Protein 7CAX (pdb70)

Structure (mmCIF, N/CA/C/O backbone):
data_7CAX
#
_entry.id   7CAX
#
_cell.length_a   61.929
_cell.length_b   90.018
_cell.length_c   97.776
_cell.angle_alpha   90.000
_cell.angle_beta   92.680
_cell.angle_gamma   90.000
#
_symmetry.space_group_name_H-M   'P 1 21 1'
#
loop_
_entity.id
_entity.type
_entity.pdbx_description
1 polymer '3-oxoacyl-ACP reductase FabG'
2 non-polymer 1,2-ETHANEDIOL
3 non-polymer 'NADPH DIHYDRO-NICOTINAMIDE-ADENINE-DINUCLEOTIDE PHOSPHATE'
4 water water
#
loop_
_atom_site.group_PDB
_atom_site.id
_atom_site.type_symbol
_atom_site.label_atom_id
_atom_site.label_alt_id
_atom_site.label_comp_id
_atom_site.label_asym_id
_atom_site.label_entity_id
_atom_site.label_seq_id
_atom_site.pdbx_PDB_ins_code
_atom_site.Cartn_x
_atom_site.Cartn_y
_atom_site.Cartn_z
_atom_site.occupancy
_atom_site.B_iso_or_equiv
_atom_site.auth_seq_id
_atom_site.auth_comp_id
_atom_site.auth_asym_id
_atom_site.auth_atom_id
_atom_site.pdbx_PDB_model_num
ATOM 1 N N . THR A 1 2 ? 15.144 -27.037 59.333 1.00 37.95 2 THR A N 1
ATOM 2 C CA . THR A 1 2 ? 15.184 -27.473 57.937 1.00 32.60 2 THR A CA 1
ATOM 3 C C . THR A 1 2 ? 14.985 -26.270 57.009 1.00 30.52 2 THR A C 1
ATOM 4 O O . THR A 1 2 ? 14.068 -25.480 57.211 1.00 30.87 2 THR A O 1
ATOM 8 N N . ARG A 1 3 ? 15.859 -26.120 56.010 1.00 27.13 3 ARG A N 1
ATOM 9 C CA . ARG A 1 3 ? 15.754 -24.983 55.100 1.00 26.40 3 ARG A CA 1
ATOM 10 C C . ARG A 1 3 ? 14.441 -25.034 54.329 1.00 27.04 3 ARG A C 1
ATOM 11 O O . ARG A 1 3 ? 14.020 -26.091 53.848 1.00 27.25 3 ARG A O 1
ATOM 19 N N . ARG A 1 4 ? 13.789 -23.883 54.226 1.00 22.78 4 ARG A N 1
ATOM 20 C CA . ARG A 1 4 ? 12.463 -23.769 53.643 1.00 22.90 4 ARG A CA 1
ATOM 21 C C . ARG A 1 4 ? 12.527 -22.907 52.388 1.00 24.21 4 ARG A C 1
ATOM 22 O O . ARG A 1 4 ? 13.224 -21.884 52.362 1.00 22.63 4 ARG A O 1
ATOM 30 N N . ILE A 1 5 ? 11.788 -23.308 51.354 1.00 24.79 5 ILE A N 1
ATOM 31 C CA . ILE A 1 5 ? 11.739 -22.578 50.090 1.00 22.79 5 ILE A CA 1
ATOM 32 C C . ILE A 1 5 ? 10.292 -22.236 49.758 1.00 22.73 5 ILE A C 1
ATOM 33 O O . ILE A 1 5 ? 9.401 -23.094 49.865 1.00 25.31 5 ILE A O 1
ATOM 38 N N . LEU A 1 6 ? 10.065 -20.984 49.356 1.00 22.49 6 LEU A N 1
ATOM 39 C CA . LEU A 1 6 ? 8.784 -20.542 48.822 1.00 24.23 6 LEU A CA 1
ATOM 40 C C . LEU A 1 6 ? 8.783 -20.645 47.297 1.00 25.73 6 LEU A C 1
ATOM 41 O O . LEU A 1 6 ? 9.707 -20.157 46.637 1.00 24.53 6 LEU A O 1
ATOM 46 N N . VAL A 1 7 ? 7.739 -21.257 46.739 1.00 25.48 7 VAL A N 1
ATOM 47 C CA . VAL A 1 7 ? 7.555 -21.354 45.291 1.00 22.76 7 VAL A CA 1
ATOM 48 C C . VAL A 1 7 ? 6.244 -20.663 44.950 1.00 25.44 7 VAL A C 1
ATOM 49 O O . VAL A 1 7 ? 5.168 -21.186 45.266 1.00 28.18 7 VAL A O 1
ATOM 53 N N . THR A 1 8 ? 6.311 -19.508 44.293 1.00 23.62 8 THR A N 1
ATOM 54 C CA . THR A 1 8 ? 5.065 -18.883 43.871 1.00 24.02 8 THR A CA 1
ATOM 55 C C . THR A 1 8 ? 4.459 -19.665 42.706 1.00 31.00 8 THR A C 1
ATOM 56 O O . THR A 1 8 ? 5.165 -20.332 41.942 1.00 26.60 8 THR A O 1
ATOM 60 N N . GLY A 1 9 ? 3.131 -19.602 42.598 1.00 25.13 9 GLY A N 1
ATOM 61 C CA . GLY A 1 9 ? 2.400 -20.299 41.557 1.00 28.65 9 GLY A CA 1
ATOM 62 C C . GLY A 1 9 ? 2.676 -21.788 41.499 1.00 27.86 9 GLY A C 1
ATOM 63 O O . GLY A 1 9 ? 2.906 -22.342 40.418 1.00 29.19 9 GLY A O 1
ATOM 64 N N . SER A 1 10 ? 2.665 -22.450 42.656 1.00 27.22 10 SER A N 1
ATOM 65 C CA . SER A 1 10 ? 3.022 -23.858 42.749 1.00 24.06 10 SER A CA 1
ATOM 66 C C . SER A 1 10 ? 1.810 -24.765 42.926 1.00 24.77 10 SER A C 1
ATOM 67 O O . SER A 1 10 ? 1.964 -25.916 43.358 1.00 27.20 10 SER A O 1
ATOM 70 N N . SER A 1 11 ? 0.610 -24.284 42.592 1.00 26.12 11 SER A N 1
ATOM 71 C CA . SER A 1 11 ? -0.569 -25.137 42.695 1.00 33.85 11 SER A CA 1
ATOM 72 C C . SER A 1 11 ? -0.692 -26.100 41.523 1.00 33.26 11 SER A C 1
ATOM 73 O O . SER A 1 11 ? -1.371 -27.123 41.646 1.00 32.91 11 SER A O 1
ATOM 76 N N . ARG A 1 12 ? -0.045 -25.805 40.402 1.00 31.31 12 ARG A N 1
ATOM 77 C CA . ARG A 1 12 ? -0.110 -26.660 39.226 1.00 31.12 12 ARG A CA 1
ATOM 78 C C . ARG A 1 12 ? 1.033 -26.276 38.298 1.00 33.24 12 ARG A C 1
ATOM 79 O O . ARG A 1 12 ? 1.792 -25.338 38.566 1.00 30.34 12 ARG A O 1
ATOM 87 N N . GLY A 1 13 ? 1.147 -27.018 37.198 1.00 30.46 13 GLY A N 1
ATOM 88 C CA . GLY A 1 13 ? 2.077 -26.676 36.142 1.00 29.55 13 GLY A CA 1
ATOM 89 C C . GLY A 1 13 ? 3.528 -26.798 36.571 1.00 23.18 13 GLY A C 1
ATOM 90 O O . GLY A 1 13 ? 3.904 -27.649 37.382 1.00 25.55 13 GLY A O 1
ATOM 91 N N . ILE A 1 14 ? 4.357 -25.918 36.006 1.00 26.70 14 ILE A N 1
ATOM 92 C CA . ILE A 1 14 ? 5.784 -25.929 36.311 1.00 24.24 14 ILE A CA 1
ATOM 93 C C . ILE A 1 14 ? 6.020 -25.676 37.797 1.00 20.19 14 ILE A C 1
ATOM 94 O O . ILE A 1 14 ? 6.858 -26.334 38.431 1.00 24.67 14 ILE A O 1
ATOM 99 N N . GLY A 1 15 ? 5.280 -24.734 38.381 1.00 26.33 15 GLY A N 1
ATOM 100 C CA . GLY A 1 15 ? 5.486 -24.417 39.787 1.00 23.80 15 GLY A CA 1
ATOM 101 C C . GLY A 1 15 ? 5.277 -25.615 40.694 1.00 25.17 15 GLY A C 1
ATOM 102 O O . GLY A 1 15 ? 6.068 -25.858 41.611 1.00 23.35 15 GLY A O 1
ATOM 103 N N . LYS A 1 16 ? 4.215 -26.386 40.443 1.00 24.40 16 LYS A N 1
ATOM 104 C CA . LYS A 1 16 ? 3.973 -27.603 41.218 1.00 24.12 16 LYS A CA 1
ATOM 105 C C . LYS A 1 16 ? 5.125 -28.591 41.077 1.00 24.02 16 LYS A C 1
ATOM 106 O O . LYS A 1 16 ? 5.586 -29.178 42.066 1.00 22.20 16 LYS A O 1
ATOM 112 N N . ALA A 1 17 ? 5.591 -28.806 39.842 1.00 25.43 17 ALA A N 1
ATOM 113 C CA . ALA A 1 17 ? 6.685 -29.747 39.629 1.00 24.28 17 ALA A CA 1
ATOM 114 C C . ALA A 1 17 ? 7.946 -29.294 40.355 1.00 19.54 17 ALA A C 1
ATOM 115 O O . ALA A 1 17 ? 8.694 -30.121 40.888 1.00 23.63 17 ALA A O 1
ATOM 117 N N . ILE A 1 18 ? 8.202 -27.981 40.375 1.00 23.08 18 ILE A N 1
ATOM 118 C CA . ILE A 1 18 ? 9.327 -27.443 41.138 1.00 19.69 18 ILE A CA 1
ATOM 119 C C . ILE A 1 18 ? 9.162 -27.766 42.619 1.00 22.07 18 ILE A C 1
ATOM 120 O O . ILE A 1 18 ? 10.095 -28.237 43.280 1.00 21.39 18 ILE A O 1
ATOM 125 N N . ALA A 1 19 ? 7.968 -27.506 43.160 1.00 25.01 19 ALA A N 1
ATOM 126 C CA . ALA A 1 19 ? 7.738 -27.687 44.591 1.00 24.34 19 ALA A CA 1
ATOM 127 C C . ALA A 1 19 ? 7.970 -29.134 44.999 1.00 22.02 19 ALA A C 1
AT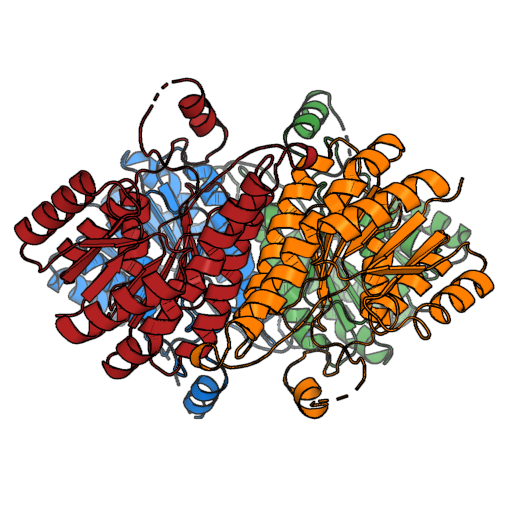OM 128 O O . ALA A 1 19 ? 8.638 -29.407 46.006 1.00 22.64 19 ALA A O 1
ATOM 130 N N . LEU A 1 20 ? 7.481 -30.077 44.185 1.00 23.75 20 LEU A N 1
ATOM 131 C CA . LEU A 1 20 ? 7.642 -31.497 44.484 1.00 19.59 20 LEU A CA 1
ATOM 132 C C . LEU A 1 20 ? 9.094 -31.945 44.371 1.00 21.63 20 LEU A C 1
ATOM 133 O O . LEU A 1 20 ? 9.563 -32.741 45.191 1.00 24.36 20 LEU A O 1
ATOM 138 N N . GLN A 1 21 ? 9.825 -31.465 43.361 1.00 22.11 21 GLN A N 1
ATOM 139 C CA . GLN A 1 21 ? 11.236 -31.842 43.250 1.00 23.78 21 GLN A CA 1
ATOM 140 C C . GLN A 1 21 ? 12.048 -31.293 44.418 1.00 22.08 21 GLN A C 1
ATOM 141 O O . GLN A 1 21 ? 12.968 -31.955 44.917 1.00 22.05 21 GLN A O 1
ATOM 147 N N . LEU A 1 22 ? 11.729 -30.079 44.857 1.00 21.56 22 LEU A N 1
ATOM 148 C CA . LEU A 1 22 ? 12.437 -29.503 45.992 1.00 25.32 22 LEU A CA 1
ATOM 149 C C . LEU A 1 22 ? 12.135 -30.278 47.269 1.00 23.43 22 LEU A C 1
ATOM 150 O O . LEU A 1 22 ? 13.040 -30.554 48.068 1.00 23.41 22 LEU A O 1
ATOM 155 N N . ALA A 1 23 ? 10.873 -30.663 47.460 1.00 24.28 23 ALA A N 1
ATOM 156 C CA . ALA A 1 23 ? 10.524 -31.500 48.607 1.00 26.38 23 ALA A CA 1
ATOM 157 C C . ALA A 1 23 ? 11.274 -32.826 48.570 1.00 26.13 23 ALA A C 1
ATOM 158 O O . ALA A 1 23 ? 11.805 -33.278 49.595 1.00 27.26 23 ALA A O 1
ATOM 160 N N . LYS A 1 24 ? 11.335 -33.469 47.397 1.00 25.39 24 LYS A N 1
ATOM 161 C CA . LYS A 1 24 ? 12.095 -34.713 47.288 1.00 27.50 24 LYS A CA 1
ATOM 162 C C . LYS A 1 24 ? 13.576 -34.492 47.555 1.00 27.04 24 LYS A C 1
ATOM 163 O O . LYS A 1 24 ? 14.276 -35.409 47.996 1.00 25.32 24 LYS A O 1
ATOM 169 N N . ALA A 1 25 ? 14.076 -33.288 47.289 1.00 25.35 25 ALA A N 1
ATOM 170 C CA . ALA A 1 25 ? 15.462 -32.988 47.607 1.00 26.45 25 ALA A CA 1
ATOM 171 C C . ALA A 1 25 ? 15.688 -32.795 49.105 1.00 24.87 25 ALA A C 1
ATOM 172 O O . ALA A 1 25 ? 16.841 -32.787 49.541 1.00 28.90 25 ALA A O 1
ATOM 174 N N . GLY A 1 26 ? 14.628 -32.632 49.898 1.00 24.91 26 GLY A N 1
ATOM 175 C CA . GLY A 1 26 ? 14.754 -32.493 51.338 1.00 26.16 26 GLY A CA 1
ATOM 176 C C . GLY A 1 26 ? 14.430 -31.120 51.892 1.00 26.72 26 GLY A C 1
ATOM 177 O O . GLY A 1 26 ? 14.527 -30.927 53.113 1.00 28.07 26 GLY A O 1
ATOM 178 N N . PHE A 1 27 ? 14.060 -30.157 51.050 1.00 25.74 27 PHE A N 1
ATOM 179 C CA . PHE A 1 27 ? 13.612 -28.859 51.538 1.00 25.10 27 PHE A CA 1
ATOM 180 C C . PHE A 1 27 ? 12.189 -28.940 52.071 1.00 28.14 27 PHE A C 1
ATOM 181 O O . PHE A 1 27 ? 11.348 -29.661 51.523 1.00 25.10 27 PHE A O 1
ATOM 189 N N . ASP A 1 28 ? 11.913 -28.185 53.136 1.00 23.61 28 ASP A N 1
ATOM 190 C CA . ASP A 1 28 ? 10.530 -27.822 53.415 1.00 27.98 28 ASP A CA 1
ATOM 191 C C . ASP A 1 28 ? 10.070 -26.830 52.351 1.00 29.42 28 ASP A C 1
ATOM 192 O O . ASP A 1 28 ? 10.849 -25.987 51.897 1.00 28.74 28 ASP A O 1
ATOM 197 N N . VAL A 1 29 ? 8.815 -26.940 51.923 1.00 24.62 29 VAL A N 1
ATOM 198 C CA . VAL A 1 29 ? 8.341 -26.187 50.764 1.00 25.94 29 VAL A CA 1
ATOM 199 C C . VAL A 1 29 ? 6.993 -25.562 51.085 1.00 26.78 29 VAL A C 1
ATOM 200 O O . VAL A 1 29 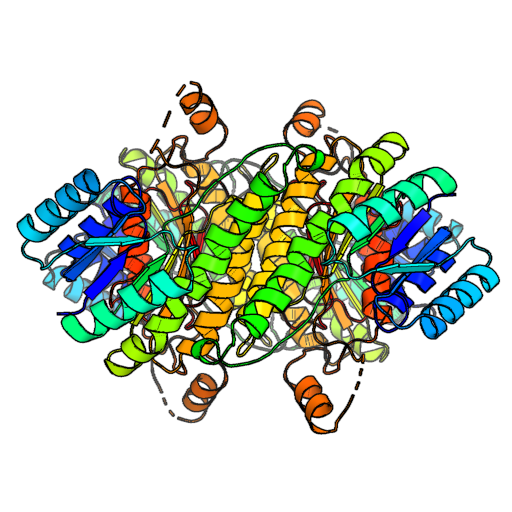? 6.035 -26.271 51.408 1.00 28.25 29 VAL A O 1
ATOM 204 N N . THR A 1 30 ? 6.919 -24.244 50.978 1.00 24.08 30 THR A N 1
ATOM 205 C CA . THR A 1 30 ? 5.673 -23.514 51.126 1.00 26.65 30 THR A CA 1
ATOM 206 C C . THR A 1 30 ? 5.057 -23.311 49.748 1.00 29.16 30 THR A C 1
ATOM 207 O O . THR A 1 30 ? 5.693 -22.745 48.844 1.00 27.97 30 THR A O 1
ATOM 211 N N . VAL A 1 31 ? 3.825 -23.784 49.594 1.00 27.39 31 VAL A N 1
ATOM 212 C CA . VAL A 1 31 ? 3.092 -23.664 48.341 1.00 28.25 31 VAL A CA 1
ATOM 213 C C . VAL A 1 31 ? 2.417 -22.297 48.261 1.00 30.20 31 VAL A C 1
ATOM 214 O O . VAL A 1 31 ? 2.144 -21.644 49.271 1.00 30.14 31 VAL A O 1
ATOM 218 N N . HIS A 1 32 ? 2.159 -21.847 47.038 1.00 26.25 32 HIS A N 1
ATOM 219 C CA . HIS A 1 32 ? 1.464 -20.587 46.856 1.00 30.79 32 HIS A CA 1
ATOM 220 C C . HIS A 1 32 ? 0.580 -20.664 45.621 1.00 30.85 32 HIS A C 1
ATOM 221 O O . HIS A 1 32 ? 0.915 -21.323 44.634 1.00 33.31 32 HIS A O 1
ATOM 228 N N . ALA A 1 33 ? -0.555 -19.976 45.692 1.00 32.03 33 ALA A N 1
ATOM 229 C CA . ALA A 1 33 ? -1.457 -19.837 44.559 1.00 34.83 33 ALA A CA 1
ATOM 230 C C . ALA A 1 33 ? -2.181 -18.509 44.692 1.00 34.94 33 ALA A C 1
ATOM 231 O O . ALA A 1 33 ? -2.202 -17.899 45.763 1.00 38.74 33 ALA A O 1
ATOM 233 N N . ARG A 1 34 ? -2.770 -18.054 43.589 1.00 39.85 34 ARG A N 1
ATOM 234 C CA . ARG A 1 34 ? -3.524 -16.808 43.645 1.00 43.93 34 ARG A CA 1
ATOM 235 C C . ARG A 1 34 ? -4.966 -17.026 44.096 1.00 45.44 34 ARG A C 1
ATOM 236 O O . ARG A 1 34 ? -5.465 -16.299 44.960 1.00 50.95 34 ARG A O 1
ATOM 244 N N . SER A 1 35 ? -5.648 -18.016 43.522 1.00 45.30 35 SER A N 1
ATOM 245 C CA . SER A 1 35 ? -7.047 -18.248 43.862 1.00 50.83 35 SER A CA 1
ATOM 246 C C . SER A 1 35 ? -7.429 -19.715 44.001 1.00 54.73 35 SER A C 1
ATOM 247 O O . SER A 1 35 ? -8.484 -19.996 44.580 1.00 55.93 35 SER A O 1
ATOM 250 N N . ARG A 1 36 ? -6.618 -20.659 43.519 1.00 50.51 36 ARG A N 1
ATOM 251 C CA . ARG A 1 36 ? -6.998 -22.072 43.509 1.00 46.54 36 ARG A CA 1
ATOM 252 C C . ARG A 1 36 ? -6.539 -22.730 44.807 1.00 47.72 36 ARG A C 1
ATOM 253 O O . ARG A 1 36 ? -5.516 -23.413 44.877 1.00 46.03 36 ARG A O 1
ATOM 261 N N . GLN A 1 37 ? -7.347 -22.535 45.852 1.00 48.69 37 GLN A N 1
ATOM 262 C CA . GLN A 1 37 ? -6.984 -23.010 47.184 1.00 45.40 37 GLN A CA 1
ATOM 263 C C . GLN A 1 37 ? -6.986 -24.532 47.267 1.00 46.89 37 GLN A C 1
ATOM 264 O O . GLN A 1 37 ? -6.119 -25.122 47.924 1.00 43.45 37 GLN A O 1
ATOM 270 N N . ALA A 1 38 ? -7.956 -25.188 46.624 1.00 46.66 38 ALA A N 1
ATOM 271 C CA . ALA A 1 38 ? -8.032 -26.643 46.713 1.00 45.74 38 ALA A CA 1
ATOM 272 C C . ALA A 1 38 ? -6.849 -27.305 46.014 1.00 47.28 38 ALA A C 1
ATOM 273 O O . ALA A 1 38 ? -6.320 -28.315 46.497 1.00 43.56 38 ALA A O 1
ATOM 275 N N . GLU A 1 39 ? -6.421 -26.756 44.874 1.00 45.82 39 GLU A N 1
ATOM 276 C CA . GLU A 1 39 ? -5.232 -27.277 44.206 1.00 43.29 39 GLU A CA 1
ATOM 277 C C . GLU A 1 39 ? -3.996 -27.108 45.084 1.00 38.36 39 GLU A C 1
ATOM 278 O O . GLU A 1 39 ? -3.202 -28.044 45.251 1.00 35.55 39 GLU A O 1
ATOM 284 N N . ALA A 1 40 ? -3.832 -25.917 45.671 1.00 38.59 40 ALA A N 1
ATOM 285 C CA . ALA A 1 40 ? -2.708 -25.673 46.569 1.00 35.69 40 ALA A CA 1
ATOM 286 C C . ALA A 1 40 ? -2.713 -26.651 47.738 1.00 36.72 40 ALA A C 1
ATOM 287 O O . ALA A 1 40 ? -1.664 -27.196 48.107 1.00 33.36 40 ALA A O 1
ATOM 289 N N . GLU A 1 41 ? -3.892 -26.903 48.319 1.00 38.55 41 GLU A N 1
ATOM 290 C CA . GLU A 1 41 ? -3.997 -27.868 49.409 1.00 36.83 41 GLU A CA 1
ATOM 291 C C . GLU A 1 41 ? -3.565 -29.258 48.957 1.00 34.24 41 GLU A C 1
ATOM 292 O O . GLU A 1 41 ? -2.908 -29.990 49.708 1.00 34.51 41 GLU A O 1
ATOM 298 N N . GLN A 1 42 ? -3.912 -29.634 47.725 1.00 39.75 42 GLN A N 1
ATOM 299 C CA . GLN A 1 42 ? -3.496 -30.934 47.210 1.00 37.84 42 GLN A CA 1
ATOM 300 C C . GLN A 1 42 ? -1.976 -31.037 47.125 1.00 38.87 42 GLN A C 1
ATOM 301 O O . GLN A 1 42 ? -1.393 -32.057 47.518 1.00 37.26 42 GLN A O 1
ATOM 307 N N . VAL A 1 43 ? -1.311 -29.985 46.631 1.00 36.40 43 VAL A N 1
ATOM 308 C CA . VAL A 1 43 ? 0.149 -30.011 46.558 1.00 33.52 43 VAL A CA 1
ATOM 309 C C . VAL A 1 43 ? 0.751 -30.061 47.957 1.00 31.21 43 VAL A C 1
ATOM 310 O O . VAL A 1 43 ? 1.730 -30.781 48.202 1.00 32.71 43 VAL A O 1
ATOM 314 N N . VAL A 1 44 ? 0.169 -29.312 48.903 1.00 32.79 44 VAL A N 1
ATOM 315 C CA . VAL A 1 44 ? 0.636 -29.366 50.289 1.00 33.18 44 VAL A CA 1
ATOM 316 C C . VAL A 1 44 ? 0.593 -30.798 50.805 1.00 35.13 44 VAL A C 1
ATOM 317 O O . VAL A 1 44 ? 1.551 -31.289 51.417 1.00 29.01 44 VAL A O 1
ATOM 321 N N . GLN A 1 45 ? -0.513 -31.499 50.536 1.00 34.49 45 GLN A N 1
ATOM 322 C CA . GLN A 1 45 ? -0.645 -32.880 50.990 1.00 36.71 45 GLN A CA 1
ATOM 323 C C . GLN A 1 45 ? 0.421 -33.773 50.371 1.00 36.00 45 GLN A C 1
ATOM 324 O O . GLN A 1 45 ? 0.981 -34.647 51.048 1.00 33.12 45 GLN A O 1
ATOM 330 N N . GLU A 1 46 ? 0.712 -33.570 49.082 1.00 35.99 46 GLU A N 1
ATOM 331 C CA . GLU A 1 46 ? 1.718 -34.391 48.417 1.00 36.20 46 GLU A CA 1
ATOM 332 C C . GLU A 1 46 ? 3.105 -34.154 49.007 1.00 35.12 46 GLU A C 1
ATOM 333 O O . GLU A 1 46 ? 3.877 -35.103 49.192 1.00 34.69 46 GLU A O 1
ATOM 339 N N . ILE A 1 47 ? 3.426 -32.902 49.345 1.00 32.34 47 ILE A N 1
ATOM 340 C CA . ILE A 1 47 ? 4.717 -32.622 49.966 1.00 31.46 47 ILE A CA 1
ATOM 341 C C . ILE A 1 47 ? 4.799 -33.258 51.350 1.00 34.66 47 ILE A C 1
ATOM 342 O O . ILE A 1 47 ? 5.831 -33.827 51.728 1.00 32.04 47 ILE A O 1
ATOM 347 N N . GLN A 1 48 ? 3.718 -33.172 52.130 1.00 35.50 48 GLN A N 1
ATOM 348 C CA . GLN A 1 48 ? 3.733 -33.785 53.454 1.00 35.55 48 GLN A CA 1
ATOM 349 C C . GLN A 1 48 ? 3.847 -35.298 53.355 1.00 36.48 48 GLN A C 1
ATOM 350 O O . GLN A 1 48 ? 4.496 -35.927 54.199 1.00 38.77 48 GLN A O 1
ATOM 356 N N . ALA A 1 49 ? 3.257 -35.890 52.312 1.00 39.93 49 ALA A N 1
ATOM 357 C CA . ALA A 1 49 ? 3.436 -37.314 52.053 1.00 38.07 49 ALA A CA 1
ATOM 358 C C . ALA A 1 49 ? 4.888 -37.674 51.759 1.00 41.29 49 ALA A C 1
ATOM 359 O O . ALA A 1 49 ? 5.274 -38.834 51.940 1.00 43.52 49 ALA A O 1
ATOM 361 N N . LEU A 1 50 ? 5.700 -36.716 51.312 1.00 40.49 50 LEU A N 1
ATOM 362 C CA . LEU A 1 50 ? 7.115 -36.959 51.054 1.00 39.96 50 LEU A CA 1
ATOM 363 C C . LEU A 1 50 ? 7.983 -36.769 52.289 1.00 38.04 50 LEU A C 1
ATOM 364 O O . LEU A 1 50 ? 9.207 -36.901 52.192 1.00 42.45 50 LEU A O 1
ATOM 369 N N . GLY A 1 51 ? 7.387 -36.464 53.440 1.00 37.05 51 GLY A N 1
ATOM 370 C CA . GLY A 1 51 ? 8.143 -36.329 54.668 1.00 39.25 51 GLY A CA 1
ATOM 371 C C . GLY A 1 51 ? 8.667 -34.942 54.953 1.00 37.51 51 GLY A C 1
ATOM 372 O O . GLY A 1 51 ? 9.626 -34.807 55.722 1.00 38.98 51 GLY A O 1
ATOM 373 N N . GLN A 1 52 ? 8.083 -33.910 54.353 1.00 33.85 52 GLN A N 1
ATOM 374 C CA . GLN A 1 52 ? 8.518 -32.539 54.564 1.00 35.57 52 GLN A CA 1
ATOM 375 C C . GLN A 1 52 ? 7.337 -31.707 55.038 1.00 35.76 52 GLN A C 1
ATOM 376 O O . GLN A 1 52 ? 6.181 -32.015 54.732 1.00 40.40 52 GLN A O 1
ATOM 382 N N . ASN A 1 53 ? 7.640 -30.638 55.770 1.00 34.40 53 ASN A N 1
ATOM 383 C CA . ASN A 1 53 ? 6.615 -29.707 56.215 1.00 31.94 53 ASN A CA 1
ATOM 384 C C . ASN A 1 53 ? 6.155 -28.832 55.065 1.00 35.60 53 ASN A C 1
ATOM 385 O O . ASN A 1 53 ? 6.959 -28.375 54.246 1.00 33.59 53 ASN A O 1
ATOM 390 N N . SER A 1 54 ? 4.854 -28.580 55.017 1.00 31.71 54 SER A N 1
ATOM 391 C CA . SER A 1 54 ? 4.326 -27.703 53.989 1.00 34.73 54 SER A CA 1
ATOM 392 C C . SER A 1 54 ? 3.040 -27.060 54.482 1.00 33.79 54 SER A C 1
ATOM 393 O O . SER A 1 54 ? 2.322 -27.622 55.314 1.00 35.67 54 SER A O 1
ATOM 396 N N . HIS A 1 55 ? 2.795 -25.859 53.973 1.00 28.83 55 HIS A N 1
ATOM 397 C CA . HIS A 1 55 ? 1.512 -25.180 54.031 1.00 34.62 55 HIS A CA 1
ATOM 398 C C . HIS A 1 55 ? 1.463 -24.260 52.820 1.00 31.90 55 HIS A C 1
ATOM 399 O O . HIS A 1 55 ? 2.448 -24.119 52.092 1.00 30.49 55 HIS A O 1
ATOM 406 N N . TYR A 1 56 ? 0.315 -23.631 52.596 1.00 31.02 56 TYR A N 1
ATOM 407 C CA . TYR A 1 56 ? 0.185 -22.730 51.462 1.00 31.20 56 TYR A CA 1
ATOM 408 C C . TYR A 1 56 ? -0.096 -21.301 51.918 1.00 36.06 56 TYR A C 1
ATOM 409 O O . TYR A 1 56 ? -0.517 -21.052 53.051 1.00 31.73 56 TYR A O 1
ATOM 418 N N . LEU A 1 57 ? 0.179 -20.361 51.012 1.00 32.64 57 LEU A N 1
ATOM 419 C CA . LEU A 1 57 ? -0.180 -18.955 51.149 1.00 35.51 57 LEU A CA 1
ATOM 420 C C . LEU A 1 57 ? -0.917 -18.527 49.890 1.00 33.92 57 LEU A C 1
ATOM 421 O O . LEU A 1 57 ? -0.596 -18.988 48.791 1.00 33.78 57 LEU A O 1
ATOM 426 N N . MET A 1 58 ? -1.911 -17.656 50.048 1.00 31.28 58 MET A N 1
ATOM 427 C CA . MET A 1 58 ? -2.729 -17.183 48.938 1.00 32.62 58 MET A CA 1
ATOM 428 C C . MET A 1 58 ? -2.562 -15.678 48.805 1.00 34.46 58 MET A C 1
ATOM 429 O O . MET A 1 58 ? -2.911 -14.933 49.724 1.00 38.26 58 MET A O 1
ATOM 434 N N . PHE A 1 59 ? -2.028 -15.233 47.671 1.00 32.46 59 PHE A N 1
ATOM 435 C CA . PHE A 1 59 ? -2.026 -13.805 47.393 1.00 34.18 59 PHE A CA 1
ATOM 436 C C . PHE A 1 59 ? -1.801 -13.573 45.910 1.00 31.49 59 PHE A C 1
ATOM 437 O O . PHE A 1 59 ? -1.156 -14.371 45.225 1.00 32.64 59 PHE A O 1
ATOM 445 N N . ASP A 1 60 ? -2.386 -12.482 45.429 1.00 34.15 60 ASP A N 1
ATOM 446 C CA . ASP A 1 60 ? -2.038 -11.889 44.148 1.00 34.59 60 ASP A CA 1
ATOM 447 C C . ASP A 1 60 ? -0.722 -11.141 44.326 1.00 34.16 60 ASP A C 1
ATOM 448 O O . ASP A 1 60 ? -0.630 -10.244 45.174 1.00 33.99 60 ASP A O 1
ATOM 453 N N . VAL A 1 61 ? 0.297 -11.500 43.538 1.00 28.58 61 VAL A N 1
ATOM 454 C CA . VAL A 1 61 ? 1.605 -10.873 43.693 1.00 31.91 61 VAL A CA 1
ATOM 455 C C . VAL A 1 61 ? 1.563 -9.369 43.449 1.00 31.28 61 VAL A C 1
ATOM 456 O O . VAL A 1 61 ? 2.514 -8.666 43.812 1.00 31.75 61 VAL A O 1
ATOM 460 N N . ASN A 1 62 ? 0.472 -8.854 42.869 1.00 27.73 62 ASN A N 1
ATOM 461 C CA . ASN A 1 62 ? 0.340 -7.429 42.585 1.00 31.25 62 ASN A CA 1
ATOM 462 C C . ASN A 1 62 ? -0.178 -6.616 43.766 1.00 31.26 62 ASN A C 1
ATOM 463 O O . ASN A 1 62 ? -0.042 -5.389 43.750 1.00 31.28 62 ASN A O 1
ATOM 468 N N . GLU A 1 63 ? -0.769 -7.261 44.776 1.00 36.24 63 GLU A N 1
ATOM 469 C CA . GLU A 1 63 ? -1.305 -6.581 45.960 1.00 36.73 63 GLU A CA 1
ATOM 470 C C . GLU A 1 63 ? -0.163 -6.336 46.936 1.00 31.62 63 GLU A C 1
ATOM 471 O O . GLU A 1 63 ? 0.069 -7.117 47.861 1.00 33.77 63 GLU A O 1
ATOM 477 N N . ARG A 1 64 ? 0.528 -5.209 46.748 1.00 32.20 64 ARG A N 1
ATOM 478 C CA . ARG A 1 64 ? 1.830 -4.996 47.382 1.00 29.60 64 ARG A CA 1
ATOM 479 C C . ARG A 1 64 ? 1.755 -5.084 48.907 1.00 34.08 64 ARG A C 1
ATOM 480 O O . ARG A 1 64 ? 2.518 -5.830 49.533 1.00 28.87 64 ARG A O 1
ATOM 488 N N . GLN A 1 65 ? 0.846 -4.322 49.525 1.00 34.46 65 GLN A N 1
ATOM 489 C CA . GLN A 1 65 ? 0.792 -4.281 50.987 1.00 36.86 65 GLN A CA 1
ATOM 490 C C . GLN A 1 65 ? 0.273 -5.593 51.560 1.00 32.22 65 GLN A C 1
ATOM 491 O O . GLN A 1 65 ? 0.717 -6.027 52.629 1.00 35.99 65 GLN A O 1
ATOM 497 N N . THR A 1 66 ? -0.650 -6.252 50.856 1.00 32.19 66 THR A N 1
ATOM 498 C CA . THR A 1 66 ? -1.154 -7.540 51.328 1.00 34.85 66 THR A CA 1
ATOM 499 C C . THR A 1 66 ? -0.059 -8.600 51.316 1.00 36.98 66 THR A C 1
ATOM 500 O O . THR A 1 66 ? 0.078 -9.376 52.273 1.00 32.11 66 THR A O 1
ATOM 504 N N . VAL A 1 67 ? 0.733 -8.646 50.240 1.00 35.16 67 VAL A N 1
ATOM 505 C CA . VAL A 1 67 ? 1.821 -9.618 50.153 1.00 32.97 67 VAL A CA 1
ATOM 506 C C . VAL A 1 67 ? 2.814 -9.400 51.285 1.00 28.38 67 VAL A C 1
ATOM 507 O O . VAL A 1 67 ? 3.304 -10.358 51.896 1.00 30.36 67 VAL A O 1
ATOM 511 N N . GLN A 1 68 ? 3.119 -8.136 51.588 1.00 33.18 68 GLN A N 1
ATOM 512 C CA . GLN A 1 68 ? 4.040 -7.824 52.678 1.00 34.29 68 GLN A CA 1
ATOM 513 C C . GLN A 1 68 ? 3.527 -8.347 54.016 1.00 31.64 68 GLN A C 1
ATOM 514 O O . GLN A 1 68 ? 4.281 -8.951 54.787 1.00 30.79 68 GLN A O 1
ATOM 520 N N . GLN A 1 69 ? 2.248 -8.103 54.318 1.00 32.22 69 GLN A N 1
ATOM 521 C CA . GLN A 1 69 ? 1.692 -8.545 55.594 1.00 33.27 69 GLN A CA 1
ATOM 522 C C . GLN A 1 69 ? 1.717 -10.062 55.703 1.00 30.16 69 GLN A C 1
ATOM 523 O O . GLN A 1 69 ? 2.104 -10.617 56.739 1.00 31.10 69 GLN A O 1
ATOM 529 N N . ILE A 1 70 ? 1.308 -10.750 54.632 1.00 30.67 70 ILE A N 1
ATOM 530 C CA . ILE A 1 70 ? 1.292 -12.210 54.634 1.00 29.53 70 ILE A CA 1
ATOM 531 C C . ILE A 1 70 ? 2.702 -12.760 54.810 1.00 30.62 70 ILE A C 1
ATOM 532 O O . ILE A 1 70 ? 2.946 -13.642 55.641 1.00 31.72 70 ILE A O 1
ATOM 537 N N . LEU A 1 71 ? 3.661 -12.226 54.051 1.00 26.78 71 LEU A N 1
ATOM 538 C CA . LEU A 1 71 ? 5.013 -12.769 54.118 1.00 28.25 71 LEU A CA 1
ATOM 539 C C . LEU A 1 71 ? 5.675 -12.457 55.458 1.00 28.11 71 LEU A C 1
ATOM 540 O O . LEU A 1 71 ? 6.341 -13.322 56.041 1.00 28.99 71 LEU A O 1
ATOM 545 N N . GLU A 1 72 ? 5.508 -11.230 55.965 1.00 31.04 72 GLU A N 1
ATOM 546 C CA . GLU A 1 72 ? 6.075 -10.902 57.271 1.00 33.69 72 GLU A CA 1
ATOM 547 C C . GLU A 1 72 ? 5.481 -11.783 58.366 1.00 30.02 72 GLU A C 1
ATOM 548 O O . GLU A 1 72 ? 6.209 -12.283 59.231 1.00 35.22 72 GLU A O 1
ATOM 554 N N . GLN A 1 73 ? 4.165 -12.007 58.330 1.00 30.54 73 GLN A N 1
ATOM 555 C CA . GLN A 1 73 ? 3.553 -12.906 59.303 1.00 30.15 73 GLN A CA 1
ATOM 556 C C . GLN A 1 73 ? 4.055 -14.337 59.127 1.00 37.33 73 GLN A C 1
ATOM 557 O O . GLN A 1 73 ? 4.306 -15.046 60.112 1.00 32.76 73 GLN A O 1
ATOM 563 N N . ASP A 1 74 ? 4.225 -14.778 57.877 1.00 32.97 74 ASP A N 1
ATOM 564 C CA . ASP A 1 74 ? 4.694 -16.138 57.642 1.00 27.56 74 ASP A CA 1
ATOM 565 C C . ASP A 1 74 ? 6.124 -16.322 58.133 1.00 29.66 74 ASP A C 1
ATOM 566 O O . ASP A 1 74 ? 6.459 -17.363 58.713 1.00 31.52 74 ASP A O 1
ATOM 571 N N . VAL A 1 75 ? 6.980 -15.319 57.919 1.00 27.01 75 VAL A N 1
ATOM 572 C CA . VAL A 1 75 ? 8.366 -15.419 58.364 1.00 27.31 75 VAL A CA 1
ATOM 573 C C . VAL A 1 75 ? 8.444 -15.374 59.885 1.00 32.67 75 VAL A C 1
ATOM 574 O O . VAL A 1 75 ? 9.287 -16.048 60.490 1.00 28.33 75 VAL A O 1
ATOM 578 N N . GLU A 1 76 ? 7.567 -14.598 60.526 1.00 35.54 76 GLU A N 1
ATOM 579 C CA . GLU A 1 76 ? 7.549 -14.556 61.985 1.00 36.48 76 GLU A CA 1
ATOM 580 C C . GLU A 1 76 ? 7.096 -15.892 62.566 1.00 37.70 76 GLU A C 1
ATOM 581 O O . GLU A 1 76 ? 7.672 -16.377 63.545 1.00 36.77 76 GLU A O 1
ATOM 587 N N . GLN A 1 77 ? 6.092 -16.521 61.949 1.00 34.57 77 GLN A N 1
ATOM 588 C CA . GLN A 1 77 ? 5.597 -17.796 62.455 1.00 31.05 77 GLN A CA 1
ATOM 589 C C . GLN A 1 77 ? 6.554 -18.947 62.142 1.00 36.11 77 GLN A C 1
ATOM 590 O O . GLN A 1 77 ? 6.701 -19.871 62.951 1.00 35.83 77 GLN A O 1
ATOM 596 N N . HIS A 1 78 ? 7.221 -18.921 60.983 1.00 32.86 78 HIS A N 1
ATOM 597 C CA . HIS A 1 78 ? 7.934 -20.104 60.510 1.00 30.43 78 HIS A CA 1
ATOM 598 C C . HIS A 1 78 ? 9.420 -19.899 60.238 1.00 32.03 78 HIS A C 1
ATOM 599 O O . HIS A 1 78 ? 10.099 -20.868 59.870 1.00 30.87 78 HIS A O 1
ATOM 606 N N . GLY A 1 79 ? 9.956 -18.694 60.427 1.00 31.17 79 GLY A N 1
ATOM 607 C CA . GLY A 1 79 ? 11.352 -18.433 60.139 1.00 28.36 79 GLY A CA 1
ATOM 608 C C . GLY A 1 79 ? 11.550 -17.942 58.711 1.00 27.40 79 GLY A C 1
ATOM 609 O O . GLY A 1 79 ? 10.661 -18.011 57.860 1.00 26.94 79 GLY A O 1
ATOM 610 N N . GLY A 1 80 ? 12.750 -17.430 58.450 1.00 26.27 80 GLY A N 1
ATOM 611 C CA . GLY A 1 80 ? 13.057 -16.922 57.127 1.00 26.03 80 GLY A CA 1
ATOM 612 C C . GLY A 1 80 ? 13.133 -18.023 56.083 1.00 26.65 80 GLY A C 1
ATOM 613 O O . GLY A 1 80 ? 13.463 -19.178 56.373 1.00 23.57 80 GLY A O 1
ATOM 614 N N . PHE A 1 81 ? 12.810 -17.652 54.843 1.00 26.02 81 PHE A N 1
ATOM 615 C CA . PHE A 1 81 ? 12.959 -18.561 53.708 1.00 26.39 81 PHE A CA 1
ATOM 616 C C . PHE A 1 81 ? 14.424 -18.663 53.301 1.00 23.27 81 PHE A C 1
ATOM 617 O O . PHE A 1 81 ? 15.094 -17.646 53.111 1.00 25.75 81 PHE A O 1
ATOM 625 N N . TYR A 1 82 ? 14.918 -19.894 53.171 1.00 20.79 82 TYR A N 1
ATOM 626 C CA . TYR A 1 82 ? 16.245 -20.097 52.604 1.00 21.98 82 TYR A CA 1
ATOM 627 C C . TYR A 1 82 ? 16.250 -19.839 51.104 1.00 23.06 82 TYR A C 1
ATOM 628 O O . TYR A 1 82 ? 17.265 -19.392 50.551 1.00 21.49 82 TYR A O 1
ATOM 637 N N . GLY A 1 83 ? 15.140 -20.121 50.441 1.00 22.58 83 GLY A N 1
ATOM 638 C CA . GLY A 1 83 ? 15.059 -19.985 49.001 1.00 21.72 83 GLY A CA 1
ATOM 639 C C . GLY A 1 83 ? 13.718 -19.424 48.588 1.00 19.91 83 GLY A C 1
ATOM 640 O O . GLY A 1 83 ? 12.713 -19.579 49.280 1.00 22.56 83 GLY A O 1
ATOM 641 N N . VAL A 1 84 ? 13.717 -18.742 47.449 1.00 19.87 84 VAL A N 1
ATOM 642 C CA . VAL A 1 84 ? 12.487 -18.275 46.829 1.00 19.17 84 VAL A CA 1
ATOM 643 C C . VAL A 1 84 ? 12.563 -18.565 45.337 1.00 22.59 84 VAL A C 1
ATOM 644 O O . VAL A 1 84 ? 13.557 -18.228 44.683 1.00 20.50 84 VAL A O 1
ATOM 648 N N . VAL A 1 85 ? 11.517 -19.183 44.799 1.00 20.86 85 VAL A N 1
ATOM 649 C CA . VAL A 1 85 ? 11.382 -19.418 43.366 1.00 18.74 85 VAL A CA 1
ATOM 650 C C . VAL A 1 85 ? 10.215 -18.565 42.885 1.00 21.02 85 VAL A C 1
ATOM 651 O O . VAL A 1 85 ? 9.066 -18.797 43.278 1.00 22.39 85 VAL A O 1
ATOM 655 N N . LEU A 1 86 ? 10.501 -17.566 42.047 1.00 19.03 86 LEU A N 1
ATOM 656 C CA . LEU A 1 86 ? 9.465 -16.698 41.475 1.00 20.94 86 LEU A CA 1
ATOM 657 C C . LEU A 1 86 ? 8.973 -17.307 40.171 1.00 26.01 86 LEU A C 1
ATOM 658 O O . LEU A 1 86 ? 9.564 -17.081 39.107 1.00 27.04 86 LEU A O 1
ATOM 663 N N . ASN A 1 87 ? 7.870 -18.053 40.241 1.00 23.55 87 ASN A N 1
ATOM 664 C CA . ASN A 1 87 ? 7.370 -18.785 39.087 1.00 29.09 87 ASN A CA 1
ATOM 665 C C . ASN A 1 87 ? 6.110 -18.199 38.475 1.00 32.64 87 ASN A C 1
ATOM 666 O O . ASN A 1 87 ? 5.937 -18.288 37.256 1.00 40.28 87 ASN A O 1
ATOM 671 N N . ALA A 1 88 ? 5.230 -17.602 39.274 1.00 29.81 88 ALA A N 1
ATOM 672 C CA . ALA A 1 88 ? 3.973 -17.094 38.743 1.00 36.07 88 ALA A CA 1
ATOM 673 C C . ALA A 1 88 ? 4.218 -15.976 37.732 1.00 41.11 88 ALA A C 1
ATOM 674 O O . ALA A 1 88 ? 4.962 -15.028 38.006 1.00 36.37 88 ALA A O 1
ATOM 676 N N . GLY A 1 89 ? 3.596 -16.104 36.553 1.00 37.07 89 GLY A N 1
ATOM 677 C CA . GLY A 1 89 ? 3.619 -15.082 35.516 1.00 35.75 89 GLY A CA 1
ATOM 678 C C . GLY A 1 89 ? 2.249 -14.902 34.883 1.00 33.95 89 GLY A C 1
ATOM 679 O O . GLY A 1 89 ? 1.270 -15.438 35.410 1.00 38.27 89 GLY A O 1
ATOM 680 N N . LEU A 1 90 ? 2.148 -14.176 33.767 1.00 32.49 90 LEU A N 1
ATOM 681 C CA . LEU A 1 90 ? 0.856 -13.959 33.119 1.00 33.46 90 LEU A CA 1
ATOM 682 C C . LEU A 1 90 ? 1.061 -13.453 31.691 1.00 31.24 90 LEU A C 1
ATOM 683 O O . LEU A 1 90 ? 1.957 -12.642 31.445 1.00 32.40 90 LEU A O 1
ATOM 688 N N . THR A 1 91 ? 0.219 -13.917 30.757 1.00 29.31 91 THR A N 1
ATOM 689 C CA . THR A 1 91 ? 0.225 -13.428 29.379 1.00 27.45 91 THR A CA 1
ATOM 690 C C . THR A 1 91 ? -1.099 -12.757 29.029 1.00 31.10 91 THR A C 1
ATOM 691 O O . THR A 1 91 ? -2.154 -13.123 29.552 1.00 30.06 91 THR A O 1
ATOM 695 N N . HIS A 1 92 ? -1.024 -11.754 28.111 1.00 23.48 92 HIS A N 1
ATOM 696 C CA . HIS A 1 92 ? -2.182 -11.120 27.449 1.00 26.86 92 HIS A CA 1
ATOM 697 C C . HIS A 1 92 ? -1.735 -10.819 26.012 1.00 28.05 92 HIS A C 1
ATOM 698 O O . HIS A 1 92 ? -1.328 -9.697 25.693 1.00 23.00 92 HIS A O 1
ATOM 705 N N . ASP A 1 93 ? -1.817 -11.826 25.143 1.00 25.76 93 ASP A N 1
ATOM 706 C CA . ASP A 1 93 ? -1.222 -11.739 23.811 1.00 23.89 93 ASP A CA 1
ATOM 707 C C . ASP A 1 93 ? -2.024 -10.837 22.876 1.00 28.31 93 ASP A C 1
ATOM 708 O O . ASP A 1 93 ? -3.238 -10.664 23.021 1.00 28.53 93 ASP A O 1
ATOM 713 N N . GLY A 1 94 ? -1.329 -10.281 21.895 1.00 21.88 94 GLY A N 1
ATOM 714 C CA . GLY A 1 94 ? -1.933 -9.467 20.859 1.00 20.81 94 GLY A CA 1
ATOM 715 C C . GLY A 1 94 ? -0.898 -8.593 20.191 1.00 25.30 94 GLY A C 1
ATOM 716 O O . GLY A 1 94 ? 0.158 -8.290 20.752 1.00 22.04 94 GLY A O 1
ATOM 717 N N . ALA A 1 95 ? -1.204 -8.189 18.954 1.00 20.95 95 ALA A N 1
ATOM 718 C CA . ALA A 1 95 ? -0.356 -7.219 18.267 1.00 23.74 95 ALA A CA 1
ATOM 719 C C . ALA A 1 95 ? -0.222 -5.952 19.108 1.00 23.21 95 ALA A C 1
ATOM 720 O O . ALA A 1 95 ? -1.176 -5.511 19.754 1.00 22.25 95 ALA A O 1
ATOM 722 N N . PHE A 1 96 ? 0.976 -5.368 19.102 1.00 21.92 96 PHE A N 1
ATOM 723 C CA . PHE A 1 96 ? 1.263 -4.246 19.997 1.00 23.66 96 PHE A CA 1
ATOM 724 C C . PHE A 1 96 ? 0.252 -3.104 19.899 1.00 22.21 96 PHE A C 1
ATOM 725 O O . PHE A 1 96 ? -0.209 -2.636 20.952 1.00 24.27 96 PHE A O 1
ATOM 733 N N . PRO A 1 97 ? -0.153 -2.626 18.717 1.00 22.94 97 PRO A N 1
ATOM 734 C CA . PRO A 1 97 ? -1.161 -1.550 18.687 1.00 28.39 97 PRO A CA 1
ATOM 735 C C . PRO A 1 97 ? -2.564 -2.018 19.051 1.00 28.95 97 PRO A C 1
ATOM 736 O O . PRO A 1 97 ? -3.449 -1.172 19.231 1.00 28.86 97 PRO A O 1
ATOM 740 N N . ALA A 1 98 ? -2.786 -3.325 19.189 1.00 27.71 98 ALA A N 1
ATOM 741 C CA . ALA A 1 98 ? -4.070 -3.868 19.611 1.00 26.95 98 ALA A CA 1
ATOM 742 C C . ALA A 1 98 ? -4.143 -4.148 21.108 1.00 31.30 98 ALA A C 1
ATOM 743 O O . ALA A 1 98 ? -5.234 -4.451 21.617 1.00 25.60 98 ALA A O 1
ATOM 745 N N . LEU A 1 99 ? -3.022 -4.073 21.821 1.00 23.05 99 LEU A N 1
ATOM 746 C CA . LEU A 1 99 ? -3.045 -4.323 23.255 1.00 24.36 99 LEU A CA 1
ATOM 747 C C . LEU A 1 99 ? -3.839 -3.236 23.962 1.00 26.57 99 LEU A C 1
ATOM 748 O O . LEU A 1 99 ? -3.713 -2.056 23.644 1.00 25.17 99 LEU A O 1
ATOM 753 N N . THR A 1 100 ? -4.657 -3.638 24.930 1.00 25.63 100 THR A N 1
ATOM 754 C CA . THR A 1 100 ? -5.295 -2.673 25.810 1.00 25.86 100 THR A CA 1
ATOM 755 C C . THR A 1 100 ? -4.353 -2.290 26.954 1.00 29.62 100 THR A C 1
ATOM 756 O O . THR A 1 100 ? -3.348 -2.960 27.220 1.00 22.29 100 THR A O 1
ATOM 760 N N . ASP A 1 101 ? -4.704 -1.204 27.656 1.00 26.86 101 ASP A N 1
ATOM 761 C CA . ASP A 1 101 ? -3.924 -0.789 28.822 1.00 25.22 101 ASP A CA 1
ATOM 762 C C . ASP A 1 101 ? -3.794 -1.918 29.835 1.00 28.16 101 ASP A C 1
ATOM 763 O O . ASP A 1 101 ? -2.726 -2.111 30.430 1.00 22.91 101 ASP A O 1
ATOM 768 N N . GLN A 1 102 ? -4.877 -2.677 30.044 1.00 27.28 102 GLN A N 1
ATOM 769 C CA . GLN A 1 102 ? -4.843 -3.775 31.003 1.00 28.52 102 GLN A CA 1
ATOM 770 C C . GLN A 1 102 ? -3.979 -4.923 30.495 1.00 26.43 102 GLN A C 1
ATOM 771 O O . GLN A 1 102 ? -3.280 -5.574 31.282 1.00 25.56 102 GLN A O 1
ATOM 777 N N . ASP A 1 103 ? -4.049 -5.211 29.192 1.00 23.30 103 ASP A N 1
ATOM 778 C CA . ASP A 1 103 ? -3.154 -6.191 28.583 1.00 26.09 103 ASP A CA 1
ATOM 779 C C . ASP A 1 103 ? -1.701 -5.862 28.908 1.00 24.69 103 ASP A C 1
ATOM 780 O O . ASP A 1 103 ? -0.916 -6.733 29.297 1.00 23.21 103 ASP A O 1
ATOM 785 N N . TRP A 1 104 ? -1.333 -4.592 28.748 1.00 23.59 104 TRP A N 1
ATOM 786 C CA . TRP A 1 104 ? 0.049 -4.185 28.970 1.00 20.66 104 TRP A CA 1
ATOM 787 C C . TRP A 1 104 ? 0.383 -4.171 30.457 1.00 22.48 104 TRP A C 1
ATOM 788 O O . TRP A 1 104 ? 1.343 -4.820 30.890 1.00 22.11 104 TRP A O 1
ATOM 799 N N . ASP A 1 105 ? -0.420 -3.457 31.259 1.00 22.67 105 ASP A N 1
ATOM 800 C CA . ASP A 1 105 ? -0.078 -3.207 32.660 1.00 23.61 105 ASP A CA 1
ATOM 801 C C . ASP A 1 105 ? -0.075 -4.485 33.496 1.00 23.73 105 ASP A C 1
ATOM 802 O O . ASP A 1 105 ? 0.812 -4.674 34.334 1.00 22.57 105 ASP A O 1
ATOM 807 N N . GLU A 1 106 ? -1.071 -5.357 33.318 1.00 25.78 106 GLU A N 1
ATOM 808 C CA . GLU A 1 106 ? -1.121 -6.562 34.144 1.00 24.03 106 GLU A CA 1
ATOM 809 C C . GLU A 1 106 ? 0.051 -7.491 33.852 1.00 23.05 106 GLU A C 1
ATOM 810 O O . GLU A 1 106 ? 0.559 -8.157 34.765 1.00 25.14 106 GLU A O 1
ATOM 816 N N . VAL A 1 107 ? 0.489 -7.545 32.595 1.00 20.36 107 VAL A N 1
ATOM 817 C CA . VAL A 1 107 ? 1.602 -8.414 32.224 1.00 22.42 107 VAL A CA 1
ATOM 818 C C . VAL A 1 107 ? 2.918 -7.869 32.780 1.00 20.85 107 VAL A C 1
ATOM 819 O O . VAL A 1 107 ? 3.702 -8.609 33.389 1.00 20.78 107 VAL A O 1
ATOM 823 N N . ILE A 1 108 ? 3.172 -6.566 32.604 1.00 22.01 108 ILE A N 1
ATOM 824 C CA . ILE A 1 108 ? 4.396 -5.968 33.151 1.00 21.68 108 ILE A CA 1
ATOM 825 C C . ILE A 1 108 ? 4.431 -6.102 34.672 1.00 22.12 108 ILE A C 1
ATOM 826 O O . ILE A 1 108 ? 5.437 -6.526 35.254 1.00 20.58 108 ILE A O 1
ATOM 831 N N . SER A 1 109 ? 3.340 -5.727 35.343 1.00 22.62 109 SER A N 1
ATOM 832 C CA . SER A 1 109 ? 3.392 -5.636 36.801 1.00 25.19 109 SER A CA 1
ATOM 833 C C . SER A 1 109 ? 3.468 -7.013 37.448 1.00 24.35 109 SER A C 1
ATOM 834 O O . SER A 1 109 ? 4.162 -7.187 38.457 1.00 22.27 109 SER A O 1
ATOM 837 N N . THR A 1 110 ? 2.777 -8.011 36.880 1.00 22.63 110 THR A N 1
ATOM 838 C CA . THR A 1 110 ? 2.787 -9.337 37.491 1.00 22.67 110 THR A CA 1
ATOM 839 C C . THR A 1 110 ? 4.207 -9.871 37.602 1.00 26.75 110 THR A C 1
ATOM 840 O O . THR A 1 110 ? 4.571 -10.483 38.615 1.00 27.65 110 THR A O 1
ATOM 844 N N . SER A 1 111 ? 5.038 -9.612 36.589 1.00 23.11 111 SER A N 1
ATOM 845 C CA . SER A 1 111 ? 6.435 -10.019 36.668 1.00 25.87 111 SER A CA 1
ATOM 846 C C . SER A 1 111 ? 7.264 -9.039 37.491 1.00 19.87 111 SER A C 1
ATOM 847 O O . SER A 1 111 ? 7.960 -9.445 38.425 1.00 22.97 111 SER A O 1
ATOM 850 N N . LEU A 1 112 ? 7.216 -7.748 37.143 1.00 20.10 112 LEU A N 1
ATOM 851 C CA . LEU A 1 112 ? 8.170 -6.801 37.711 1.00 23.49 112 LEU A CA 1
ATOM 852 C C . LEU A 1 112 ? 7.741 -6.317 39.088 1.00 26.29 112 LEU A C 1
ATOM 853 O O . LEU A 1 112 ? 8.575 -6.228 39.996 1.00 25.71 112 LEU A O 1
ATOM 858 N N . ASP A 1 113 ? 6.462 -5.981 39.267 1.00 24.14 113 ASP A N 1
ATOM 859 C CA . ASP A 1 113 ? 6.001 -5.691 40.622 1.00 25.14 113 ASP A CA 1
ATOM 860 C C . ASP A 1 113 ? 5.999 -6.946 41.484 1.00 27.19 113 ASP A C 1
ATOM 861 O O . ASP A 1 113 ? 6.306 -6.874 42.681 1.00 30.31 113 ASP A O 1
ATOM 866 N N . GLY A 1 114 ? 5.697 -8.103 40.895 1.00 23.53 114 GLY A N 1
ATOM 867 C CA . GLY A 1 114 ? 5.742 -9.335 41.657 1.00 20.38 114 GLY A CA 1
ATOM 868 C C . GLY A 1 114 ? 7.129 -9.633 42.185 1.00 23.29 114 GLY A C 1
ATOM 869 O O . GLY A 1 114 ? 7.282 -10.148 43.297 1.00 25.99 114 GLY A O 1
ATOM 870 N N . PHE A 1 115 ? 8.160 -9.305 41.397 1.00 21.01 115 PHE A N 1
ATOM 871 C CA . PHE A 1 115 ? 9.538 -9.446 41.863 1.00 21.10 115 PHE A CA 1
ATOM 872 C C . PHE A 1 115 ? 9.773 -8.583 43.096 1.00 23.47 115 PHE A C 1
ATOM 873 O O . PHE A 1 115 ? 10.265 -9.059 44.127 1.00 19.80 115 PHE A O 1
ATOM 881 N N . TYR A 1 116 ? 9.397 -7.309 43.007 1.00 21.44 116 TYR A N 1
ATOM 882 C CA . TYR A 1 116 ? 9.602 -6.373 44.111 1.00 25.48 116 TYR A CA 1
ATOM 883 C C . TYR A 1 116 ? 8.766 -6.754 45.328 1.00 25.76 116 TYR A C 1
ATOM 884 O O . TYR A 1 116 ? 9.283 -6.830 46.449 1.00 25.44 116 TYR A O 1
ATOM 893 N N . ASN A 1 117 ? 7.477 -7.033 45.116 1.00 24.28 117 ASN A N 1
ATOM 894 C CA . ASN A 1 117 ? 6.553 -7.261 46.224 1.00 25.21 117 ASN A CA 1
ATOM 895 C C . ASN A 1 117 ? 6.864 -8.545 46.987 1.00 26.71 117 ASN A C 1
ATOM 896 O O . ASN A 1 117 ? 6.641 -8.618 48.202 1.00 25.68 117 ASN A O 1
ATOM 901 N N . VAL A 1 118 ? 7.340 -9.583 46.296 1.00 21.59 118 VAL A N 1
ATOM 902 C CA . VAL A 1 118 ? 7.621 -10.840 46.982 1.00 23.08 118 VAL A CA 1
ATOM 903 C C . VAL A 1 118 ? 9.013 -10.826 47.604 1.00 26.88 118 VAL A C 1
ATOM 904 O O . VAL A 1 118 ? 9.199 -11.283 48.737 1.00 23.47 118 VAL A O 1
ATOM 908 N N . LEU A 1 119 ? 10.015 -10.300 46.897 1.00 22.52 119 LEU A N 1
ATOM 909 C CA . LEU A 1 119 ? 11.376 -10.473 47.388 1.00 25.59 119 LEU A CA 1
ATOM 910 C C . LEU A 1 119 ? 11.794 -9.409 48.395 1.00 25.71 119 LEU A C 1
ATOM 911 O O . LEU A 1 119 ? 12.609 -9.703 49.276 1.00 25.81 119 LEU A O 1
ATOM 916 N N . LYS A 1 120 ? 11.277 -8.189 48.293 1.00 25.42 120 LYS A N 1
ATOM 917 C CA . LYS A 1 120 ? 11.709 -7.150 49.229 1.00 28.14 120 LYS A CA 1
ATOM 918 C C . LYS A 1 120 ? 11.467 -7.547 50.680 1.00 27.23 120 LYS A C 1
ATOM 919 O O . LYS A 1 120 ? 12.404 -7.426 51.488 1.00 29.47 120 LYS A O 1
ATOM 925 N N . PRO A 1 121 ? 10.289 -8.052 51.073 1.00 25.38 121 PRO A N 1
ATOM 926 C CA . PRO A 1 121 ? 10.115 -8.514 52.464 1.00 29.95 121 PRO A CA 1
ATOM 927 C C . PRO A 1 121 ? 10.986 -9.694 52.854 1.00 32.06 121 PRO A C 1
ATOM 928 O O . PRO A 1 121 ? 11.170 -9.929 54.057 1.00 26.23 121 PRO A O 1
ATOM 932 N N . LEU A 1 122 ? 11.529 -10.446 51.896 1.00 27.93 122 LEU A N 1
ATOM 933 C CA . LEU A 1 122 ? 12.170 -11.714 52.211 1.00 23.85 122 LEU A CA 1
ATOM 934 C C . LEU A 1 122 ? 13.693 -11.675 52.164 1.00 21.79 122 LEU A C 1
ATOM 935 O O . LEU A 1 122 ? 14.324 -12.626 52.633 1.00 24.08 122 LEU A O 1
ATOM 940 N N . ILE A 1 123 ? 14.308 -10.614 51.629 1.00 22.64 123 ILE A N 1
ATOM 941 C CA . ILE A 1 123 ? 15.763 -10.629 51.479 1.00 22.43 123 ILE A CA 1
ATOM 942 C C . ILE A 1 123 ? 16.453 -10.625 52.843 1.00 24.09 123 ILE A C 1
ATOM 943 O O . ILE A 1 123 ? 17.370 -11.416 53.092 1.00 22.53 123 ILE A O 1
ATOM 948 N N . MET A 1 124 ? 16.052 -9.715 53.739 1.00 24.67 124 MET A N 1
ATOM 949 C CA . MET A 1 124 ? 16.762 -9.664 55.017 1.00 25.88 124 MET A CA 1
ATOM 950 C C . MET A 1 124 ? 16.474 -10.888 55.893 1.00 21.69 124 MET A C 1
ATOM 951 O O . MET A 1 124 ? 17.401 -11.400 56.534 1.00 26.45 124 MET A O 1
ATOM 956 N N . PRO A 1 125 ? 15.236 -11.398 55.958 1.00 21.93 125 PRO A N 1
ATOM 957 C CA . PRO A 1 125 ? 15.044 -12.684 56.646 1.00 23.34 125 PRO A CA 1
ATOM 958 C C . PRO A 1 125 ? 15.888 -13.804 56.068 1.00 26.37 125 PRO A C 1
ATOM 959 O O . PRO A 1 125 ? 16.336 -14.680 56.821 1.00 25.27 125 PRO A O 1
ATOM 963 N N . MET A 1 126 ? 16.111 -13.815 54.749 1.00 23.24 126 MET A N 1
ATOM 964 C CA . MET A 1 126 ? 16.992 -14.822 54.168 1.00 21.73 126 MET A CA 1
ATOM 965 C C . MET A 1 126 ? 18.427 -14.601 54.624 1.00 20.25 126 MET A C 1
ATOM 966 O O . MET A 1 126 ? 19.115 -15.543 55.041 1.00 19.72 126 MET A O 1
ATOM 971 N N . ILE A 1 127 ? 18.895 -13.353 54.555 1.00 19.39 127 ILE A N 1
ATOM 972 C CA . ILE A 1 127 ? 20.262 -13.055 54.965 1.00 21.24 127 ILE A CA 1
ATOM 973 C C . ILE A 1 127 ? 20.466 -13.416 56.429 1.00 20.01 127 ILE A C 1
ATOM 974 O O . ILE A 1 127 ? 21.539 -13.890 56.816 1.00 23.79 127 ILE A O 1
ATOM 979 N N . HIS A 1 128 ? 19.435 -13.245 57.252 1.00 21.42 128 HIS A N 1
ATOM 980 C CA . HIS A 1 128 ? 19.585 -13.454 58.689 1.00 28.43 128 HIS A CA 1
ATOM 981 C C . HIS A 1 128 ? 19.663 -14.923 59.079 1.00 27.54 128 HIS A C 1
ATOM 982 O O . HIS A 1 128 ? 20.006 -15.220 60.227 1.00 26.82 128 HIS A O 1
ATOM 989 N N . LEU A 1 129 ? 19.369 -15.849 58.164 1.00 25.34 129 LEU A N 1
ATOM 990 C CA . LEU A 1 129 ? 19.614 -17.256 58.456 1.00 22.73 129 LEU A CA 1
ATOM 991 C C . LEU A 1 129 ? 21.103 -17.560 58.573 1.00 24.59 129 LEU A C 1
ATOM 992 O O . LEU A 1 129 ? 21.467 -18.565 59.191 1.00 25.93 129 LEU A O 1
ATOM 997 N N . ARG A 1 130 ? 21.958 -16.724 57.979 1.00 23.08 130 ARG A N 1
ATOM 998 C CA . ARG A 1 130 ? 23.412 -16.877 58.042 1.00 26.23 130 ARG A CA 1
ATOM 999 C C . ARG A 1 130 ? 23.861 -18.212 57.458 1.00 28.05 130 ARG A C 1
ATOM 1000 O O . ARG A 1 130 ? 24.778 -18.855 57.970 1.00 27.00 1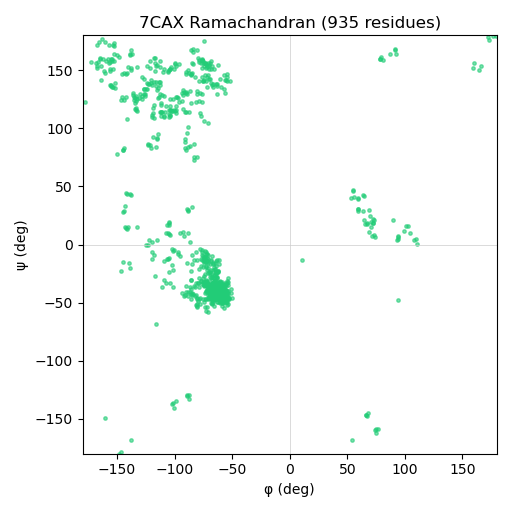30 ARG A O 1
ATOM 1008 N N . LYS A 1 131 ? 23.221 -18.636 56.366 1.00 25.91 131 LYS A N 1
ATOM 1009 C CA . LYS A 1 131 ? 23.603 -19.897 55.737 1.00 23.04 131 LYS A CA 1
ATOM 1010 C C . LYS A 1 131 ? 23.497 -19.821 54.215 1.00 24.87 131 LYS A C 1
ATOM 1011 O O . LYS A 1 131 ? 23.268 -20.839 53.550 1.00 25.11 131 LYS A O 1
ATOM 1017 N N . GLY A 1 132 ? 23.666 -18.634 53.647 1.00 23.86 132 GLY A N 1
ATOM 1018 C CA . GLY A 1 132 ? 23.503 -18.481 52.212 1.00 22.34 132 GLY A CA 1
ATOM 1019 C C . GLY A 1 132 ? 22.035 -18.500 51.824 1.00 23.18 132 GLY A C 1
ATOM 1020 O O . GLY A 1 132 ? 21.141 -18.316 52.655 1.00 22.81 132 GLY A O 1
ATOM 1021 N N . GLY A 1 133 ? 21.784 -18.741 50.540 1.00 20.66 133 GLY A N 1
ATOM 1022 C CA . GLY A 1 133 ? 20.410 -18.767 50.067 1.00 18.53 133 GLY A CA 1
ATOM 1023 C C . GLY A 1 133 ? 20.350 -19.027 48.574 1.00 19.66 133 GLY A C 1
ATOM 1024 O O . GLY A 1 133 ? 21.375 -19.186 47.898 1.00 18.96 133 GLY A O 1
ATOM 1025 N N . ARG A 1 134 ? 19.121 -19.069 48.070 1.00 19.82 134 ARG A N 1
ATOM 1026 C CA . ARG A 1 134 ? 18.852 -19.427 46.678 1.00 17.63 134 ARG A CA 1
ATOM 1027 C C . ARG A 1 134 ? 17.650 -18.634 46.201 1.00 19.32 134 ARG A C 1
ATOM 1028 O O . ARG A 1 134 ? 16.584 -18.706 46.816 1.00 18.73 134 ARG A O 1
ATOM 1036 N N . ILE A 1 135 ? 17.805 -17.885 45.111 1.00 17.79 135 ILE A N 1
ATOM 1037 C CA . ILE A 1 135 ? 16.678 -17.231 44.457 1.00 16.33 135 ILE A CA 1
ATOM 1038 C C . ILE A 1 135 ? 16.701 -17.640 42.990 1.00 15.70 135 ILE A C 1
ATOM 1039 O O . ILE A 1 135 ? 17.748 -17.561 42.337 1.00 15.95 135 ILE A O 1
ATOM 1044 N N . VAL A 1 136 ? 15.563 -18.095 42.480 1.00 16.30 136 VAL A N 1
ATOM 1045 C CA . VAL A 1 136 ? 15.442 -18.506 41.081 1.00 15.90 136 VAL A CA 1
ATOM 1046 C C . VAL A 1 136 ? 14.185 -17.868 40.512 1.00 17.51 136 VAL A C 1
ATOM 1047 O O . VAL A 1 136 ? 13.098 -18.014 41.080 1.00 19.87 136 VAL A O 1
ATOM 1051 N N . THR A 1 137 ? 14.335 -17.143 39.408 1.00 18.52 137 THR A N 1
ATOM 1052 C CA . THR A 1 137 ? 13.213 -16.545 38.703 1.00 17.90 137 THR A CA 1
ATOM 1053 C C . THR A 1 137 ? 12.946 -17.336 37.429 1.00 19.51 137 THR A C 1
ATOM 1054 O O . THR A 1 137 ? 13.862 -17.912 36.838 1.00 18.59 137 THR A O 1
ATOM 1058 N N . LEU A 1 138 ? 11.681 -17.384 37.020 1.00 19.02 138 LEU A N 1
ATOM 1059 C CA . LEU A 1 138 ? 11.287 -18.071 35.791 1.00 24.04 138 LEU A CA 1
ATOM 1060 C C . LEU A 1 138 ? 11.018 -17.020 34.725 1.00 21.59 138 LEU A C 1
ATOM 1061 O O . LEU A 1 138 ? 10.041 -16.274 34.818 1.00 24.92 138 LEU A O 1
ATOM 1066 N N . SER A 1 139 ? 11.888 -16.953 33.720 1.00 18.44 139 SER A N 1
ATOM 1067 C CA . SER A 1 139 ? 11.653 -16.080 32.577 1.00 18.16 139 SER A CA 1
ATOM 1068 C C . SER A 1 139 ? 11.109 -16.912 31.427 1.00 22.64 139 SER A C 1
ATOM 1069 O O . SER A 1 139 ? 10.307 -17.825 31.641 1.00 21.64 139 SER A O 1
ATOM 1072 N N . SER A 1 140 ? 11.551 -16.625 30.210 1.00 18.53 140 SER A N 1
ATOM 1073 C CA . SER A 1 140 ? 11.032 -17.316 29.041 1.00 21.15 140 SER A CA 1
ATOM 1074 C C . SER A 1 140 ? 11.976 -17.055 27.885 1.00 20.73 140 SER A C 1
ATOM 1075 O O . SER A 1 140 ? 12.721 -16.075 27.891 1.00 19.84 140 SER A O 1
ATOM 1078 N N . VAL A 1 141 ? 11.910 -17.923 26.872 1.00 20.70 141 VAL A N 1
ATOM 1079 C CA . VAL A 1 141 ? 12.636 -17.656 25.635 1.00 20.22 141 VAL A CA 1
ATOM 1080 C C . VAL A 1 141 ? 12.253 -16.288 25.076 1.00 21.26 141 VAL A C 1
ATOM 1081 O O . VAL A 1 141 ? 13.090 -15.592 24.486 1.00 18.53 141 VAL A O 1
ATOM 1085 N N . SER A 1 142 ? 11.003 -15.855 25.299 1.00 18.21 142 SER A N 1
ATOM 1086 C CA . SER A 1 142 ? 10.547 -14.565 24.790 1.00 20.77 142 SER A CA 1
ATOM 1087 C C . SER A 1 142 ? 11.232 -13.389 25.482 1.00 15.94 142 SER A C 1
ATOM 1088 O O . SER A 1 142 ? 11.360 -12.317 24.880 1.00 16.33 142 SER A O 1
ATOM 1091 N N . GLY A 1 143 ? 11.639 -13.550 26.745 1.00 19.01 143 GLY A N 1
ATOM 1092 C CA . GLY A 1 143 ? 12.380 -12.495 27.425 1.00 18.53 143 GLY A CA 1
ATOM 1093 C C . GLY A 1 143 ? 13.806 -12.345 26.931 1.00 21.71 143 GLY A C 1
ATOM 1094 O O . GLY A 1 143 ? 14.431 -11.301 27.153 1.00 20.66 143 GLY A O 1
ATOM 1095 N N . ILE A 1 144 ? 14.328 -13.362 26.255 1.00 17.45 144 ILE A N 1
ATOM 1096 C CA . ILE A 1 144 ? 15.654 -13.292 25.648 1.00 20.42 144 ILE A CA 1
ATOM 1097 C C . ILE A 1 144 ? 15.593 -12.758 24.219 1.00 21.63 144 ILE A C 1
ATOM 1098 O O . ILE A 1 144 ? 16.439 -11.954 23.815 1.00 20.69 144 ILE A O 1
ATOM 1103 N N . MET A 1 145 ? 14.599 -13.187 23.431 1.00 15.59 145 MET A N 1
ATOM 1104 C CA . MET A 1 145 ? 14.609 -12.972 21.995 1.00 16.93 145 MET A CA 1
ATOM 1105 C C . MET A 1 145 ? 13.442 -12.147 21.479 1.00 18.44 145 MET A C 1
ATOM 1106 O O . MET A 1 145 ? 13.488 -11.709 20.324 1.00 17.87 145 MET A O 1
ATOM 1111 N N . GLY A 1 146 ? 12.417 -11.915 22.289 1.00 17.79 146 GLY A N 1
ATOM 1112 C CA . GLY A 1 146 ? 11.194 -11.311 21.816 1.00 15.95 146 GLY A CA 1
ATOM 1113 C C . GLY A 1 146 ? 10.327 -12.322 21.085 1.00 18.75 146 GLY A C 1
ATOM 1114 O O . GLY A 1 146 ? 10.791 -13.354 20.603 1.00 18.00 146 GLY A O 1
ATOM 1115 N N . ASN A 1 147 ? 9.036 -12.004 20.987 1.00 17.22 147 ASN A N 1
ATOM 1116 C CA . ASN A 1 147 ? 8.106 -12.868 20.269 1.00 20.58 147 ASN A CA 1
ATOM 1117 C C . ASN A 1 147 ? 6.959 -12.019 19.750 1.00 21.75 147 ASN A C 1
ATOM 1118 O O . ASN A 1 147 ? 6.449 -11.164 20.481 1.00 20.00 147 ASN A O 1
ATOM 1123 N N . ARG A 1 148 ? 6.572 -12.251 18.485 1.00 18.84 148 ARG A N 1
ATOM 1124 C CA . ARG A 1 148 ? 5.400 -11.596 17.897 1.00 21.98 148 ARG A CA 1
ATOM 1125 C C . ARG A 1 148 ? 4.166 -11.771 18.776 1.00 22.24 148 ARG A C 1
ATOM 1126 O O . ARG A 1 148 ? 3.921 -12.850 19.320 1.00 20.82 148 ARG A O 1
ATOM 1134 N N . GLY A 1 149 ? 3.365 -10.710 18.879 1.00 22.01 149 GLY A N 1
ATOM 1135 C CA . GLY A 1 149 ? 2.178 -10.763 19.708 1.00 20.08 149 GLY A CA 1
ATOM 1136 C C . GLY A 1 149 ? 2.441 -10.768 21.195 1.00 24.22 149 GLY A C 1
ATOM 1137 O O . GLY A 1 149 ? 1.498 -10.924 21.983 1.00 18.97 149 GLY A O 1
ATOM 1138 N N . GLN A 1 150 ? 3.691 -10.579 21.612 1.00 17.40 150 GLN A N 1
ATOM 1139 C CA . GLN A 1 150 ? 4.041 -10.637 23.025 1.00 20.29 150 GLN A CA 1
ATOM 1140 C C . GLN A 1 150 ? 5.023 -9.534 23.380 1.00 18.72 150 GLN A C 1
ATOM 1141 O O . GLN A 1 150 ? 5.997 -9.765 24.102 1.00 18.85 150 GLN A O 1
ATOM 1147 N N . VAL A 1 151 ? 4.790 -8.318 22.874 1.00 16.93 151 VAL A N 1
ATOM 1148 C CA . VAL A 1 151 ? 5.692 -7.220 23.222 1.00 17.84 151 VAL A CA 1
ATOM 1149 C C . VAL A 1 151 ? 5.656 -6.988 24.722 1.00 18.76 151 VAL A C 1
ATOM 1150 O O . VAL A 1 151 ? 6.686 -6.704 25.346 1.00 17.47 151 VAL A O 1
ATOM 1154 N N . ASN A 1 152 ? 4.473 -7.167 25.331 1.00 16.63 152 ASN A N 1
ATOM 1155 C CA . ASN A 1 152 ? 4.323 -6.990 26.774 1.00 18.15 152 ASN A CA 1
ATOM 1156 C C . ASN A 1 152 ? 4.968 -8.132 27.546 1.00 16.48 152 ASN A C 1
ATOM 1157 O O . ASN A 1 152 ? 5.696 -7.904 28.517 1.00 17.51 152 ASN A O 1
ATOM 1162 N N . TYR A 1 153 ? 4.701 -9.372 27.138 1.00 17.18 153 TYR A N 1
ATOM 1163 C CA . TYR A 1 153 ? 5.291 -10.517 27.825 1.00 19.06 153 TYR A CA 1
ATOM 1164 C C . TYR A 1 153 ? 6.807 -10.545 27.656 1.00 14.60 153 TYR A C 1
ATOM 1165 O O . TYR A 1 153 ? 7.535 -10.873 28.599 1.00 17.20 153 TYR A O 1
ATOM 1174 N N . SER A 1 154 ? 7.294 -10.200 26.464 1.00 17.71 154 SER A N 1
ATOM 1175 C CA . SER A 1 154 ? 8.735 -10.128 26.231 1.00 14.54 154 SER A CA 1
ATOM 1176 C C . SER A 1 154 ? 9.384 -9.089 27.131 1.00 14.95 154 SER A C 1
ATOM 1177 O O . SER A 1 154 ? 10.443 -9.332 27.714 1.00 17.67 154 SER A O 1
ATOM 1180 N N . ALA A 1 155 ? 8.771 -7.910 27.232 1.00 15.67 155 ALA A N 1
ATOM 1181 C CA . ALA A 1 155 ? 9.286 -6.878 28.125 1.00 17.61 155 ALA A CA 1
ATOM 1182 C C . ALA A 1 155 ? 9.298 -7.362 29.567 1.00 18.96 155 ALA A C 1
ATOM 1183 O O . ALA A 1 155 ? 10.286 -7.167 30.286 1.00 17.11 155 ALA A O 1
ATOM 1185 N N . ALA A 1 156 ? 8.214 -8.013 30.006 1.00 16.26 156 ALA A N 1
ATOM 1186 C CA . ALA A 1 156 ? 8.132 -8.451 31.398 1.00 17.28 156 ALA A CA 1
ATOM 1187 C C . ALA A 1 156 ? 9.205 -9.481 31.716 1.00 18.81 156 ALA A C 1
ATOM 1188 O O . ALA A 1 156 ? 9.853 -9.421 32.771 1.00 18.05 156 ALA A O 1
ATOM 1190 N N . LYS A 1 157 ? 9.399 -10.441 30.817 1.00 16.93 157 LYS A N 1
ATOM 1191 C CA . LYS A 1 157 ? 10.322 -11.521 31.096 1.00 16.67 157 LYS A CA 1
ATOM 1192 C C . LYS A 1 157 ? 11.770 -11.096 30.881 1.00 16.05 157 LYS A C 1
ATOM 1193 O O . LYS A 1 157 ? 12.668 -11.624 31.548 1.00 17.72 157 LYS A O 1
ATOM 1199 N N . ALA A 1 158 ? 12.014 -10.149 29.975 1.00 14.54 158 ALA A N 1
ATOM 1200 C CA . ALA A 1 158 ? 13.349 -9.558 29.877 1.00 16.13 158 ALA A CA 1
ATOM 1201 C C . ALA A 1 158 ? 13.669 -8.716 31.110 1.00 16.62 158 ALA A C 1
ATOM 1202 O O . ALA A 1 158 ? 14.792 -8.761 31.629 1.00 16.16 158 ALA A O 1
ATOM 1204 N N . GLY A 1 159 ? 12.695 -7.938 31.588 1.00 17.71 159 GLY A N 1
ATOM 1205 C CA . GLY A 1 159 ? 12.908 -7.161 32.796 1.00 18.52 159 GLY A CA 1
ATOM 1206 C C . GLY A 1 159 ? 13.199 -8.033 33.998 1.00 19.13 159 GLY A C 1
ATOM 1207 O O . GLY A 1 159 ? 13.988 -7.659 34.864 1.00 19.43 159 GLY A O 1
ATOM 1208 N N . LEU A 1 160 ? 12.590 -9.222 34.050 1.00 18.43 160 LEU A N 1
ATOM 1209 C CA . LEU A 1 160 ? 12.896 -10.168 35.110 1.00 18.92 160 LEU A CA 1
ATOM 1210 C C . LEU A 1 160 ? 14.359 -10.577 35.063 1.00 20.38 160 LEU A C 1
ATOM 1211 O O . LEU A 1 160 ? 15.002 -10.764 36.104 1.00 22.08 160 LEU A O 1
ATOM 1216 N N . ILE A 1 161 ? 14.895 -10.738 33.856 1.00 17.21 161 ILE A N 1
ATOM 1217 C CA . ILE A 1 161 ? 16.298 -11.097 33.703 1.00 17.06 161 ILE A CA 1
ATOM 1218 C C . ILE A 1 161 ? 17.198 -9.979 34.228 1.00 16.67 161 ILE A C 1
ATOM 1219 O O . ILE A 1 161 ? 18.167 -10.233 34.951 1.00 15.86 161 ILE A O 1
ATOM 1224 N N . GLY A 1 162 ? 16.910 -8.730 33.849 1.00 16.59 162 GLY A N 1
ATOM 1225 C CA . GLY A 1 162 ? 17.721 -7.620 34.338 1.00 18.10 162 GLY A CA 1
ATOM 1226 C C . GLY A 1 162 ? 17.714 -7.528 35.854 1.00 21.10 162 GLY A C 1
ATOM 1227 O O . GLY A 1 162 ? 18.755 -7.312 36.482 1.00 18.10 162 GLY A O 1
ATOM 1228 N N . ALA A 1 163 ? 16.542 -7.707 36.459 1.00 18.49 163 ALA A N 1
ATOM 1229 C CA . ALA A 1 163 ? 16.418 -7.640 37.908 1.00 18.80 163 ALA A CA 1
ATOM 1230 C C . ALA A 1 163 ? 17.174 -8.778 38.573 1.00 20.34 163 ALA A C 1
ATOM 1231 O O . ALA A 1 163 ? 17.848 -8.570 39.587 1.00 20.19 163 ALA A O 1
ATOM 1233 N N . THR A 1 164 ? 17.083 -9.983 38.002 1.00 16.51 164 THR A N 1
ATOM 1234 C CA . THR A 1 164 ? 17.770 -11.137 38.567 1.00 17.57 164 THR A CA 1
ATOM 1235 C C . THR A 1 164 ? 19.282 -10.942 38.549 1.00 18.43 164 THR A C 1
ATOM 1236 O O . THR A 1 164 ? 19.962 -11.217 39.545 1.00 17.74 164 THR A O 1
ATOM 1240 N N . LYS A 1 165 ? 19.834 -10.472 37.418 1.00 15.36 165 LYS A N 1
ATOM 1241 C CA . LYS A 1 165 ? 21.281 -10.296 37.345 1.00 13.86 165 LYS A CA 1
ATOM 1242 C C . LYS A 1 165 ? 21.750 -9.208 38.307 1.00 19.17 165 LYS A C 1
ATOM 1243 O O . LYS A 1 165 ? 22.800 -9.344 38.948 1.00 16.20 165 LYS A O 1
ATOM 1249 N N . ALA A 1 166 ? 20.987 -8.119 38.423 1.00 15.82 166 ALA A N 1
ATOM 1250 C CA . ALA A 1 166 ? 21.389 -7.064 39.350 1.00 18.48 166 ALA A CA 1
ATOM 1251 C C . ALA A 1 166 ? 21.353 -7.566 40.790 1.00 19.31 166 ALA A C 1
ATOM 1252 O O . ALA A 1 166 ? 22.268 -7.293 41.576 1.00 19.18 166 ALA A O 1
ATOM 1254 N N . LEU A 1 167 ? 20.320 -8.337 41.144 1.00 20.67 167 LEU A N 1
ATOM 1255 C CA . LEU A 1 167 ? 20.200 -8.813 42.520 1.00 19.61 167 LEU A CA 1
ATOM 1256 C C . LEU A 1 167 ? 21.294 -9.823 42.851 1.00 19.10 167 LEU A C 1
ATOM 1257 O O . LEU A 1 167 ? 21.801 -9.845 43.978 1.00 21.16 167 LEU A O 1
ATOM 1262 N N . ALA A 1 168 ? 21.686 -10.651 41.874 1.00 19.04 168 ALA A N 1
ATOM 1263 C CA . ALA A 1 168 ? 22.812 -11.558 42.067 1.00 16.42 168 ALA A CA 1
ATOM 1264 C C . ALA A 1 168 ? 24.054 -10.808 42.524 1.00 20.79 168 ALA A C 1
ATOM 1265 O O . ALA A 1 168 ? 24.791 -11.277 43.407 1.00 17.96 168 ALA A O 1
ATOM 1267 N N . LEU A 1 169 ? 24.310 -9.646 41.921 1.00 17.30 169 LEU A N 1
ATOM 1268 C CA . LEU A 1 169 ? 25.490 -8.875 42.296 1.00 20.43 169 LEU A CA 1
ATOM 1269 C C . LEU A 1 169 ? 25.381 -8.360 43.728 1.00 19.19 169 LEU A C 1
ATOM 1270 O O . LEU A 1 169 ? 26.378 -8.322 44.453 1.00 24.95 169 LEU A O 1
ATOM 1275 N N . GLU A 1 170 ? 24.181 -7.965 44.150 1.00 20.32 170 GLU A N 1
ATOM 1276 C CA . GLU A 1 170 ? 24.006 -7.417 45.493 1.00 22.52 170 GLU A CA 1
ATOM 1277 C C . GLU A 1 170 ? 24.094 -8.491 46.565 1.00 26.31 170 GLU A C 1
ATOM 1278 O O . GLU A 1 170 ? 24.534 -8.206 47.685 1.00 23.45 170 GLU A O 1
ATOM 1284 N N . LEU A 1 171 ? 23.656 -9.717 46.263 1.00 18.95 171 LEU A N 1
ATOM 1285 C CA . LEU A 1 171 ? 23.555 -10.751 47.282 1.00 20.57 171 LEU A CA 1
ATOM 1286 C C . LEU A 1 171 ? 24.714 -11.729 47.258 1.00 21.37 171 LEU A C 1
ATOM 1287 O O . LEU A 1 171 ? 24.801 -12.580 48.151 1.00 21.77 171 LEU A O 1
ATOM 1292 N N . ALA A 1 172 ? 25.620 -11.605 46.285 1.00 21.57 172 ALA A N 1
ATOM 1293 C CA . ALA A 1 172 ? 26.717 -12.561 46.155 1.00 23.94 172 ALA A CA 1
ATOM 1294 C C . ALA A 1 172 ? 27.564 -12.640 47.428 1.00 23.42 172 ALA A C 1
ATOM 1295 O O . ALA A 1 172 ? 27.944 -13.734 47.860 1.00 23.09 172 ALA A O 1
ATOM 1297 N N . LYS A 1 173 ? 27.875 -11.498 48.044 1.00 26.42 173 LYS A N 1
ATOM 1298 C CA . LYS A 1 173 ? 28.737 -11.550 49.223 1.00 28.35 173 LYS A CA 1
ATOM 1299 C C . LYS A 1 173 ? 28.075 -12.279 50.390 1.00 28.82 173 LYS A C 1
ATOM 1300 O O . LYS A 1 173 ? 28.782 -12.747 51.287 1.00 31.43 173 LYS A O 1
ATOM 1306 N N . ARG A 1 174 ? 26.747 -12.422 50.377 1.00 25.02 174 ARG A N 1
ATOM 1307 C CA . ARG A 1 174 ? 26.020 -13.185 51.383 1.00 25.87 174 ARG A CA 1
ATOM 1308 C C . ARG A 1 174 ? 25.893 -14.668 51.038 1.00 29.20 174 ARG A C 1
ATOM 1309 O O . ARG A 1 174 ? 25.142 -15.378 51.714 1.00 26.12 174 ARG A O 1
ATOM 1317 N N . LYS A 1 175 ? 26.598 -15.147 50.007 1.00 22.61 175 LYS A N 1
ATOM 1318 C CA . LYS A 1 175 ? 26.518 -16.545 49.557 1.00 24.14 175 LYS A CA 1
ATOM 1319 C C . LYS A 1 175 ? 25.091 -16.932 49.154 1.00 21.52 175 LYS A C 1
ATOM 1320 O O . LYS A 1 175 ? 24.675 -18.085 49.288 1.00 24.05 175 LYS A O 1
ATOM 1326 N N . ILE A 1 176 ? 24.334 -15.969 48.656 1.00 20.11 176 ILE A N 1
ATOM 1327 C CA . ILE A 1 176 ? 23.021 -16.209 48.079 1.00 16.84 176 ILE A CA 1
ATOM 1328 C C . ILE A 1 176 ? 23.182 -16.140 46.565 1.00 20.13 176 ILE A C 1
ATOM 1329 O O . ILE A 1 176 ? 23.559 -15.094 46.031 1.00 21.29 176 ILE A O 1
ATOM 1334 N N . THR A 1 177 ? 22.942 -17.248 45.870 1.00 19.75 177 THR A N 1
ATOM 1335 C CA . THR A 1 177 ? 22.951 -17.216 44.409 1.00 17.24 177 THR A CA 1
ATOM 1336 C C . THR A 1 177 ? 21.583 -16.788 43.883 1.00 17.95 177 THR A C 1
ATOM 1337 O O . THR A 1 177 ? 20.543 -17.093 44.480 1.00 16.43 177 THR A O 1
ATOM 1341 N N . VAL A 1 178 ? 21.593 -16.055 42.764 1.00 15.04 178 VAL A N 1
ATOM 1342 C CA . VAL A 1 178 ? 20.381 -15.535 42.137 1.00 16.83 178 VAL A CA 1
ATOM 1343 C C . VAL A 1 178 ? 20.461 -15.836 40.641 1.00 18.17 178 VAL A C 1
ATOM 1344 O O . VAL A 1 178 ? 21.320 -15.289 39.938 1.00 15.45 178 VAL A O 1
ATOM 1348 N N . ASN A 1 179 ? 19.554 -16.677 40.149 1.00 15.51 179 ASN A N 1
ATOM 1349 C CA . ASN A 1 179 ? 19.604 -17.124 38.763 1.00 16.08 179 ASN A CA 1
ATOM 1350 C C . ASN A 1 179 ? 18.211 -17.110 38.164 1.00 15.85 179 ASN A C 1
ATOM 1351 O O . ASN A 1 179 ? 17.200 -17.085 38.868 1.00 15.98 179 ASN A O 1
ATOM 1356 N N . CYS A 1 180 ? 18.182 -17.176 36.841 1.00 16.90 180 CYS A N 1
ATOM 1357 C CA . CYS A 1 180 ? 16.959 -17.197 36.065 1.00 15.49 180 CYS A CA 1
ATOM 1358 C C . CYS A 1 180 ? 16.910 -18.482 35.247 1.00 16.33 180 CYS A C 1
ATOM 1359 O O . CYS A 1 180 ? 17.931 -18.919 34.716 1.00 19.31 180 CYS A O 1
ATOM 1362 N N . VAL A 1 181 ? 15.739 -19.105 35.162 1.00 16.17 181 VAL A N 1
ATOM 1363 C CA . VAL A 1 181 ? 15.518 -20.235 34.261 1.00 15.72 181 VAL A CA 1
ATOM 1364 C C . VAL A 1 181 ? 14.527 -19.783 33.199 1.00 17.08 181 VAL A C 1
ATOM 1365 O O . VAL A 1 181 ? 13.461 -19.250 33.528 1.00 17.21 181 VAL A O 1
ATOM 1369 N N . ALA A 1 182 ? 14.893 -19.955 31.926 1.00 16.00 182 ALA A N 1
ATOM 1370 C CA . ALA A 1 182 ? 14.080 -19.481 30.810 1.00 17.57 182 ALA A CA 1
ATOM 1371 C C . ALA A 1 182 ? 13.569 -20.679 30.023 1.00 19.11 182 ALA A C 1
ATOM 1372 O O . ALA A 1 182 ? 14.277 -21.199 29.149 1.00 17.66 182 ALA A O 1
ATOM 1374 N N . PRO A 1 183 ? 12.361 -21.163 30.294 1.00 18.61 183 PRO A N 1
ATOM 1375 C CA . PRO A 1 183 ? 11.868 -22.333 29.560 1.00 17.93 183 PRO A CA 1
ATOM 1376 C C . PRO A 1 183 ? 11.500 -21.967 28.131 1.00 16.55 183 PRO A C 1
ATOM 1377 O O . PRO A 1 183 ? 11.214 -20.809 27.807 1.00 18.85 183 PRO A O 1
ATOM 1381 N N . GLY A 1 184 ? 11.538 -22.974 27.270 1.00 16.63 184 GLY A N 1
ATOM 1382 C CA . GLY A 1 184 ? 11.033 -22.839 25.921 1.00 16.97 184 GLY A CA 1
ATOM 1383 C C . GLY A 1 184 ? 9.559 -23.187 25.878 1.00 23.48 184 GLY A C 1
ATOM 1384 O O . GLY A 1 184 ? 8.781 -22.687 26.693 1.00 23.00 184 GLY A O 1
ATOM 1385 N N . LEU A 1 185 ? 9.165 -24.050 24.948 1.00 20.93 185 LEU A N 1
ATOM 1386 C CA . LEU A 1 185 ? 7.778 -24.476 24.824 1.00 21.86 185 LEU A CA 1
ATOM 1387 C C . LEU A 1 185 ? 7.568 -25.724 25.673 1.00 21.27 185 LEU A C 1
ATOM 1388 O O . LEU A 1 185 ? 8.138 -26.782 25.382 1.00 22.39 185 LEU A O 1
ATOM 1393 N N . ILE A 1 186 ? 6.751 -25.604 26.716 1.00 19.68 186 ILE A N 1
ATOM 1394 C CA . ILE A 1 186 ? 6.571 -26.656 27.707 1.00 23.05 186 ILE A CA 1
ATOM 1395 C C . ILE A 1 186 ? 5.131 -27.150 27.655 1.00 27.40 186 ILE A C 1
ATOM 1396 O O . ILE A 1 186 ? 4.197 -26.344 27.601 1.00 23.59 186 ILE A O 1
ATOM 1401 N N . GLU A 1 187 ? 4.949 -28.471 27.713 1.00 26.57 187 GLU A N 1
ATOM 1402 C CA . GLU A 1 187 ? 3.602 -29.042 27.689 1.00 31.56 187 GLU A CA 1
ATOM 1403 C C . GLU A 1 187 ? 2.923 -28.814 29.037 1.00 32.61 187 GLU A C 1
ATOM 1404 O O . GLU A 1 187 ? 3.255 -29.473 30.027 1.00 33.57 187 GLU A O 1
ATOM 1410 N N . THR A 1 188 ? 1.965 -27.894 29.075 1.00 37.70 188 THR A N 1
ATOM 1411 C CA . THR A 1 188 ? 1.167 -27.650 30.273 1.00 42.23 188 THR A CA 1
ATOM 1412 C C . THR A 1 188 ? -0.307 -27.910 29.963 1.00 51.12 188 THR A C 1
ATOM 1413 O O . THR A 1 188 ? -0.974 -28.676 30.661 1.00 55.37 188 THR A O 1
ATOM 1417 N N . GLU A 1 194 ? -1.777 -30.317 16.516 1.00 60.63 194 GLU A N 1
ATOM 1418 C CA . GLU A 1 194 ? -1.124 -29.437 15.549 1.00 62.20 194 GLU A CA 1
ATOM 1419 C C . GLU A 1 194 ? -0.139 -28.490 16.223 1.00 62.91 194 GLU A C 1
ATOM 1420 O O . GLU A 1 194 ? 0.671 -27.832 15.558 1.00 60.15 194 GLU A O 1
ATOM 1426 N N . VAL A 1 195 ? -0.218 -28.400 17.550 1.00 54.70 195 VAL A N 1
ATOM 1427 C CA . VAL A 1 195 ? 0.899 -27.830 18.293 1.00 56.10 195 VAL A CA 1
ATOM 1428 C C . VAL A 1 195 ? 2.077 -28.797 18.262 1.00 49.78 195 VAL A C 1
ATOM 1429 O O . VAL A 1 195 ? 3.235 -28.383 18.131 1.00 48.18 195 VAL A O 1
ATOM 1433 N N . LYS A 1 196 ? 1.797 -30.105 18.327 1.00 49.26 196 LYS A N 1
ATOM 1434 C CA . LYS A 1 196 ? 2.863 -31.100 18.233 1.00 51.11 196 LYS A CA 1
ATOM 1435 C C . LYS A 1 196 ? 3.569 -31.043 16.882 1.00 47.69 196 LYS A C 1
ATOM 1436 O O . LYS A 1 196 ? 4.761 -31.361 16.795 1.00 48.46 196 LYS A O 1
ATOM 1442 N N . GLU A 1 197 ? 2.859 -30.630 15.826 1.00 47.13 197 GLU A N 1
ATOM 1443 C CA . GLU A 1 197 ? 3.491 -30.468 14.518 1.00 50.94 197 GLU A CA 1
ATOM 1444 C C . GLU A 1 197 ? 4.401 -29.243 14.488 1.00 48.52 197 GLU A C 1
ATOM 1445 O O . GLU A 1 197 ? 5.485 -29.280 13.890 1.00 41.58 197 GLU A O 1
ATOM 1451 N N . HIS A 1 198 ? 3.972 -28.144 15.116 1.00 46.23 198 HIS A N 1
ATOM 1452 C CA . HIS A 1 198 ? 4.851 -26.986 15.258 1.00 47.11 198 HIS A CA 1
ATOM 1453 C C . HIS A 1 198 ? 6.100 -27.336 16.065 1.00 45.87 198 HIS A C 1
ATOM 1454 O O . HIS A 1 198 ? 7.213 -26.929 15.709 1.00 45.07 198 HIS A O 1
ATOM 1461 N N . ALA A 1 199 ? 5.934 -28.093 17.154 1.00 41.14 199 ALA A N 1
ATOM 1462 C CA . ALA A 1 199 ? 7.083 -28.513 17.951 1.00 37.74 199 ALA A CA 1
ATOM 1463 C C . ALA A 1 199 ? 8.006 -29.410 17.139 1.00 39.26 199 ALA A C 1
ATOM 1464 O O . ALA A 1 199 ? 9.233 -29.243 17.160 1.00 34.94 199 ALA A O 1
ATOM 1466 N N . LEU A 1 200 ? 7.426 -30.370 16.410 1.00 38.70 200 LEU A N 1
ATOM 1467 C CA . LEU A 1 200 ? 8.221 -31.241 15.552 1.00 38.10 200 LEU A CA 1
ATOM 1468 C C . LEU A 1 200 ? 9.064 -30.443 14.570 1.00 38.31 200 LEU A C 1
ATOM 1469 O O . LEU A 1 200 ? 10.206 -30.823 14.277 1.00 36.96 200 LEU A O 1
ATOM 1474 N N . LYS A 1 201 ? 8.533 -29.324 14.081 1.00 38.74 201 LYS A N 1
ATOM 1475 C CA . LYS A 1 201 ? 9.161 -28.563 13.012 1.00 40.77 201 LYS A CA 1
ATOM 1476 C C . LYS A 1 201 ? 10.128 -27.498 13.517 1.00 38.59 201 LYS A C 1
ATOM 1477 O O . LYS A 1 201 ? 11.162 -27.262 12.881 1.00 42.90 201 LYS A O 1
ATOM 1483 N N . MET A 1 202 ? 9.831 -26.856 14.649 1.00 32.56 202 MET A N 1
ATOM 1484 C CA . MET A 1 202 ? 10.575 -25.674 15.073 1.00 32.80 202 MET A CA 1
ATOM 1485 C C . MET A 1 202 ? 11.601 -25.927 16.176 1.00 33.70 202 MET A C 1
ATOM 1486 O O . MET A 1 202 ? 12.483 -25.086 16.379 1.00 28.34 202 MET A O 1
ATOM 1491 N N . ILE A 1 203 ? 11.517 -27.035 16.896 1.00 23.39 203 ILE A N 1
ATOM 1492 C CA . ILE A 1 203 ? 12.360 -27.293 18.062 1.00 24.32 203 ILE A CA 1
ATOM 1493 C C . ILE A 1 203 ? 13.351 -28.390 17.697 1.00 21.10 203 ILE A C 1
ATOM 1494 O O . ILE A 1 203 ? 12.928 -29.441 17.205 1.00 22.27 203 ILE A O 1
ATOM 1499 N N . PRO A 1 204 ? 14.656 -28.195 17.908 1.00 19.25 204 PRO A N 1
ATOM 1500 C CA . PRO A 1 204 ? 15.604 -29.234 17.482 1.00 17.36 204 PRO A CA 1
ATOM 1501 C C . PRO A 1 204 ? 15.319 -30.597 18.103 1.00 18.72 204 PRO A C 1
ATOM 1502 O O . PRO A 1 204 ? 15.415 -31.609 17.406 1.00 20.18 204 PRO A O 1
ATOM 1506 N N . LEU A 1 205 ? 14.950 -30.659 19.386 1.00 15.60 205 LEU A N 1
ATOM 1507 C CA . LEU A 1 205 ? 14.598 -31.948 19.984 1.00 19.12 205 LEU A CA 1
ATOM 1508 C C . LEU A 1 205 ? 13.259 -32.487 19.485 1.00 22.48 205 LEU A C 1
ATOM 1509 O O . LEU A 1 205 ? 12.922 -33.634 19.812 1.00 23.04 205 LEU A O 1
ATOM 1514 N N . GLN A 1 206 ? 12.499 -31.693 18.718 1.00 18.07 206 GLN A N 1
ATOM 1515 C CA . GLN A 1 206 ? 11.302 -32.122 17.991 1.00 23.50 206 GLN A CA 1
ATOM 1516 C C . GLN A 1 206 ? 10.101 -32.362 18.897 1.00 27.04 206 GLN A C 1
ATOM 1517 O O . GLN A 1 206 ? 9.167 -33.080 18.509 1.00 23.30 206 GLN A O 1
ATOM 1523 N N . ARG A 1 207 ? 10.092 -31.775 20.093 1.00 20.84 207 ARG A N 1
ATOM 1524 C CA . ARG A 1 207 ? 9.003 -31.993 21.036 1.00 23.64 207 ARG A CA 1
ATOM 1525 C C . ARG A 1 207 ? 8.965 -30.841 22.026 1.00 25.52 207 ARG A C 1
ATOM 1526 O O . ARG A 1 207 ? 9.950 -30.117 22.213 1.00 19.15 207 ARG A O 1
ATOM 1534 N N . MET A 1 208 ? 7.805 -30.679 22.655 1.00 21.92 208 MET A N 1
ATOM 1535 C CA . MET A 1 208 ? 7.703 -29.754 23.765 1.00 26.18 208 MET A CA 1
ATOM 1536 C C . MET A 1 208 ? 8.387 -30.334 24.997 1.00 22.35 208 MET A C 1
ATOM 1537 O O . MET A 1 208 ? 8.531 -31.551 25.151 1.00 19.84 208 MET A O 1
ATOM 1542 N N . GLY A 1 209 ? 8.801 -29.451 25.892 1.00 20.13 209 GLY A N 1
ATOM 1543 C CA . GLY A 1 209 ? 9.356 -29.915 27.141 1.00 18.38 209 GLY A CA 1
ATOM 1544 C C . GLY A 1 209 ? 8.273 -30.397 28.093 1.00 20.42 209 GLY A C 1
ATOM 1545 O O . GLY A 1 209 ? 7.105 -30.040 27.967 1.00 23.19 209 GLY A O 1
ATOM 1546 N N . GLN A 1 210 ? 8.675 -31.229 29.051 1.00 23.20 210 GLN A N 1
ATOM 1547 C CA . GLN A 1 210 ? 7.800 -31.631 30.145 1.00 21.38 210 GLN A CA 1
ATOM 1548 C C . GLN A 1 210 ? 8.124 -30.794 31.377 1.00 20.46 210 GLN A C 1
ATOM 1549 O O . GLN A 1 210 ? 9.245 -30.297 31.532 1.00 20.33 210 GLN A O 1
ATOM 1555 N N . VAL A 1 211 ? 7.132 -30.632 32.256 1.00 22.05 211 VAL A N 1
ATOM 1556 C CA . VAL A 1 211 ? 7.328 -29.743 33.405 1.00 24.39 211 VAL A CA 1
ATOM 1557 C C . VAL A 1 211 ? 8.489 -30.202 34.280 1.00 23.28 211 VAL A C 1
ATOM 1558 O O . VAL A 1 211 ? 9.211 -29.366 34.838 1.00 23.49 211 VAL A O 1
ATOM 1562 N N . ASP A 1 212 ? 8.704 -31.521 34.417 1.00 18.39 212 ASP A N 1
ATOM 1563 C CA . ASP A 1 212 ? 9.824 -31.977 35.229 1.00 23.45 212 ASP A CA 1
ATOM 1564 C C . ASP A 1 212 ? 11.168 -31.638 34.602 1.00 25.93 212 ASP A C 1
ATOM 1565 O O . ASP A 1 212 ? 12.168 -31.522 35.324 1.00 22.61 212 ASP A O 1
ATOM 1570 N N . GLU A 1 213 ? 11.215 -31.480 33.279 1.00 20.47 213 GLU A N 1
ATOM 1571 C CA . GLU A 1 213 ? 12.463 -31.090 32.635 1.00 21.56 213 GLU A CA 1
ATOM 1572 C C . GLU A 1 213 ? 12.836 -29.658 32.988 1.00 19.18 213 GLU A C 1
ATOM 1573 O O . GLU A 1 213 ? 14.022 -29.314 33.008 1.00 21.41 213 GLU A O 1
ATOM 1579 N N . VAL A 1 214 ? 11.846 -28.822 33.284 1.00 18.36 214 VAL A N 1
ATOM 1580 C CA . VAL A 1 214 ? 12.128 -27.480 33.787 1.00 17.91 214 VAL A CA 1
ATOM 1581 C C . VAL A 1 214 ? 12.447 -27.530 35.274 1.00 21.04 214 VAL A C 1
ATOM 1582 O O . VAL A 1 214 ? 13.416 -26.921 35.738 1.00 19.75 214 VAL A O 1
ATOM 1586 N N . ALA A 1 215 ? 11.627 -28.260 36.038 1.00 20.15 215 ALA A N 1
ATOM 1587 C CA . ALA A 1 215 ? 11.794 -28.332 37.487 1.00 20.04 215 ALA A CA 1
ATOM 1588 C C . ALA A 1 215 ? 13.162 -28.884 37.877 1.00 20.85 215 ALA A C 1
ATOM 1589 O O . ALA A 1 215 ? 13.751 -28.459 38.878 1.00 19.57 215 ALA A O 1
ATOM 1591 N N . SER A 1 216 ? 13.686 -29.832 37.101 1.00 19.30 216 SER A N 1
ATOM 1592 C CA . SER A 1 216 ? 15.001 -30.396 37.397 1.00 21.28 216 SER A CA 1
ATOM 1593 C C . SER A 1 216 ? 16.089 -29.325 37.389 1.00 19.59 216 SER A C 1
ATOM 1594 O O . SER A 1 216 ? 17.028 -29.375 38.195 1.00 20.35 216 SER A O 1
ATOM 1597 N N . VAL A 1 217 ? 15.997 -28.370 36.466 1.00 17.60 217 VAL A N 1
ATOM 1598 C CA . VAL A 1 217 ? 16.998 -27.309 36.394 1.00 16.86 217 VAL A CA 1
ATOM 1599 C C . VAL A 1 217 ? 16.875 -26.382 37.599 1.00 19.68 217 VAL A C 1
ATOM 1600 O O . VAL A 1 217 ? 17.884 -25.985 38.200 1.00 18.80 217 VAL A O 1
ATOM 1604 N N . VAL A 1 218 ? 15.643 -26.027 37.978 1.00 18.25 218 VAL A N 1
ATOM 1605 C CA . VAL A 1 218 ? 15.448 -25.208 39.174 1.00 19.55 218 VAL A CA 1
ATOM 1606 C C . VAL A 1 218 ? 15.956 -25.941 40.405 1.00 21.22 218 VAL A C 1
ATOM 1607 O O . VAL A 1 218 ? 16.609 -25.350 41.277 1.00 21.26 218 VAL A O 1
ATOM 1611 N N . LYS A 1 219 ? 15.646 -27.239 40.504 1.00 19.62 219 LYS A N 1
ATOM 1612 C CA . LYS A 1 219 ? 16.075 -28.030 41.647 1.00 19.98 219 LYS A CA 1
ATOM 1613 C C . LYS A 1 219 ? 17.592 -28.093 41.719 1.00 22.75 219 LYS A C 1
ATOM 1614 O O . LYS A 1 219 ? 18.181 -27.984 42.803 1.00 20.05 219 LYS A O 1
ATOM 1620 N N . PHE A 1 220 ? 18.249 -28.244 40.570 1.00 21.95 220 PHE A N 1
ATOM 1621 C CA . PHE A 1 220 ? 19.706 -28.228 40.579 1.00 19.98 220 PHE A CA 1
ATOM 1622 C C . PHE A 1 220 ? 20.242 -26.888 41.075 1.00 17.45 220 PHE A C 1
ATOM 1623 O O . PHE A 1 220 ? 21.210 -26.847 41.840 1.00 20.70 220 PHE A O 1
ATOM 1631 N N . LEU A 1 221 ? 19.651 -25.785 40.617 1.00 17.61 221 LEU A N 1
ATOM 1632 C CA . LEU A 1 221 ? 20.165 -24.477 41.009 1.00 17.40 221 LEU A CA 1
ATOM 1633 C C . LEU A 1 221 ? 19.965 -24.235 42.495 1.00 22.84 221 LEU A C 1
ATOM 1634 O O . LEU A 1 221 ? 20.781 -23.547 43.134 1.00 18.55 221 LEU A O 1
ATOM 1639 N N . CYS A 1 222 ? 18.876 -24.768 43.051 1.00 20.15 222 CYS A N 1
ATOM 1640 C CA . CYS A 1 222 ? 18.631 -24.641 44.481 1.00 22.65 222 CYS A CA 1
ATOM 1641 C C . CYS A 1 222 ? 19.525 -25.552 45.309 1.00 22.73 222 CYS A C 1
ATOM 1642 O O . CYS A 1 222 ? 19.593 -25.379 46.529 1.00 21.65 222 CYS A O 1
ATOM 1645 N N . SER A 1 223 ? 20.214 -26.504 44.684 1.00 20.53 223 SER A N 1
ATOM 1646 C CA . SER A 1 223 ? 21.033 -27.443 45.429 1.00 23.81 223 SER A CA 1
ATOM 1647 C C . SER A 1 223 ? 22.340 -26.794 45.886 1.00 21.63 223 SER A C 1
ATOM 1648 O O . SER A 1 223 ? 22.797 -25.785 45.338 1.00 21.66 223 SER A O 1
ATOM 1651 N N . ASP A 1 224 ? 22.942 -27.396 46.914 1.00 17.87 224 ASP A N 1
ATOM 1652 C CA . ASP A 1 224 ? 24.241 -26.941 47.393 1.00 21.45 224 ASP A CA 1
ATOM 1653 C C . ASP A 1 224 ? 25.328 -27.098 46.343 1.00 21.53 224 ASP A C 1
ATOM 1654 O O . ASP A 1 224 ? 26.338 -26.391 46.405 1.00 22.41 224 ASP A O 1
ATOM 1659 N N . GLU A 1 225 ? 25.149 -28.009 45.384 1.00 19.81 225 GLU A N 1
ATOM 1660 C CA . GLU A 1 225 ? 26.186 -28.244 44.385 1.00 22.35 225 GLU A CA 1
ATOM 1661 C C . GLU A 1 225 ? 26.344 -27.061 43.439 1.00 21.66 225 GLU A C 1
ATOM 1662 O O . GLU A 1 225 ? 27.415 -26.881 42.843 1.00 21.31 225 GLU A O 1
ATOM 1668 N N . ALA A 1 226 ? 25.288 -26.268 43.275 1.00 17.88 226 ALA A N 1
ATOM 1669 C CA . ALA A 1 226 ? 25.260 -25.138 42.351 1.00 18.50 226 ALA A CA 1
ATOM 1670 C C . ALA A 1 226 ? 25.768 -23.855 42.993 1.00 19.45 226 ALA A C 1
ATOM 1671 O O . ALA A 1 226 ? 25.345 -22.761 42.602 1.00 15.83 226 ALA A O 1
ATOM 1673 N N . SER A 1 227 ? 26.663 -23.963 43.976 1.00 19.39 227 SER A N 1
ATOM 1674 C CA . SER A 1 227 ? 27.031 -22.794 44.770 1.00 19.89 227 SER A CA 1
ATOM 1675 C C . SER A 1 227 ? 27.920 -21.806 44.028 1.00 21.56 227 SER A C 1
ATOM 1676 O O . SER A 1 227 ? 28.122 -20.696 44.538 1.00 17.92 227 SER A O 1
ATOM 1679 N N . TYR A 1 228 ? 28.463 -22.154 42.856 1.00 17.13 228 TYR A N 1
ATOM 1680 C CA . TYR A 1 228 ? 29.269 -21.193 42.107 1.00 17.43 228 TYR A CA 1
ATOM 1681 C C . TYR A 1 228 ? 28.550 -20.665 40.868 1.00 18.55 228 TYR A C 1
ATOM 1682 O O . TYR A 1 228 ? 29.170 -19.978 40.047 1.00 17.43 228 TYR A O 1
ATOM 1691 N N . VAL A 1 229 ? 27.258 -20.955 40.728 1.00 15.77 229 VAL A N 1
ATOM 1692 C CA . VAL A 1 229 ? 26.434 -20.477 39.624 1.00 16.80 229 VAL A CA 1
ATOM 1693 C C . VAL A 1 229 ? 25.590 -19.321 40.137 1.00 16.14 229 VAL A C 1
ATOM 1694 O O . VAL A 1 229 ? 24.711 -19.513 40.983 1.00 17.02 229 VAL A O 1
ATOM 1698 N N . THR A 1 230 ? 25.828 -18.120 39.617 1.00 12.51 230 THR A N 1
ATOM 1699 C CA . THR A 1 230 ? 24.969 -17.000 39.948 1.00 13.47 230 THR A CA 1
ATOM 1700 C C . THR A 1 230 ? 25.050 -15.984 38.819 1.00 15.97 230 THR A C 1
ATOM 1701 O O . THR A 1 230 ? 26.001 -15.987 38.024 1.00 16.09 230 THR A O 1
ATOM 1705 N N . ARG A 1 231 ? 24.029 -15.125 38.755 1.00 12.57 231 ARG A N 1
ATOM 1706 C CA . ARG A 1 231 ? 23.861 -14.119 37.709 1.00 17.03 231 ARG A CA 1
ATOM 1707 C C . ARG A 1 231 ? 23.505 -14.727 36.350 1.00 17.28 231 ARG A C 1
ATOM 1708 O O . ARG A 1 231 ? 23.602 -14.043 35.330 1.00 16.40 231 ARG A O 1
ATOM 1716 N N . GLN A 1 232 ? 23.096 -15.998 36.300 1.00 14.22 232 GLN A N 1
ATOM 1717 C CA . GLN A 1 232 ? 22.918 -16.703 35.035 1.00 15.54 232 GLN A CA 1
ATOM 1718 C C . GLN A 1 232 ? 21.454 -16.773 34.611 1.00 17.93 232 GLN A C 1
ATOM 1719 O O . GLN A 1 232 ? 20.543 -16.803 35.444 1.00 16.41 232 GLN A O 1
ATOM 1725 N N . VAL A 1 233 ? 21.247 -16.820 33.293 1.00 16.82 233 VAL A N 1
ATOM 1726 C CA . VAL A 1 233 ? 19.978 -17.195 32.677 1.00 16.49 233 VAL A CA 1
ATOM 1727 C C . VAL A 1 233 ? 20.202 -18.546 32.011 1.00 19.42 233 VAL A C 1
ATOM 1728 O O . VAL A 1 233 ? 20.971 -18.644 31.050 1.00 18.22 233 VAL A O 1
ATOM 1732 N N . ILE A 1 234 ? 19.546 -19.588 32.510 1.00 16.95 234 ILE A N 1
ATOM 1733 C CA . ILE A 1 234 ? 19.721 -20.942 31.995 1.00 20.00 234 ILE A CA 1
ATOM 1734 C C . ILE A 1 234 ? 18.486 -21.291 31.162 1.00 20.07 234 ILE A C 1
ATOM 1735 O O . ILE A 1 234 ? 17.367 -21.372 31.689 1.00 17.71 234 ILE A O 1
ATOM 1740 N N . SER A 1 235 ? 18.675 -21.492 29.856 1.00 16.70 235 SER A N 1
ATOM 1741 C CA . SER A 1 235 ? 17.561 -21.806 28.959 1.00 15.95 235 SER A CA 1
ATOM 1742 C C . SER A 1 235 ? 17.315 -23.309 28.947 1.00 19.17 235 SER A C 1
ATOM 1743 O O . SER A 1 235 ? 18.257 -24.091 28.783 1.00 17.17 235 SER A O 1
ATOM 1746 N N . VAL A 1 236 ? 16.046 -23.697 29.098 1.00 16.14 236 VAL A N 1
ATOM 1747 C CA . VAL A 1 236 ? 15.607 -25.096 29.050 1.00 18.35 236 VAL A CA 1
ATOM 1748 C C . VAL A 1 236 ? 14.578 -25.159 27.926 1.00 16.88 236 VAL A C 1
ATOM 1749 O O . VAL A 1 236 ? 13.374 -25.011 28.149 1.00 18.32 236 VAL A O 1
ATOM 1753 N N . ASN A 1 237 ? 15.051 -25.333 26.689 1.00 15.85 237 ASN A N 1
ATOM 1754 C CA . ASN A 1 237 ? 14.200 -25.030 25.549 1.00 14.42 237 ASN A CA 1
ATOM 1755 C C . ASN A 1 237 ? 14.364 -26.005 24.392 1.00 14.05 237 ASN A C 1
ATOM 1756 O O . ASN A 1 237 ? 13.900 -25.698 23.287 1.00 14.28 237 ASN A O 1
ATOM 1761 N N . GLY A 1 238 ? 15.003 -27.151 24.607 1.00 16.89 238 GLY A N 1
ATOM 1762 C CA . GLY A 1 238 ? 15.150 -28.143 23.554 1.00 19.12 238 GLY A CA 1
ATOM 1763 C C . GLY A 1 238 ? 15.987 -27.693 22.382 1.00 17.81 238 GLY A C 1
ATOM 1764 O O . GLY A 1 238 ? 15.875 -28.269 21.294 1.00 15.60 238 GLY A O 1
ATOM 1765 N N . GLY A 1 239 ? 16.836 -26.682 22.573 1.00 14.68 239 GLY A N 1
ATOM 1766 C CA . GLY A 1 239 ? 17.685 -26.203 21.513 1.00 15.44 239 GLY A CA 1
ATOM 1767 C C . GLY A 1 239 ? 17.114 -25.059 20.712 1.00 17.08 239 GLY A C 1
ATOM 1768 O O . GLY A 1 239 ? 17.749 -24.635 19.743 1.00 15.48 239 GLY A O 1
ATOM 1769 N N . LEU A 1 240 ? 15.943 -24.540 21.095 1.00 17.03 240 LEU A N 1
ATOM 1770 C CA . LEU A 1 240 ? 15.285 -23.488 20.326 1.00 19.44 240 LEU A CA 1
ATOM 1771 C C . LEU A 1 240 ? 16.211 -22.301 20.077 1.00 23.67 240 LEU A C 1
ATOM 1772 O O . LEU A 1 240 ? 16.276 -21.771 18.961 1.00 22.46 240 LEU A O 1
ATOM 1777 N N . ILE A 1 241 ? 16.902 -21.847 21.121 1.00 20.54 241 ILE A N 1
ATOM 1778 C CA . ILE A 1 241 ? 17.941 -20.818 21.023 1.00 22.90 241 ILE A CA 1
ATOM 1779 C C . ILE A 1 241 ? 19.021 -21.146 22.044 1.00 26.69 241 ILE A C 1
ATOM 1780 O O . ILE A 1 241 ? 20.112 -20.575 22.042 1.00 28.76 241 ILE A O 1
ATOM 1786 N N . MET B 1 1 ? 49.440 11.911 5.552 1.00 45.35 1 MET B N 1
ATOM 1787 C CA . MET B 1 1 ? 49.055 11.040 4.451 1.00 45.43 1 MET B CA 1
ATOM 1788 C C . MET B 1 1 ? 47.772 10.265 4.772 1.00 43.10 1 MET B C 1
ATOM 1789 O O . MET B 1 1 ? 47.446 10.003 5.935 1.00 43.20 1 MET B O 1
ATOM 1794 N N . THR B 1 2 ? 47.054 9.911 3.711 1.00 33.48 2 THR B N 1
ATOM 1795 C CA . THR B 1 2 ? 45.726 9.326 3.837 1.00 27.74 2 THR B CA 1
ATOM 1796 C C . THR B 1 2 ? 45.784 7.979 4.548 1.00 21.01 2 THR B C 1
ATOM 1797 O O . THR B 1 2 ? 46.675 7.165 4.301 1.00 21.47 2 THR B O 1
ATOM 1801 N N . ARG B 1 3 ? 44.827 7.752 5.444 1.00 16.62 3 ARG B N 1
ATOM 1802 C CA . ARG B 1 3 ? 44.749 6.470 6.137 1.00 16.69 3 ARG B CA 1
ATOM 1803 C C . ARG B 1 3 ? 44.358 5.367 5.158 1.00 18.41 3 ARG B C 1
ATOM 1804 O O . ARG B 1 3 ? 43.496 5.555 4.294 1.00 14.83 3 ARG B O 1
ATOM 1812 N N . ARG B 1 4 ? 45.004 4.210 5.304 1.00 16.35 4 ARG B N 1
ATOM 1813 C CA . ARG B 1 4 ? 44.895 3.097 4.375 1.00 13.85 4 ARG B CA 1
ATOM 1814 C C . ARG B 1 4 ? 44.313 1.890 5.097 1.00 13.91 4 ARG B C 1
ATOM 1815 O O . ARG B 1 4 ? 44.669 1.615 6.251 1.00 13.01 4 ARG B O 1
ATOM 1823 N N . ILE B 1 5 ? 43.425 1.164 4.415 1.00 15.04 5 ILE B N 1
ATOM 1824 C CA . ILE B 1 5 ? 42.783 -0.013 4.995 1.00 12.10 5 ILE B CA 1
ATOM 1825 C C . ILE B 1 5 ? 42.970 -1.201 4.064 1.00 12.98 5 ILE B C 1
ATOM 1826 O O . ILE B 1 5 ? 42.752 -1.093 2.849 1.00 13.23 5 ILE B O 1
ATOM 1831 N N . LEU B 1 6 ? 43.354 -2.338 4.639 1.00 13.57 6 LEU B N 1
ATOM 1832 C CA . LEU B 1 6 ? 43.406 -3.603 3.918 1.00 12.11 6 LEU B CA 1
ATOM 1833 C C . LEU B 1 6 ? 42.076 -4.326 4.081 1.00 12.13 6 LEU B C 1
ATOM 1834 O O . LEU B 1 6 ? 41.587 -4.467 5.200 1.00 15.18 6 LEU B O 1
ATOM 1839 N N . VAL B 1 7 ? 41.497 -4.793 2.973 1.00 12.89 7 VAL B N 1
ATOM 1840 C CA . VAL B 1 7 ? 40.294 -5.631 3.015 1.00 12.35 7 VAL B CA 1
ATOM 1841 C C . VAL B 1 7 ? 40.645 -6.982 2.406 1.00 11.47 7 VAL B C 1
ATOM 1842 O O . VAL B 1 7 ? 40.820 -7.082 1.185 1.00 14.01 7 VAL B O 1
ATOM 1846 N N . THR B 1 8 ? 40.730 -8.031 3.234 1.00 12.86 8 THR B N 1
ATOM 1847 C CA . THR B 1 8 ? 40.956 -9.355 2.656 1.00 13.05 8 THR B CA 1
ATOM 1848 C C . THR B 1 8 ? 39.706 -9.843 1.922 1.00 13.36 8 THR B C 1
ATOM 1849 O O . THR B 1 8 ? 38.571 -9.568 2.327 1.00 14.19 8 THR B O 1
ATOM 1853 N N . GLY B 1 9 ? 39.925 -10.583 0.837 1.00 14.54 9 GLY B N 1
ATOM 1854 C CA . GLY B 1 9 ? 38.818 -11.124 0.063 1.00 15.54 9 GLY B CA 1
ATOM 1855 C C . GLY B 1 9 ? 37.943 -10.060 -0.564 1.00 16.13 9 GLY B C 1
ATOM 1856 O O . GLY B 1 9 ? 36.707 -10.162 -0.520 1.00 12.96 9 GLY B O 1
ATOM 1857 N N . SER B 1 10 ? 38.556 -9.019 -1.128 1.00 12.65 10 SER B N 1
ATOM 1858 C CA . SER B 1 10 ? 37.810 -7.897 -1.667 1.00 13.24 10 SER B CA 1
ATOM 1859 C C . SER B 1 10 ? 37.763 -7.915 -3.191 1.00 14.81 10 SER B C 1
ATOM 1860 O O . SER B 1 10 ? 37.437 -6.898 -3.803 1.00 13.53 10 SER B O 1
ATOM 1863 N N . SER B 1 11 ? 38.076 -9.058 -3.817 1.00 13.23 11 SER B N 1
ATOM 1864 C CA . SER B 1 11 ? 37.913 -9.155 -5.266 1.00 16.74 11 SER B CA 1
ATOM 1865 C C . SER B 1 11 ? 36.446 -9.240 -5.682 1.00 17.99 11 SER B C 1
ATOM 1866 O O . SER B 1 11 ? 36.120 -8.950 -6.838 1.00 16.92 11 SER B O 1
ATOM 1869 N N . ARG B 1 12 ? 35.552 -9.612 -4.770 1.00 14.49 12 ARG B N 1
ATOM 1870 C CA . ARG B 1 12 ? 34.171 -9.872 -5.153 1.00 17.46 12 ARG B CA 1
ATOM 1871 C C . ARG B 1 12 ? 33.344 -9.969 -3.887 1.00 13.63 12 ARG B C 1
ATOM 1872 O O . ARG B 1 12 ? 33.883 -10.000 -2.778 1.00 17.68 12 ARG B O 1
ATOM 1880 N N . GLY B 1 13 ? 32.023 -10.031 -4.065 1.00 15.27 13 GLY B N 1
ATOM 1881 C CA . GLY B 1 13 ? 31.157 -10.323 -2.929 1.00 16.98 13 GLY B CA 1
ATOM 1882 C C . GLY B 1 13 ? 31.135 -9.221 -1.875 1.00 15.40 13 GLY B C 1
ATOM 1883 O O . GLY B 1 13 ? 31.228 -8.021 -2.173 1.00 13.54 13 GLY B O 1
ATOM 1884 N N . ILE B 1 14 ? 30.976 -9.636 -0.614 1.00 13.94 14 ILE B N 1
ATOM 1885 C CA . ILE B 1 14 ? 30.892 -8.659 0.475 1.00 14.31 14 ILE B CA 1
ATOM 1886 C C . ILE B 1 14 ? 32.184 -7.848 0.572 1.00 15.33 14 ILE B C 1
ATOM 1887 O O . ILE B 1 14 ? 32.153 -6.624 0.782 1.00 13.06 14 ILE B O 1
ATOM 1892 N N . GLY B 1 15 ? 33.340 -8.504 0.400 1.00 13.32 15 GLY B N 1
ATOM 1893 C CA . GLY B 1 15 ? 34.603 -7.791 0.570 1.00 14.06 15 GLY B CA 1
ATOM 1894 C C . GLY B 1 15 ? 34.775 -6.674 -0.444 1.00 14.59 15 GLY B C 1
ATOM 1895 O O . GLY B 1 15 ? 35.281 -5.596 -0.123 1.00 13.44 15 GLY B O 1
ATOM 1896 N N . LYS B 1 16 ? 34.338 -6.911 -1.682 1.00 13.90 16 LYS B N 1
ATOM 1897 C CA . LYS B 1 16 ? 34.374 -5.861 -2.691 1.00 13.01 16 LYS B CA 1
ATOM 1898 C C . LYS B 1 16 ? 33.491 -4.685 -2.290 1.00 14.46 16 LYS B C 1
ATOM 1899 O O . LYS B 1 16 ? 33.893 -3.522 -2.413 1.00 13.45 16 LYS B O 1
ATOM 1905 N N . ALA B 1 17 ? 32.268 -4.969 -1.830 1.00 13.08 17 ALA B N 1
ATOM 1906 C CA . ALA B 1 17 ? 31.372 -3.890 -1.429 1.00 13.64 17 ALA B CA 1
ATOM 1907 C C . ALA B 1 17 ? 31.968 -3.081 -0.285 1.00 14.81 17 ALA B C 1
ATOM 1908 O O . ALA B 1 17 ? 31.848 -1.845 -0.253 1.00 13.33 17 ALA B O 1
ATOM 1910 N N . ILE B 1 18 ? 32.600 -3.769 0.668 1.00 10.89 18 ILE B N 1
ATOM 1911 C CA . ILE B 1 18 ? 33.300 -3.102 1.768 1.00 13.50 18 ILE B CA 1
ATOM 1912 C C . ILE B 1 18 ? 34.392 -2.186 1.232 1.00 13.87 18 ILE B C 1
ATOM 1913 O O . ILE B 1 18 ? 34.509 -1.024 1.641 1.00 12.82 18 ILE B O 1
ATOM 1918 N N . ALA B 1 19 ? 35.245 -2.710 0.348 1.00 13.01 19 ALA B N 1
ATOM 1919 C CA . ALA B 1 19 ? 36.340 -1.895 -0.173 1.00 14.78 19 ALA B CA 1
ATOM 1920 C C . ALA B 1 19 ? 35.810 -0.640 -0.859 1.00 15.12 19 ALA B C 1
ATOM 1921 O O . ALA B 1 19 ? 36.340 0.460 -0.659 1.00 13.21 19 ALA B O 1
ATOM 1923 N N . LEU B 1 20 ? 34.748 -0.780 -1.656 1.00 13.31 20 LEU B N 1
ATOM 1924 C CA . LEU B 1 20 ? 34.229 0.379 -2.385 1.00 16.54 20 LEU B CA 1
ATOM 1925 C C . LEU B 1 20 ? 33.637 1.417 -1.436 1.00 15.84 20 LEU B C 1
ATOM 1926 O O . LEU B 1 20 ? 33.782 2.628 -1.662 1.00 16.15 20 LEU B O 1
ATOM 1931 N N . GLN B 1 21 ? 32.952 0.972 -0.380 1.00 15.22 21 GLN B N 1
ATOM 1932 C CA . GLN B 1 21 ? 32.377 1.932 0.563 1.00 15.07 21 GLN B CA 1
ATOM 1933 C C . GLN B 1 21 ? 33.463 2.641 1.356 1.00 15.98 21 GLN B C 1
ATOM 1934 O O . GLN B 1 21 ? 33.357 3.847 1.632 1.00 15.25 21 GLN B O 1
ATOM 1940 N N . LEU B 1 22 ? 34.513 1.911 1.741 1.00 14.12 22 LEU B N 1
ATOM 1941 C CA . LEU B 1 22 ? 35.611 2.552 2.456 1.00 13.22 22 LEU B CA 1
ATOM 1942 C C . LEU B 1 22 ? 36.303 3.576 1.566 1.00 14.74 22 LEU B C 1
ATOM 1943 O O . LEU B 1 22 ? 36.697 4.647 2.038 1.00 16.08 22 LEU B O 1
ATOM 1948 N N . ALA B 1 23 ? 36.447 3.272 0.271 1.00 14.36 23 ALA B N 1
ATOM 1949 C CA . ALA B 1 23 ? 37.004 4.259 -0.653 1.00 14.41 23 ALA B CA 1
ATOM 1950 C C . ALA B 1 23 ? 36.115 5.494 -0.734 1.00 17.47 23 ALA B C 1
ATOM 1951 O O . ALA B 1 23 ? 36.608 6.627 -0.697 1.00 16.69 23 ALA B O 1
ATOM 1953 N N . LYS B 1 24 ? 34.798 5.296 -0.832 1.00 14.22 24 LYS B N 1
ATOM 1954 C CA . LYS B 1 24 ? 33.887 6.439 -0.884 1.00 19.13 24 LYS B CA 1
ATOM 1955 C C . LYS B 1 24 ? 33.907 7.246 0.406 1.00 19.82 24 LYS B C 1
ATOM 1956 O O . LYS B 1 24 ? 33.606 8.448 0.393 1.00 17.43 24 LYS B O 1
ATOM 1962 N N . ALA B 1 25 ? 34.244 6.614 1.527 1.00 15.45 25 ALA B N 1
ATOM 1963 C CA . ALA B 1 25 ? 34.401 7.343 2.780 1.00 16.49 25 ALA B CA 1
ATOM 1964 C C . ALA B 1 25 ? 35.730 8.077 2.857 1.00 17.99 25 ALA B C 1
ATOM 1965 O O . ALA B 1 25 ? 35.967 8.792 3.842 1.00 19.29 25 ALA B O 1
ATOM 1967 N N . GLY B 1 26 ? 36.599 7.910 1.860 1.00 15.80 26 GLY B N 1
ATOM 1968 C CA . GLY B 1 26 ? 37.847 8.644 1.796 1.00 15.54 26 GLY B CA 1
ATOM 1969 C C . GLY B 1 26 ? 39.089 7.925 2.272 1.00 16.96 26 GLY B C 1
ATOM 1970 O O . GLY B 1 26 ? 40.130 8.578 2.449 1.00 15.39 26 GLY B O 1
ATOM 1971 N N . PHE B 1 27 ? 39.024 6.612 2.489 1.00 13.63 27 PHE B N 1
ATOM 1972 C CA . PHE B 1 27 ? 40.212 5.830 2.790 1.00 13.48 27 PHE B CA 1
ATOM 1973 C C . PHE B 1 27 ? 40.891 5.387 1.500 1.00 15.55 27 PHE B C 1
ATOM 1974 O O . PHE B 1 27 ? 40.238 5.146 0.480 1.00 16.26 27 PHE B O 1
ATOM 1982 N N . ASP B 1 28 ? 42.214 5.292 1.545 1.00 12.73 28 ASP B N 1
ATOM 1983 C CA . ASP B 1 28 ? 42.911 4.481 0.566 1.00 15.37 28 ASP B CA 1
ATOM 1984 C C . ASP B 1 28 ? 42.676 3.028 0.942 1.00 12.82 28 ASP B C 1
ATOM 1985 O O . ASP B 1 28 ? 42.625 2.691 2.126 1.00 13.78 28 ASP B O 1
ATOM 1990 N N . VAL B 1 29 ? 42.488 2.176 -0.060 1.00 13.07 29 VAL B N 1
ATOM 1991 C CA . VAL B 1 29 ? 42.049 0.807 0.194 1.00 13.32 29 VAL B CA 1
ATOM 1992 C C . VAL B 1 29 ? 42.915 -0.142 -0.614 1.00 14.65 29 VAL B C 1
ATOM 1993 O O . VAL B 1 29 ? 43.021 0.000 -1.836 1.00 14.79 29 VAL B O 1
ATOM 1997 N N . THR B 1 30 ? 43.486 -1.139 0.062 1.00 14.03 30 THR B N 1
ATOM 1998 C CA . THR B 1 30 ? 44.278 -2.165 -0.597 1.00 14.59 30 THR B CA 1
ATOM 1999 C C . THR B 1 30 ? 43.423 -3.418 -0.747 1.00 14.44 30 THR B C 1
ATOM 2000 O O . THR B 1 30 ? 42.839 -3.894 0.230 1.00 13.83 30 THR B O 1
ATOM 2004 N N . VAL B 1 31 ? 43.317 -3.904 -1.968 1.00 13.96 31 VAL B N 1
ATOM 2005 C CA . VAL B 1 31 ? 42.451 -5.017 -2.347 1.00 14.26 31 VAL B CA 1
ATOM 2006 C C . VAL B 1 31 ? 43.241 -6.293 -2.150 1.00 13.38 31 VAL B C 1
ATOM 2007 O O . VAL B 1 31 ? 44.468 -6.305 -2.272 1.00 14.28 31 VAL B O 1
ATOM 2011 N N . HIS B 1 32 ? 42.558 -7.384 -1.839 1.00 13.62 32 HIS B N 1
ATOM 2012 C CA . HIS B 1 32 ? 43.271 -8.642 -1.683 1.00 14.84 32 HIS B CA 1
ATOM 2013 C C . HIS B 1 32 ? 42.422 -9.777 -2.237 1.00 12.98 32 HIS B C 1
ATOM 2014 O O . HIS B 1 32 ? 41.189 -9.749 -2.151 1.00 13.85 32 HIS B O 1
ATOM 2021 N N . ALA B 1 33 ? 43.094 -10.783 -2.797 1.00 14.71 33 ALA B N 1
ATOM 2022 C CA . ALA B 1 33 ? 42.405 -11.985 -3.256 1.00 16.10 33 ALA B CA 1
ATOM 2023 C C . ALA B 1 33 ? 43.333 -13.178 -3.101 1.00 16.58 33 ALA B C 1
ATOM 2024 O O . ALA B 1 33 ? 44.548 -13.027 -2.979 1.00 16.64 33 ALA B O 1
ATOM 2026 N N . ARG B 1 34 ? 42.751 -14.379 -3.111 1.00 16.97 34 ARG B N 1
ATOM 2027 C CA . ARG B 1 34 ? 43.603 -15.567 -3.094 1.00 19.84 34 ARG B CA 1
ATOM 2028 C C . ARG B 1 34 ? 44.152 -15.874 -4.486 1.00 19.30 34 ARG B C 1
ATOM 2029 O O . ARG B 1 34 ? 45.354 -16.106 -4.647 1.00 19.98 34 ARG B O 1
ATOM 2037 N N . SER B 1 35 ? 43.292 -15.879 -5.503 1.00 16.21 35 SER B N 1
ATOM 2038 C CA . SER B 1 35 ? 43.747 -16.209 -6.856 1.00 23.70 35 SER B CA 1
ATOM 2039 C C . SER B 1 35 ? 43.058 -15.454 -7.987 1.00 22.28 35 SER B C 1
ATOM 2040 O O . SER B 1 35 ? 43.569 -15.492 -9.109 1.00 23.76 35 SER B O 1
ATOM 2043 N N . ARG B 1 36 ? 41.924 -14.795 -7.762 1.00 19.86 36 ARG B N 1
ATOM 2044 C CA . ARG B 1 36 ? 41.206 -14.130 -8.850 1.00 21.69 36 ARG B CA 1
ATOM 2045 C C . ARG B 1 36 ? 41.823 -12.752 -9.091 1.00 22.17 36 ARG B C 1
ATOM 2046 O O . ARG B 1 36 ? 41.260 -11.703 -8.767 1.00 19.16 36 ARG B O 1
ATOM 2054 N N . GLN B 1 37 ? 43.022 -12.782 -9.677 1.00 21.46 37 GLN B N 1
ATOM 2055 C CA . GLN B 1 37 ? 43.780 -11.553 -9.903 1.00 22.59 37 GLN B CA 1
ATOM 2056 C C . GLN B 1 37 ? 43.046 -10.591 -10.835 1.00 21.48 37 GLN B C 1
ATOM 2057 O O . GLN B 1 37 ? 43.022 -9.382 -10.588 1.00 19.90 37 GLN B O 1
ATOM 2063 N N . ALA B 1 38 ? 42.459 -11.097 -11.924 1.00 24.85 38 ALA B N 1
ATOM 2064 C CA . ALA B 1 38 ? 41.750 -10.202 -12.841 1.00 22.46 38 ALA B CA 1
ATOM 2065 C C . ALA B 1 38 ? 40.639 -9.440 -12.125 1.00 25.75 38 ALA B C 1
ATOM 2066 O O . ALA B 1 38 ? 40.460 -8.230 -12.343 1.00 20.35 38 ALA B O 1
ATOM 2068 N N . GLU B 1 39 ? 39.876 -10.129 -11.270 1.00 19.25 39 GLU B N 1
ATOM 2069 C CA . GLU B 1 39 ? 38.812 -9.449 -10.536 1.00 23.32 39 GLU B CA 1
ATOM 2070 C C . GLU B 1 39 ? 39.383 -8.472 -9.513 1.00 19.28 39 GLU B C 1
ATOM 2071 O O . GLU B 1 39 ? 38.869 -7.354 -9.367 1.00 19.05 39 GLU B O 1
ATOM 2077 N N . ALA B 1 40 ? 40.466 -8.852 -8.823 1.00 19.11 40 ALA B N 1
ATOM 2078 C CA . ALA B 1 40 ? 41.133 -7.916 -7.916 1.00 18.65 40 ALA B CA 1
ATOM 2079 C C . ALA B 1 40 ? 41.548 -6.634 -8.639 1.00 19.82 40 ALA B C 1
ATOM 2080 O O . ALA B 1 40 ? 41.337 -5.528 -8.128 1.00 16.10 40 ALA B O 1
ATOM 2082 N N . GLU B 1 41 ? 42.145 -6.768 -9.834 1.00 19.77 41 GLU B N 1
ATOM 2083 C CA A GLU B 1 41 ? 42.590 -5.572 -10.539 0.52 21.12 41 GLU B CA 1
ATOM 2084 C CA B GLU B 1 41 ? 42.585 -5.609 -10.612 0.48 20.98 41 GLU B CA 1
ATOM 2085 C C . GLU B 1 41 ? 41.418 -4.692 -10.956 1.00 20.87 41 GLU B C 1
ATOM 2086 O O . GLU B 1 41 ? 41.565 -3.463 -11.000 1.00 19.73 41 GLU B O 1
ATOM 2097 N N . GLN B 1 42 ? 40.246 -5.276 -11.223 1.00 17.93 42 GLN B N 1
ATOM 2098 C CA . GLN B 1 42 ? 39.085 -4.457 -11.573 1.00 18.94 42 GLN B CA 1
ATOM 2099 C C . GLN B 1 42 ? 38.558 -3.682 -10.371 1.00 19.80 42 GLN B C 1
ATOM 2100 O O . GLN B 1 42 ? 38.078 -2.546 -10.516 1.00 14.90 42 GLN B O 1
ATOM 2106 N N . VAL B 1 43 ? 38.611 -4.284 -9.183 1.00 15.05 43 VAL B N 1
ATOM 2107 C CA . VAL B 1 43 ? 38.231 -3.553 -7.978 1.00 14.44 43 VAL B CA 1
ATOM 2108 C C . VAL B 1 43 ? 39.219 -2.418 -7.714 1.00 15.79 43 VAL B C 1
ATOM 2109 O O . VAL B 1 43 ? 38.818 -1.306 -7.339 1.00 14.53 43 VAL B O 1
ATOM 2113 N N . VAL B 1 44 ? 40.519 -2.675 -7.917 1.00 13.85 44 VAL B N 1
ATOM 2114 C CA . VAL B 1 44 ? 41.531 -1.623 -7.799 1.00 12.60 44 VAL B CA 1
ATOM 2115 C C . VAL B 1 44 ? 41.209 -0.457 -8.740 1.00 15.57 44 VAL B C 1
ATOM 2116 O O . VAL B 1 44 ? 41.286 0.714 -8.347 1.00 14.35 44 VAL B O 1
ATOM 2120 N N . GLN B 1 45 ? 40.831 -0.759 -9.988 1.00 15.18 45 GLN B N 1
ATOM 2121 C CA . GLN B 1 45 ? 40.522 0.303 -10.948 1.00 17.00 45 GLN B CA 1
ATOM 2122 C C . GLN B 1 45 ? 39.340 1.134 -10.476 1.00 15.77 45 GLN B C 1
ATOM 2123 O O . GLN B 1 45 ? 39.329 2.362 -10.632 1.00 16.01 45 GLN B O 1
ATOM 2129 N N . GLU B 1 46 ? 38.323 0.475 -9.912 1.00 14.96 46 GLU B N 1
ATOM 2130 C CA . GLU B 1 46 ? 37.143 1.193 -9.434 1.00 16.89 46 GLU B CA 1
ATOM 2131 C C . GLU B 1 46 ? 37.481 2.098 -8.255 1.00 19.52 46 GLU B C 1
ATOM 2132 O O . GLU B 1 46 ? 37.016 3.247 -8.193 1.00 17.47 46 GLU B O 1
ATOM 2138 N N . ILE B 1 47 ? 38.300 1.607 -7.316 1.00 17.03 47 ILE B N 1
ATOM 2139 C CA . ILE B 1 47 ? 38.710 2.448 -6.193 1.00 13.03 47 ILE B CA 1
ATOM 2140 C C . ILE B 1 47 ? 39.489 3.660 -6.697 1.00 14.17 47 ILE B C 1
ATOM 2141 O O . ILE B 1 47 ? 39.310 4.780 -6.211 1.00 16.56 47 ILE B O 1
ATOM 2146 N N . GLN B 1 48 ? 40.355 3.460 -7.686 1.00 15.04 48 GLN B N 1
ATOM 2147 C CA . GLN B 1 48 ? 41.085 4.589 -8.255 1.00 17.42 48 GLN B CA 1
ATOM 2148 C C . GLN B 1 48 ? 40.140 5.576 -8.943 1.00 17.10 48 GLN B C 1
ATOM 2149 O O . GLN B 1 48 ? 40.265 6.791 -8.756 1.00 19.51 48 GLN B O 1
ATOM 2155 N N . ALA B 1 49 ? 39.193 5.078 -9.739 1.00 15.41 49 ALA B N 1
ATOM 2156 C CA . ALA B 1 49 ? 38.219 5.962 -10.379 1.00 18.47 49 ALA B CA 1
ATOM 2157 C C . ALA B 1 49 ? 37.345 6.665 -9.355 1.00 21.21 49 ALA B C 1
ATOM 2158 O O . ALA B 1 49 ? 36.808 7.752 -9.631 1.00 17.46 49 ALA B O 1
ATOM 2160 N N . LEU B 1 50 ? 37.205 6.071 -8.171 1.00 17.59 50 LEU B N 1
ATOM 2161 C CA . LEU B 1 50 ? 36.509 6.710 -7.065 1.00 19.68 50 LEU B CA 1
ATOM 2162 C C . LEU B 1 50 ? 37.320 7.825 -6.431 1.00 18.01 50 LEU B C 1
ATOM 2163 O O . LEU B 1 50 ? 36.780 8.550 -5.596 1.00 18.42 50 LEU B O 1
ATOM 2168 N N . GLY B 1 51 ? 38.604 7.949 -6.765 1.00 16.97 51 GLY B N 1
ATOM 2169 C CA . GLY B 1 51 ? 39.437 9.017 -6.245 1.00 18.47 51 GLY B CA 1
ATOM 2170 C C . GLY B 1 51 ? 40.422 8.635 -5.158 1.00 19.29 51 GLY B C 1
ATOM 2171 O O . GLY B 1 51 ? 41.015 9.527 -4.550 1.00 18.27 51 GLY B O 1
ATOM 2172 N N . GLN B 1 52 ? 40.624 7.349 -4.888 1.00 16.62 52 GLN B N 1
ATOM 2173 C CA . GLN B 1 52 ? 41.549 6.952 -3.836 1.00 18.72 52 GLN B CA 1
ATOM 2174 C C . GLN B 1 52 ? 42.649 6.071 -4.407 1.00 17.38 52 GLN B C 1
ATOM 2175 O O . GLN B 1 52 ? 42.492 5.461 -5.467 1.00 19.85 52 GLN B O 1
ATOM 2181 N N . ASN B 1 53 ? 43.770 6.017 -3.689 1.00 17.73 53 ASN B N 1
ATOM 2182 C CA . ASN B 1 53 ? 44.862 5.127 -4.065 1.00 17.86 53 ASN B CA 1
ATOM 2183 C C . ASN B 1 53 ? 44.500 3.684 -3.777 1.00 20.21 53 ASN B C 1
ATOM 2184 O O . ASN B 1 53 ? 43.918 3.372 -2.734 1.00 16.05 53 ASN B O 1
ATOM 2189 N N . SER B 1 54 ? 44.896 2.793 -4.681 1.00 17.23 54 SER B N 1
ATOM 2190 C CA . SER B 1 54 ? 44.620 1.381 -4.471 1.00 18.14 54 SER B CA 1
ATOM 2191 C C . SER B 1 54 ? 45.619 0.528 -5.239 1.00 19.23 54 SER B C 1
ATOM 2192 O O . SER B 1 54 ? 46.109 0.916 -6.306 1.00 19.28 54 SER B O 1
ATOM 2195 N N . HIS B 1 55 ? 45.905 -0.646 -4.683 1.00 16.28 55 HIS B N 1
ATOM 2196 C CA . HIS B 1 55 ? 46.601 -1.710 -5.389 1.00 15.67 55 HIS B CA 1
ATOM 2197 C C . HIS B 1 55 ? 46.140 -3.013 -4.749 1.00 17.00 55 HIS B C 1
ATOM 2198 O O . HIS B 1 55 ? 45.453 -2.996 -3.727 1.00 15.17 55 HIS B O 1
ATOM 2205 N N . TYR B 1 56 ? 46.495 -4.147 -5.352 1.00 16.28 56 TYR B N 1
ATOM 2206 C CA . TYR B 1 56 ? 46.056 -5.428 -4.810 1.00 17.33 56 TYR B CA 1
ATOM 2207 C C . TYR B 1 56 ? 47.238 -6.258 -4.332 1.00 19.34 56 TYR B C 1
ATOM 2208 O O . TYR B 1 56 ? 48.368 -6.114 -4.812 1.00 17.75 56 TYR B O 1
ATOM 2217 N N . LEU B 1 57 ? 46.950 -7.147 -3.385 1.00 15.04 57 LEU B N 1
ATOM 2218 C CA . LEU B 1 57 ? 47.888 -8.149 -2.905 1.00 17.35 57 LEU B CA 1
ATOM 2219 C C . LEU B 1 57 ? 47.246 -9.515 -3.102 1.00 17.45 57 LEU B C 1
ATOM 2220 O O . LEU B 1 57 ? 46.050 -9.683 -2.843 1.00 16.08 57 LEU B O 1
ATOM 2225 N N . MET B 1 58 ? 48.029 -10.488 -3.559 1.00 16.19 58 MET B N 1
ATOM 2226 C CA . MET B 1 58 ? 47.531 -11.850 -3.761 1.00 15.59 58 MET B CA 1
ATOM 2227 C C . MET B 1 58 ? 48.194 -12.781 -2.752 1.00 18.49 58 MET B C 1
ATOM 2228 O O . MET B 1 58 ? 49.424 -12.867 -2.705 1.00 17.57 58 MET B O 1
ATOM 2233 N N . PHE B 1 59 ? 47.389 -13.460 -1.941 1.00 17.18 59 PHE B N 1
ATOM 2234 C CA . PHE B 1 59 ? 47.946 -14.517 -1.099 1.00 16.74 59 PHE B CA 1
ATOM 2235 C C . PHE B 1 59 ? 46.825 -15.348 -0.501 1.00 18.87 59 PHE B C 1
ATOM 2236 O O . PHE B 1 59 ? 45.698 -14.880 -0.331 1.00 17.71 59 PHE B O 1
ATOM 2244 N N . ASP B 1 60 ? 47.148 -16.607 -0.238 1.00 20.53 60 ASP B N 1
ATOM 2245 C CA . ASP B 1 60 ? 46.329 -17.465 0.606 1.00 19.30 60 ASP B CA 1
ATOM 2246 C C . ASP B 1 60 ? 46.615 -17.111 2.061 1.00 17.06 60 ASP B C 1
ATOM 2247 O O . ASP B 1 60 ? 47.773 -17.161 2.495 1.00 19.97 60 ASP B O 1
ATOM 2252 N N . VAL B 1 61 ? 45.577 -16.759 2.826 1.00 14.47 61 VAL B N 1
ATOM 2253 C CA . VAL B 1 61 ? 45.793 -16.338 4.209 1.00 15.07 61 VAL B CA 1
ATOM 2254 C C . VAL B 1 61 ? 46.355 -17.456 5.082 1.00 16.99 61 VAL B C 1
ATOM 2255 O O . VAL B 1 61 ? 46.828 -17.186 6.197 1.00 17.64 61 VAL B O 1
ATOM 2259 N N . ASN B 1 62 ? 46.319 -18.701 4.613 1.00 16.45 62 ASN B N 1
ATOM 2260 C CA . ASN B 1 62 ? 46.871 -19.820 5.372 1.00 17.10 62 ASN B CA 1
ATOM 2261 C C . ASN B 1 62 ? 48.367 -20.013 5.159 1.00 22.76 62 ASN B C 1
ATOM 2262 O O . ASN B 1 62 ? 48.971 -20.832 5.858 1.00 22.65 62 ASN B O 1
ATOM 2267 N N . GLU B 1 63 ? 48.978 -19.302 4.205 1.00 19.38 63 GLU B N 1
ATOM 2268 C CA . GLU B 1 63 ? 50.404 -19.474 3.902 1.00 21.80 63 GLU B CA 1
ATOM 2269 C C . GLU B 1 63 ? 51.194 -18.485 4.751 1.00 23.35 63 GLU B C 1
ATOM 2270 O O . GLU B 1 63 ? 51.584 -17.401 4.308 1.00 19.80 63 GLU B O 1
ATOM 2276 N N . ARG B 1 64 ? 51.445 -18.899 6.003 1.00 19.37 64 ARG B N 1
ATOM 2277 C CA . ARG B 1 64 ? 51.840 -17.971 7.058 1.00 19.15 64 ARG B CA 1
ATOM 2278 C C . ARG B 1 64 ? 53.078 -17.160 6.680 1.00 23.42 64 ARG B C 1
ATOM 2279 O O . ARG B 1 64 ? 53.095 -15.930 6.818 1.00 19.55 64 ARG B O 1
ATOM 2287 N N . GLN B 1 65 ? 54.126 -17.831 6.198 1.00 20.23 65 GLN B N 1
ATOM 2288 C CA . GLN B 1 65 ? 55.379 -17.132 5.920 1.00 23.74 65 GLN B CA 1
ATOM 2289 C C . GLN B 1 65 ? 55.264 -16.247 4.686 1.00 24.21 65 GLN B C 1
ATOM 2290 O O . GLN B 1 65 ? 55.789 -15.123 4.674 1.00 24.44 65 GLN B O 1
ATOM 2296 N N . THR B 1 66 ? 54.590 -16.740 3.642 1.00 22.42 66 THR B N 1
ATOM 2297 C CA . THR B 1 66 ? 54.349 -15.938 2.444 1.00 27.25 66 THR B CA 1
ATOM 2298 C C . THR B 1 66 ? 53.552 -14.684 2.779 1.00 24.13 66 THR B C 1
ATOM 2299 O O . THR B 1 66 ? 53.876 -13.583 2.316 1.00 22.97 66 THR B O 1
ATOM 2303 N N . VAL B 1 67 ? 52.490 -14.835 3.580 1.00 20.67 67 VAL B N 1
ATOM 2304 C CA . VAL B 1 67 ? 51.706 -13.676 4.007 1.00 19.80 67 VAL B CA 1
ATOM 2305 C C . VAL B 1 67 ? 52.590 -12.673 4.743 1.00 23.53 67 VAL B C 1
ATOM 2306 O O . VAL B 1 67 ? 52.544 -11.463 4.477 1.00 19.84 67 VAL B O 1
ATOM 2310 N N . GLN B 1 68 ? 53.418 -13.162 5.673 1.00 21.91 68 GLN B N 1
ATOM 2311 C CA . GLN B 1 68 ? 54.299 -12.272 6.432 1.00 23.74 68 GLN B CA 1
ATOM 2312 C C . GLN B 1 68 ? 55.224 -11.482 5.507 1.00 25.44 68 GLN B C 1
ATOM 2313 O O . GLN B 1 68 ? 55.393 -10.267 5.669 1.00 25.33 68 GLN B O 1
ATOM 2319 N N . GLN B 1 69 ? 55.814 -12.158 4.515 1.00 24.24 69 GLN B N 1
ATOM 2320 C CA . GLN B 1 69 ? 56.745 -11.491 3.607 1.00 26.77 69 GLN B CA 1
ATOM 2321 C C . GLN B 1 69 ? 56.032 -10.456 2.744 1.00 24.20 69 GLN B C 1
ATOM 2322 O O . GLN B 1 69 ? 56.561 -9.367 2.507 1.00 20.50 69 GLN B O 1
ATOM 2328 N N . ILE B 1 70 ? 54.830 -10.782 2.269 1.00 22.51 70 ILE B N 1
ATOM 2329 C CA . ILE B 1 70 ? 54.092 -9.863 1.412 1.00 23.86 70 ILE B CA 1
ATOM 2330 C C . ILE B 1 70 ? 53.628 -8.648 2.199 1.00 22.77 70 ILE B C 1
ATOM 2331 O O . ILE B 1 70 ? 53.740 -7.507 1.728 1.00 22.30 70 ILE B O 1
ATOM 2336 N N . LEU B 1 71 ? 53.103 -8.860 3.408 1.00 19.23 71 LEU B N 1
ATOM 2337 C CA . LEU B 1 71 ? 52.609 -7.720 4.176 1.00 21.46 71 LEU B CA 1
ATOM 2338 C C . LEU B 1 71 ? 53.755 -6.840 4.656 1.00 22.87 71 LEU B C 1
ATOM 2339 O O . LEU B 1 71 ? 53.639 -5.608 4.655 1.00 20.72 71 LEU B O 1
ATOM 2344 N N . GLU B 1 72 ? 54.873 -7.446 5.069 1.00 22.71 72 GLU B N 1
ATOM 2345 C CA . GLU B 1 72 ? 56.021 -6.647 5.497 1.00 25.86 72 GLU B CA 1
ATOM 2346 C C . GLU B 1 72 ? 56.517 -5.752 4.368 1.00 20.65 72 GLU B C 1
ATOM 2347 O O . GLU B 1 72 ? 56.762 -4.558 4.566 1.00 24.10 72 GLU B O 1
ATOM 2353 N N . GLN B 1 73 ? 56.671 -6.317 3.174 1.00 21.48 73 GLN B N 1
ATOM 2354 C CA . GLN B 1 73 ? 57.118 -5.520 2.036 1.00 25.55 73 GLN B CA 1
ATOM 2355 C C . GLN B 1 73 ? 56.104 -4.439 1.685 1.00 26.65 73 GLN B C 1
ATOM 2356 O O . GLN B 1 73 ? 56.481 -3.309 1.349 1.00 24.93 73 GLN B O 1
ATOM 2362 N N . ASP B 1 74 ? 54.809 -4.759 1.772 1.00 21.11 74 ASP B N 1
ATOM 2363 C CA . ASP B 1 74 ? 53.795 -3.771 1.417 1.00 22.05 74 ASP B CA 1
ATOM 2364 C C . ASP B 1 74 ? 53.802 -2.598 2.387 1.00 19.65 74 ASP B C 1
ATOM 2365 O O . ASP B 1 74 ? 53.695 -1.437 1.972 1.00 22.72 74 ASP B O 1
ATOM 2370 N N . VAL B 1 75 ? 53.933 -2.877 3.683 1.00 18.74 75 VAL B N 1
ATOM 2371 C CA . VAL B 1 75 ? 53.985 -1.812 4.671 1.00 19.34 75 VAL B CA 1
ATOM 2372 C C . VAL B 1 75 ? 55.273 -1.007 4.521 1.00 23.39 75 VAL B C 1
ATOM 2373 O O . VAL B 1 75 ? 55.283 0.213 4.730 1.00 23.28 75 VAL B O 1
ATOM 2377 N N . GLU B 1 76 ? 56.369 -1.659 4.130 1.00 25.72 76 GLU B N 1
ATOM 2378 C CA . GLU B 1 76 ? 57.606 -0.920 3.910 1.00 29.86 76 GLU B CA 1
ATOM 2379 C C . GLU B 1 76 ? 57.447 0.075 2.770 1.00 26.70 76 GLU B C 1
ATOM 2380 O O . GLU B 1 76 ? 57.909 1.218 2.861 1.00 28.13 76 GLU B O 1
ATOM 2386 N N . GLN B 1 77 ? 56.772 -0.335 1.695 1.00 25.14 77 GLN B N 1
ATOM 2387 C CA . GLN B 1 77 ? 56.624 0.533 0.537 1.00 28.58 77 GLN B CA 1
ATOM 2388 C C . GLN B 1 77 ? 55.534 1.581 0.739 1.00 29.38 77 GLN B C 1
ATOM 2389 O O . GLN B 1 77 ? 55.682 2.722 0.288 1.00 33.09 77 GLN B O 1
ATOM 2395 N N . HIS B 1 78 ? 54.436 1.234 1.407 1.00 24.57 78 HIS B N 1
ATOM 2396 C CA . HIS B 1 78 ? 53.265 2.102 1.405 1.00 22.39 78 HIS B CA 1
ATOM 2397 C C . HIS B 1 78 ? 52.835 2.594 2.777 1.00 24.86 78 HIS B C 1
ATOM 2398 O O . HIS B 1 78 ? 51.828 3.305 2.866 1.00 25.46 78 HIS B O 1
ATOM 2405 N N . GLY B 1 79 ? 53.548 2.246 3.839 1.00 20.04 79 GLY B N 1
ATOM 2406 C CA . GLY B 1 79 ? 53.169 2.658 5.174 1.00 22.81 79 GLY B CA 1
ATOM 2407 C C . GLY B 1 79 ? 52.282 1.637 5.872 1.00 22.42 79 GLY B C 1
ATOM 2408 O O . GLY B 1 79 ? 51.722 0.728 5.261 1.00 20.77 79 GLY B O 1
ATOM 2409 N N . GLY B 1 80 ? 52.177 1.792 7.191 1.00 20.62 80 GLY B N 1
ATOM 2410 C CA . GLY B 1 80 ? 51.316 0.913 7.959 1.00 22.30 80 GLY B CA 1
ATOM 2411 C C . GLY B 1 80 ? 49.854 1.101 7.593 1.00 21.12 80 GLY B C 1
ATOM 2412 O O . GLY B 1 80 ? 49.430 2.170 7.151 1.00 18.77 80 GLY B O 1
ATOM 2413 N N . PHE B 1 81 ? 49.082 0.024 7.749 1.00 16.30 81 PHE B N 1
ATOM 2414 C CA . PHE B 1 81 ? 47.633 0.095 7.614 1.00 15.27 81 PHE B CA 1
ATOM 2415 C C . PHE B 1 81 ? 47.014 0.686 8.874 1.00 14.42 81 PHE B C 1
ATOM 2416 O O . PHE B 1 81 ? 47.317 0.251 9.992 1.00 15.56 81 PHE B O 1
ATOM 2424 N N . TYR B 1 82 ? 46.150 1.679 8.681 1.00 13.61 82 TYR B N 1
ATOM 2425 C CA . TYR B 1 82 ? 45.315 2.194 9.762 1.00 14.52 82 TYR B CA 1
ATOM 2426 C C . TYR B 1 82 ? 44.182 1.226 10.095 1.00 14.77 82 TYR B C 1
ATOM 2427 O O . TYR B 1 82 ? 43.764 1.127 11.253 1.00 15.14 82 TYR B O 1
ATOM 2436 N N . GLY B 1 83 ? 43.649 0.538 9.095 1.00 14.96 83 GLY B N 1
ATOM 2437 C CA . GLY B 1 83 ? 42.576 -0.416 9.319 1.00 14.36 83 GLY B CA 1
ATOM 2438 C C . GLY B 1 83 ? 42.830 -1.733 8.621 1.00 10.66 83 GLY B C 1
ATOM 2439 O O . GLY B 1 83 ? 43.494 -1.794 7.586 1.00 13.88 83 GLY B O 1
ATOM 2440 N N . VAL B 1 84 ? 42.264 -2.803 9.193 1.00 11.59 84 VAL B N 1
ATOM 2441 C CA . VAL B 1 84 ? 42.264 -4.122 8.560 1.00 14.03 84 VAL B CA 1
ATOM 2442 C C . VAL B 1 84 ? 40.870 -4.725 8.688 1.00 13.72 84 VAL B C 1
ATOM 2443 O O . VAL B 1 84 ? 40.343 -4.818 9.797 1.00 13.35 84 VAL B O 1
ATOM 2447 N N . VAL B 1 85 ? 40.283 -5.152 7.568 1.00 11.72 85 VAL B N 1
ATOM 2448 C CA . VAL B 1 85 ? 38.997 -5.855 7.568 1.00 11.59 85 VAL B CA 1
ATOM 2449 C C . VAL B 1 85 ? 39.270 -7.291 7.147 1.00 11.90 85 VAL B C 1
ATOM 2450 O O . VAL B 1 85 ? 39.678 -7.544 6.009 1.00 12.91 85 VAL B O 1
ATOM 2454 N N . LEU B 1 86 ? 39.050 -8.236 8.062 1.00 12.07 86 LEU B N 1
ATOM 2455 C CA . LEU B 1 86 ? 39.283 -9.655 7.793 1.00 13.64 86 LEU B CA 1
ATOM 2456 C C . LEU B 1 86 ? 37.969 -10.209 7.271 1.00 16.58 86 LEU B C 1
ATOM 2457 O O . LEU B 1 86 ? 37.113 -10.673 8.031 1.00 16.01 86 LEU B O 1
ATOM 2462 N N . ASN B 1 87 ? 37.795 -10.123 5.954 1.00 15.71 87 ASN B N 1
ATOM 2463 C CA . ASN B 1 87 ? 36.556 -10.523 5.307 1.00 14.85 87 ASN B CA 1
ATOM 2464 C C . ASN B 1 87 ? 36.646 -11.889 4.648 1.00 16.99 87 ASN B C 1
ATOM 2465 O O . ASN B 1 87 ? 35.666 -12.630 4.676 1.00 18.66 87 ASN B O 1
ATOM 2470 N N . ALA B 1 88 ? 37.790 -12.246 4.058 1.00 13.55 88 ALA B N 1
ATOM 2471 C CA . ALA B 1 88 ? 37.908 -13.514 3.335 1.00 18.04 88 ALA B CA 1
ATOM 2472 C C . ALA B 1 88 ? 37.558 -14.681 4.246 1.00 20.93 88 ALA B C 1
ATOM 2473 O O . ALA B 1 88 ? 38.015 -14.741 5.392 1.00 18.37 88 ALA B O 1
ATOM 2475 N N . GLY B 1 89 ? 36.732 -15.599 3.740 1.00 20.28 89 GLY B N 1
ATOM 2476 C CA . GLY B 1 89 ? 36.340 -16.760 4.517 1.00 19.13 89 GLY B CA 1
ATOM 2477 C C . GLY B 1 89 ? 36.149 -17.956 3.610 1.00 19.65 89 GLY B C 1
ATOM 2478 O O . GLY B 1 89 ? 36.336 -17.875 2.393 1.00 21.37 89 GLY B O 1
ATOM 2479 N N . LEU B 1 90 ? 35.753 -19.075 4.209 1.00 17.74 90 LEU B N 1
ATOM 2480 C CA . LEU B 1 90 ? 35.590 -20.295 3.426 1.00 21.93 90 LEU B CA 1
ATOM 2481 C C . LEU B 1 90 ? 34.589 -21.215 4.116 1.00 18.39 90 LEU B C 1
ATOM 2482 O O . LEU B 1 90 ? 34.662 -21.395 5.333 1.00 18.51 90 LEU B O 1
ATOM 2487 N N . THR B 1 91 ? 33.674 -21.805 3.343 1.00 16.83 91 THR B N 1
ATOM 2488 C CA . THR B 1 91 ? 32.803 -22.871 3.841 1.00 18.59 91 THR B CA 1
ATOM 2489 C C . THR B 1 91 ? 33.143 -24.191 3.156 1.00 18.71 91 THR B C 1
ATOM 2490 O O . THR B 1 91 ? 33.623 -24.218 2.020 1.00 18.20 91 THR B O 1
ATOM 2494 N N . HIS B 1 92 ? 32.870 -25.298 3.858 1.00 15.46 92 HIS B N 1
ATOM 2495 C CA . HIS B 1 92 ? 32.887 -26.648 3.277 1.00 15.69 92 HIS B CA 1
ATOM 2496 C C . HIS B 1 92 ? 31.754 -27.384 3.997 1.00 15.27 92 HIS B C 1
ATOM 2497 O O . HIS B 1 92 ? 31.977 -28.099 4.977 1.00 17.40 92 HIS B O 1
ATOM 2504 N N . ASP B 1 93 ? 30.528 -27.163 3.536 1.00 15.04 93 ASP B N 1
ATOM 2505 C CA . ASP B 1 93 ? 29.374 -27.589 4.315 1.00 16.04 93 ASP B CA 1
ATOM 2506 C C . ASP B 1 93 ? 29.205 -29.104 4.271 1.00 20.42 93 ASP B C 1
ATOM 2507 O O . ASP B 1 93 ? 29.653 -29.786 3.344 1.00 18.11 93 ASP B O 1
ATOM 2512 N N . GLY B 1 94 ? 28.528 -29.623 5.289 1.00 17.41 94 GLY B N 1
ATOM 2513 C CA . GLY B 1 94 ? 28.238 -31.045 5.361 1.00 16.48 94 GLY B CA 1
ATOM 2514 C C . GLY B 1 94 ? 27.941 -31.475 6.782 1.00 19.11 94 GLY B C 1
ATOM 2515 O O . GLY B 1 94 ? 28.413 -30.848 7.742 1.00 16.38 94 GLY B O 1
ATOM 2516 N N . ALA B 1 95 ? 27.139 -32.526 6.944 1.00 16.01 95 ALA B N 1
ATOM 2517 C CA . ALA B 1 95 ? 26.935 -33.075 8.282 1.00 15.55 95 ALA B CA 1
ATOM 2518 C C . ALA B 1 95 ? 28.278 -33.463 8.894 1.00 13.29 95 ALA B C 1
ATOM 2519 O O . ALA B 1 95 ? 29.189 -33.914 8.198 1.00 14.54 95 ALA B O 1
ATOM 2521 N N . PHE B 1 96 ? 28.394 -33.295 10.216 1.00 15.04 96 PHE B N 1
ATOM 2522 C CA . PHE B 1 96 ? 29.654 -33.572 10.911 1.00 14.73 96 PHE B CA 1
ATOM 2523 C C . PHE B 1 96 ? 30.240 -34.942 10.575 1.00 14.63 96 PHE B C 1
ATOM 2524 O O . PHE B 1 96 ? 31.445 -35.013 10.275 1.00 14.88 96 PHE B O 1
ATOM 2532 N N . PRO B 1 97 ? 29.474 -36.042 10.568 1.00 15.63 97 PRO B N 1
ATOM 2533 C CA . PRO B 1 97 ? 30.072 -37.333 10.177 1.00 17.29 97 PRO B CA 1
ATOM 2534 C C . PRO B 1 97 ? 30.530 -37.372 8.730 1.00 18.82 97 PRO B C 1
ATOM 2535 O O . PRO B 1 97 ? 31.381 -38.212 8.399 1.00 18.83 97 PRO B O 1
ATOM 2539 N N . ALA B 1 98 ? 29.999 -36.491 7.866 1.00 15.84 98 ALA B N 1
ATOM 2540 C CA . ALA B 1 98 ? 30.363 -36.467 6.452 1.00 14.91 98 ALA B CA 1
ATOM 2541 C C . ALA B 1 98 ? 31.609 -35.641 6.174 1.00 18.32 98 ALA B C 1
ATOM 2542 O O . ALA B 1 98 ? 32.239 -35.838 5.133 1.00 17.17 98 ALA B O 1
ATOM 2544 N N . LEU B 1 99 ? 31.950 -34.698 7.053 1.00 16.67 99 LEU B N 1
ATOM 2545 C CA . LEU B 1 99 ? 33.095 -33.826 6.811 1.00 18.62 99 LEU B CA 1
ATOM 2546 C C . LEU B 1 99 ? 34.376 -34.632 6.672 1.00 20.94 99 LEU B C 1
ATOM 2547 O O . LEU B 1 99 ? 34.641 -35.546 7.460 1.00 18.73 99 LEU B O 1
ATOM 2552 N N . THR B 1 100 ? 35.175 -34.278 5.668 1.00 18.68 100 THR B N 1
ATOM 2553 C CA . THR B 1 100 ? 36.531 -34.785 5.544 1.00 17.57 100 THR B CA 1
ATOM 2554 C C . THR B 1 100 ? 37.496 -33.950 6.384 1.00 17.31 100 THR B C 1
ATOM 2555 O O . THR B 1 100 ? 37.166 -32.861 6.872 1.00 16.63 100 THR B O 1
ATOM 2559 N N . ASP B 1 101 ? 38.721 -3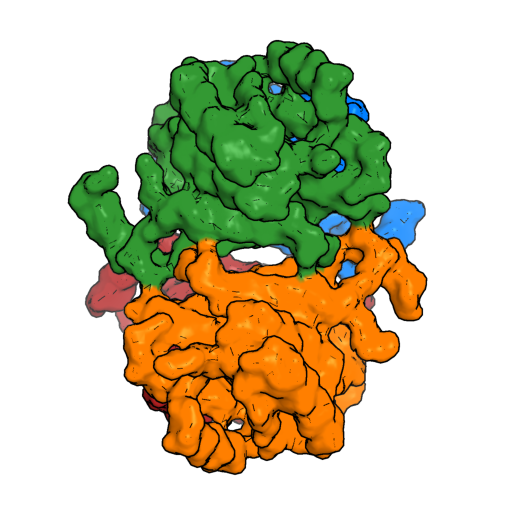4.466 6.538 1.00 15.26 101 ASP B N 1
ATOM 2560 C CA . ASP B 1 101 ? 39.760 -33.684 7.208 1.00 17.00 101 ASP B CA 1
ATOM 2561 C C . ASP B 1 101 ? 39.962 -32.343 6.520 1.00 16.49 101 ASP B C 1
ATOM 2562 O O . ASP B 1 101 ? 40.099 -31.304 7.182 1.00 16.86 101 ASP B O 1
ATOM 2567 N N . GLN B 1 102 ? 39.983 -32.343 5.190 1.00 17.61 102 GLN B N 1
ATOM 2568 C CA . GLN B 1 102 ? 40.151 -31.092 4.461 1.00 18.85 102 GLN B CA 1
ATOM 2569 C C . GLN B 1 102 ? 38.968 -30.154 4.688 1.00 16.33 102 GLN B C 1
ATOM 2570 O O . GLN B 1 102 ? 39.157 -28.945 4.870 1.00 16.09 102 GLN B O 1
ATOM 2576 N N . ASP B 1 103 ? 37.741 -30.688 4.677 1.00 14.52 103 ASP B N 1
ATOM 2577 C CA . ASP B 1 103 ? 36.569 -29.862 4.975 1.00 15.86 103 ASP B CA 1
ATOM 2578 C C . ASP B 1 103 ? 36.724 -29.145 6.308 1.00 16.55 103 ASP B C 1
ATOM 2579 O O . ASP B 1 103 ? 36.383 -27.963 6.438 1.00 15.58 103 ASP B O 1
ATOM 2584 N N . TRP B 1 104 ? 37.194 -29.869 7.324 1.00 15.45 104 TRP B N 1
ATOM 2585 C CA . TRP B 1 104 ? 37.358 -29.287 8.650 1.00 14.34 104 TRP B CA 1
ATOM 2586 C C . TRP B 1 104 ? 38.531 -28.320 8.677 1.00 17.32 104 TRP B C 1
ATOM 2587 O O . TRP B 1 104 ? 38.375 -27.148 9.051 1.00 16.33 104 TRP B O 1
ATOM 2598 N N . ASP B 1 105 ? 39.709 -28.792 8.254 1.00 13.16 105 ASP B N 1
ATOM 2599 C CA . ASP B 1 105 ? 40.934 -28.031 8.463 1.00 16.92 105 ASP B CA 1
ATOM 2600 C C . ASP B 1 105 ? 40.935 -26.722 7.682 1.00 17.39 105 ASP B C 1
ATOM 2601 O O . ASP B 1 105 ? 41.346 -25.688 8.215 1.00 16.94 105 ASP B O 1
ATOM 2606 N N . GLU B 1 106 ? 40.518 -26.750 6.412 1.00 16.17 106 GLU B N 1
ATOM 2607 C CA . GLU B 1 106 ? 40.568 -25.536 5.602 1.00 17.61 106 GLU B CA 1
ATOM 2608 C C . GLU B 1 106 ? 39.616 -24.466 6.126 1.00 16.69 106 GLU B C 1
ATOM 2609 O O . GLU B 1 106 ? 39.912 -23.265 6.045 1.00 15.70 106 GLU B O 1
ATOM 2615 N N . VAL B 1 107 ? 38.486 -24.878 6.688 1.00 15.47 107 VAL B N 1
ATOM 2616 C CA . VAL B 1 107 ? 37.520 -23.907 7.177 1.00 16.03 107 VAL B CA 1
ATOM 2617 C C . VAL B 1 107 ? 38.010 -23.287 8.481 1.00 17.03 107 VAL B C 1
ATOM 2618 O O . VAL B 1 107 ? 37.992 -22.059 8.644 1.00 14.74 107 VAL B O 1
ATOM 2622 N N . ILE B 1 108 ? 38.479 -24.120 9.417 1.00 15.18 108 ILE B N 1
ATOM 2623 C CA . ILE B 1 108 ? 39.010 -23.600 10.676 1.00 13.22 108 ILE B CA 1
ATOM 2624 C C . ILE B 1 108 ? 40.198 -22.684 10.414 1.00 16.55 108 ILE B C 1
ATOM 2625 O O . ILE B 1 108 ? 40.297 -21.590 10.981 1.00 17.56 108 ILE B O 1
ATOM 2630 N N . SER B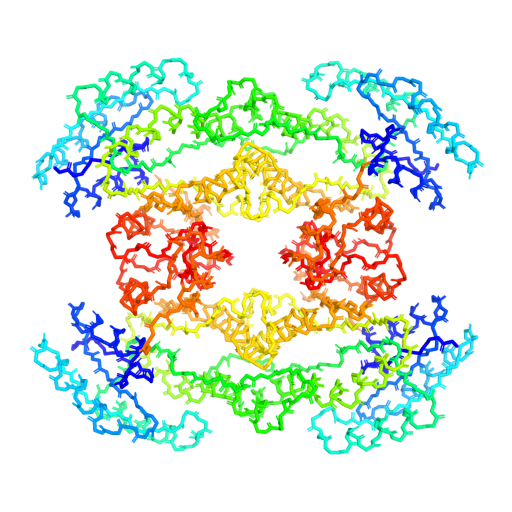 1 109 ? 41.136 -23.129 9.571 1.00 16.17 109 SER B N 1
ATOM 2631 C CA . SER B 1 109 ? 42.381 -22.377 9.428 1.00 17.73 109 SER B CA 1
ATOM 2632 C C . SER B 1 109 ? 42.164 -21.069 8.674 1.00 18.51 109 SER B C 1
ATOM 2633 O O . SER B 1 109 ? 42.763 -20.047 9.025 1.00 16.19 109 SER B O 1
ATOM 2636 N N . THR B 1 110 ? 41.316 -21.071 7.638 1.00 16.48 110 THR B N 1
ATOM 2637 C CA . THR B 1 110 ? 41.116 -19.838 6.873 1.00 18.62 110 THR B CA 1
ATOM 2638 C C . THR B 1 110 ? 40.648 -18.694 7.780 1.00 20.15 110 THR B C 1
ATOM 2639 O O . THR B 1 110 ? 41.087 -17.547 7.623 1.00 20.39 110 THR B O 1
ATOM 2643 N N . SER B 1 111 ? 39.805 -18.992 8.774 1.00 17.13 111 SER B N 1
ATOM 2644 C CA . SER B 1 111 ? 39.404 -17.951 9.720 1.00 17.13 111 SER B CA 1
ATOM 2645 C C . SER B 1 111 ? 40.455 -17.701 10.800 1.00 17.95 111 SER B C 1
ATOM 2646 O O . SER B 1 111 ? 40.839 -16.546 11.041 1.00 17.41 111 SER B O 1
ATOM 2649 N N . LEU B 1 112 ? 40.902 -18.751 11.494 1.00 16.67 112 LEU B N 1
ATOM 2650 C CA . LEU B 1 112 ? 41.702 -18.538 12.700 1.00 16.94 112 LEU B CA 1
ATOM 2651 C C . LEU B 1 112 ? 43.194 -18.418 12.412 1.00 17.49 112 LEU B C 1
ATOM 2652 O O . LEU B 1 112 ? 43.860 -17.566 13.013 1.00 18.45 112 LEU B O 1
ATOM 2657 N N . ASP B 1 113 ? 43.743 -19.242 11.514 1.00 17.48 113 ASP B N 1
ATOM 2658 C CA . ASP B 1 113 ? 45.100 -18.980 11.032 1.00 20.19 113 ASP B CA 1
ATOM 2659 C C . ASP B 1 113 ? 45.144 -17.663 10.270 1.00 19.15 113 ASP B C 1
ATOM 2660 O O . ASP B 1 113 ? 46.135 -16.928 10.341 1.00 19.07 113 ASP B O 1
ATOM 2665 N N . GLY B 1 114 ? 44.081 -17.357 9.513 1.00 17.06 114 GLY B N 1
ATOM 2666 C CA . GLY B 1 114 ? 44.061 -16.111 8.758 1.00 16.20 114 GLY B CA 1
ATOM 2667 C C . GLY B 1 114 ? 44.100 -14.889 9.655 1.00 17.78 114 GLY B C 1
ATOM 2668 O O . GLY B 1 114 ? 44.785 -13.905 9.352 1.00 17.19 114 GLY B O 1
ATOM 2669 N N . PHE B 1 115 ? 43.353 -14.934 10.766 1.00 16.86 115 PHE B N 1
ATOM 2670 C CA . PHE B 1 115 ? 43.393 -13.873 11.770 1.00 15.23 115 PHE B CA 1
ATOM 2671 C C . PHE B 1 115 ? 44.825 -13.634 12.242 1.00 18.51 115 PHE B C 1
ATOM 2672 O O . PHE B 1 115 ? 45.323 -12.498 12.244 1.00 18.61 115 PHE B O 1
ATOM 2680 N N . TYR B 1 116 ? 45.500 -14.706 12.646 1.00 16.53 116 TYR B N 1
ATOM 2681 C CA . TYR B 1 116 ? 46.859 -14.600 13.163 1.00 16.80 116 TYR B CA 1
ATOM 2682 C C . TYR B 1 116 ? 47.841 -14.196 12.064 1.00 14.35 116 TYR B C 1
ATOM 2683 O O . TYR B 1 116 ? 48.653 -13.286 12.250 1.00 17.26 116 TYR B O 1
ATOM 2692 N N . ASN B 1 117 ? 47.758 -14.840 10.900 1.00 14.00 117 ASN B N 1
ATOM 2693 C CA . ASN B 1 117 ? 48.753 -14.634 9.847 1.00 18.00 117 ASN B CA 1
ATOM 2694 C C . ASN B 1 117 ? 48.688 -13.238 9.238 1.00 17.56 117 ASN B C 1
ATOM 2695 O O . ASN B 1 117 ? 49.722 -12.705 8.810 1.00 15.18 117 ASN B O 1
ATOM 2700 N N . VAL B 1 118 ? 47.498 -12.653 9.146 1.00 15.21 118 VAL B N 1
ATOM 2701 C CA . VAL B 1 118 ? 47.376 -11.304 8.593 1.00 14.85 118 VAL B CA 1
ATOM 2702 C C . VAL B 1 118 ? 47.599 -10.241 9.664 1.00 16.00 118 VAL B C 1
ATOM 2703 O O . VAL B 1 118 ? 48.223 -9.214 9.395 1.00 16.36 118 VAL B O 1
ATOM 2707 N N . LEU B 1 119 ? 47.115 -10.444 10.897 1.00 13.80 119 LEU B N 1
ATOM 2708 C CA . LEU B 1 119 ? 47.222 -9.361 11.873 1.00 17.98 119 LEU B CA 1
ATOM 2709 C C . LEU B 1 119 ? 48.598 -9.295 12.532 1.00 18.85 119 LEU B C 1
ATOM 2710 O O . LEU B 1 119 ? 49.046 -8.198 12.881 1.00 19.94 119 LEU B O 1
ATOM 2715 N N . LYS B 1 120 ? 49.276 -10.429 12.732 1.00 17.71 120 LYS B N 1
ATOM 2716 C CA . LYS B 1 120 ? 50.572 -10.372 13.412 1.00 22.33 120 LYS B CA 1
ATOM 2717 C C . LYS B 1 120 ? 51.564 -9.446 12.716 1.00 20.15 120 LYS B C 1
ATOM 2718 O O . LYS B 1 120 ? 52.206 -8.640 13.410 1.00 21.11 120 LYS B O 1
ATOM 2724 N N . PRO B 1 121 ? 51.745 -9.488 11.390 1.00 19.48 121 PRO B N 1
ATOM 2725 C CA . PRO B 1 121 ? 52.664 -8.531 10.753 1.00 18.79 121 PRO B CA 1
ATOM 2726 C C . PRO B 1 121 ? 52.157 -7.097 10.731 1.00 21.20 121 PRO B C 1
ATOM 2727 O O . PRO B 1 121 ? 52.950 -6.195 10.442 1.00 19.67 121 PRO B O 1
ATOM 2731 N N . LEU B 1 122 ? 50.878 -6.845 11.030 1.00 20.10 122 LEU B N 1
ATOM 2732 C CA . LEU B 1 122 ? 50.308 -5.520 10.827 1.00 19.47 122 LEU B CA 1
ATOM 2733 C C . LEU B 1 122 ? 50.012 -4.751 12.105 1.00 17.84 122 LEU B C 1
ATOM 2734 O O . LEU B 1 122 ? 49.799 -3.543 12.025 1.00 16.39 122 LEU B O 1
ATOM 2739 N N . ILE B 1 123 ? 50.005 -5.404 13.274 1.00 16.75 123 ILE B N 1
ATOM 2740 C CA . ILE B 1 123 ? 49.617 -4.717 14.506 1.00 16.45 123 ILE B CA 1
ATOM 2741 C C . ILE B 1 123 ? 50.635 -3.640 14.876 1.00 19.05 123 ILE B C 1
ATOM 2742 O O . ILE B 1 123 ? 50.266 -2.523 15.252 1.00 17.61 123 ILE B O 1
ATOM 2747 N N . MET B 1 124 ? 51.936 -3.961 14.814 1.00 17.78 124 MET B N 1
ATOM 2748 C CA . MET B 1 124 ? 52.919 -2.942 15.186 1.00 22.48 124 MET B CA 1
ATOM 2749 C C . MET B 1 124 ? 52.937 -1.791 14.189 1.00 20.84 124 MET B C 1
ATOM 2750 O O . MET B 1 124 ? 52.925 -0.625 14.627 1.00 20.69 124 MET B O 1
ATOM 2755 N N . PRO B 1 125 ? 52.974 -2.017 12.868 1.00 19.14 125 PRO B N 1
ATOM 2756 C CA . PRO B 1 125 ? 52.836 -0.873 11.952 1.00 20.57 125 PRO B CA 1
ATOM 2757 C C . PRO B 1 125 ? 51.597 -0.044 12.217 1.00 21.97 125 PRO B C 1
ATOM 2758 O O . PRO B 1 125 ? 51.657 1.187 12.076 1.00 17.75 125 PRO B O 1
ATOM 2762 N N . MET B 1 126 ? 50.484 -0.668 12.632 1.00 17.15 126 MET B N 1
ATOM 2763 C CA . MET B 1 126 ? 49.284 0.105 12.951 1.00 18.95 126 MET B CA 1
ATOM 2764 C C . MET B 1 126 ? 49.503 0.965 14.193 1.00 18.66 126 MET B C 1
ATOM 2765 O O . MET B 1 126 ? 49.258 2.177 14.174 1.00 19.10 126 MET B O 1
ATOM 2770 N N . ILE B 1 127 ? 49.977 0.347 15.282 1.00 19.14 127 ILE B N 1
ATOM 2771 C CA . ILE B 1 127 ? 50.271 1.080 16.517 1.00 18.03 127 ILE B CA 1
ATOM 2772 C C . ILE B 1 127 ? 51.230 2.235 16.250 1.00 17.57 127 ILE B C 1
ATOM 2773 O O . ILE B 1 127 ? 51.052 3.343 16.766 1.00 20.28 127 ILE B O 1
ATOM 2778 N N . HIS B 1 128 ? 52.251 2.002 15.430 1.00 19.80 128 HIS B N 1
ATOM 2779 C CA . HIS B 1 128 ? 53.259 3.039 15.207 1.00 25.23 128 HIS B CA 1
ATOM 2780 C C . HIS B 1 128 ? 52.754 4.229 14.389 1.00 26.19 128 HIS B C 1
ATOM 2781 O O . HIS B 1 128 ? 53.448 5.249 14.325 1.00 19.92 128 HIS B O 1
ATOM 2788 N N . LEU B 1 129 ? 51.558 4.156 13.798 1.00 19.81 129 LEU B N 1
ATOM 2789 C CA . LEU B 1 129 ? 50.963 5.356 13.210 1.00 22.03 129 LEU B CA 1
ATOM 2790 C C . LEU B 1 129 ? 50.626 6.393 14.272 1.00 21.57 129 LEU B C 1
ATOM 2791 O O . LEU B 1 129 ? 50.552 7.594 13.970 1.00 20.10 129 LEU B O 1
ATOM 2796 N N . ARG B 1 130 ? 50.379 5.945 15.504 1.00 21.51 130 ARG B N 1
ATOM 2797 C CA . ARG B 1 130 ? 50.040 6.822 16.627 1.00 21.59 130 ARG B CA 1
ATOM 2798 C C . ARG B 1 130 ? 48.781 7.638 16.344 1.00 25.02 130 ARG B C 1
ATOM 2799 O O . ARG B 1 130 ? 48.682 8.816 16.701 1.00 22.51 130 ARG B O 1
ATOM 2807 N N . LYS B 1 131 ? 47.787 7.007 15.714 1.00 22.20 131 LYS B N 1
ATOM 2808 C CA . LYS B 1 131 ? 46.537 7.715 15.474 1.00 23.37 131 LYS B CA 1
ATOM 2809 C C . LYS B 1 131 ? 45.337 6.787 15.620 1.00 19.04 131 LYS B C 1
ATOM 2810 O O . LYS B 1 131 ? 44.314 6.988 14.957 1.00 20.60 131 LYS B O 1
ATOM 2816 N N . GLY B 1 132 ? 45.424 5.803 16.512 1.00 19.52 132 GLY B N 1
ATOM 2817 C CA . GLY B 1 132 ? 44.339 4.853 16.661 1.00 15.59 132 GLY B CA 1
ATOM 2818 C C . GLY B 1 132 ? 44.313 3.889 15.488 1.00 19.32 132 GLY B C 1
ATOM 2819 O O . GLY B 1 132 ? 45.307 3.693 14.777 1.00 18.10 132 GLY B O 1
ATOM 2820 N N . GLY B 1 133 ? 43.160 3.268 15.286 1.00 13.42 133 GLY B N 1
ATOM 2821 C CA . GLY B 1 133 ? 43.073 2.284 14.227 1.00 12.88 133 GLY B CA 1
ATOM 2822 C C . GLY B 1 133 ? 41.739 1.576 14.289 1.00 11.42 133 GLY B C 1
ATOM 2823 O O . GLY B 1 133 ? 40.927 1.819 15.181 1.00 12.09 133 GLY B O 1
ATOM 2824 N N . ARG B 1 134 ? 41.528 0.704 13.302 1.00 14.19 134 ARG B N 1
ATOM 2825 C CA . ARG B 1 134 ? 40.270 -0.020 13.150 1.00 14.24 134 ARG B CA 1
ATOM 2826 C C . ARG B 1 134 ? 40.568 -1.436 12.686 1.00 13.26 134 ARG B C 1
ATOM 2827 O O . ARG B 1 134 ? 41.272 -1.633 11.692 1.00 12.93 134 ARG B O 1
ATOM 2835 N N . ILE B 1 135 ? 40.044 -2.422 13.404 1.00 13.37 135 ILE B N 1
ATOM 2836 C CA . ILE B 1 135 ? 40.063 -3.805 12.943 1.00 10.59 135 ILE B CA 1
ATOM 2837 C C . ILE B 1 135 ? 38.629 -4.315 12.971 1.00 12.08 135 ILE B C 1
ATOM 2838 O O . ILE B 1 135 ? 37.932 -4.146 13.975 1.00 13.85 135 ILE B O 1
ATOM 2843 N N . VAL B 1 136 ? 38.181 -4.911 11.864 1.00 12.43 136 VAL B N 1
ATOM 2844 C CA . VAL B 1 136 ? 36.835 -5.470 11.783 1.00 13.89 136 VAL B CA 1
ATOM 2845 C C . VAL B 1 136 ? 36.951 -6.883 11.236 1.00 13.64 136 VAL B C 1
ATOM 2846 O O . VAL B 1 136 ? 37.541 -7.090 10.169 1.00 13.64 136 VAL B O 1
ATOM 2850 N N . THR B 1 137 ? 36.388 -7.853 11.950 1.00 11.83 137 THR B N 1
ATOM 2851 C CA . THR B 1 137 ? 36.317 -9.212 11.432 1.00 11.70 137 THR B CA 1
ATOM 2852 C C . THR B 1 137 ? 34.902 -9.509 10.942 1.00 15.11 137 THR B C 1
ATOM 2853 O O . THR B 1 137 ? 33.926 -8.942 11.440 1.00 13.95 137 THR B O 1
ATOM 2857 N N . LEU B 1 138 ? 34.792 -10.419 9.967 1.00 13.31 138 LEU B N 1
ATOM 2858 C CA . LEU B 1 138 ? 33.491 -10.853 9.454 1.00 12.16 138 LEU B CA 1
ATOM 2859 C C . LEU B 1 138 ? 33.200 -12.229 10.032 1.00 15.07 138 LEU B C 1
ATOM 2860 O O . LEU B 1 138 ? 33.873 -13.199 9.684 1.00 16.45 138 LEU B O 1
ATOM 2865 N N . SER B 1 139 ? 32.205 -12.318 10.908 1.00 15.06 139 SER B N 1
ATOM 2866 C CA . SER B 1 139 ? 31.795 -13.622 11.415 1.00 16.78 139 SER B CA 1
ATOM 2867 C C . SER B 1 139 ? 30.531 -14.057 10.686 1.00 16.07 139 SER B C 1
ATOM 2868 O O . SER B 1 139 ? 30.427 -13.891 9.468 1.00 15.80 139 SER B O 1
ATOM 2871 N N . SER B 1 140 ? 29.562 -14.588 11.419 1.00 15.27 140 SER B N 1
ATOM 2872 C CA . SER B 1 140 ? 28.338 -15.084 10.801 1.00 16.10 140 SER B CA 1
ATOM 2873 C C . SER B 1 140 ? 27.330 -15.351 11.900 1.00 14.65 140 SER B C 1
ATOM 2874 O O . SER B 1 140 ? 27.699 -15.613 13.051 1.00 14.17 140 SER B O 1
ATOM 2877 N N . VAL B 1 141 ? 26.048 -15.333 11.526 1.00 14.47 141 VAL B N 1
ATOM 2878 C CA . VAL B 1 141 ? 25.034 -15.792 12.473 1.00 15.56 141 VAL B CA 1
ATOM 2879 C C . VAL B 1 141 ? 25.376 -17.199 12.971 1.00 15.82 141 VAL B C 1
ATOM 2880 O O . VAL B 1 141 ? 25.113 -17.541 14.131 1.00 16.38 141 VAL B O 1
ATOM 2884 N N . SER B 1 142 ? 26.004 -18.018 12.120 1.00 14.86 142 SER B N 1
ATOM 2885 C CA . SER B 1 142 ? 26.392 -19.375 12.517 1.00 16.69 142 SER B CA 1
ATOM 2886 C C . SER B 1 142 ? 27.430 -19.374 13.624 1.00 14.58 142 SER B C 1
ATOM 2887 O O . SER B 1 142 ? 27.490 -20.321 14.418 1.00 15.15 142 SER B O 1
ATOM 2890 N N . GLY B 1 143 ? 28.283 -18.349 13.673 1.00 16.80 143 GLY B N 1
ATOM 2891 C CA . GLY B 1 143 ? 29.263 -18.278 14.740 1.00 16.01 143 GLY B CA 1
ATOM 2892 C C . GLY B 1 143 ? 28.658 -17.875 16.060 1.00 17.18 143 GLY B C 1
ATOM 2893 O O . GLY B 1 143 ? 29.286 -18.062 17.106 1.00 21.05 143 GLY B O 1
ATOM 2894 N N . ILE B 1 144 ? 27.446 -17.338 16.035 1.00 13.31 144 ILE B N 1
ATOM 2895 C CA . ILE B 1 144 ? 26.756 -16.987 17.267 1.00 16.42 144 ILE B CA 1
ATOM 2896 C C . ILE B 1 144 ? 25.902 -18.140 17.773 1.00 18.70 144 ILE B C 1
ATOM 2897 O O . ILE B 1 144 ? 25.899 -18.437 18.971 1.00 17.25 144 ILE B O 1
ATOM 2902 N N . MET B 1 145 ? 25.171 -18.802 16.876 1.00 14.79 145 MET B N 1
ATOM 2903 C CA A MET B 1 145 ? 24.145 -19.753 17.272 0.50 15.83 145 MET B CA 1
ATOM 2904 C CA B MET B 1 145 ? 24.155 -19.758 17.289 0.50 15.61 145 MET B CA 1
ATOM 2905 C C . MET B 1 145 ? 24.376 -21.172 16.785 1.00 16.17 145 MET B C 1
ATOM 2906 O O . MET B 1 145 ? 23.658 -22.075 17.230 1.00 15.19 145 MET B O 1
ATOM 2915 N N . GLY B 1 146 ? 25.329 -21.392 15.885 1.00 14.55 146 GLY B N 1
ATOM 2916 C CA . GLY B 1 146 ? 25.496 -22.687 15.262 1.00 15.55 146 GLY B CA 1
ATOM 2917 C C . GLY B 1 146 ? 24.512 -22.898 14.119 1.00 15.88 146 GLY B C 1
ATOM 2918 O O . GLY B 1 146 ? 23.458 -22.273 14.039 1.00 14.21 146 GLY B O 1
ATOM 2919 N N . ASN B 1 147 ? 24.863 -23.824 13.225 1.00 15.84 147 ASN B N 1
ATOM 2920 C CA . ASN B 1 147 ? 24.005 -24.146 12.091 1.00 14.46 147 ASN B CA 1
ATOM 2921 C C . ASN B 1 147 ? 24.250 -25.593 11.678 1.00 14.95 147 ASN B C 1
ATOM 2922 O O . ASN B 1 147 ? 25.398 -26.046 11.642 1.00 13.45 147 ASN B O 1
ATOM 2927 N N . ARG B 1 148 ? 23.168 -26.304 11.354 1.00 16.67 148 ARG B N 1
ATOM 2928 C CA . ARG B 1 148 ? 23.297 -27.674 10.858 1.00 19.62 148 ARG B CA 1
ATOM 2929 C C . ARG B 1 148 ? 24.106 -27.700 9.573 1.00 18.58 148 ARG B C 1
ATOM 2930 O O . ARG B 1 148 ? 23.959 -26.826 8.713 1.00 15.47 148 ARG B O 1
ATOM 2938 N N . GLY B 1 149 ? 24.927 -28.738 9.423 1.00 16.29 149 GLY B N 1
ATOM 2939 C CA . GLY B 1 149 ? 25.796 -28.835 8.269 1.00 15.59 149 GLY B CA 1
ATOM 2940 C C . GLY B 1 149 ? 26.975 -27.888 8.283 1.00 17.68 149 GLY B C 1
ATOM 2941 O O . GLY B 1 149 ? 27.688 -27.795 7.278 1.00 17.96 149 GLY B O 1
ATOM 2942 N N . GLN B 1 150 ? 27.216 -27.187 9.393 1.00 15.22 150 GLN B N 1
ATOM 2943 C CA . GLN B 1 150 ? 28.296 -26.210 9.471 1.00 14.96 150 GLN B CA 1
ATOM 2944 C C . GLN B 1 150 ? 28.977 -26.257 10.830 1.00 15.42 150 GLN B C 1
ATOM 2945 O O . GLN B 1 150 ? 29.266 -25.220 11.436 1.00 12.64 150 GLN B O 1
ATOM 2951 N N . VAL B 1 151 ? 29.247 -27.456 11.345 1.00 10.73 151 VAL B N 1
ATOM 2952 C CA . VAL B 1 151 ? 29.965 -27.511 12.613 1.00 12.94 151 VAL B CA 1
ATOM 2953 C C . VAL B 1 151 ? 31.343 -26.876 12.457 1.00 14.13 151 VAL B C 1
ATOM 2954 O O . VAL B 1 151 ? 31.820 -26.168 13.355 1.00 13.68 151 VAL B O 1
ATOM 2958 N N . ASN B 1 152 ? 31.978 -27.079 11.295 1.00 14.19 152 ASN B N 1
ATOM 2959 C CA . ASN B 1 152 ? 33.291 -26.485 11.048 1.00 12.52 152 ASN B CA 1
ATOM 2960 C C . ASN B 1 152 ? 33.184 -24.974 10.898 1.00 14.40 152 ASN B C 1
ATOM 2961 O O . ASN B 1 152 ? 33.945 -24.215 11.518 1.00 14.15 152 ASN B O 1
ATOM 2966 N N . TYR B 1 153 ? 32.219 -24.512 10.101 1.00 11.51 153 TYR B N 1
ATOM 2967 C CA . TYR B 1 153 ? 32.088 -23.070 9.881 1.00 14.02 153 TYR B CA 1
ATOM 2968 C C . TYR B 1 153 ? 31.626 -22.333 11.139 1.00 13.08 153 TYR B C 1
ATOM 2969 O O . TYR B 1 153 ? 32.083 -21.212 11.407 1.00 12.57 153 TYR B O 1
ATOM 2978 N N . SER B 1 154 ? 30.708 -22.931 11.913 1.00 11.67 154 SER B N 1
ATOM 2979 C CA . SER B 1 154 ? 30.282 -22.310 13.168 1.00 14.07 154 SER B CA 1
ATOM 2980 C C . SER B 1 154 ? 31.442 -22.175 14.146 1.00 13.84 154 SER B C 1
ATOM 2981 O O . SER B 1 154 ? 31.593 -21.138 14.801 1.00 14.26 154 SER B O 1
ATOM 2984 N N . ALA B 1 155 ? 32.256 -23.228 14.274 1.00 13.84 155 ALA B N 1
ATOM 2985 C CA . ALA B 1 155 ? 33.467 -23.159 15.086 1.00 12.48 155 ALA B CA 1
ATOM 2986 C C . ALA B 1 155 ? 34.401 -22.068 14.592 1.00 14.71 155 ALA B C 1
ATOM 2987 O O . ALA B 1 155 ? 34.948 -21.294 15.391 1.00 13.38 155 ALA B O 1
ATOM 2989 N N . ALA B 1 156 ? 34.623 -22.010 13.274 1.00 12.00 156 ALA B N 1
ATOM 2990 C CA . ALA B 1 156 ? 35.559 -21.028 12.735 1.00 13.31 156 ALA B CA 1
ATOM 2991 C C . ALA B 1 156 ? 35.065 -19.615 12.992 1.00 14.56 156 ALA B C 1
ATOM 2992 O O . ALA B 1 156 ? 35.824 -18.758 13.457 1.00 15.54 156 ALA B O 1
ATOM 2994 N N . LYS B 1 157 ? 33.780 -19.370 12.754 1.00 14.05 157 LYS B N 1
ATOM 2995 C CA . LYS B 1 157 ? 33.241 -18.022 12.932 1.00 13.80 157 LYS B CA 1
ATOM 2996 C C . LYS B 1 157 ? 33.048 -17.652 14.406 1.00 14.33 157 LYS B C 1
ATOM 2997 O O . LYS B 1 157 ? 33.175 -16.480 14.763 1.00 15.62 157 LYS B O 1
ATOM 3003 N N . ALA B 1 158 ? 32.733 -18.621 15.272 1.00 12.65 158 ALA B N 1
ATOM 3004 C CA . ALA B 1 158 ? 32.684 -18.340 16.704 1.00 13.19 158 ALA B CA 1
ATOM 3005 C C . ALA B 1 158 ? 34.080 -18.059 17.247 1.00 14.09 158 ALA B C 1
ATOM 3006 O O . ALA B 1 158 ? 34.264 -17.148 18.066 1.00 13.99 158 ALA B O 1
ATOM 3008 N N . GLY B 1 159 ? 35.077 -18.826 16.795 1.00 12.65 159 GLY B N 1
ATOM 3009 C CA . GLY B 1 159 ? 36.448 -18.554 17.211 1.00 14.36 159 GLY B CA 1
ATOM 3010 C C . GLY B 1 159 ? 36.887 -17.145 16.849 1.00 15.83 159 GLY B C 1
ATOM 3011 O O . GLY B 1 159 ? 37.613 -16.487 17.606 1.00 16.46 159 GLY B O 1
ATOM 3012 N N . LEU B 1 160 ? 36.460 -16.669 15.679 1.00 15.30 160 LEU B N 1
ATOM 3013 C CA . LEU B 1 160 ? 36.778 -15.306 15.272 1.00 15.90 160 LEU B CA 1
ATOM 3014 C C . LEU B 1 160 ? 36.215 -14.287 16.255 1.00 16.57 160 LEU B C 1
ATOM 3015 O O . LEU B 1 160 ? 36.834 -13.247 16.506 1.00 17.54 160 LEU B O 1
ATOM 3020 N N . ILE B 1 161 ? 35.019 -14.547 16.792 1.00 14.38 161 ILE B N 1
ATOM 3021 C CA . ILE B 1 161 ? 34.417 -13.620 17.747 1.00 15.39 161 ILE B CA 1
ATOM 3022 C C . ILE B 1 161 ? 35.261 -13.549 19.016 1.00 14.96 161 ILE B C 1
ATOM 3023 O O . ILE B 1 161 ? 35.509 -12.465 19.56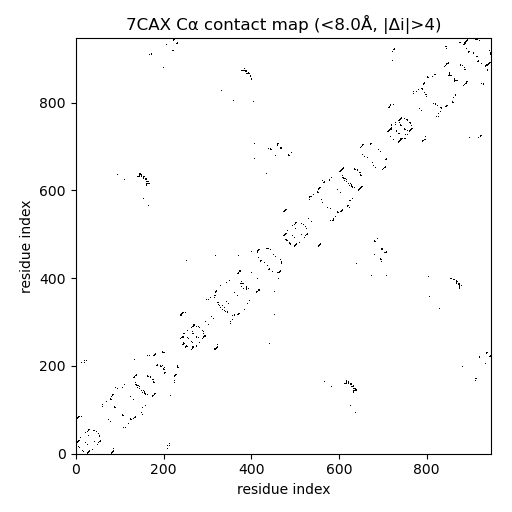3 1.00 14.71 161 ILE B O 1
ATOM 3028 N N . GLY B 1 162 ? 35.686 -14.713 19.522 1.00 14.54 162 GLY B N 1
ATOM 3029 C CA . GLY B 1 162 ? 36.514 -14.726 20.721 1.00 14.83 162 GLY B CA 1
ATOM 3030 C C . GLY B 1 162 ? 37.835 -14.012 20.517 1.00 15.66 162 GLY B C 1
ATOM 3031 O O . GLY B 1 162 ? 38.276 -13.247 21.379 1.00 13.32 162 GLY B O 1
ATOM 3032 N N . ALA B 1 163 ? 38.477 -14.243 19.364 1.00 15.34 163 ALA B N 1
ATOM 3033 C CA . ALA B 1 163 ? 39.714 -13.538 19.041 1.00 14.99 163 ALA B CA 1
ATOM 3034 C C . ALA B 1 163 ? 39.488 -12.038 18.975 1.00 16.20 163 ALA B C 1
ATOM 3035 O O . ALA B 1 163 ? 40.283 -11.256 19.515 1.00 15.72 163 ALA B O 1
ATOM 3037 N N . THR B 1 164 ? 38.396 -11.622 18.322 1.00 12.60 164 THR B N 1
ATOM 3038 C CA . THR B 1 164 ? 38.096 -10.200 18.172 1.00 13.94 164 THR B CA 1
ATOM 3039 C C . THR B 1 164 ? 37.916 -9.527 19.528 1.00 16.01 164 THR B C 1
ATOM 3040 O O . THR B 1 164 ? 38.465 -8.446 19.779 1.00 16.86 164 THR B O 1
ATOM 3044 N N . LYS B 1 165 ? 37.127 -10.142 20.415 1.00 14.64 165 LYS B N 1
ATOM 3045 C CA . LYS B 1 165 ? 36.866 -9.531 21.717 1.00 13.46 165 LYS B CA 1
ATOM 3046 C C . LYS B 1 165 ? 38.141 -9.427 22.543 1.00 15.87 165 LYS B C 1
ATOM 3047 O O . LYS B 1 165 ? 38.376 -8.417 23.217 1.00 15.21 165 LYS B O 1
ATOM 3053 N N . ALA B 1 166 ? 38.957 -10.477 22.535 1.00 12.87 166 ALA B N 1
ATOM 3054 C CA . ALA B 1 166 ? 40.180 -10.423 23.328 1.00 17.50 166 ALA B CA 1
ATOM 3055 C C . ALA B 1 166 ? 41.141 -9.380 22.765 1.00 16.79 166 ALA B C 1
ATOM 3056 O O . ALA B 1 166 ? 41.764 -8.624 23.521 1.00 17.37 166 ALA B O 1
ATOM 3058 N N . LEU B 1 167 ? 41.252 -9.294 21.443 1.00 13.41 167 LEU B N 1
ATOM 3059 C CA . LEU B 1 167 ? 42.148 -8.284 20.878 1.00 16.39 167 LEU B CA 1
ATOM 3060 C C . LEU B 1 167 ? 41.637 -6.865 21.122 1.00 16.53 167 LEU B C 1
ATOM 3061 O O . LEU B 1 167 ? 42.441 -5.941 21.295 1.00 16.10 167 LEU B O 1
ATOM 3066 N N . ALA B 1 168 ? 40.318 -6.665 21.139 1.00 12.46 168 ALA B N 1
ATOM 3067 C CA . ALA B 1 168 ? 39.781 -5.355 21.502 1.00 16.10 168 ALA B CA 1
ATOM 3068 C C . ALA B 1 168 ? 40.275 -4.922 22.882 1.00 18.92 168 ALA B C 1
ATOM 3069 O O . ALA B 1 168 ? 40.608 -3.745 23.102 1.00 15.78 168 ALA B O 1
ATOM 3071 N N . LEU B 1 169 ? 40.318 -5.860 23.827 1.00 15.05 169 LEU B N 1
ATOM 3072 C CA . LEU B 1 169 ? 40.779 -5.529 25.170 1.00 17.48 169 LEU B CA 1
ATOM 3073 C C . LEU B 1 169 ? 42.242 -5.113 25.160 1.00 17.44 169 LEU B C 1
ATOM 3074 O O . LEU B 1 169 ? 42.628 -4.158 25.849 1.00 18.04 169 LEU B O 1
ATOM 3079 N N . GLU B 1 170 ? 43.068 -5.815 24.375 1.00 14.78 170 GLU B N 1
ATOM 3080 C CA . GLU B 1 170 ? 44.498 -5.508 24.327 1.00 17.31 170 GLU B CA 1
ATOM 3081 C C . GLU B 1 170 ? 44.786 -4.178 23.643 1.00 19.04 170 GLU B C 1
ATOM 3082 O O . GLU B 1 170 ? 45.721 -3.474 24.037 1.00 16.70 170 GLU B O 1
ATOM 3088 N N . LEU B 1 171 ? 44.017 -3.818 22.621 1.00 15.40 171 LEU B N 1
ATOM 3089 C CA . LEU B 1 171 ? 44.345 -2.654 21.803 1.00 16.32 171 LEU B CA 1
ATOM 3090 C C . LEU B 1 171 ? 43.600 -1.392 22.217 1.00 16.91 171 LEU B C 1
ATOM 3091 O O . LEU B 1 171 ? 43.891 -0.320 21.676 1.00 16.31 171 LEU B O 1
ATOM 3096 N N . ALA B 1 172 ? 42.656 -1.489 23.157 1.00 14.91 172 ALA B N 1
ATOM 3097 C CA . ALA B 1 172 ? 41.844 -0.334 23.523 1.00 18.54 172 ALA B CA 1
ATOM 3098 C C . ALA B 1 172 ? 42.708 0.839 23.982 1.00 20.05 172 ALA B C 1
ATOM 3099 O O . ALA B 1 172 ? 42.404 1.999 23.679 1.00 20.81 172 ALA B O 1
ATOM 3101 N N . LYS B 1 173 ? 43.791 0.556 24.708 1.00 19.69 173 LYS B N 1
ATOM 3102 C CA . LYS B 1 173 ? 44.650 1.636 25.199 1.00 23.06 173 LYS B CA 1
ATOM 3103 C C . LYS B 1 173 ? 45.328 2.391 24.062 1.00 25.62 173 LYS B C 1
ATOM 3104 O O . LYS B 1 173 ? 45.729 3.547 24.253 1.00 24.18 173 LYS B O 1
ATOM 3110 N N . ARG B 1 174 ? 45.463 1.778 22.885 1.00 18.86 174 ARG B N 1
ATOM 3111 C CA . ARG B 1 174 ? 46.026 2.463 21.726 1.00 19.52 174 ARG B CA 1
ATOM 3112 C C . ARG B 1 174 ? 44.968 3.119 20.846 1.00 17.85 174 ARG B C 1
ATOM 3113 O O . ARG B 1 174 ? 45.295 3.568 19.742 1.00 19.29 174 ARG B O 1
ATOM 3121 N N . LYS B 1 175 ? 43.718 3.189 21.313 1.00 16.68 175 LYS B N 1
ATOM 3122 C CA . LYS B 1 175 ? 42.601 3.768 20.561 1.00 16.00 175 LYS B CA 1
ATOM 3123 C C . LYS B 1 175 ? 42.373 3.052 19.231 1.00 15.87 175 LYS B C 1
ATOM 3124 O O . LYS B 1 175 ? 41.909 3.652 18.258 1.00 17.37 175 LYS B O 1
ATOM 3130 N N . ILE B 1 176 ? 42.687 1.764 19.187 1.00 17.34 176 ILE B N 1
ATOM 3131 C CA . ILE B 1 176 ? 42.336 0.895 18.072 1.00 14.99 176 ILE B CA 1
ATOM 3132 C C . ILE B 1 176 ? 41.090 0.124 18.496 1.00 15.10 176 ILE B C 1
ATOM 3133 O O . ILE B 1 176 ? 41.138 -0.638 19.464 1.00 13.82 176 ILE B O 1
ATOM 3138 N N . THR B 1 177 ? 39.968 0.345 17.817 1.00 15.49 177 THR B N 1
ATOM 3139 C CA . THR B 1 177 ? 38.766 -0.423 18.118 1.00 13.84 177 THR B CA 1
ATOM 3140 C C . THR B 1 177 ? 38.804 -1.721 17.328 1.00 12.64 177 THR B C 1
ATOM 3141 O O . THR B 1 177 ? 39.356 -1.787 16.230 1.00 13.10 177 THR B O 1
ATOM 3145 N N . VAL B 1 178 ? 38.246 -2.771 17.914 1.00 13.45 178 VAL B N 1
ATOM 3146 C CA . VAL B 1 178 ? 38.239 -4.086 17.292 1.00 12.25 178 VAL B CA 1
ATOM 3147 C C . VAL B 1 178 ? 36.826 -4.629 17.434 1.00 11.52 178 VAL B C 1
ATOM 3148 O O . VAL B 1 178 ? 36.345 -4.827 18.554 1.00 13.25 178 VAL B O 1
ATOM 3152 N N . ASN B 1 179 ? 36.163 -4.856 16.310 1.00 12.08 179 ASN B N 1
ATOM 3153 C CA . ASN B 1 179 ? 34.777 -5.294 16.322 1.00 10.74 179 ASN B CA 1
ATOM 3154 C C . ASN B 1 179 ? 34.583 -6.376 15.277 1.00 15.02 179 ASN B C 1
ATOM 3155 O O . ASN B 1 179 ? 35.417 -6.595 14.393 1.00 13.82 179 ASN B O 1
ATOM 3160 N N . CYS B 1 180 ? 33.435 -7.031 15.388 1.00 13.79 180 CYS B N 1
ATOM 3161 C CA . CYS B 1 180 ? 33.025 -8.110 14.516 1.00 14.28 180 CYS B CA 1
ATOM 3162 C C . CYS B 1 180 ? 31.669 -7.744 13.919 1.00 14.87 180 CYS B C 1
ATOM 3163 O O . CYS B 1 180 ? 30.815 -7.170 14.606 1.00 13.43 180 CYS B O 1
ATOM 3166 N N . VAL B 1 181 ? 31.494 -8.030 12.633 1.00 11.75 181 VAL B N 1
ATOM 3167 C CA . VAL B 1 181 ? 30.199 -7.936 11.965 1.00 12.63 181 VAL B CA 1
ATOM 3168 C C . VAL B 1 181 ? 29.770 -9.344 11.600 1.00 14.11 181 VAL B C 1
ATOM 3169 O O . VAL B 1 181 ? 30.547 -10.078 10.989 1.00 14.10 181 VAL B O 1
ATOM 3173 N N . ALA B 1 182 ? 28.538 -9.717 11.956 1.00 11.28 182 ALA B N 1
ATOM 3174 C CA . ALA B 1 182 ? 28.045 -11.084 11.774 1.00 12.94 182 ALA B CA 1
ATOM 3175 C C . ALA B 1 182 ? 26.840 -11.055 10.842 1.00 14.18 182 ALA B C 1
ATOM 3176 O O . ALA B 1 182 ? 25.697 -10.866 11.283 1.00 14.87 182 ALA B O 1
ATOM 3178 N N . PRO B 1 183 ? 27.044 -11.228 9.543 1.00 15.11 183 PRO B N 1
ATOM 3179 C CA . PRO B 1 183 ? 25.908 -11.203 8.615 1.00 15.82 183 PRO B CA 1
ATOM 3180 C C . PRO B 1 183 ? 25.040 -12.440 8.766 1.00 15.21 183 PRO B C 1
ATOM 3181 O O . PRO B 1 183 ? 25.496 -13.505 9.198 1.00 14.93 183 PRO B O 1
ATOM 3185 N N . GLY B 1 184 ? 23.768 -12.278 8.411 1.00 15.56 184 GLY B N 1
ATOM 3186 C CA . GLY B 1 184 ? 22.897 -13.421 8.216 1.00 16.60 184 GLY B CA 1
ATOM 3187 C C . GLY B 1 184 ? 23.021 -13.910 6.788 1.00 19.61 184 GLY B C 1
ATOM 3188 O O . GLY B 1 184 ? 24.131 -14.020 6.259 1.00 21.16 184 GLY B O 1
ATOM 3189 N N . LEU B 1 185 ? 21.901 -14.166 6.130 1.00 17.38 185 LEU B N 1
ATOM 3190 C CA . LEU B 1 185 ? 21.917 -14.706 4.772 1.00 18.11 185 LEU B CA 1
ATOM 3191 C C . LEU B 1 185 ? 21.982 -13.553 3.771 1.00 16.90 185 LEU B C 1
ATOM 3192 O O . LEU B 1 185 ? 21.048 -12.752 3.665 1.00 15.54 185 LEU B O 1
ATOM 3197 N N . ILE B 1 186 ? 23.086 -13.469 3.042 1.00 15.58 186 ILE B N 1
ATOM 3198 C CA . ILE B 1 186 ? 23.370 -12.366 2.137 1.00 16.14 186 ILE B CA 1
ATOM 3199 C C . ILE B 1 186 ? 23.345 -12.892 0.708 1.00 22.25 186 ILE B C 1
ATOM 3200 O O . ILE B 1 186 ? 23.884 -13.969 0.425 1.00 21.92 186 ILE B O 1
ATOM 3205 N N . GLU B 1 187 ? 22.728 -12.128 -0.190 1.00 17.55 187 GLU B N 1
ATOM 3206 C CA . GLU B 1 187 ? 22.720 -12.459 -1.615 1.00 24.29 187 GLU B CA 1
ATOM 3207 C C . GLU B 1 187 ? 24.061 -12.064 -2.228 1.00 27.84 187 GLU B C 1
ATOM 3208 O O . GLU B 1 187 ? 24.378 -10.872 -2.320 1.00 31.46 187 GLU B O 1
ATOM 3214 N N . THR B 1 188 ? 24.848 -13.045 -2.656 1.00 28.77 188 THR B N 1
ATOM 3215 C CA . THR B 1 188 ? 26.100 -12.771 -3.358 1.00 37.36 188 THR B CA 1
ATOM 3216 C C . THR B 1 188 ? 26.144 -13.297 -4.794 1.00 46.45 188 THR B C 1
ATOM 3217 O O . THR B 1 188 ? 26.871 -12.735 -5.617 1.00 48.06 188 THR B O 1
ATOM 3221 N N . GLU B 1 189 ? 25.398 -14.348 -5.121 1.00 48.26 189 GLU B N 1
ATOM 3222 C CA . GLU B 1 189 ? 25.371 -14.883 -6.483 1.00 55.59 189 GLU B CA 1
ATOM 3223 C C . GLU B 1 189 ? 23.969 -14.737 -7.075 1.00 57.79 189 GLU B C 1
ATOM 3224 O O . GLU B 1 189 ? 22.985 -14.697 -6.345 1.00 56.94 189 GLU B O 1
ATOM 3230 N N . VAL B 1 195 ? 15.743 -21.227 -2.460 1.00 65.54 195 VAL B N 1
ATOM 3231 C CA . VAL B 1 195 ? 16.491 -20.453 -1.475 1.00 65.68 195 VAL B CA 1
ATOM 3232 C C . VAL B 1 195 ? 15.772 -19.139 -1.195 1.00 60.19 195 VAL B C 1
ATOM 3233 O O . VAL B 1 195 ? 15.569 -18.766 -0.040 1.00 59.87 195 VAL B O 1
ATOM 3237 N N . LYS B 1 196 ? 15.381 -18.444 -2.265 1.00 59.30 196 LYS B N 1
ATOM 3238 C CA . LYS B 1 196 ? 14.664 -17.183 -2.109 1.00 59.17 196 LYS B CA 1
ATOM 3239 C C . LYS B 1 196 ? 13.369 -17.362 -1.322 1.00 60.36 196 LYS B C 1
ATOM 3240 O O . LYS B 1 196 ? 12.959 -16.456 -0.585 1.00 53.86 196 LYS B O 1
ATOM 3246 N N . GLU B 1 197 ? 12.722 -18.525 -1.446 1.00 60.70 197 GLU B N 1
ATOM 3247 C CA . GLU B 1 197 ? 11.503 -18.782 -0.684 1.00 58.55 197 GLU B CA 1
ATOM 3248 C C . GLU B 1 197 ? 11.796 -19.126 0.772 1.00 51.78 197 GLU B C 1
ATOM 3249 O O . GLU B 1 197 ? 10.986 -18.814 1.654 1.00 48.47 197 GLU B O 1
ATOM 3255 N N . HIS B 1 198 ? 12.935 -19.769 1.043 1.00 49.25 198 HIS B N 1
ATOM 3256 C CA . HIS B 1 198 ? 13.348 -19.981 2.427 1.00 52.62 198 HIS B CA 1
ATOM 3257 C C . HIS B 1 198 ? 13.638 -18.658 3.131 1.00 52.28 198 HIS B C 1
ATOM 3258 O O . HIS B 1 198 ? 13.420 -18.537 4.343 1.00 48.56 198 HIS B O 1
ATOM 3265 N N . ALA B 1 199 ? 14.120 -17.656 2.394 1.00 47.23 199 ALA B N 1
ATOM 3266 C CA . ALA B 1 199 ? 14.351 -16.352 3.000 1.00 42.09 199 ALA B CA 1
ATOM 3267 C C . ALA B 1 199 ? 13.043 -15.716 3.448 1.00 41.63 199 ALA B C 1
ATOM 3268 O O . ALA B 1 199 ? 12.978 -15.107 4.524 1.00 37.51 199 ALA B O 1
ATOM 3270 N N . LEU B 1 200 ? 11.991 -15.843 2.634 1.00 43.82 200 LEU B N 1
ATOM 3271 C CA . LEU B 1 200 ? 10.712 -15.216 2.961 1.00 40.13 200 LEU B CA 1
ATOM 3272 C C . LEU B 1 200 ? 10.089 -15.832 4.207 1.00 41.95 200 LEU B C 1
ATOM 3273 O O . LEU B 1 200 ? 9.372 -15.145 4.946 1.00 41.31 200 LEU B O 1
ATOM 3278 N N . LYS B 1 201 ? 10.374 -17.111 4.474 1.00 42.87 201 LYS B N 1
ATOM 3279 C CA . LYS B 1 201 ? 9.784 -17.811 5.607 1.00 46.19 201 LYS B CA 1
ATOM 3280 C C . LYS B 1 201 ? 10.571 -17.626 6.903 1.00 38.37 201 LYS B C 1
ATOM 3281 O O . LYS B 1 201 ? 9.970 -17.515 7.975 1.00 39.42 201 LYS B O 1
ATOM 3287 N N . MET B 1 202 ? 11.899 -17.578 6.842 1.00 34.00 202 MET B N 1
ATOM 3288 C CA . MET B 1 202 ? 12.704 -17.666 8.058 1.00 31.84 202 MET B CA 1
ATOM 3289 C C . MET B 1 202 ? 13.237 -16.330 8.576 1.00 29.27 202 MET B C 1
ATOM 3290 O O . MET B 1 202 ? 13.571 -16.233 9.760 1.00 25.61 202 MET B O 1
ATOM 3295 N N . ILE B 1 203 ? 13.331 -15.308 7.736 1.00 26.70 203 ILE B N 1
ATOM 3296 C CA . ILE B 1 203 ? 13.958 -14.042 8.100 1.00 21.50 203 ILE B CA 1
ATOM 3297 C C . ILE B 1 203 ? 12.853 -13.021 8.340 1.00 20.26 203 ILE B C 1
ATOM 3298 O O . ILE B 1 203 ? 12.017 -12.820 7.446 1.00 21.66 203 ILE B O 1
ATOM 3303 N N . PRO B 1 204 ? 12.804 -12.366 9.507 1.00 18.64 204 PRO B N 1
ATOM 3304 C CA . PRO B 1 204 ? 11.735 -11.381 9.744 1.00 17.84 204 PRO B CA 1
ATOM 3305 C C . PRO B 1 204 ? 11.595 -10.358 8.633 1.00 19.91 204 PRO B C 1
ATOM 3306 O O . PRO B 1 204 ? 10.465 -10.007 8.268 1.00 18.45 204 PRO B O 1
ATOM 3310 N N . LEU B 1 205 ? 12.699 -9.889 8.054 1.00 17.21 205 LEU B N 1
ATOM 3311 C CA . LEU B 1 205 ? 12.565 -8.945 6.947 1.00 19.05 205 LEU B CA 1
ATOM 3312 C C . LEU B 1 205 ? 12.150 -9.615 5.639 1.00 18.31 205 LEU B C 1
ATOM 3313 O O . LEU B 1 205 ? 11.951 -8.906 4.649 1.00 20.72 205 LEU B O 1
ATOM 3318 N N . GLN B 1 206 ? 12.057 -10.946 5.608 1.00 20.93 206 GLN B N 1
ATOM 3319 C CA . GLN B 1 206 ? 11.455 -11.702 4.500 1.00 23.59 206 GLN B CA 1
ATOM 3320 C C . GLN B 1 206 ? 12.295 -11.653 3.228 1.00 26.83 206 GLN B C 1
ATOM 3321 O O . GLN B 1 206 ? 11.775 -11.841 2.125 1.00 25.78 206 GLN B O 1
ATOM 3327 N N . ARG B 1 207 ? 13.599 -11.427 3.359 1.00 22.01 207 ARG B N 1
ATOM 3328 C CA . ARG B 1 207 ? 14.464 -11.359 2.191 1.00 19.00 207 ARG B CA 1
ATOM 3329 C C . ARG B 1 207 ? 15.899 -11.542 2.651 1.00 19.80 207 ARG B C 1
ATOM 3330 O O . ARG B 1 207 ? 16.224 -11.328 3.820 1.00 17.33 207 ARG B O 1
ATOM 3338 N N . MET B 1 208 ? 16.751 -11.931 1.709 1.00 17.38 208 MET B N 1
ATOM 3339 C CA . MET B 1 208 ? 18.184 -11.940 1.939 1.00 19.41 208 MET B CA 1
ATOM 3340 C C . MET B 1 208 ? 18.720 -10.511 2.001 1.00 15.33 208 MET B C 1
ATOM 3341 O O . MET B 1 208 ? 18.136 -9.577 1.448 1.00 15.52 208 MET B O 1
ATOM 3346 N N . GLY B 1 209 ? 19.854 -10.351 2.671 1.00 15.38 209 GLY B N 1
ATOM 3347 C CA . GLY B 1 209 ? 20.527 -9.067 2.665 1.00 15.39 209 GLY B CA 1
ATOM 3348 C C . GLY B 1 209 ? 21.311 -8.842 1.384 1.00 16.96 209 GLY B C 1
ATOM 3349 O O . GLY B 1 209 ? 21.684 -9.777 0.678 1.00 18.13 209 GLY B O 1
ATOM 3350 N N . GLN B 1 210 ? 21.550 -7.573 1.065 1.00 16.44 210 GLN B N 1
ATOM 3351 C CA . GLN B 1 210 ? 22.409 -7.217 -0.053 1.00 18.50 210 GLN B CA 1
ATOM 3352 C C . GLN B 1 210 ? 23.797 -6.854 0.468 1.00 16.21 210 GLN B C 1
ATOM 3353 O O . GLN B 1 210 ? 23.958 -6.464 1.629 1.00 16.45 210 GLN B O 1
ATOM 3359 N N . VAL B 1 211 ? 24.807 -6.985 -0.405 1.00 14.89 211 VAL B N 1
ATOM 3360 C CA . VAL B 1 211 ? 26.192 -6.839 0.055 1.00 15.25 211 VAL B CA 1
ATOM 3361 C C . VAL B 1 211 ? 26.417 -5.458 0.652 1.00 15.39 211 VAL B C 1
ATOM 3362 O O . VAL B 1 211 ? 27.173 -5.307 1.614 1.00 15.79 211 VAL B O 1
ATOM 3366 N N . ASP B 1 212 ? 25.771 -4.428 0.096 1.00 15.14 212 ASP B N 1
ATOM 3367 C CA . ASP B 1 212 ? 25.994 -3.099 0.649 1.00 15.90 212 ASP B CA 1
ATOM 3368 C C . ASP B 1 212 ? 25.376 -2.936 2.027 1.00 18.03 212 ASP B C 1
ATOM 3369 O O . ASP B 1 212 ? 25.822 -2.069 2.793 1.00 16.16 212 ASP B O 1
ATOM 3374 N N . GLU B 1 213 ? 24.357 -3.737 2.358 1.00 14.75 213 GLU B N 1
ATOM 3375 C CA . GLU B 1 213 ? 23.793 -3.669 3.699 1.00 16.66 213 GLU B CA 1
ATOM 3376 C C . GLU B 1 213 ? 24.783 -4.174 4.741 1.00 14.59 213 GLU B C 1
ATOM 3377 O O . GLU B 1 213 ? 24.750 -3.729 5.893 1.00 14.95 213 GLU B O 1
ATOM 3383 N N . VAL B 1 214 ? 25.651 -5.113 4.363 1.00 14.03 214 VAL B N 1
ATOM 3384 C CA . VAL B 1 214 ? 26.727 -5.534 5.256 1.00 16.13 214 VAL B CA 1
ATOM 3385 C C . VAL B 1 214 ? 27.847 -4.512 5.241 1.00 14.73 214 VAL B C 1
ATOM 3386 O O . VAL B 1 214 ? 28.377 -4.131 6.294 1.00 13.00 214 VAL B O 1
ATOM 3390 N N . ALA B 1 215 ? 28.229 -4.066 4.042 1.00 13.68 215 ALA B N 1
ATOM 3391 C CA . ALA B 1 215 ? 29.362 -3.145 3.925 1.00 15.40 215 ALA B CA 1
ATOM 3392 C C . ALA B 1 215 ? 29.114 -1.845 4.679 1.00 14.42 215 ALA B C 1
ATOM 3393 O O . ALA B 1 215 ? 30.054 -1.244 5.208 1.00 13.20 215 ALA B O 1
ATOM 3395 N N . SER B 1 216 ? 27.859 -1.402 4.742 1.00 14.74 216 SER B N 1
ATOM 3396 C CA . SER B 1 216 ? 27.546 -0.146 5.423 1.00 15.83 216 SER B CA 1
ATOM 3397 C C . SER B 1 216 ? 27.869 -0.220 6.916 1.00 14.71 216 SER B C 1
ATOM 3398 O O . SER B 1 216 ? 28.298 0.767 7.520 1.00 13.54 216 SER B O 1
ATOM 3401 N N . VAL B 1 217 ? 27.651 -1.378 7.527 1.00 12.23 217 VAL B N 1
ATOM 3402 C CA . VAL B 1 217 ? 27.987 -1.550 8.933 1.00 10.91 217 VAL B CA 1
ATOM 3403 C C . VAL B 1 217 ? 29.499 -1.541 9.119 1.00 12.86 217 VAL B C 1
ATOM 3404 O O . VAL B 1 217 ? 30.020 -0.925 10.059 1.00 14.18 217 VAL B O 1
ATOM 3408 N N . VAL B 1 218 ? 30.226 -2.238 8.247 1.00 11.30 218 VAL B N 1
ATOM 3409 C CA . VAL B 1 218 ? 31.686 -2.229 8.343 1.00 12.64 218 VAL B CA 1
ATOM 3410 C C . VAL B 1 218 ? 32.211 -0.809 8.174 1.00 13.72 218 VAL B C 1
ATOM 3411 O O . VAL B 1 218 ? 33.054 -0.338 8.950 1.00 13.62 218 VAL B O 1
ATOM 3415 N N . LYS B 1 219 ? 31.705 -0.106 7.156 1.00 12.60 219 LYS B N 1
ATOM 3416 C CA . LYS B 1 219 ? 32.104 1.283 6.930 1.00 13.52 219 LYS B CA 1
ATOM 3417 C C . LYS B 1 219 ? 31.839 2.144 8.161 1.00 15.71 219 LYS B C 1
ATOM 3418 O O . LYS B 1 219 ? 32.690 2.945 8.568 1.00 13.94 219 LYS B O 1
ATOM 3424 N N . PHE B 1 220 ? 30.652 2.009 8.760 1.00 14.30 220 PHE B N 1
ATOM 3425 C CA . PHE B 1 220 ? 30.362 2.773 9.968 1.00 15.96 220 PHE B CA 1
ATOM 3426 C C . PHE B 1 220 ? 31.380 2.484 11.074 1.00 14.99 220 PHE B C 1
ATOM 3427 O O . PHE B 1 220 ? 31.872 3.406 11.729 1.00 14.18 220 PHE B O 1
ATOM 3435 N N . LEU B 1 221 ? 31.692 1.205 11.311 1.00 11.95 221 LEU B N 1
ATOM 3436 C CA . LEU B 1 221 ? 32.636 0.869 12.375 1.00 14.73 221 LEU B CA 1
ATOM 3437 C C . LEU B 1 221 ? 34.024 1.434 12.097 1.00 13.97 221 LEU B C 1
ATOM 3438 O O . LEU B 1 221 ? 34.746 1.788 13.037 1.00 15.07 221 LEU B O 1
ATOM 3443 N N . CYS B 1 222 ? 34.411 1.523 10.821 1.00 14.16 222 CYS B N 1
ATOM 3444 C CA . CYS B 1 222 ? 35.709 2.083 10.461 1.00 13.20 222 CYS B CA 1
ATOM 3445 C C . CYS B 1 222 ? 35.745 3.601 10.561 1.00 14.96 222 CYS B C 1
ATOM 3446 O O . CYS B 1 222 ? 36.841 4.175 10.529 1.00 16.54 222 CYS B O 1
ATOM 3449 N N . SER B 1 223 ? 34.592 4.255 10.681 1.00 14.94 223 SER B N 1
ATOM 3450 C CA . SER B 1 223 ? 34.539 5.716 10.695 1.00 14.01 223 SER B CA 1
ATOM 3451 C C . SER B 1 223 ? 35.011 6.267 12.042 1.00 16.59 223 SER B C 1
ATOM 3452 O O . SER B 1 223 ? 34.972 5.590 13.074 1.00 15.02 223 SER B O 1
ATOM 3455 N N . ASP B 1 224 ? 35.443 7.531 12.025 1.00 16.64 224 ASP B N 1
ATOM 3456 C CA . ASP B 1 224 ? 35.846 8.179 13.266 1.00 18.19 224 ASP B CA 1
ATOM 3457 C C . ASP B 1 224 ? 34.685 8.314 14.236 1.00 17.89 224 ASP B C 1
ATOM 3458 O O . ASP B 1 224 ? 34.904 8.389 15.447 1.00 19.58 224 ASP B O 1
ATOM 3463 N N . GLU B 1 225 ? 33.453 8.311 13.734 1.00 15.43 225 GLU B N 1
ATOM 3464 C CA . GLU B 1 225 ? 32.285 8.472 14.590 1.00 18.43 225 GLU B CA 1
ATOM 3465 C C . GLU B 1 225 ? 32.050 7.265 15.494 1.00 18.26 225 GLU B C 1
ATOM 3466 O O . GLU B 1 225 ? 31.430 7.415 16.554 1.00 16.83 225 GLU B O 1
ATOM 3472 N N . ALA B 1 226 ? 32.545 6.084 15.112 1.00 15.31 226 ALA B N 1
ATOM 3473 C CA . ALA B 1 226 ? 32.380 4.858 15.894 1.00 14.64 226 ALA B CA 1
ATOM 3474 C C . ALA B 1 226 ? 33.492 4.648 16.929 1.00 14.68 226 ALA B C 1
ATOM 3475 O O . ALA B 1 226 ? 33.800 3.499 17.282 1.00 14.49 226 ALA B O 1
ATOM 3477 N N . SER B 1 227 ? 34.079 5.733 17.453 1.00 13.23 227 SER B N 1
ATOM 3478 C CA . SER B 1 227 ? 35.251 5.652 18.325 1.00 15.02 227 SER B CA 1
ATOM 3479 C C . SER B 1 227 ? 34.962 5.035 19.694 1.00 17.67 227 SER B C 1
ATOM 3480 O O . SER B 1 227 ? 35.902 4.642 20.386 1.00 14.95 227 SER B O 1
ATOM 3483 N N . TYR B 1 228 ? 33.703 4.950 20.122 1.00 13.16 228 TYR B N 1
ATOM 3484 C CA . TYR B 1 228 ? 33.413 4.379 21.425 1.00 15.92 228 TYR B CA 1
ATOM 3485 C C . TYR B 1 228 ? 32.822 2.984 21.328 1.00 14.26 228 TYR B C 1
ATOM 3486 O O . TYR B 1 228 ? 32.348 2.450 22.336 1.00 14.95 228 TYR B O 1
ATOM 3495 N N . VAL B 1 229 ? 32.831 2.396 20.138 1.00 14.24 229 VAL B N 1
ATOM 3496 C CA . VAL B 1 229 ? 32.324 1.052 19.906 1.00 14.13 229 VAL B CA 1
ATOM 3497 C C . VAL B 1 229 ? 33.522 0.130 19.769 1.00 11.90 229 VAL B C 1
ATOM 3498 O O . VAL B 1 229 ? 34.309 0.273 18.826 1.00 14.25 229 VAL B O 1
ATOM 3502 N N . THR B 1 230 ? 33.677 -0.814 20.702 1.00 11.83 230 THR B N 1
ATOM 3503 C CA . THR B 1 230 ? 34.737 -1.802 20.567 1.00 11.88 230 THR B CA 1
ATOM 3504 C C . THR B 1 230 ? 34.347 -3.026 21.376 1.00 12.23 230 THR B C 1
ATOM 3505 O O . THR B 1 230 ? 33.544 -2.936 22.311 1.00 12.48 230 THR B O 1
ATOM 3509 N N . ARG B 1 231 ? 34.914 -4.173 20.984 1.00 10.19 231 ARG B N 1
ATOM 3510 C CA . ARG B 1 231 ? 34.640 -5.476 21.593 1.00 11.51 231 ARG B CA 1
ATOM 3511 C C . ARG B 1 231 ? 33.249 -5.995 21.218 1.00 16.29 231 ARG B C 1
ATOM 3512 O O . ARG B 1 231 ? 32.718 -6.893 21.872 1.00 15.13 231 ARG B O 1
ATOM 3520 N N . GLN B 1 232 ? 32.642 -5.463 20.165 1.00 12.64 232 GLN B N 1
ATOM 3521 C CA . GLN B 1 232 ? 31.250 -5.773 19.854 1.00 12.78 232 GLN B CA 1
ATOM 3522 C C . GLN B 1 232 ? 31.134 -6.747 18.690 1.00 14.07 232 GLN B C 1
ATOM 3523 O O . GLN B 1 232 ? 31.983 -6.778 17.797 1.00 13.15 232 GLN B O 1
ATOM 3529 N N . VAL B 1 233 ? 30.057 -7.536 18.707 1.00 12.86 233 VAL B N 1
ATOM 3530 C CA . VAL B 1 233 ? 29.622 -8.334 17.563 1.00 12.96 233 VAL B CA 1
ATOM 3531 C C . VAL B 1 233 ? 28.312 -7.728 17.092 1.00 14.23 233 VAL B C 1
ATOM 3532 O O . VAL B 1 233 ? 27.303 -7.790 17.802 1.00 16.35 233 VAL B O 1
ATOM 3536 N N . ILE B 1 234 ? 28.317 -7.104 15.926 1.00 14.16 234 ILE B N 1
ATOM 3537 C CA . ILE B 1 234 ? 27.118 -6.450 15.425 1.00 14.06 234 ILE B CA 1
ATOM 3538 C C . ILE B 1 234 ? 26.524 -7.324 14.329 1.00 14.00 234 ILE B C 1
ATOM 3539 O O . ILE B 1 234 ? 27.168 -7.564 13.303 1.00 13.05 234 ILE B O 1
ATOM 3544 N N . SER B 1 235 ? 25.290 -7.780 14.545 1.00 14.18 235 SER B N 1
ATOM 3545 C CA . SER B 1 235 ? 24.612 -8.695 13.626 1.00 17.19 235 SER B CA 1
ATOM 3546 C C . SER B 1 235 ? 23.831 -7.912 12.575 1.00 15.10 235 SER B C 1
ATOM 3547 O O . SER B 1 235 ? 23.084 -6.985 12.910 1.00 16.17 235 SER B O 1
ATOM 3550 N N . VAL B 1 236 ? 24.028 -8.284 11.307 1.00 12.40 236 VAL B N 1
ATOM 3551 C CA . VAL B 1 236 ? 23.349 -7.700 10.159 1.00 15.20 236 VAL B CA 1
ATOM 3552 C C . VAL B 1 236 ? 22.595 -8.834 9.482 1.00 14.65 236 VAL B C 1
ATOM 3553 O O . VAL B 1 236 ? 23.094 -9.441 8.529 1.00 15.71 236 VAL B O 1
ATOM 3557 N N . ASN B 1 237 ? 21.401 -9.143 9.980 1.00 13.76 237 ASN B N 1
ATOM 3558 C CA . ASN B 1 237 ? 20.797 -10.426 9.654 1.00 13.23 237 ASN B CA 1
ATOM 3559 C C . ASN B 1 237 ? 19.296 -10.338 9.432 1.00 12.05 237 ASN B C 1
ATOM 3560 O O . ASN B 1 237 ? 18.643 -11.374 9.386 1.00 14.08 237 ASN B O 1
ATOM 3565 N N . GLY B 1 238 ? 18.733 -9.143 9.280 1.00 12.82 238 GLY B N 1
ATOM 3566 C CA . GLY B 1 238 ? 17.316 -9.041 8.996 1.00 14.72 238 GLY B CA 1
ATOM 3567 C C . GLY B 1 238 ? 16.402 -9.489 10.111 1.00 16.53 238 GLY B C 1
ATOM 3568 O O . GLY B 1 238 ? 15.219 -9.747 9.861 1.00 15.27 238 GLY B O 1
ATOM 3569 N N . GLY B 1 239 ? 16.908 -9.572 11.343 1.00 13.52 239 GLY B N 1
ATOM 3570 C CA . GLY B 1 239 ? 16.124 -10.018 12.474 1.00 13.43 239 GLY B CA 1
ATOM 3571 C C . GLY B 1 239 ? 16.233 -11.494 12.804 1.00 16.64 239 GLY B C 1
ATOM 3572 O O . GLY B 1 239 ? 15.544 -11.955 13.721 1.00 15.85 239 GLY B O 1
ATOM 3573 N N . LEU B 1 240 ? 17.097 -12.241 12.113 1.00 14.65 240 LEU B N 1
ATOM 3574 C CA . LEU B 1 240 ? 17.140 -13.695 12.294 1.00 15.51 240 LEU B CA 1
ATOM 3575 C C . LEU B 1 240 ? 17.414 -14.065 13.751 1.00 21.31 240 LEU B C 1
ATOM 3576 O O . LEU B 1 240 ? 16.757 -14.948 14.312 1.00 19.45 240 LEU B O 1
ATOM 3581 N N . ILE B 1 241 ? 18.374 -13.389 14.384 1.00 19.91 241 ILE B N 1
ATOM 3582 C CA . ILE B 1 241 ? 18.575 -13.454 15.840 1.00 19.56 241 ILE B CA 1
ATOM 3583 C C . ILE B 1 241 ? 18.975 -12.078 16.373 1.00 25.76 241 ILE B C 1
ATOM 3584 O O . ILE B 1 241 ? 19.422 -11.231 15.589 1.00 22.41 241 ILE B O 1
ATOM 3590 N N . THR C 1 2 ? 9.364 15.209 3.483 1.00 30.03 2 THR C N 1
ATOM 3591 C CA . THR C 1 2 ? 10.545 14.956 4.305 1.00 25.55 2 THR C CA 1
ATOM 3592 C C . THR C 1 2 ? 10.184 14.085 5.499 1.00 24.86 2 THR C C 1
ATOM 3593 O O . THR C 1 2 ? 9.209 14.349 6.214 1.00 24.32 2 THR C O 1
ATOM 3597 N N . ARG C 1 3 ? 10.984 13.051 5.731 1.00 21.11 3 ARG C N 1
ATOM 3598 C CA . ARG C 1 3 ? 10.721 12.165 6.853 1.00 17.74 3 ARG C CA 1
ATOM 3599 C C . ARG C 1 3 ? 11.037 12.854 8.178 1.00 18.27 3 ARG C C 1
ATOM 3600 O O . ARG C 1 3 ? 12.060 13.531 8.330 1.00 19.48 3 ARG C O 1
ATOM 3608 N N . ARG C 1 4 ? 10.131 12.693 9.135 1.00 17.72 4 ARG C N 1
ATOM 3609 C CA . ARG C 1 4 ? 10.203 13.353 10.431 1.00 20.71 4 ARG C CA 1
ATOM 3610 C C . ARG C 1 4 ? 10.441 12.330 11.538 1.00 18.43 4 ARG C C 1
ATOM 3611 O O . ARG C 1 4 ? 9.854 11.245 11.526 1.00 18.76 4 ARG C O 1
ATOM 3619 N N . ILE C 1 5 ? 11.293 12.678 12.501 1.00 19.55 5 ILE C N 1
ATOM 3620 C CA . ILE C 1 5 ? 11.632 11.786 13.607 1.00 16.56 5 ILE C CA 1
ATOM 3621 C C . ILE C 1 5 ? 11.359 12.502 14.920 1.00 19.98 5 ILE C C 1
ATOM 3622 O O . ILE C 1 5 ? 11.721 13.677 15.082 1.00 19.09 5 ILE C O 1
ATOM 3627 N N . LEU C 1 6 ? 10.707 11.799 15.848 1.00 18.54 6 LEU C N 1
ATOM 3628 C CA . LEU C 1 6 ? 10.548 12.261 17.218 1.00 19.35 6 LEU C CA 1
ATOM 3629 C C . LEU C 1 6 ? 11.686 11.717 18.073 1.00 20.13 6 LEU C C 1
ATOM 3630 O O . LEU C 1 6 ? 11.957 10.509 18.062 1.00 18.45 6 LEU C O 1
ATOM 3635 N N . VAL C 1 7 ? 12.351 12.601 18.812 1.00 20.78 7 VAL C N 1
ATOM 3636 C CA . VAL C 1 7 ? 13.382 12.200 19.767 1.00 18.72 7 VAL C CA 1
ATOM 3637 C C . VAL C 1 7 ? 12.925 12.653 21.141 1.00 22.07 7 VAL C C 1
ATOM 3638 O O . VAL C 1 7 ? 12.875 13.859 21.407 1.00 19.65 7 VAL C O 1
ATOM 3642 N N . THR C 1 8 ? 12.615 11.709 22.027 1.00 20.80 8 THR C N 1
ATOM 3643 C CA . THR C 1 8 ? 12.189 12.120 23.358 1.00 22.17 8 THR C CA 1
ATOM 3644 C C . THR C 1 8 ? 13.393 12.568 24.186 1.00 23.68 8 THR C C 1
ATOM 3645 O O . THR C 1 8 ? 14.522 12.117 23.975 1.00 24.66 8 THR C O 1
ATOM 3649 N N . GLY C 1 9 ? 13.143 13.475 25.133 1.00 22.18 9 GLY C N 1
ATOM 3650 C CA . GLY C 1 9 ? 14.199 13.992 25.987 1.00 22.70 9 GLY C CA 1
ATOM 3651 C C . GLY C 1 9 ? 15.361 14.582 25.214 1.00 20.42 9 GLY C C 1
ATOM 3652 O O . GLY C 1 9 ? 16.522 14.268 25.486 1.00 21.53 9 GLY C O 1
ATOM 3653 N N . SER C 1 10 ? 15.064 15.420 24.222 1.00 23.31 10 SER C N 1
ATOM 3654 C CA . SER C 1 10 ? 16.089 15.933 23.324 1.00 20.21 10 SER C CA 1
ATOM 3655 C C . SER C 1 10 ? 16.418 17.398 23.578 1.00 22.66 10 SER C C 1
ATOM 3656 O O . SER C 1 10 ? 17.034 18.040 22.726 1.00 21.26 10 SER C O 1
ATOM 3659 N N . SER C 1 11 ? 16.031 17.936 24.732 1.00 23.83 11 SER C N 1
ATOM 3660 C CA . SER C 1 11 ? 16.413 19.305 25.057 1.00 28.37 11 SER C CA 1
ATOM 3661 C C . SER C 1 11 ? 17.862 19.420 25.517 1.00 24.98 11 SER C C 1
ATOM 3662 O O . SER C 1 11 ? 18.422 20.520 25.474 1.00 24.21 11 SER C O 1
ATOM 3665 N N . ARG C 1 12 ? 18.488 18.321 25.932 1.00 23.13 12 ARG C N 1
ATOM 3666 C CA . ARG C 1 12 ? 19.876 18.350 26.377 1.00 25.06 12 ARG C CA 1
ATOM 3667 C C . ARG C 1 12 ? 20.431 16.933 26.324 1.00 24.26 12 ARG C C 1
ATOM 3668 O O . ARG C 1 12 ? 19.709 15.977 26.031 1.00 24.15 12 ARG C O 1
ATOM 3676 N N . GLY C 1 13 ? 21.731 16.813 26.589 1.00 23.30 13 GLY C N 1
ATOM 3677 C CA . GLY C 1 13 ? 22.357 15.508 26.774 1.00 24.15 13 GLY C CA 1
ATOM 3678 C C . GLY C 1 13 ? 22.369 14.661 25.513 1.00 20.34 13 GLY C C 1
ATOM 3679 O O . GLY C 1 13 ? 22.495 15.161 24.388 1.00 18.10 13 GLY C O 1
ATOM 3680 N N . ILE C 1 14 ? 22.247 13.344 25.706 1.00 18.84 14 ILE C N 1
ATOM 3681 C CA . ILE C 1 14 ? 22.309 12.421 24.575 1.00 17.31 14 ILE C CA 1
ATOM 3682 C C . ILE C 1 14 ? 21.201 12.719 23.579 1.00 16.86 14 ILE C C 1
ATOM 3683 O O . ILE C 1 14 ? 21.421 12.709 22.363 1.00 19.74 14 ILE C O 1
ATOM 3688 N N . GLY C 1 15 ? 19.994 12.980 24.080 1.00 17.52 15 GLY C N 1
ATOM 3689 C CA . GLY C 1 15 ? 18.870 13.204 23.198 1.00 17.46 15 GLY C CA 1
ATOM 3690 C C . GLY C 1 15 ? 19.068 14.410 22.303 1.00 17.68 15 GLY C C 1
ATOM 3691 O O . GLY C 1 15 ? 18.707 14.386 21.126 1.00 16.04 15 GLY C O 1
ATOM 3692 N N . LYS C 1 16 ? 19.633 15.489 22.854 1.00 18.62 16 LYS C N 1
ATOM 3693 C CA . LYS C 1 16 ? 19.933 16.651 22.031 1.00 19.08 16 LYS C CA 1
ATOM 3694 C C . LYS C 1 16 ? 20.934 16.301 20.940 1.00 15.12 16 LYS C C 1
ATOM 3695 O O . LYS C 1 16 ? 20.779 16.713 19.785 1.00 17.70 16 LYS C O 1
ATOM 3701 N N . ALA C 1 17 ? 21.973 15.542 21.291 1.00 17.59 17 ALA C N 1
ATOM 3702 C CA . ALA C 1 17 ? 22.981 15.184 20.302 1.00 18.05 17 ALA C CA 1
ATOM 3703 C C . ALA C 1 17 ? 22.370 14.335 19.193 1.00 17.63 17 ALA C C 1
ATOM 3704 O O . ALA C 1 17 ? 22.681 14.527 18.011 1.00 16.94 17 ALA C O 1
ATOM 3706 N N . ILE C 1 18 ? 21.482 13.405 19.562 1.00 17.21 18 ILE C N 1
ATOM 3707 C CA . ILE C 1 18 ? 20.749 12.616 18.572 1.00 17.03 18 ILE C CA 1
ATOM 3708 C C . ILE C 1 18 ? 19.937 13.524 17.652 1.00 17.95 18 ILE C C 1
ATOM 3709 O O . ILE C 1 18 ? 19.980 13.399 16.422 1.00 15.99 18 ILE C O 1
ATOM 3714 N N . ALA C 1 19 ? 19.165 14.441 18.236 1.00 17.08 19 ALA C N 1
ATOM 3715 C CA . ALA C 1 19 ? 18.313 15.305 17.421 1.00 17.74 19 ALA C CA 1
ATOM 3716 C C . ALA C 1 19 ? 19.139 16.113 16.427 1.00 18.50 19 ALA C C 1
ATOM 3717 O O . ALA C 1 19 ? 18.777 16.226 15.249 1.00 18.26 19 ALA C O 1
ATOM 3719 N N . LEU C 1 20 ? 20.272 16.658 16.877 1.00 20.23 20 LEU C N 1
ATOM 3720 C CA . LEU C 1 20 ? 21.109 17.451 15.981 1.00 20.75 20 LEU C CA 1
ATOM 3721 C C . LEU C 1 20 ? 21.709 16.593 14.872 1.00 17.77 20 LEU C C 1
ATOM 3722 O O . LEU C 1 20 ? 21.748 17.013 13.710 1.00 18.29 20 LEU C O 1
ATOM 3727 N N . GLN C 1 21 ? 22.185 15.388 15.205 1.00 17.20 21 GLN C N 1
ATOM 3728 C CA . GLN C 1 21 ? 22.775 14.532 14.179 1.00 17.74 21 GLN C CA 1
ATOM 3729 C C . GLN C 1 21 ? 21.744 14.104 13.152 1.00 17.20 21 GLN C C 1
ATOM 3730 O O . GLN C 1 21 ? 22.049 14.006 11.957 1.00 17.17 21 GLN C O 1
ATOM 3736 N N . LEU C 1 22 ? 20.518 13.831 13.599 1.00 19.24 22 LEU C N 1
ATOM 3737 C CA . LEU C 1 22 ? 19.473 13.438 12.664 1.00 16.01 22 LEU C CA 1
ATOM 3738 C C . LEU C 1 22 ? 19.103 14.592 11.744 1.00 16.43 22 LEU C C 1
ATOM 3739 O O . LEU C 1 22 ? 18.846 14.385 10.553 1.00 14.85 22 LEU C O 1
ATOM 3744 N N . ALA C 1 23 ? 19.079 15.816 12.270 1.00 19.58 23 ALA C N 1
ATOM 3745 C CA . ALA C 1 23 ? 18.788 16.962 11.410 1.00 16.39 23 ALA C CA 1
ATOM 3746 C C . ALA C 1 23 ? 19.878 17.154 10.363 1.00 15.86 23 ALA C C 1
ATOM 3747 O O . ALA C 1 23 ? 19.590 17.432 9.190 1.00 19.34 23 ALA C O 1
ATOM 3749 N N . LYS C 1 24 ? 21.138 16.998 10.764 1.00 17.33 24 LYS C N 1
ATOM 3750 C CA . LYS C 1 24 ? 22.234 17.127 9.813 1.00 20.01 24 LYS C CA 1
ATOM 3751 C C . LYS C 1 24 ? 22.170 16.055 8.743 1.00 22.45 24 LYS C C 1
ATOM 3752 O O . LYS C 1 24 ? 22.622 16.275 7.613 1.00 19.20 24 LYS C O 1
ATOM 3758 N N . ALA C 1 25 ? 21.610 14.893 9.075 1.00 20.35 25 ALA C N 1
ATOM 3759 C CA . ALA C 1 25 ? 21.424 13.830 8.098 1.00 21.91 25 ALA C CA 1
ATOM 3760 C C . ALA C 1 25 ? 20.263 14.087 7.154 1.00 18.92 25 ALA C C 1
ATOM 3761 O O . ALA C 1 25 ? 20.076 13.315 6.211 1.00 21.06 25 ALA C O 1
ATOM 3763 N N . GLY C 1 26 ? 19.473 15.136 7.377 1.00 20.16 26 GLY C N 1
ATOM 3764 C CA . GLY C 1 26 ? 18.415 15.495 6.447 1.00 19.21 26 GLY C CA 1
ATOM 3765 C C . GLY C 1 26 ? 17.007 15.206 6.926 1.00 18.99 26 GLY C C 1
ATOM 3766 O O . GLY C 1 26 ? 16.058 15.413 6.157 1.00 19.69 26 GLY C O 1
ATOM 3767 N N . PHE C 1 27 ? 16.835 14.741 8.161 1.00 18.90 27 PHE C N 1
ATOM 3768 C CA . PHE C 1 27 ? 15.501 14.528 8.712 1.00 17.90 27 PHE C CA 1
ATOM 3769 C C . PHE C 1 27 ? 14.940 15.810 9.312 1.00 18.92 27 PHE C C 1
ATOM 3770 O O . PHE C 1 27 ? 15.675 16.626 9.869 1.00 18.29 27 PHE C O 1
ATOM 3778 N N . ASP C 1 28 ? 13.616 15.956 9.234 1.00 18.14 28 ASP C N 1
ATOM 3779 C CA . ASP C 1 28 ? 12.911 16.877 10.117 1.00 20.66 28 ASP C CA 1
ATOM 3780 C C . ASP C 1 28 ? 12.824 16.238 11.493 1.00 21.22 28 ASP C C 1
ATOM 3781 O O . ASP C 1 28 ? 12.644 15.023 11.611 1.00 21.00 28 ASP C O 1
ATOM 3786 N N . VAL C 1 29 ? 12.989 17.042 12.538 1.00 17.73 29 VAL C N 1
ATOM 3787 C CA . VAL C 1 29 ? 13.155 16.504 13.887 1.00 19.50 29 VAL C CA 1
ATOM 3788 C C . VAL C 1 29 ? 12.256 17.272 14.841 1.00 23.33 29 VAL C C 1
ATOM 3789 O O . VAL C 1 29 ? 12.373 18.498 14.958 1.00 19.27 29 VAL C O 1
ATOM 3793 N N . THR C 1 30 ? 11.394 16.549 15.547 1.00 21.27 30 THR C N 1
ATOM 3794 C CA . THR C 1 30 ? 10.559 17.113 16.603 1.00 20.16 30 THR C CA 1
ATOM 3795 C C . THR C 1 30 ? 11.238 16.886 17.950 1.00 25.12 30 THR C C 1
ATOM 3796 O O . THR C 1 30 ? 11.548 15.743 18.317 1.00 22.29 30 THR C O 1
ATOM 3800 N N . VAL C 1 31 ? 11.479 17.980 18.673 1.00 22.36 31 VAL C N 1
ATOM 3801 C CA . VAL C 1 31 ? 12.136 17.927 19.969 1.00 22.43 31 VAL C CA 1
ATOM 3802 C C . VAL C 1 31 ? 11.104 17.640 21.056 1.00 22.49 31 VAL C C 1
ATOM 3803 O O . VAL C 1 31 ? 9.916 17.911 20.906 1.00 24.05 31 VAL C O 1
ATOM 3807 N N . HIS C 1 32 ? 11.568 17.082 22.172 1.00 21.65 32 HIS C N 1
ATOM 3808 C CA . HIS C 1 32 ? 10.683 16.797 23.290 1.00 23.61 32 HIS C CA 1
ATOM 3809 C C . HIS C 1 32 ? 11.405 17.035 24.609 1.00 23.66 32 HIS C C 1
ATOM 3810 O O . HIS C 1 32 ? 12.617 16.823 24.721 1.00 24.96 32 HIS C O 1
ATOM 3817 N N . ALA C 1 33 ? 10.642 17.465 25.615 1.00 25.93 33 ALA C N 1
ATOM 3818 C CA . ALA C 1 33 ? 11.156 17.571 26.978 1.00 26.14 33 ALA C CA 1
ATOM 3819 C C . ALA C 1 33 ? 9.994 17.449 27.951 1.00 26.42 33 ALA C C 1
ATOM 3820 O O . ALA C 1 33 ? 8.833 17.655 27.587 1.00 27.78 33 ALA C O 1
ATOM 3822 N N . ARG C 1 34 ? 10.324 17.113 29.201 1.00 31.50 34 ARG C N 1
ATOM 3823 C CA . ARG C 1 34 ? 9.292 17.054 30.230 1.00 34.37 34 ARG C CA 1
ATOM 3824 C C . ARG C 1 34 ? 8.924 18.452 30.715 1.00 35.83 34 ARG C C 1
ATOM 3825 O O . ARG C 1 34 ? 7.744 18.816 30.744 1.00 37.86 34 ARG C O 1
ATOM 3833 N N . SER C 1 35 ? 9.921 19.251 31.085 1.00 33.93 35 SER C N 1
ATOM 3834 C CA . SER C 1 35 ? 9.658 20.562 31.673 1.00 38.26 35 SER C CA 1
ATOM 3835 C C . SER C 1 35 ? 10.569 21.679 31.183 1.00 39.93 35 SER C C 1
ATOM 3836 O O . SER C 1 35 ? 10.187 22.847 31.310 1.00 41.52 35 SER C O 1
ATOM 3839 N N . ARG C 1 36 ? 11.741 21.384 30.618 1.00 37.73 36 ARG C N 1
ATOM 3840 C CA . ARG C 1 36 ? 12.732 22.408 30.285 1.00 36.01 36 ARG C CA 1
ATOM 3841 C C . ARG C 1 36 ? 12.384 23.040 28.939 1.00 40.57 36 ARG C C 1
ATOM 3842 O O . ARG C 1 36 ? 13.028 22.806 27.913 1.00 36.98 36 ARG C O 1
ATOM 3850 N N . GLN C 1 37 ? 11.363 23.899 28.972 1.00 41.64 37 GLN C N 1
ATOM 3851 C CA . GLN C 1 37 ? 10.794 24.458 27.750 1.00 38.74 37 GLN C CA 1
ATOM 3852 C C . GLN C 1 37 ? 11.784 25.364 27.024 1.00 37.54 37 GLN C C 1
ATOM 3853 O O . GLN C 1 37 ? 11.866 25.337 25.788 1.00 35.35 37 GLN C O 1
ATOM 3859 N N . ALA C 1 38 ? 12.535 26.180 27.765 1.00 37.06 38 ALA C N 1
ATOM 3860 C CA . ALA C 1 38 ? 13.472 27.095 27.118 1.00 36.30 38 ALA C CA 1
ATOM 3861 C C . ALA C 1 38 ? 14.613 26.339 26.443 1.00 36.36 38 ALA C C 1
ATOM 3862 O O . ALA C 1 38 ? 15.046 26.710 25.344 1.00 34.32 38 ALA C O 1
ATOM 3864 N N . GLU C 1 39 ? 15.116 25.281 27.087 1.00 32.38 39 GLU C N 1
ATOM 3865 C CA . GLU C 1 39 ? 16.146 24.457 26.460 1.00 33.01 39 GLU C CA 1
ATOM 3866 C C . GLU C 1 39 ? 15.629 23.816 25.177 1.00 30.45 39 GLU C C 1
ATOM 3867 O O . GLU C 1 39 ? 16.337 23.775 24.164 1.00 29.96 39 GLU C O 1
ATOM 3873 N N . ALA C 1 40 ? 14.388 23.320 25.201 1.00 30.39 40 ALA C N 1
ATOM 3874 C CA . ALA C 1 40 ? 13.809 22.702 24.014 1.00 28.04 40 ALA C CA 1
ATOM 3875 C C . ALA C 1 40 ? 13.729 23.692 22.862 1.00 32.79 40 ALA C C 1
ATOM 3876 O O . ALA C 1 40 ? 14.064 23.354 21.722 1.00 26.59 40 ALA C O 1
ATOM 3878 N N . GLU C 1 41 ? 13.304 24.932 23.140 1.00 32.10 41 GLU C N 1
ATOM 3879 C CA . GLU C 1 41 ? 13.194 25.909 22.062 1.00 32.55 41 GLU C CA 1
ATOM 3880 C C . GLU C 1 41 ? 14.556 26.213 21.446 1.00 28.95 41 GLU C C 1
ATOM 3881 O O . GLU C 1 41 ? 14.652 26.433 20.233 1.00 30.93 41 GLU C O 1
ATOM 3887 N N . GLN C 1 42 ? 15.617 26.197 22.252 1.00 29.28 42 GLN C N 1
ATOM 3888 C CA . GLN C 1 42 ? 16.956 26.428 21.718 1.00 32.85 42 GLN C CA 1
ATOM 3889 C C . GLN C 1 42 ? 17.367 25.324 20.749 1.00 30.24 42 GLN C C 1
ATOM 3890 O O . GLN C 1 42 ? 17.953 25.596 19.693 1.00 26.76 42 GLN C O 1
ATOM 3896 N N . VAL C 1 43 ? 17.055 24.071 21.082 1.00 25.70 43 VAL C N 1
ATOM 3897 C CA . VAL C 1 43 ? 17.373 22.974 20.172 1.00 25.18 43 VAL C CA 1
ATOM 3898 C C . VAL C 1 43 ? 16.594 23.119 18.871 1.00 23.91 43 VAL C C 1
ATOM 3899 O O . VAL C 1 43 ? 17.144 22.933 17.778 1.00 22.63 43 VAL C O 1
ATOM 3903 N N . VAL C 1 44 ? 15.308 23.470 18.972 1.00 22.91 44 VAL C N 1
ATOM 3904 C CA . VAL C 1 44 ? 14.474 23.685 17.793 1.00 22.77 44 VAL C CA 1
ATOM 3905 C C . VAL C 1 44 ? 15.104 24.721 16.875 1.00 25.56 44 VAL C C 1
ATOM 3906 O O . VAL C 1 44 ? 15.157 24.541 15.650 1.00 22.71 44 VAL C O 1
ATOM 3910 N N . GLN C 1 45 ? 15.578 25.832 17.454 1.00 26.58 45 GLN C N 1
ATOM 3911 C CA . GLN C 1 45 ? 16.174 26.898 16.649 1.00 24.78 45 GLN C CA 1
ATOM 3912 C C . GLN C 1 45 ? 17.451 26.429 15.966 1.00 22.12 45 GLN C C 1
ATOM 3913 O O . GLN C 1 45 ? 17.717 26.795 14.816 1.00 22.03 45 GLN C O 1
ATOM 3919 N N . GLU C 1 46 ? 18.270 25.641 16.672 1.00 24.56 46 GLU C N 1
ATOM 3920 C CA . GLU C 1 46 ? 19.472 25.072 16.061 1.00 25.53 46 GLU C CA 1
ATOM 3921 C C . GLU C 1 46 ? 19.118 24.185 14.868 1.00 23.85 46 GLU C C 1
ATOM 3922 O O . GLU C 1 46 ? 19.788 24.225 13.828 1.00 22.09 46 GLU C O 1
ATOM 3928 N N . ILE C 1 47 ? 18.072 23.372 15.007 1.00 21.74 47 ILE C N 1
ATOM 3929 C CA . ILE C 1 47 ? 17.670 22.489 13.918 1.00 22.60 47 ILE C CA 1
ATOM 3930 C C . ILE C 1 47 ? 17.144 23.298 12.739 1.00 23.13 47 ILE C C 1
ATOM 3931 O O . ILE C 1 47 ? 17.473 23.021 11.576 1.00 23.63 47 ILE C O 1
ATOM 3936 N N . GLN C 1 48 ? 16.328 24.319 13.015 1.00 20.97 48 GLN C N 1
ATOM 3937 C CA . GLN C 1 48 ? 15.878 25.211 11.948 1.00 26.03 48 GLN C CA 1
ATOM 3938 C C . GLN C 1 48 ? 17.055 25.864 11.235 1.00 22.80 48 GLN C C 1
ATOM 3939 O O . GLN C 1 48 ? 17.078 25.933 10.000 1.00 26.20 48 GLN C O 1
ATOM 3945 N N . ALA C 1 49 ? 18.041 26.351 11.996 1.00 25.41 49 ALA C N 1
ATOM 3946 C CA . ALA C 1 49 ? 19.236 26.934 11.390 1.00 22.31 49 ALA C CA 1
ATOM 3947 C C . ALA C 1 49 ? 19.982 25.928 10.522 1.00 27.02 49 ALA C C 1
ATOM 3948 O O . ALA C 1 49 ? 20.629 26.317 9.540 1.00 24.28 49 ALA C O 1
ATOM 3950 N N . LEU C 1 50 ? 19.930 24.639 10.876 1.00 25.72 50 LEU C N 1
ATOM 3951 C CA . LEU C 1 50 ? 20.536 23.613 10.034 1.00 28.34 50 LEU C CA 1
ATOM 3952 C C . LEU C 1 50 ? 19.758 23.376 8.750 1.00 27.40 50 LEU C C 1
ATOM 3953 O O . LEU C 1 50 ? 20.264 22.695 7.854 1.00 34.53 50 LEU C O 1
ATOM 3958 N N . GLY C 1 51 ? 18.552 23.909 8.638 1.00 26.52 51 GLY C N 1
ATOM 3959 C CA . GLY C 1 51 ? 17.788 23.802 7.422 1.00 26.36 51 GLY C CA 1
ATOM 3960 C C . GLY C 1 51 ? 16.676 22.783 7.437 1.00 28.49 51 GLY C C 1
ATOM 3961 O O . GLY C 1 51 ? 16.185 22.427 6.361 1.00 27.66 51 GLY C O 1
ATOM 3962 N N . GLN C 1 52 ? 16.262 22.303 8.610 1.00 23.91 52 GLN C N 1
ATOM 3963 C CA . GLN C 1 52 ? 15.161 21.359 8.709 1.00 22.88 52 GLN C CA 1
ATOM 3964 C C . GLN C 1 52 ? 14.021 21.970 9.516 1.00 22.69 52 GLN C C 1
ATOM 3965 O O . GLN C 1 52 ? 14.208 22.924 10.275 1.00 24.81 52 GLN C O 1
ATOM 3971 N N . ASN C 1 53 ? 12.832 21.400 9.348 1.00 21.26 53 ASN C N 1
ATOM 3972 C CA . ASN C 1 53 ? 11.676 21.814 10.133 1.00 20.87 53 ASN C CA 1
ATOM 3973 C C . ASN C 1 53 ? 11.731 21.193 11.519 1.00 26.15 53 ASN C C 1
ATOM 3974 O O . ASN C 1 53 ? 12.105 20.023 11.681 1.00 23.43 53 ASN C O 1
ATOM 3979 N N . SER C 1 54 ? 11.342 21.974 12.521 1.00 21.43 54 SER C N 1
ATOM 3980 C CA . SER C 1 54 ? 11.388 21.487 13.889 1.00 27.30 54 SER C CA 1
ATOM 3981 C C . SER C 1 54 ? 10.403 22.266 14.748 1.00 27.55 54 SER C C 1
ATOM 3982 O O . SER C 1 54 ? 10.083 23.423 14.461 1.00 27.20 54 SER C O 1
ATOM 3985 N N . HIS C 1 55 ? 9.910 21.593 15.785 1.00 23.85 55 HIS C N 1
ATOM 3986 C CA . HIS C 1 55 ? 9.148 22.197 16.868 1.00 24.84 55 HIS C CA 1
ATOM 3987 C C . HIS C 1 55 ? 9.281 21.254 18.051 1.00 28.87 55 HIS C C 1
ATOM 3988 O O . HIS C 1 55 ? 9.828 20.157 17.919 1.00 26.13 55 HIS C O 1
ATOM 3995 N N . TYR C 1 56 ? 8.799 21.686 19.215 1.00 24.63 56 TYR C N 1
ATOM 3996 C CA . TYR C 1 56 ? 8.948 20.866 20.409 1.00 26.00 56 TYR C CA 1
ATOM 3997 C C . TYR C 1 56 ? 7.593 20.434 20.965 1.00 31.02 56 TYR C C 1
ATOM 3998 O O . TYR C 1 56 ? 6.557 21.062 20.718 1.00 27.21 56 TYR C O 1
ATOM 4007 N N . LEU C 1 57 ? 7.620 19.326 21.716 1.00 24.37 57 LEU C N 1
ATOM 4008 C CA . LEU C 1 57 ? 6.464 18.827 22.449 1.00 25.39 57 LEU C CA 1
ATOM 4009 C C . LEU C 1 57 ? 6.856 18.631 23.906 1.00 27.24 57 LEU C C 1
ATOM 4010 O O . LEU C 1 57 ? 7.980 18.219 24.203 1.00 31.87 57 LEU C O 1
ATOM 4015 N N . MET C 1 58 ? 5.938 18.940 24.819 1.00 29.67 58 MET C N 1
ATOM 4016 C CA . MET C 1 58 ? 6.201 18.853 26.252 1.00 27.83 58 MET C CA 1
ATOM 4017 C C . MET C 1 58 ? 5.266 17.827 26.870 1.00 32.65 58 MET C C 1
ATOM 4018 O O . MET C 1 58 ? 4.040 17.978 26.792 1.00 31.51 58 MET C O 1
ATOM 4023 N N . PHE C 1 59 ? 5.834 16.787 27.481 1.00 30.15 59 PHE C N 1
ATOM 4024 C CA . PHE C 1 59 ? 5.006 15.874 28.257 1.00 27.84 59 PHE C CA 1
ATOM 4025 C C . PHE C 1 59 ? 5.884 14.982 29.115 1.00 30.85 59 PHE C C 1
ATOM 4026 O O . PHE C 1 59 ? 7.073 14.782 28.839 1.00 28.05 59 PHE C O 1
ATOM 4034 N N . ASP C 1 60 ? 5.273 14.474 30.180 1.00 27.89 60 ASP C N 1
ATOM 4035 C CA . ASP C 1 60 ? 5.829 13.401 30.992 1.00 29.14 60 ASP C CA 1
ATOM 4036 C C . ASP C 1 60 ? 5.427 12.079 30.348 1.00 27.24 60 ASP C C 1
ATOM 4037 O O . ASP C 1 60 ? 4.231 11.808 30.180 1.00 29.00 60 ASP C O 1
ATOM 4042 N N . VAL C 1 61 ? 6.415 11.252 29.991 1.00 24.41 61 VAL C N 1
ATOM 4043 C CA . VAL C 1 61 ? 6.094 10.012 29.284 1.00 25.49 61 VAL C CA 1
ATOM 4044 C C . VAL C 1 61 ? 5.212 9.096 30.122 1.00 24.79 61 VAL C C 1
ATOM 4045 O O . VAL C 1 61 ? 4.601 8.168 29.581 1.00 27.00 61 VAL C O 1
ATOM 4049 N N . ASN C 1 62 ? 5.128 9.333 31.436 1.00 24.06 62 ASN C N 1
ATOM 4050 C CA . ASN C 1 62 ? 4.270 8.532 32.302 1.00 26.05 62 ASN C CA 1
ATOM 4051 C C . ASN C 1 62 ? 2.805 8.955 32.261 1.00 29.15 62 ASN C C 1
ATOM 4052 O O . ASN C 1 62 ? 1.950 8.201 32.739 1.00 29.03 62 ASN C O 1
ATOM 4057 N N . GLU C 1 63 ? 2.494 10.126 31.704 1.00 28.06 63 GLU C N 1
ATOM 4058 C CA . GLU C 1 63 ? 1.122 10.642 31.699 1.00 32.00 63 GLU C CA 1
ATOM 4059 C C . GLU C 1 63 ? 0.408 10.078 30.478 1.00 28.48 63 GLU C C 1
ATOM 4060 O O . GLU C 1 63 ? 0.322 10.722 29.430 1.00 25.95 63 GLU C O 1
ATOM 4066 N N . ARG C 1 64 ? -0.134 8.865 30.634 1.00 27.19 64 ARG C N 1
ATOM 4067 C CA . ARG C 1 64 ? -0.522 8.056 29.481 1.00 22.20 64 ARG C CA 1
ATOM 4068 C C . ARG C 1 64 ? -1.516 8.776 28.568 1.00 27.51 64 ARG C C 1
ATOM 4069 O O . ARG C 1 64 ? -1.276 8.914 27.363 1.00 25.71 64 ARG C O 1
ATOM 4077 N N . GLN C 1 65 ? -2.641 9.249 29.114 1.00 27.28 65 GLN C N 1
ATOM 4078 C CA . GLN C 1 65 ? -3.657 9.843 28.241 1.00 33.00 65 GLN C CA 1
ATOM 4079 C C . GLN C 1 65 ? -3.222 11.207 27.705 1.00 26.95 65 GLN C C 1
ATOM 4080 O O . GLN C 1 65 ? -3.570 11.564 26.572 1.00 29.19 65 GLN C O 1
ATOM 4086 N N . THR C 1 66 ? -2.452 11.967 28.491 1.00 25.79 66 THR C N 1
ATOM 4087 C CA . THR C 1 66 ? -1.920 13.245 28.021 1.00 30.00 66 THR C CA 1
ATOM 4088 C C . THR C 1 66 ? -0.989 13.048 26.830 1.00 30.32 66 THR C C 1
ATOM 4089 O O . THR C 1 66 ? -1.073 13.772 25.831 1.00 31.02 66 THR C O 1
ATOM 4093 N N . VAL C 1 67 ? -0.086 12.070 26.924 1.00 29.45 67 VAL C N 1
ATOM 4094 C CA . VAL C 1 67 ? 0.808 11.759 25.810 1.00 27.11 67 VAL C CA 1
ATOM 4095 C C . VAL C 1 67 ? 0.007 11.375 24.569 1.00 27.29 67 VAL C C 1
ATOM 4096 O O . VAL C 1 67 ? 0.304 11.824 23.454 1.00 26.19 67 VAL C O 1
ATOM 4100 N N . GLN C 1 68 ? -1.020 10.537 24.739 1.00 24.11 68 GLN C N 1
ATOM 4101 C CA . GLN C 1 68 ? -1.814 10.105 23.594 1.00 26.78 68 GLN C CA 1
ATOM 4102 C C . GLN C 1 68 ? -2.462 11.292 22.889 1.00 29.11 68 GLN C C 1
ATOM 4103 O O . GLN C 1 68 ? -2.444 11.380 21.657 1.00 27.51 68 GLN C O 1
ATOM 4109 N N . GLN C 1 69 ? -3.037 12.216 23.663 1.00 32.45 69 GLN C N 1
ATOM 4110 C CA . GLN C 1 69 ? -3.701 13.378 23.077 1.00 32.06 69 GLN C CA 1
ATOM 4111 C C . GLN C 1 69 ? -2.706 14.284 22.358 1.00 30.87 69 GLN C C 1
ATOM 4112 O O . GLN C 1 69 ? -2.979 14.766 21.252 1.00 33.05 69 GLN C O 1
ATOM 4118 N N . ILE C 1 70 ? -1.543 14.520 22.966 1.00 30.20 70 ILE C N 1
ATOM 4119 C CA . ILE C 1 70 ? -0.549 15.394 22.349 1.00 28.84 70 ILE C CA 1
ATOM 4120 C C . ILE C 1 70 ? -0.036 14.783 21.047 1.00 31.18 70 ILE C C 1
ATOM 4121 O O . ILE C 1 70 ? 0.077 15.464 20.020 1.00 30.38 70 ILE C O 1
ATOM 4126 N N . LEU C 1 71 ? 0.270 13.485 21.067 1.00 28.06 71 LEU C N 1
ATOM 4127 C CA . LEU C 1 71 ? 0.832 12.842 19.885 1.00 29.06 71 LEU C CA 1
ATOM 4128 C C . LEU C 1 71 ? -0.202 12.706 18.772 1.00 30.42 71 LEU C C 1
ATOM 4129 O O . LEU C 1 71 ? 0.127 12.877 17.591 1.00 27.51 71 LEU C O 1
ATOM 4134 N N . GLU C 1 72 ? -1.452 12.385 19.120 1.00 29.68 72 GLU C N 1
ATOM 4135 C CA . GLU C 1 72 ? -2.507 12.307 18.111 1.00 30.51 72 GLU C CA 1
ATOM 4136 C C . GLU C 1 72 ? -2.698 13.651 17.418 1.00 28.00 72 GLU C C 1
ATOM 4137 O O . GLU C 1 72 ? -2.794 13.725 16.187 1.00 29.46 72 GLU C O 1
ATOM 4143 N N . GLN C 1 73 ? -2.759 14.728 18.202 1.00 29.41 73 GLN C N 1
ATOM 4144 C CA . GLN C 1 73 ? -2.877 16.062 17.624 1.00 31.87 73 GLN C CA 1
ATOM 4145 C C . GLN C 1 73 ? -1.667 16.390 16.760 1.00 34.33 73 GLN C C 1
ATOM 4146 O O . GLN C 1 73 ? -1.807 16.959 15.670 1.00 31.57 73 GLN C O 1
ATOM 4152 N N . ASP C 1 74 ? -0.467 16.024 17.222 1.00 31.77 74 ASP C N 1
ATOM 4153 C CA . ASP C 1 74 ? 0.737 16.358 16.467 1.00 30.05 74 ASP C CA 1
ATOM 4154 C C . ASP C 1 74 ? 0.780 15.621 15.136 1.00 26.99 74 ASP C C 1
ATOM 4155 O O . ASP C 1 74 ? 1.191 16.191 14.116 1.00 26.76 74 ASP C O 1
ATOM 4160 N N . VAL C 1 75 ? 0.366 14.354 15.121 1.00 26.84 75 VAL C N 1
ATOM 4161 C CA . VAL C 1 75 ? 0.346 13.616 13.865 1.00 26.02 75 VAL C CA 1
ATOM 4162 C C . VAL C 1 75 ? -0.736 14.161 12.946 1.00 30.28 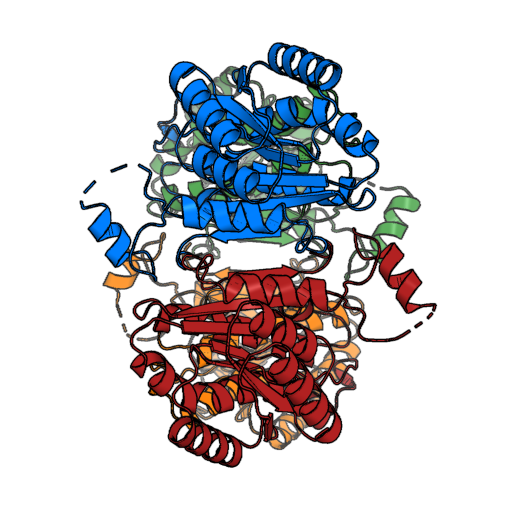75 VAL C C 1
ATOM 4163 O O . VAL C 1 75 ? -0.569 14.189 11.717 1.00 30.17 75 VAL C O 1
ATOM 4167 N N . GLU C 1 76 ? -1.857 14.599 13.521 1.00 32.31 76 GLU C N 1
ATOM 4168 C CA . GLU C 1 76 ? -2.891 15.243 12.722 1.00 33.30 76 GLU C CA 1
ATOM 4169 C C . GLU C 1 76 ? -2.341 16.466 12.000 1.00 32.75 76 GLU C C 1
ATOM 4170 O O . GLU C 1 76 ? -2.619 16.677 10.814 1.00 36.22 76 GLU C O 1
ATOM 4176 N N . GLN C 1 77 ? -1.558 17.283 12.701 1.00 28.07 77 GLN C N 1
ATOM 4177 C CA . GLN C 1 77 ? -1.124 18.561 12.150 1.00 33.65 77 GLN C CA 1
ATOM 4178 C C . GLN C 1 77 ? 0.089 18.413 11.241 1.00 35.95 77 GLN C C 1
ATOM 4179 O O . GLN C 1 77 ? 0.206 19.131 10.242 1.00 33.20 77 GLN C O 1
ATOM 4185 N N . HIS C 1 78 ? 1.003 17.495 11.562 1.00 30.38 78 HIS C N 1
ATOM 4186 C CA . HIS C 1 78 ? 2.278 17.419 10.863 1.00 30.10 78 HIS C CA 1
ATOM 4187 C C . HIS C 1 78 ? 2.553 16.072 10.214 1.00 26.84 78 HIS C C 1
ATOM 4188 O O . HIS C 1 78 ? 3.639 15.891 9.652 1.00 30.49 78 HIS C O 1
ATOM 4195 N N . GLY C 1 79 ? 1.615 15.135 10.259 1.00 26.77 79 GLY C N 1
ATOM 4196 C CA . GLY C 1 79 ? 1.802 13.841 9.634 1.00 27.16 79 GLY C CA 1
ATOM 4197 C C . GLY C 1 79 ? 2.492 12.849 10.555 1.00 25.53 79 GLY C C 1
ATOM 4198 O O . GLY C 1 79 ? 3.088 13.202 11.573 1.00 23.64 79 GLY C O 1
ATOM 4199 N N . GLY C 1 80 ? 2.399 11.578 10.178 1.00 23.84 80 GLY C N 1
ATOM 4200 C CA . GLY C 1 80 ? 3.026 10.536 10.971 1.00 24.22 80 GLY C CA 1
ATOM 4201 C C . GLY C 1 80 ? 4.532 10.707 11.043 1.00 21.81 80 GLY C C 1
ATOM 4202 O O . GLY C 1 80 ? 5.164 11.308 10.165 1.00 21.76 80 GLY C O 1
ATOM 4203 N N . PHE C 1 81 ? 5.114 10.179 12.117 1.00 21.00 81 PHE C N 1
ATOM 4204 C CA . PHE C 1 81 ? 6.565 10.128 12.238 1.00 20.94 81 PHE C CA 1
ATOM 4205 C C . PHE C 1 81 ? 7.109 8.945 11.448 1.00 18.67 81 PHE C C 1
ATOM 4206 O O . PHE C 1 81 ? 6.594 7.826 11.554 1.00 18.72 81 PHE C O 1
ATOM 4214 N N . TYR C 1 82 ? 8.148 9.197 10.652 1.00 17.51 82 TYR C N 1
ATOM 4215 C CA . TYR C 1 82 ? 8.910 8.102 10.069 1.00 20.15 82 TYR C CA 1
ATOM 4216 C C . TYR C 1 82 ? 9.760 7.379 11.122 1.00 18.62 82 TYR C C 1
ATOM 4217 O O . TYR C 1 82 ? 9.969 6.163 11.029 1.00 16.63 82 TYR C O 1
ATOM 4226 N N . GLY C 1 83 ? 10.250 8.095 12.123 1.00 19.31 83 GLY C N 1
ATOM 4227 C CA . GLY C 1 83 ? 11.139 7.506 13.105 1.00 17.27 83 GLY C CA 1
ATOM 4228 C C . GLY C 1 83 ? 10.774 7.973 14.492 1.00 17.49 83 GLY C C 1
ATOM 4229 O O . GLY C 1 83 ? 10.201 9.047 14.672 1.00 19.38 83 GLY C O 1
ATOM 4230 N N . VAL C 1 84 ? 11.079 7.133 15.476 1.00 14.46 84 VAL C N 1
ATOM 4231 C CA . VAL C 1 84 ? 10.969 7.508 16.882 1.00 16.79 84 VAL C CA 1
ATOM 4232 C C . VAL C 1 84 ? 12.207 7.014 17.606 1.00 17.90 84 VAL C C 1
ATOM 4233 O O . VAL C 1 84 ? 12.567 5.837 17.497 1.00 15.86 84 VAL C O 1
ATOM 4237 N N . VAL C 1 85 ? 12.857 7.908 18.345 1.00 16.60 85 VAL C N 1
ATOM 4238 C CA . VAL C 1 85 ? 13.959 7.552 19.223 1.00 13.24 85 VAL C CA 1
ATOM 4239 C C . VAL C 1 85 ? 13.449 7.689 20.646 1.00 22.53 85 VAL C C 1
ATOM 4240 O O . VAL C 1 85 ? 13.185 8.805 21.118 1.00 19.81 85 VAL C O 1
ATOM 4244 N N . LEU C 1 86 ? 13.295 6.558 21.327 1.00 18.86 86 LEU C N 1
ATOM 4245 C CA . LEU C 1 86 ? 12.781 6.533 22.692 1.00 21.22 86 LEU C CA 1
ATOM 4246 C C . LEU C 1 86 ? 13.963 6.689 23.639 1.00 27.23 86 LEU C C 1
ATOM 4247 O O . LEU C 1 86 ? 14.709 5.741 23.900 1.00 23.17 86 LEU C O 1
ATOM 4252 N N . ASN C 1 87 ? 14.142 7.901 24.145 1.00 23.73 87 ASN C N 1
ATOM 4253 C CA . ASN C 1 87 ? 15.185 8.223 25.106 1.00 26.05 87 ASN C CA 1
ATOM 4254 C C . ASN C 1 87 ? 14.462 8.638 26.394 1.00 34.08 87 ASN C C 1
ATOM 4255 O O . ASN C 1 87 ? 14.218 9.821 26.645 1.00 28.05 87 ASN C O 1
ATOM 4260 N N . ALA C 1 88 ? 14.083 7.646 27.198 1.00 34.29 88 ALA C N 1
ATOM 4261 C CA . ALA C 1 88 ? 13.231 7.867 28.363 1.00 33.20 88 ALA C CA 1
ATOM 4262 C C . ALA C 1 88 ? 13.721 6.968 29.484 1.00 39.62 88 ALA C C 1
ATOM 4263 O O . ALA C 1 88 ? 13.526 5.746 29.443 1.00 37.05 88 ALA C O 1
ATOM 4265 N N . GLY C 1 89 ? 14.344 7.573 30.487 1.00 37.17 89 GLY C N 1
ATOM 4266 C CA . GLY C 1 89 ? 14.946 6.797 31.550 1.00 38.69 89 GLY C CA 1
ATOM 4267 C C . GLY C 1 89 ? 15.065 7.622 32.805 1.00 34.53 89 GLY C C 1
ATOM 4268 O O . GLY C 1 89 ? 15.098 8.855 32.767 1.00 34.68 89 GLY C O 1
ATOM 4269 N N . LEU C 1 90 ? 15.139 6.919 33.925 1.00 35.71 90 LEU C N 1
ATOM 4270 C CA . LEU C 1 90 ? 15.226 7.557 35.224 1.00 34.62 90 LEU C CA 1
ATOM 4271 C C . LEU C 1 90 ? 15.867 6.561 36.169 1.00 32.86 90 LEU C C 1
ATOM 4272 O O . LEU C 1 90 ? 15.545 5.372 36.120 1.00 30.74 90 LEU C O 1
ATOM 4277 N N . THR C 1 91 ? 16.782 7.040 37.004 1.00 31.17 91 THR C N 1
ATOM 4278 C CA . THR C 1 91 ? 17.396 6.216 38.033 1.00 30.12 91 THR C CA 1
ATOM 4279 C C . THR C 1 91 ? 16.913 6.650 39.413 1.00 33.28 91 THR C C 1
ATOM 4280 O O . THR C 1 91 ? 16.593 7.820 39.644 1.00 34.06 91 THR C O 1
ATOM 4284 N N . HIS C 1 92 ? 16.842 5.679 40.324 1.00 27.40 92 HIS C N 1
ATOM 4285 C CA . HIS C 1 92 ? 16.623 5.880 41.760 1.00 29.15 92 HIS C CA 1
ATOM 4286 C C . HIS C 1 92 ? 17.453 4.790 42.443 1.00 27.46 92 HIS C C 1
ATOM 4287 O O . HIS C 1 92 ? 16.949 3.730 42.829 1.00 25.73 92 HIS C O 1
ATOM 4294 N N . ASP C 1 93 ? 18.749 5.056 42.575 1.00 27.69 93 ASP C N 1
ATOM 4295 C CA . ASP C 1 93 ? 19.686 4.046 43.040 1.00 27.53 93 ASP C CA 1
ATOM 4296 C C . ASP C 1 93 ? 19.488 3.733 44.518 1.00 29.85 93 ASP C C 1
ATOM 4297 O O . ASP C 1 93 ? 19.051 4.574 45.306 1.00 32.14 93 ASP C O 1
ATOM 4302 N N . GLY C 1 94 ? 19.812 2.496 44.887 1.00 26.53 94 GLY C N 1
ATOM 4303 C CA . GLY C 1 94 ? 19.775 2.077 46.275 1.00 26.84 94 GLY C CA 1
ATOM 4304 C C . GLY C 1 94 ? 19.851 0.571 46.392 1.00 28.79 94 GLY C C 1
ATOM 4305 O O . GLY C 1 94 ? 19.477 -0.134 45.450 1.00 25.00 94 GLY C O 1
ATOM 4306 N N . ALA C 1 95 ? 20.348 0.061 47.519 1.00 24.78 95 ALA C N 1
ATOM 4307 C CA . ALA C 1 95 ? 20.298 -1.375 47.750 1.00 26.66 95 ALA C CA 1
ATOM 4308 C C . ALA C 1 95 ? 18.854 -1.845 47.634 1.00 27.39 95 ALA C C 1
ATOM 4309 O O . ALA C 1 95 ? 17.925 -1.141 48.041 1.00 26.38 95 ALA C O 1
ATOM 4311 N N . PHE C 1 96 ? 18.664 -3.022 47.036 1.00 25.03 96 PHE C N 1
ATOM 4312 C CA . PHE C 1 96 ? 17.310 -3.480 46.718 1.00 25.32 96 PHE C CA 1
ATOM 4313 C C . PHE C 1 96 ? 16.373 -3.498 47.921 1.00 25.45 96 PHE C C 1
ATOM 4314 O O . PHE C 1 96 ? 15.258 -2.955 47.811 1.00 24.93 96 PHE C O 1
ATOM 4322 N N . PRO C 1 97 ? 16.731 -4.070 49.074 1.00 26.11 97 PRO C N 1
ATOM 4323 C CA . PRO C 1 97 ? 15.797 -4.045 50.211 1.00 28.72 97 PRO C CA 1
ATOM 4324 C C . PRO C 1 97 ? 15.571 -2.649 50.778 1.00 27.73 97 PRO C C 1
ATOM 4325 O O . PRO C 1 97 ? 14.659 -2.474 51.590 1.00 32.20 97 PRO C O 1
ATOM 4329 N N . ALA C 1 98 ? 16.349 -1.653 50.355 1.00 29.08 98 ALA C N 1
ATOM 4330 C CA . ALA C 1 98 ? 16.186 -0.279 50.808 1.00 29.62 98 ALA C CA 1
ATOM 4331 C C . ALA C 1 98 ? 15.380 0.586 49.848 1.00 28.95 98 ALA C C 1
ATOM 4332 O O . ALA C 1 98 ? 15.052 1.725 50.196 1.00 30.23 98 ALA C O 1
ATOM 4334 N N . LEU C 1 99 ? 15.051 0.089 48.657 1.00 28.67 99 LEU C N 1
ATOM 4335 C CA . LEU C 1 99 ? 14.295 0.896 47.708 1.00 25.80 99 LEU C CA 1
ATOM 4336 C C . LEU C 1 99 ? 12.880 1.144 48.218 1.00 26.07 99 LEU C C 1
ATOM 4337 O O . LEU C 1 99 ? 12.223 0.240 48.739 1.00 28.57 99 LEU C O 1
ATOM 4342 N N . THR C 1 100 ? 12.413 2.380 48.059 1.00 25.17 100 THR C N 1
ATOM 4343 C CA . THR C 1 100 ? 11.026 2.711 48.345 1.00 27.87 100 THR C CA 1
ATOM 4344 C C . THR C 1 100 ? 10.123 2.317 47.180 1.00 28.49 100 THR C C 1
ATOM 4345 O O . THR C 1 100 ? 10.580 2.023 46.067 1.00 27.45 100 THR C O 1
ATOM 4349 N N . ASP C 1 101 ? 8.813 2.336 47.444 1.00 25.56 101 ASP C N 1
ATOM 4350 C CA . ASP C 1 101 ? 7.840 2.097 46.384 1.00 29.36 101 ASP C CA 1
ATOM 4351 C C . ASP C 1 101 ? 8.053 3.057 45.220 1.00 31.62 101 ASP C C 1
ATOM 4352 O O . ASP C 1 101 ? 8.009 2.652 44.049 1.00 29.88 101 ASP C O 1
ATOM 4357 N N . GLN C 1 102 ? 8.316 4.330 45.528 1.00 27.44 102 GLN C N 1
ATOM 4358 C CA . GLN C 1 102 ? 8.559 5.324 44.489 1.00 30.22 102 GLN C CA 1
ATOM 4359 C C . GLN C 1 102 ? 9.885 5.080 43.769 1.00 28.25 102 GLN C C 1
ATOM 4360 O O . GLN C 1 102 ? 9.977 5.288 42.552 1.00 28.99 102 GLN C O 1
ATOM 4366 N N . ASP C 1 103 ? 10.932 4.676 44.501 1.00 26.04 103 ASP C N 1
ATOM 4367 C CA . ASP C 1 103 ? 12.192 4.307 43.857 1.00 24.27 103 ASP C CA 1
ATOM 4368 C C . ASP C 1 103 ? 11.953 3.248 42.786 1.00 26.06 103 ASP C C 1
ATOM 4369 O O . ASP C 1 103 ? 12.463 3.339 41.660 1.00 26.38 103 ASP C O 1
ATOM 4374 N N . TRP C 1 104 ? 11.163 2.232 43.131 1.00 23.53 104 TRP C N 1
ATOM 4375 C CA . TRP C 1 104 ? 10.913 1.131 42.209 1.00 26.34 104 TRP C CA 1
ATOM 4376 C C . TRP C 1 104 ? 9.992 1.570 41.078 1.00 24.80 104 TRP C C 1
ATOM 4377 O O . TRP C 1 104 ? 10.355 1.487 39.898 1.00 23.87 104 TRP C O 1
ATOM 4388 N N . ASP C 1 105 ? 8.798 2.062 41.427 1.00 26.17 105 ASP C N 1
ATOM 4389 C CA . ASP C 1 105 ? 7.741 2.260 40.437 1.00 27.69 105 ASP C CA 1
ATOM 4390 C C . ASP C 1 105 ? 8.109 3.333 39.419 1.00 30.09 105 ASP C C 1
ATOM 4391 O O . ASP C 1 105 ? 7.850 3.169 38.222 1.00 26.20 105 ASP C O 1
ATOM 4396 N N . GLU C 1 106 ? 8.683 4.451 39.872 1.00 26.03 106 GLU C N 1
ATOM 4397 C CA . GLU C 1 106 ? 9.031 5.513 38.932 1.00 24.11 106 GLU C CA 1
ATOM 4398 C C . GLU C 1 106 ? 10.065 5.051 37.912 1.00 24.85 106 GLU C C 1
ATOM 4399 O O . GLU C 1 106 ? 10.032 5.485 36.755 1.00 22.65 106 GLU C O 1
ATOM 4405 N N . VAL C 1 107 ? 10.987 4.180 38.312 1.00 24.96 107 VAL C N 1
ATOM 4406 C CA . VAL C 1 107 ? 12.021 3.738 37.384 1.00 24.39 107 VAL C CA 1
ATOM 4407 C C . VAL C 1 107 ? 11.446 2.752 36.367 1.00 26.36 107 VAL C C 1
ATOM 4408 O O . VAL C 1 107 ? 11.638 2.908 35.155 1.00 23.55 107 VAL C O 1
ATOM 4412 N N . ILE C 1 108 ? 10.716 1.737 36.841 1.00 19.83 108 ILE C N 1
ATOM 4413 C CA . ILE C 1 108 ? 10.070 0.785 35.932 1.00 23.05 108 ILE C CA 1
ATOM 4414 C C . ILE C 1 108 ? 9.179 1.518 34.934 1.00 24.08 108 ILE C C 1
ATOM 4415 O O . ILE C 1 108 ? 9.258 1.300 33.719 1.00 20.77 108 ILE C O 1
ATOM 4420 N N . SER C 1 109 ? 8.322 2.417 35.434 1.00 24.50 109 SER C N 1
ATOM 4421 C CA . SER C 1 109 ? 7.294 2.986 34.567 1.00 28.85 109 SER C CA 1
ATOM 4422 C C . SER C 1 109 ? 7.887 3.961 33.554 1.00 24.00 109 SER C C 1
ATOM 4423 O O . SER C 1 109 ? 7.464 3.978 32.392 1.00 23.67 109 SER C O 1
ATOM 4426 N N . THR C 1 110 ? 8.873 4.772 33.959 1.00 23.54 110 THR C N 1
ATOM 4427 C CA . THR C 1 110 ? 9.435 5.741 33.017 1.00 25.95 110 THR C CA 1
ATOM 4428 C C . THR C 1 110 ? 9.935 5.049 31.751 1.00 24.92 110 THR C C 1
ATOM 4429 O O . THR C 1 110 ? 9.731 5.553 30.639 1.00 24.02 110 THR C O 1
ATOM 4433 N N . SER C 1 111 ? 10.555 3.871 31.897 1.00 24.48 111 SER C N 1
ATOM 4434 C CA . SER C 1 111 ? 11.051 3.139 30.734 1.00 24.88 111 SER C CA 1
ATOM 4435 C C . SER C 1 111 ? 9.944 2.352 30.040 1.00 22.35 111 SER C C 1
ATOM 4436 O O . SER C 1 111 ? 9.757 2.478 28.825 1.00 21.58 111 SER C O 1
ATOM 4439 N N . LEU C 1 112 ? 9.202 1.535 30.792 1.00 21.01 112 LEU C N 1
ATOM 4440 C CA . LEU C 1 112 ? 8.242 0.609 30.200 1.00 23.40 112 LEU C CA 1
ATOM 4441 C C . LEU C 1 112 ? 6.881 1.239 29.927 1.00 24.39 112 LEU C C 1
ATOM 4442 O O . LEU C 1 112 ? 6.299 0.986 28.868 1.00 23.71 112 LEU C O 1
ATOM 4447 N N . ASP C 1 113 ? 6.331 2.033 30.858 1.00 23.99 113 ASP C N 1
ATOM 4448 C CA . ASP C 1 113 ? 5.151 2.823 30.505 1.00 26.29 113 ASP C CA 1
ATOM 4449 C C . ASP C 1 113 ? 5.491 3.796 29.388 1.00 24.78 113 ASP C C 1
ATOM 4450 O O . ASP C 1 113 ? 4.668 4.051 28.505 1.00 23.59 113 ASP C O 1
ATOM 4455 N N . GLY C 1 114 ? 6.710 4.352 29.414 1.00 23.39 114 GLY C N 1
ATOM 4456 C CA . GLY C 1 114 ? 7.102 5.303 28.386 1.00 23.96 114 GLY C CA 1
ATOM 4457 C C . GLY C 1 114 ? 7.138 4.678 27.005 1.00 21.25 114 GLY C C 1
ATOM 4458 O O . GLY C 1 114 ? 6.725 5.298 26.020 1.00 23.41 114 GLY C O 1
ATOM 4459 N N . PHE C 1 115 ? 7.625 3.435 26.918 1.00 21.38 115 PHE C N 1
ATOM 4460 C CA . PHE C 1 115 ? 7.602 2.695 25.658 1.00 19.69 115 PHE C CA 1
ATOM 4461 C C . PHE C 1 115 ? 6.174 2.560 25.141 1.00 20.19 115 PHE C C 1
ATOM 4462 O O . PHE C 1 115 ? 5.876 2.884 23.984 1.00 19.79 115 PHE C O 1
ATOM 4470 N N . TYR C 1 116 ? 5.270 2.107 26.008 1.00 21.28 116 TYR C N 1
ATOM 4471 C CA . TYR C 1 116 ? 3.876 1.914 25.619 1.00 22.10 116 TYR C CA 1
ATOM 4472 C C . TYR C 1 116 ? 3.207 3.247 25.292 1.00 22.85 116 TYR C C 1
ATOM 4473 O O . TYR C 1 116 ? 2.552 3.383 24.252 1.00 21.01 116 TYR C O 1
ATOM 4482 N N . ASN C 1 117 ? 3.398 4.252 26.155 1.00 22.55 117 ASN C N 1
ATOM 4483 C CA . ASN C 1 117 ? 2.646 5.504 26.048 1.00 22.72 117 ASN C CA 1
ATOM 4484 C C . ASN C 1 117 ? 3.058 6.311 24.829 1.00 24.37 117 ASN C C 1
ATOM 4485 O O . ASN C 1 117 ? 2.232 7.011 24.232 1.00 23.41 117 ASN C O 1
ATOM 4490 N N . VAL C 1 118 ? 4.339 6.272 24.475 1.00 22.46 118 VAL C N 1
ATOM 4491 C CA . VAL C 1 118 ? 4.825 7.034 23.329 1.00 20.64 118 VAL C CA 1
ATOM 4492 C C . VAL C 1 118 ? 4.654 6.263 22.026 1.00 23.81 118 VAL C C 1
ATOM 4493 O O . VAL C 1 118 ? 4.260 6.837 21.009 1.00 20.59 118 VAL C O 1
ATOM 4497 N N . LEU C 1 119 ? 4.954 4.958 22.015 1.00 20.08 119 LEU C N 1
ATOM 4498 C CA . LEU C 1 119 ? 4.988 4.240 20.740 1.00 20.74 119 LEU C CA 1
ATOM 4499 C C . LEU C 1 119 ? 3.604 3.792 20.279 1.00 24.07 119 LEU C C 1
ATOM 4500 O O . LEU C 1 119 ? 3.330 3.783 19.074 1.00 20.66 119 LEU C O 1
ATOM 4505 N N . LYS C 1 120 ? 2.731 3.389 21.202 1.00 24.46 120 LYS C N 1
ATOM 4506 C CA . LYS C 1 120 ? 1.408 2.911 20.799 1.00 26.60 120 LYS C CA 1
ATOM 4507 C C . LYS C 1 120 ? 0.648 3.905 19.928 1.00 27.07 120 LYS C C 1
ATOM 4508 O O . LYS C 1 120 ? 0.108 3.490 18.891 1.00 27.96 120 LYS C O 1
ATOM 4514 N N . PRO C 1 121 ? 0.576 5.200 20.255 1.00 26.89 121 PRO C N 1
ATOM 4515 C CA . PRO C 1 121 ? -0.110 6.139 19.353 1.00 23.70 121 PRO C CA 1
ATOM 4516 C C . PRO C 1 121 ? 0.602 6.363 18.030 1.00 28.95 121 PRO C C 1
ATOM 4517 O O . PRO C 1 121 ? -0.008 6.930 17.119 1.00 24.54 121 PRO C O 1
ATOM 4521 N N . LEU C 1 122 ? 1.861 5.944 17.884 1.00 23.82 122 LEU C N 1
ATOM 4522 C CA . LEU C 1 122 ? 2.641 6.310 16.715 1.00 22.97 122 LEU C CA 1
ATOM 4523 C C . LEU C 1 122 ? 2.842 5.170 15.730 1.00 22.31 122 LEU C C 1
ATOM 4524 O O . LEU C 1 122 ? 3.283 5.426 14.603 1.00 22.84 122 LEU C O 1
ATOM 4529 N N . ILE C 1 123 ? 2.528 3.926 16.107 1.00 22.53 123 ILE C N 1
ATOM 4530 C CA . ILE C 1 123 ? 2.832 2.798 15.230 1.00 19.68 123 ILE C CA 1
ATOM 4531 C C . ILE C 1 123 ? 2.006 2.863 13.948 1.00 20.94 123 ILE C C 1
ATOM 4532 O O . ILE C 1 123 ? 2.545 2.760 12.842 1.00 21.19 123 ILE C O 1
ATOM 4537 N N . MET C 1 124 ? 0.683 2.991 14.070 1.00 23.51 124 MET C N 1
ATOM 4538 C CA . MET C 1 124 ? -0.142 2.997 12.863 1.00 26.84 124 MET C CA 1
ATOM 4539 C C . MET C 1 124 ? 0.157 4.191 11.963 1.00 22.94 124 MET C C 1
ATOM 4540 O O . MET C 1 124 ? 0.283 3.996 10.742 1.00 22.70 124 MET C O 1
ATOM 4545 N N . PRO C 1 125 ? 0.276 5.426 12.470 1.00 23.37 125 PRO C N 1
ATOM 4546 C CA . PRO C 1 125 ? 0.697 6.527 11.589 1.00 25.14 125 PRO C CA 1
ATOM 4547 C C . PRO C 1 125 ? 2.020 6.274 10.892 1.00 26.41 125 PRO C C 1
ATOM 4548 O O . PRO C 1 125 ? 2.193 6.700 9.744 1.00 23.62 125 PRO C O 1
ATOM 4552 N N . MET C 1 126 ? 2.969 5.601 11.547 1.00 22.28 126 MET C N 1
ATOM 4553 C CA . MET C 1 126 ? 4.215 5.270 10.865 1.00 20.34 126 MET C CA 1
ATOM 4554 C C . MET C 1 126 ? 3.950 4.291 9.727 1.00 21.29 126 MET C C 1
ATOM 4555 O O . MET C 1 126 ? 4.419 4.485 8.600 1.00 19.38 126 MET C O 1
ATOM 4560 N N . ILE C 1 127 ? 3.176 3.238 10.008 1.00 20.66 127 ILE C N 1
ATOM 4561 C CA . ILE C 1 127 ? 2.860 2.233 8.995 1.00 19.55 127 ILE C CA 1
ATOM 4562 C C . ILE C 1 127 ? 2.141 2.872 7.812 1.00 22.90 127 ILE C C 1
ATOM 4563 O O . ILE C 1 127 ? 2.415 2.548 6.652 1.00 21.95 127 ILE C O 1
ATOM 4568 N N . HIS C 1 128 ? 1.240 3.817 8.087 1.00 24.10 128 HIS C N 1
ATOM 4569 C CA . HIS C 1 128 ? 0.464 4.451 7.026 1.00 27.24 128 HIS C CA 1
ATOM 4570 C C . HIS C 1 128 ? 1.320 5.307 6.098 1.00 28.06 128 HIS C C 1
ATOM 4571 O O . HIS C 1 128 ? 0.875 5.621 4.991 1.00 24.00 128 HIS C O 1
ATOM 4578 N N . LEU C 1 129 ? 2.541 5.670 6.500 1.00 24.61 129 LEU C N 1
ATOM 4579 C CA . LEU C 1 129 ? 3.428 6.359 5.571 1.00 23.70 129 LEU C CA 1
ATOM 4580 C C . LEU C 1 129 ? 3.796 5.485 4.385 1.00 25.06 129 LEU C C 1
ATOM 4581 O O . LEU C 1 129 ? 4.167 6.020 3.337 1.00 23.25 129 LEU C O 1
ATOM 4586 N N . ARG C 1 130 ? 3.719 4.157 4.539 1.00 24.79 130 ARG C N 1
ATOM 4587 C CA . ARG C 1 130 ? 4.074 3.198 3.486 1.00 29.01 130 ARG C CA 1
ATOM 4588 C C . ARG C 1 130 ? 5.478 3.453 2.945 1.00 29.74 130 ARG C C 1
ATOM 4589 O O . ARG C 1 130 ? 5.741 3.348 1.744 1.00 24.76 130 ARG C O 1
ATOM 4597 N N . LYS C 1 131 ? 6.395 3.781 3.856 1.00 25.49 131 LYS C N 1
ATOM 4598 C CA . LYS C 1 131 ? 7.765 4.139 3.506 1.00 27.34 131 LYS C CA 1
ATOM 4599 C C . LYS C 1 131 ? 8.790 3.415 4.374 1.00 23.36 131 LYS C C 1
ATOM 4600 O O . LYS C 1 131 ? 9.957 3.823 4.399 1.00 21.92 131 LYS C O 1
ATOM 4606 N N . GLY C 1 132 ? 8.393 2.369 5.093 1.00 19.95 132 GLY C N 1
ATOM 4607 C CA . GLY C 1 132 ? 9.257 1.819 6.122 1.00 18.85 132 GLY C CA 1
ATOM 4608 C C . GLY C 1 132 ? 9.272 2.721 7.347 1.00 20.39 132 GLY C C 1
ATOM 4609 O O . GLY C 1 132 ? 8.371 3.532 7.568 1.00 20.64 132 GLY C O 1
ATOM 4610 N N . GLY C 1 133 ? 10.319 2.585 8.149 1.00 15.54 133 GLY C N 1
ATOM 4611 C CA . GLY C 1 133 ? 10.418 3.399 9.342 1.00 14.74 133 GLY C CA 1
ATOM 4612 C C . GLY C 1 133 ? 11.580 2.953 10.197 1.00 16.28 133 GLY C C 1
ATOM 4613 O O . GLY C 1 133 ? 12.280 1.981 9.881 1.00 16.88 133 GLY C O 1
ATOM 4614 N N . ARG C 1 134 ? 11.759 3.679 11.308 1.00 16.71 134 ARG C N 1
ATOM 4615 C CA . ARG C 1 134 ? 12.891 3.480 12.210 1.00 14.65 134 ARG C CA 1
ATOM 4616 C C . ARG C 1 134 ? 12.440 3.708 13.642 1.00 17.34 134 ARG C C 1
ATOM 4617 O O . ARG C 1 134 ? 11.923 4.781 13.964 1.00 17.08 134 ARG C O 1
ATOM 4625 N N . ILE C 1 135 ? 12.652 2.723 14.509 1.00 14.59 135 ILE C N 1
ATOM 4626 C CA . ILE C 1 135 ? 12.458 2.904 15.945 1.00 16.88 135 ILE C CA 1
ATOM 4627 C C . ILE C 1 135 ? 13.747 2.505 16.649 1.00 15.63 135 ILE C C 1
ATOM 4628 O O . ILE C 1 135 ? 14.289 1.427 16.396 1.00 14.72 135 ILE C O 1
ATOM 4633 N N . VAL C 1 136 ? 14.263 3.392 17.493 1.00 14.18 136 VAL C N 1
ATOM 4634 C CA . VAL C 1 136 ? 15.462 3.125 18.274 1.00 14.91 136 VAL C CA 1
ATOM 4635 C C . VAL C 1 136 ? 15.151 3.431 19.730 1.00 15.51 136 VAL C C 1
ATOM 4636 O O . VAL C 1 136 ? 14.716 4.545 20.059 1.00 14.77 136 VAL C O 1
ATOM 4640 N N . THR C 1 137 ? 15.379 2.453 20.600 1.00 12.80 137 THR C N 1
ATOM 4641 C CA . THR C 1 137 ? 15.247 2.676 22.030 1.00 16.44 137 THR C CA 1
ATOM 4642 C C . THR C 1 137 ? 16.630 2.804 22.663 1.00 17.19 137 THR C C 1
ATOM 4643 O O . THR C 1 137 ? 17.614 2.264 22.161 1.00 16.12 137 THR C O 1
ATOM 4647 N N . LEU C 1 138 ? 16.710 3.567 23.747 1.00 17.91 138 LEU C N 1
ATOM 4648 C CA . LEU C 1 138 ? 17.964 3.753 24.472 1.00 17.99 138 LEU C CA 1
ATOM 4649 C C . LEU C 1 138 ? 17.882 2.927 25.752 1.00 17.84 138 LEU C C 1
ATOM 4650 O O . LEU C 1 138 ? 17.067 3.215 26.634 1.00 22.03 138 LEU C O 1
ATOM 4655 N N . SER C 1 139 ? 18.696 1.881 25.836 1.00 15.87 139 SER C N 1
ATOM 4656 C CA . SER C 1 139 ? 18.779 1.088 27.056 1.00 18.63 139 SER C CA 1
ATOM 4657 C C . SER C 1 139 ? 20.046 1.462 27.817 1.00 19.02 139 SER C C 1
ATOM 4658 O O . SER C 1 139 ? 20.383 2.645 27.935 1.00 19.67 139 SER C O 1
ATOM 4661 N N . SER C 1 140 ? 20.754 0.469 28.337 1.00 17.09 140 SER C N 1
ATOM 4662 C CA . SER C 1 140 ? 21.938 0.713 29.144 1.00 19.88 140 SER C CA 1
ATOM 4663 C C . SER C 1 140 ? 22.667 -0.607 29.309 1.00 20.18 140 SER C C 1
ATOM 4664 O O . SER C 1 140 ? 22.047 -1.668 29.249 1.00 18.69 140 SER C O 1
ATOM 4667 N N . VAL C 1 141 ? 23.987 -0.528 29.522 1.00 18.37 141 VAL C N 1
ATOM 4668 C CA . VAL C 1 141 ? 24.748 -1.725 29.863 1.00 20.89 141 VAL C CA 1
ATOM 4669 C C . VAL C 1 141 ? 24.133 -2.427 31.078 1.00 20.08 141 VAL C C 1
ATOM 4670 O O . VAL C 1 141 ? 24.137 -3.664 31.156 1.00 20.66 141 VAL C O 1
ATOM 4674 N N . SER C 1 142 ? 23.555 -1.663 32.015 1.00 19.27 142 SER C N 1
ATOM 4675 C CA . SER C 1 142 ? 22.895 -2.268 33.175 1.00 19.64 142 SER C CA 1
ATOM 4676 C C . SER C 1 142 ? 21.715 -3.149 32.777 1.00 18.50 142 SER C C 1
ATOM 4677 O O . SER C 1 142 ? 21.424 -4.138 33.458 1.00 18.20 142 SER C O 1
ATOM 4680 N N . GLY C 1 143 ? 21.012 -2.806 31.703 1.00 16.57 143 GLY C N 1
ATOM 4681 C CA . GLY C 1 143 ? 19.938 -3.675 31.239 1.00 16.55 143 GLY C CA 1
ATOM 4682 C C . GLY C 1 143 ? 20.417 -4.966 30.606 1.00 18.98 143 GLY C C 1
ATOM 4683 O O . GLY C 1 143 ? 19.609 -5.882 30.417 1.00 18.98 143 GLY C O 1
ATOM 4684 N N . ILE C 1 144 ? 21.704 -5.056 30.277 1.00 16.38 144 ILE C N 1
ATOM 4685 C CA . ILE C 1 144 ? 22.271 -6.277 29.721 1.00 19.70 144 ILE C CA 1
ATOM 4686 C C . ILE C 1 144 ? 22.872 -7.165 30.806 1.00 22.01 144 ILE C C 1
ATOM 4687 O O . ILE C 1 144 ? 22.720 -8.390 30.780 1.00 19.52 144 ILE C O 1
ATOM 4692 N N . MET C 1 145 ? 23.577 -6.595 31.777 1.00 18.50 145 MET C N 1
ATOM 4693 C CA A MET C 1 145 ? 24.294 -7.409 32.746 0.62 20.92 145 MET C CA 1
ATOM 4694 C CA B MET C 1 145 ? 24.304 -7.398 32.746 0.38 21.04 145 MET C CA 1
ATOM 4695 C C . MET C 1 145 ? 23.912 -7.150 34.195 1.00 19.35 145 MET C C 1
ATOM 4696 O O . MET C 1 145 ? 24.402 -7.866 35.070 1.00 21.05 145 MET C O 1
ATOM 4705 N N . GLY C 1 146 ? 23.051 -6.178 34.474 1.00 16.90 146 GLY C N 1
ATOM 4706 C CA . GLY C 1 146 ? 22.719 -5.823 35.839 1.00 18.76 146 GLY C CA 1
ATOM 4707 C C . GLY C 1 146 ? 23.804 -4.970 36.476 1.00 21.91 146 GLY C C 1
ATOM 4708 O O . GLY C 1 146 ? 24.956 -4.943 36.043 1.00 19.52 146 GLY C O 1
ATOM 4709 N N . ASN C 1 147 ? 23.420 -4.259 37.533 1.00 19.62 147 ASN C N 1
ATOM 4710 C CA . ASN C 1 147 ? 24.352 -3.382 38.236 1.00 24.11 147 ASN C CA 1
ATOM 4711 C C . ASN C 1 147 ? 23.926 -3.273 39.691 1.00 20.89 147 ASN C C 1
ATOM 4712 O O . ASN C 1 147 ? 22.737 -3.100 39.969 1.00 21.57 147 ASN C O 1
ATOM 4717 N N . ARG C 1 148 ? 24.897 -3.382 40.601 1.00 23.59 148 ARG C N 1
ATOM 4718 C CA . ARG C 1 148 ? 24.644 -3.183 42.029 1.00 27.12 148 ARG C CA 1
ATOM 4719 C C . ARG C 1 148 ? 23.982 -1.836 42.286 1.00 27.04 148 ARG C C 1
ATOM 4720 O O . ARG C 1 148 ? 24.305 -0.834 41.640 1.00 24.99 148 ARG C O 1
ATOM 4728 N N . GLY C 1 149 ? 23.074 -1.812 43.264 1.00 25.14 149 GLY C N 1
ATOM 4729 C CA . GLY C 1 149 ? 22.325 -0.606 43.569 1.00 24.63 149 GLY C CA 1
ATOM 4730 C C . GLY C 1 149 ? 21.336 -0.178 42.511 1.00 23.44 149 GLY C C 1
ATOM 4731 O O . GLY C 1 149 ? 20.803 0.932 42.588 1.00 26.81 149 GLY C O 1
ATOM 4732 N N . GLN C 1 150 ? 21.074 -1.019 41.515 1.00 24.43 150 GLN C N 1
ATOM 4733 C CA . GLN C 1 150 ? 20.224 -0.644 40.390 1.00 21.25 150 GLN C CA 1
ATOM 4734 C C . GLN C 1 150 ? 19.371 -1.823 39.957 1.00 20.92 150 GLN C C 1
ATOM 4735 O O . GLN C 1 150 ? 19.243 -2.117 38.763 1.00 20.78 150 GLN C O 1
ATOM 4741 N N . VAL C 1 151 ? 18.782 -2.530 40.915 1.00 17.86 151 VAL C N 1
ATOM 4742 C CA . VAL C 1 151 ? 17.894 -3.617 40.523 1.00 19.27 151 VAL C CA 1
ATOM 4743 C C . VAL C 1 151 ? 16.711 -3.056 39.750 1.00 20.11 151 VAL C C 1
ATOM 4744 O O . VAL C 1 151 ? 16.273 -3.638 38.749 1.00 18.19 151 VAL C O 1
ATOM 4748 N N . ASN C 1 152 ? 16.218 -1.882 40.160 1.00 17.15 152 ASN C N 1
ATOM 4749 C CA . ASN C 1 152 ? 15.098 -1.269 39.452 1.00 18.69 152 ASN C CA 1
ATOM 4750 C C . ASN C 1 152 ? 15.502 -0.822 38.049 1.00 20.16 152 ASN C C 1
ATOM 4751 O O . ASN C 1 152 ? 14.800 -1.105 37.070 1.00 18.49 152 ASN C O 1
ATOM 4756 N N . TYR C 1 153 ? 16.632 -0.121 37.931 1.00 19.17 153 TYR C N 1
ATOM 4757 C CA . TYR C 1 153 ? 17.052 0.392 36.625 1.00 17.51 153 TYR C CA 1
ATOM 4758 C C . TYR C 1 153 ? 17.426 -0.745 35.683 1.00 18.21 153 TYR C C 1
ATOM 4759 O O . TYR C 1 153 ? 17.143 -0.678 34.482 1.00 16.67 153 TYR C O 1
ATOM 4768 N N . SER C 1 154 ? 18.072 -1.789 36.213 1.00 18.25 154 SER C N 1
ATOM 4769 C CA . SER C 1 154 ? 18.447 -2.930 35.386 1.00 17.40 154 SER C CA 1
ATOM 4770 C C . SER C 1 154 ? 17.206 -3.616 34.831 1.00 20.78 154 SER C C 1
ATOM 4771 O O . SER C 1 154 ? 17.148 -3.951 33.640 1.00 20.64 154 SER C O 1
ATOM 4774 N N . ALA C 1 155 ? 16.193 -3.815 35.680 1.00 18.83 155 ALA C N 1
ATOM 4775 C CA . ALA C 1 155 ? 14.940 -4.415 35.224 1.00 18.70 155 ALA C CA 1
ATOM 4776 C C . ALA C 1 155 ? 14.244 -3.528 34.197 1.00 18.68 155 ALA C C 1
ATOM 4777 O O . ALA C 1 155 ? 13.709 -4.020 33.196 1.00 18.14 155 ALA C O 1
ATOM 4779 N N . ALA C 1 156 ? 14.259 -2.210 34.413 1.00 15.83 156 ALA C N 1
ATOM 4780 C CA . ALA C 1 156 ? 13.623 -1.294 33.471 1.00 15.22 156 ALA C CA 1
ATOM 4781 C C . ALA C 1 156 ? 14.312 -1.338 32.115 1.00 17.35 156 ALA C C 1
ATOM 4782 O O . ALA C 1 156 ? 13.659 -1.414 31.068 1.00 18.14 156 ALA C O 1
ATOM 4784 N N . LYS C 1 157 ? 15.642 -1.282 32.119 1.00 17.88 157 LYS C N 1
ATOM 4785 C CA . LYS C 1 157 ? 16.381 -1.227 30.871 1.00 16.41 157 LYS C CA 1
ATOM 4786 C C . LYS C 1 157 ? 16.418 -2.588 30.188 1.00 15.80 157 LYS C C 1
ATOM 4787 O O . LYS C 1 157 ? 16.476 -2.660 28.955 1.00 16.26 157 LYS C O 1
ATOM 4793 N N . ALA C 1 158 ? 16.357 -3.666 30.961 1.00 15.73 158 ALA C N 1
ATOM 4794 C CA . ALA C 1 158 ? 16.252 -4.985 30.356 1.00 17.42 158 ALA C CA 1
ATOM 4795 C C . ALA C 1 158 ? 14.875 -5.188 29.727 1.00 17.05 158 ALA C C 1
ATOM 4796 O O . ALA C 1 158 ? 14.760 -5.778 28.646 1.00 15.43 158 ALA C O 1
ATOM 4798 N N . GLY C 1 159 ? 13.817 -4.717 30.400 1.00 16.05 159 GLY C N 1
ATOM 4799 C CA . GLY C 1 159 ? 12.486 -4.801 29.819 1.00 16.80 159 GLY C CA 1
ATOM 4800 C C . GLY C 1 159 ? 12.377 -4.057 28.505 1.00 19.58 159 GLY C C 1
ATOM 4801 O O . GLY C 1 159 ? 11.674 -4.495 27.590 1.00 18.18 159 GLY C O 1
ATOM 4802 N N . LEU C 1 160 ? 13.087 -2.933 28.386 1.00 16.46 160 LEU C N 1
ATOM 4803 C CA . LEU C 1 160 ? 13.111 -2.183 27.141 1.00 16.78 160 LEU C CA 1
ATOM 4804 C C . LEU C 1 160 ? 13.722 -2.997 26.003 1.00 19.43 160 LEU C C 1
ATOM 4805 O O . LEU C 1 160 ? 13.273 -2.907 24.852 1.00 17.28 160 LEU C O 1
ATOM 4810 N N . ILE C 1 161 ? 14.759 -3.779 26.304 1.00 16.95 161 ILE C N 1
ATOM 4811 C CA . ILE C 1 161 ? 15.378 -4.632 25.295 1.00 18.52 161 ILE C CA 1
ATOM 4812 C C . ILE C 1 161 ? 14.374 -5.667 24.788 1.00 17.26 161 ILE C C 1
ATOM 4813 O O . ILE C 1 161 ? 14.202 -5.850 23.577 1.00 15.06 161 ILE C O 1
ATOM 4818 N N . GLY C 1 162 ? 13.695 -6.358 25.709 1.00 18.26 162 GLY C N 1
ATOM 4819 C CA . GLY C 1 162 ? 12.720 -7.359 25.295 1.00 17.42 162 GLY C CA 1
ATOM 4820 C C . GLY C 1 162 ? 11.574 -6.770 24.490 1.00 17.05 162 GLY C C 1
ATOM 4821 O O . GLY C 1 162 ? 11.135 -7.355 23.494 1.00 15.89 162 GLY C O 1
ATOM 4822 N N . ALA C 1 163 ? 11.062 -5.610 24.916 1.00 15.99 163 ALA C N 1
ATOM 4823 C CA . ALA C 1 163 ? 10.011 -4.946 24.146 1.00 15.38 163 ALA C CA 1
ATOM 4824 C C . ALA C 1 163 ? 10.497 -4.594 22.740 1.00 15.52 163 ALA C C 1
ATOM 4825 O O . ALA C 1 163 ? 9.770 -4.767 21.754 1.00 16.90 163 ALA C O 1
ATOM 4827 N N . THR C 1 164 ? 11.739 -4.124 22.635 1.00 15.60 164 THR C N 1
ATOM 4828 C CA . THR C 1 164 ? 12.289 -3.707 21.353 1.00 15.97 164 THR C CA 1
ATOM 4829 C C . THR C 1 164 ? 12.443 -4.891 20.413 1.00 16.23 164 THR C C 1
ATOM 4830 O O . THR C 1 164 ? 12.095 -4.811 19.229 1.00 15.64 164 THR C O 1
ATOM 4834 N N . LYS C 1 165 ? 12.979 -5.996 20.924 1.00 14.92 165 LYS C N 1
ATOM 4835 C CA . LYS C 1 165 ? 13.148 -7.182 20.095 1.00 16.00 165 LYS C CA 1
ATOM 4836 C C . LYS C 1 165 ? 11.806 -7.713 19.611 1.00 18.98 165 LYS C C 1
ATOM 4837 O O . LYS C 1 165 ? 11.667 -8.096 18.445 1.00 15.10 165 LYS C O 1
ATOM 4843 N N . ALA C 1 166 ? 10.814 -7.766 20.504 1.00 14.49 166 ALA C N 1
ATOM 4844 C CA . ALA C 1 166 ? 9.502 -8.265 20.112 1.00 16.81 166 ALA C CA 1
ATOM 4845 C C . ALA C 1 166 ? 8.864 -7.358 19.073 1.00 17.70 166 ALA C C 1
ATOM 4846 O O . ALA C 1 166 ? 8.272 -7.835 18.100 1.00 16.34 166 ALA C O 1
ATOM 4848 N N . LEU C 1 167 ? 8.989 -6.041 19.254 1.00 15.74 167 LEU C N 1
ATOM 4849 C CA . LEU C 1 167 ? 8.389 -5.110 18.309 1.00 15.97 167 LEU C CA 1
ATOM 4850 C C . LEU C 1 167 ? 9.073 -5.182 16.954 1.00 14.50 167 LEU C C 1
ATOM 4851 O O . LEU C 1 167 ? 8.416 -5.005 15.920 1.00 16.26 167 LEU C O 1
ATOM 4856 N N . ALA C 1 168 ? 10.387 -5.430 16.940 1.00 16.07 168 ALA C N 1
ATOM 4857 C CA . ALA C 1 168 ? 11.097 -5.633 15.686 1.00 12.98 168 ALA C CA 1
ATOM 4858 C C . ALA C 1 168 ? 10.471 -6.770 14.891 1.00 14.89 168 ALA C C 1
ATOM 4859 O O . ALA C 1 168 ? 10.340 -6.688 13.663 1.00 14.06 168 ALA C O 1
ATOM 4861 N N . LEU C 1 169 ? 10.065 -7.829 15.584 1.00 14.37 169 LEU C N 1
ATOM 4862 C CA . LEU C 1 169 ? 9.457 -8.969 14.910 1.00 17.78 169 LEU C CA 1
ATOM 4863 C C . LEU C 1 169 ? 8.105 -8.605 14.301 1.00 19.45 169 LEU C C 1
ATOM 4864 O O . LEU C 1 169 ? 7.784 -9.054 13.195 1.00 19.06 169 LEU C O 1
ATOM 4869 N N . GLU C 1 170 ? 7.309 -7.791 15.003 1.00 15.03 170 GLU C N 1
ATOM 4870 C CA . GLU C 1 170 ? 5.979 -7.437 14.508 1.00 18.15 170 GLU C CA 1
ATOM 4871 C C . GLU C 1 170 ? 6.046 -6.467 13.340 1.00 20.82 170 GLU C C 1
ATOM 4872 O O . GLU C 1 170 ? 5.168 -6.482 12.476 1.00 19.98 170 GLU C O 1
ATOM 4878 N N . LEU C 1 171 ? 7.059 -5.610 13.297 1.00 18.44 171 LEU C N 1
ATOM 4879 C CA . LEU C 1 171 ? 7.101 -4.561 12.290 1.00 18.27 171 LEU C CA 1
ATOM 4880 C C . LEU C 1 171 ? 8.027 -4.875 11.124 1.00 17.46 171 LEU C C 1
ATOM 4881 O O . LEU C 1 171 ? 8.039 -4.115 10.150 1.00 17.22 171 LEU C O 1
ATOM 4886 N N . ALA C 1 172 ? 8.776 -5.980 11.176 1.00 16.05 172 ALA C N 1
ATOM 4887 C CA . ALA C 1 172 ? 9.745 -6.249 10.115 1.00 17.91 172 ALA C CA 1
ATOM 4888 C C . ALA C 1 172 ? 9.080 -6.342 8.748 1.00 19.96 172 ALA C C 1
ATOM 4889 O O . ALA C 1 172 ? 9.681 -5.949 7.743 1.00 19.36 172 ALA C O 1
ATOM 4891 N N . LYS C 1 173 ? 7.846 -6.857 8.686 1.00 18.38 173 LYS C N 1
ATOM 4892 C CA . LYS C 1 173 ? 7.198 -7.000 7.392 1.00 25.01 173 LYS C CA 1
ATOM 4893 C C . LYS C 1 173 ? 6.787 -5.651 6.813 1.00 23.98 173 LYS C C 1
ATOM 4894 O O . LYS C 1 173 ? 6.501 -5.581 5.616 1.00 22.23 173 LYS C O 1
ATOM 4900 N N . ARG C 1 174 ? 6.778 -4.587 7.628 1.00 20.86 174 ARG C N 1
ATOM 4901 C CA . ARG C 1 174 ? 6.523 -3.222 7.172 1.00 20.69 174 ARG C CA 1
ATOM 4902 C C . ARG C 1 174 ? 7.792 -2.463 6.802 1.00 21.50 174 ARG C C 1
ATOM 4903 O O . ARG C 1 174 ? 7.710 -1.256 6.527 1.00 19.12 174 ARG C O 1
ATOM 4911 N N . LYS C 1 175 ? 8.950 -3.132 6.782 1.00 16.84 175 LYS C N 1
ATOM 4912 C CA . LYS C 1 175 ? 10.241 -2.483 6.539 1.00 20.68 175 LYS C CA 1
ATOM 4913 C C . LYS C 1 175 ? 10.530 -1.406 7.583 1.00 17.81 175 LYS C C 1
ATOM 4914 O O . LYS C 1 175 ? 11.221 -0.417 7.309 1.00 19.38 175 LYS C O 1
ATOM 4920 N N . ILE C 1 176 ? 9.993 -1.575 8.786 1.00 16.68 176 ILE C N 1
ATOM 4921 C CA . ILE C 1 176 ? 10.354 -0.735 9.919 1.00 20.12 176 ILE C CA 1
ATOM 4922 C C . ILE C 1 176 ? 11.383 -1.509 10.724 1.00 17.91 176 ILE C C 1
ATOM 4923 O O . ILE C 1 176 ? 11.101 -2.622 11.182 1.00 19.83 176 ILE C O 1
ATOM 4928 N N . THR C 1 177 ? 12.584 -0.958 10.871 1.00 16.82 177 THR C N 1
ATOM 4929 C CA . THR C 1 177 ? 13.560 -1.616 11.728 1.00 14.71 177 THR C CA 1
ATOM 4930 C C . THR C 1 177 ? 13.403 -1.088 13.145 1.00 15.04 177 THR C C 1
ATOM 4931 O O . THR C 1 177 ? 13.032 0.069 13.359 1.00 16.41 177 THR C O 1
ATOM 4935 N N . VAL C 1 178 ? 13.652 -1.960 14.114 1.00 13.86 178 VAL C N 1
ATOM 4936 C CA . VAL C 1 178 ? 13.487 -1.635 15.525 1.00 16.72 178 VAL C CA 1
ATOM 4937 C C . VAL C 1 178 ? 14.720 -2.143 16.257 1.00 17.83 178 VAL C C 1
ATOM 4938 O O . VAL C 1 178 ? 14.979 -3.352 16.287 1.00 14.61 178 VAL C O 1
ATOM 4942 N N . ASN C 1 179 ? 15.480 -1.225 16.850 1.00 15.73 179 ASN C N 1
ATOM 4943 C CA . ASN C 1 179 ? 16.743 -1.593 17.466 1.00 14.41 179 ASN C CA 1
ATOM 4944 C C . ASN C 1 179 ? 16.902 -0.854 18.785 1.00 16.10 179 ASN C C 1
ATOM 4945 O O . ASN C 1 179 ? 16.238 0.152 19.048 1.00 14.78 179 ASN C O 1
ATOM 4950 N N . CYS C 1 180 ? 17.823 -1.354 19.597 1.00 13.47 180 CYS C N 1
ATOM 4951 C CA . CYS C 1 180 ? 18.144 -0.767 20.885 1.00 14.94 180 CYS C CA 1
ATOM 4952 C C . CYS C 1 180 ? 19.612 -0.348 20.893 1.00 19.11 180 CYS C C 1
ATOM 4953 O O . CYS C 1 180 ? 20.477 -1.078 20.397 1.00 15.93 180 CYS C O 1
ATOM 4956 N N . VAL C 1 181 ? 19.900 0.832 21.437 1.00 13.93 181 VAL C N 1
ATOM 4957 C CA . VAL C 1 181 ? 21.281 1.246 21.691 1.00 14.19 181 VAL C CA 1
ATOM 4958 C C . VAL C 1 181 ? 21.483 1.278 23.199 1.00 16.79 181 VAL C C 1
ATOM 4959 O O . VAL C 1 181 ? 20.689 1.885 23.929 1.00 16.98 181 VAL C O 1
ATOM 4963 N N . ALA C 1 182 ? 22.542 0.613 23.665 1.00 15.85 182 ALA C N 1
ATOM 4964 C CA . ALA C 1 182 ? 22.830 0.443 25.085 1.00 15.49 182 ALA C CA 1
ATOM 4965 C C . ALA C 1 182 ? 24.134 1.164 25.411 1.00 17.32 182 ALA C C 1
ATOM 4966 O O . ALA C 1 182 ? 25.221 0.585 25.282 1.00 16.81 182 ALA C O 1
ATOM 4968 N N . PRO C 1 183 ? 24.089 2.432 25.810 1.00 18.77 183 PRO C N 1
ATOM 4969 C CA . PRO C 1 183 ? 25.333 3.130 26.158 1.00 14.49 183 PRO C CA 1
ATOM 4970 C C . PRO C 1 183 ? 25.923 2.580 27.447 1.00 17.26 183 PRO C C 1
ATOM 4971 O O . PRO C 1 183 ? 25.219 2.037 28.302 1.00 19.33 183 PRO C O 1
ATOM 4975 N N . GLY C 1 184 ? 27.238 2.724 27.575 1.00 16.53 184 GLY C N 1
ATOM 4976 C CA . GLY C 1 184 ? 27.893 2.511 28.854 1.00 18.17 184 GLY C CA 1
ATOM 4977 C C . GLY C 1 184 ? 27.881 3.799 29.660 1.00 21.53 184 GLY C C 1
ATOM 4978 O O . GLY C 1 184 ? 26.836 4.445 29.794 1.00 22.05 184 GLY C O 1
ATOM 4979 N N . LEU C 1 185 ? 29.040 4.204 30.165 1.00 19.81 185 LEU C N 1
ATOM 4980 C CA . LEU C 1 185 ? 29.160 5.408 30.983 1.00 22.03 185 LEU C CA 1
ATOM 4981 C C . LEU C 1 185 ? 29.456 6.598 30.074 1.00 20.07 185 LEU C C 1
ATOM 4982 O O . LEU C 1 185 ? 30.524 6.664 29.459 1.00 19.10 185 LEU C O 1
ATOM 4987 N N . ILE C 1 186 ? 28.513 7.541 29.994 1.00 17.99 186 ILE C N 1
ATOM 4988 C CA . ILE C 1 186 ? 28.575 8.665 29.071 1.00 20.75 186 ILE C CA 1
ATOM 4989 C C . ILE C 1 186 ? 28.679 9.953 29.875 1.00 28.23 186 ILE C C 1
ATOM 4990 O O . ILE C 1 186 ? 27.916 10.156 30.828 1.00 24.03 186 ILE C O 1
ATOM 4995 N N . GLU C 1 187 ? 29.603 10.824 29.481 1.00 23.79 187 GLU C N 1
ATOM 4996 C CA . GLU C 1 187 ? 29.785 12.107 30.165 1.00 28.19 187 GLU C CA 1
ATOM 4997 C C . GLU C 1 187 ? 28.601 13.005 29.841 1.00 35.05 187 GLU C C 1
ATOM 4998 O O . GLU C 1 187 ? 28.496 13.543 28.735 1.00 35.43 187 GLU C O 1
ATOM 5004 N N . THR C 1 188 ? 27.695 13.158 30.804 1.00 35.12 188 THR C N 1
ATOM 5005 C CA . THR C 1 188 ? 26.573 14.084 30.680 1.00 41.57 188 THR C CA 1
ATOM 5006 C C . THR C 1 188 ? 26.696 15.191 31.731 1.00 43.67 188 THR C C 1
ATOM 5007 O O . THR C 1 188 ? 26.117 16.265 31.580 1.00 51.60 188 THR C O 1
ATOM 5011 N N . VAL C 1 191 ? 31.292 16.397 36.040 1.00 54.15 191 VAL C N 1
ATOM 5012 C CA . VAL C 1 191 ? 31.976 15.160 36.404 1.00 65.07 191 VAL C CA 1
ATOM 5013 C C . VAL C 1 191 ? 33.055 15.396 37.464 1.00 66.00 191 VAL C C 1
ATOM 5014 O O . VAL C 1 191 ? 33.984 16.184 37.269 1.00 60.26 191 VAL C O 1
ATOM 5018 N N . THR C 1 192 ? 32.924 14.686 38.583 1.00 62.77 192 THR C N 1
ATOM 5019 C CA . THR C 1 192 ? 33.841 14.821 39.705 1.00 65.73 192 THR C CA 1
ATOM 5020 C C . THR C 1 192 ? 35.180 14.149 39.400 1.00 64.23 192 THR C C 1
ATOM 5021 O O . THR C 1 192 ? 35.366 13.496 38.368 1.00 62.78 192 THR C O 1
ATOM 5025 N N . ASP C 1 193 ? 36.124 14.311 40.331 1.00 60.51 193 ASP C N 1
ATOM 5026 C CA . ASP C 1 193 ? 37.398 13.609 40.217 1.00 64.38 193 ASP C CA 1
ATOM 5027 C C . ASP C 1 193 ? 37.240 12.112 40.464 1.00 63.06 193 ASP C C 1
ATOM 5028 O O . ASP C 1 193 ? 37.969 11.311 39.868 1.00 61.54 193 ASP C O 1
ATOM 5033 N N . GLU C 1 194 ? 36.288 11.711 41.315 1.00 64.33 194 GLU C N 1
ATOM 5034 C CA . GLU C 1 194 ? 36.110 10.289 41.603 1.00 62.93 194 GLU C CA 1
ATOM 5035 C C . GLU C 1 194 ? 35.540 9.545 40.398 1.00 65.42 194 GLU C C 1
ATOM 5036 O O . GLU C 1 194 ? 36.015 8.457 40.053 1.00 62.83 194 GLU C O 1
ATOM 5042 N N . VAL C 1 195 ? 34.515 10.112 39.750 1.00 65.81 195 VAL C N 1
ATOM 5043 C CA . VAL C 1 195 ? 33.938 9.475 38.564 1.00 67.36 195 VAL C CA 1
ATOM 5044 C C . VAL C 1 195 ? 34.993 9.326 37.473 1.00 61.19 195 VAL C C 1
ATOM 5045 O O . VAL C 1 195 ? 35.099 8.274 36.832 1.00 55.55 195 VAL C O 1
ATOM 5049 N N . LYS C 1 196 ? 35.798 10.375 37.256 1.00 58.29 196 LYS C N 1
ATOM 5050 C CA . LYS C 1 196 ? 36.823 10.341 36.215 1.00 57.99 196 LYS C CA 1
ATOM 5051 C C . LYS C 1 196 ? 37.825 9.211 36.448 1.00 62.68 196 LYS C C 1
ATOM 5052 O O . LYS C 1 196 ? 38.223 8.521 35.500 1.00 57.88 196 LYS C O 1
ATOM 5058 N N . GLU C 1 197 ? 38.233 8.993 37.705 1.00 58.41 197 GLU C N 1
ATOM 5059 C CA . GLU C 1 197 ? 39.211 7.942 37.986 1.00 60.42 197 GLU C CA 1
ATOM 5060 C C . GLU C 1 197 ? 38.604 6.549 37.849 1.00 54.73 197 GLU C C 1
ATOM 5061 O O . GLU C 1 197 ? 39.290 5.619 37.406 1.00 51.44 197 GLU C O 1
ATOM 5067 N N . HIS C 1 198 ? 37.331 6.380 38.217 1.00 50.89 198 HIS C N 1
ATOM 5068 C CA . HIS C 1 198 ? 36.693 5.077 38.044 1.00 58.99 198 HIS C CA 1
ATOM 5069 C C . HIS C 1 198 ? 36.538 4.719 36.564 1.00 55.32 198 HIS C C 1
ATOM 5070 O O . HIS C 1 198 ? 36.620 3.540 36.198 1.00 50.59 198 HIS C O 1
ATOM 5077 N N . ALA C 1 199 ? 36.319 5.714 35.699 1.00 52.33 199 ALA C N 1
ATOM 5078 C CA . ALA C 1 199 ? 36.312 5.450 34.262 1.00 49.35 199 ALA C CA 1
ATOM 5079 C C . ALA C 1 199 ? 37.674 4.953 33.790 1.00 48.24 199 ALA C C 1
ATOM 5080 O O . ALA C 1 199 ? 37.758 4.018 32.987 1.00 44.90 199 ALA C O 1
ATOM 5082 N N . LEU C 1 200 ? 38.755 5.551 34.304 1.00 48.76 200 LEU C N 1
ATOM 5083 C CA . LEU C 1 200 ? 40.116 5.192 33.895 1.00 48.26 200 LEU C CA 1
ATOM 5084 C C . LEU C 1 200 ? 40.417 3.693 34.017 1.00 50.36 200 LEU C C 1
ATOM 5085 O O . LEU C 1 200 ? 41.226 3.162 33.246 1.00 48.87 200 LEU C O 1
ATOM 5090 N N . LYS C 1 201 ? 39.763 2.985 34.951 1.00 53.72 201 LYS C N 1
ATOM 5091 C CA . LYS C 1 201 ? 40.140 1.613 35.302 1.00 54.15 201 LYS C CA 1
ATOM 5092 C C . LYS C 1 201 ? 39.123 0.545 34.873 1.00 48.43 201 LYS C C 1
ATOM 5093 O O . LYS C 1 201 ? 39.532 -0.543 34.453 1.00 51.35 201 LYS C O 1
ATOM 5099 N N . MET C 1 202 ? 37.824 0.822 34.941 1.00 47.34 202 MET C N 1
ATOM 5100 C CA . MET C 1 202 ? 36.777 -0.119 34.535 1.00 45.32 202 MET C CA 1
ATOM 5101 C C . MET C 1 202 ? 36.596 -0.250 33.023 1.00 39.89 202 MET C C 1
ATOM 5102 O O . MET C 1 202 ? 36.332 -1.353 32.536 1.00 36.22 202 MET C O 1
ATOM 5107 N N . ILE C 1 203 ? 36.786 0.816 32.260 1.00 36.03 203 ILE C N 1
ATOM 5108 C CA . ILE C 1 203 ? 36.443 0.850 30.838 1.00 26.15 203 ILE C CA 1
ATOM 5109 C C . ILE C 1 203 ? 37.704 0.585 30.016 1.00 25.05 203 ILE C C 1
ATOM 5110 O O . ILE C 1 203 ? 38.700 1.293 30.205 1.00 24.87 203 ILE C O 1
ATOM 5115 N N . PRO C 1 204 ? 37.698 -0.383 29.083 1.00 20.61 204 PRO C N 1
ATOM 5116 C CA . PRO C 1 204 ? 38.914 -0.600 28.270 1.00 21.13 204 PRO C CA 1
ATOM 5117 C C . PRO C 1 204 ? 39.417 0.649 27.546 1.00 20.66 204 PRO C C 1
ATOM 5118 O O . PRO C 1 204 ? 40.632 0.867 27.486 1.00 22.10 204 PRO C O 1
ATOM 5122 N N . LEU C 1 205 ? 38.529 1.481 26.998 1.00 19.30 205 LEU C N 1
ATOM 5123 C CA . LEU C 1 205 ? 38.993 2.714 26.362 1.00 21.33 205 LEU C CA 1
ATOM 5124 C C . LEU C 1 205 ? 39.458 3.762 27.368 1.00 26.00 205 LEU C C 1
ATOM 5125 O O . LEU C 1 205 ? 39.972 4.807 26.948 1.00 20.74 205 LEU C O 1
ATOM 5130 N N . GLN C 1 206 ? 39.268 3.516 28.667 1.00 21.56 206 GLN C N 1
ATOM 5131 C CA . GLN C 1 206 ? 39.854 4.322 29.744 1.00 29.54 206 GLN C CA 1
ATOM 5132 C C . GLN C 1 206 ? 39.252 5.721 29.826 1.00 28.97 206 GLN C C 1
ATOM 5133 O O . GLN C 1 206 ? 39.918 6.665 30.260 1.00 25.51 206 GLN C O 1
ATOM 5139 N N . ARG C 1 207 ? 37.988 5.870 29.440 1.00 24.15 207 ARG C N 1
ATOM 5140 C CA . ARG C 1 207 ? 37.338 7.173 29.492 1.00 21.06 207 ARG C CA 1
ATOM 5141 C C . ARG C 1 207 ? 35.838 6.967 29.359 1.00 24.53 207 ARG C C 1
ATOM 5142 O O . ARG C 1 207 ? 35.375 5.924 28.876 1.00 17.80 207 ARG C O 1
ATOM 5150 N N . MET C 1 208 ? 35.085 7.977 29.782 1.00 20.97 208 MET C N 1
ATOM 5151 C CA . MET C 1 208 ? 33.654 7.974 29.507 1.00 22.73 208 MET C CA 1
ATOM 5152 C C . MET C 1 208 ? 33.394 8.316 28.038 1.00 20.28 208 MET C C 1
ATOM 5153 O O . MET C 1 208 ? 34.206 8.963 27.365 1.00 17.67 208 MET C O 1
ATOM 5158 N N . GLY C 1 209 ? 32.234 7.887 27.540 1.00 17.72 209 GLY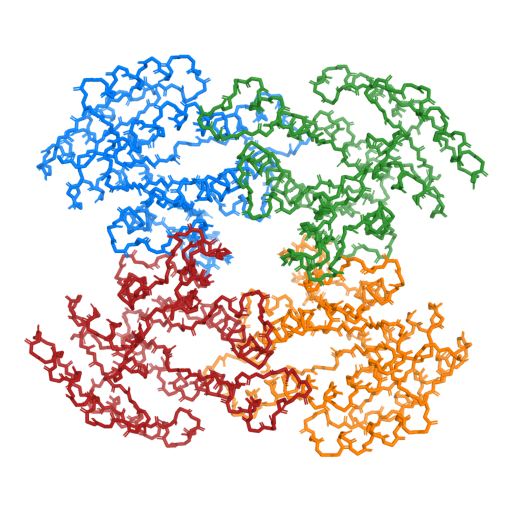 C N 1
ATOM 5159 C CA . GLY C 1 209 ? 31.859 8.253 26.194 1.00 20.12 209 GLY C CA 1
ATOM 5160 C C . GLY C 1 209 ? 31.361 9.683 26.108 1.00 20.83 209 GLY C C 1
ATOM 5161 O O . GLY C 1 209 ? 30.902 10.275 27.082 1.00 23.18 209 GLY C O 1
ATOM 5162 N N . GLN C 1 210 ? 31.456 10.254 24.916 1.00 20.41 210 GLN C N 1
ATOM 5163 C CA . GLN C 1 210 ? 30.863 11.558 24.657 1.00 22.61 210 GLN C CA 1
ATOM 5164 C C . GLN C 1 210 ? 29.487 11.383 24.009 1.00 22.01 210 GLN C C 1
ATOM 5165 O O . GLN C 1 210 ? 29.211 10.365 23.364 1.00 16.41 210 GLN C O 1
ATOM 5171 N N . VAL C 1 211 ? 28.627 12.402 24.170 1.00 20.07 211 VAL C N 1
ATOM 5172 C CA . VAL C 1 211 ? 27.237 12.275 23.721 1.00 19.39 211 VAL C CA 1
ATOM 5173 C C . VAL C 1 211 ? 27.173 11.978 22.226 1.00 19.26 211 VAL C C 1
ATOM 5174 O O . VAL C 1 211 ? 26.331 11.190 21.773 1.00 18.72 211 VAL C O 1
ATOM 5178 N N . ASP C 1 212 ? 28.071 12.567 21.438 1.00 17.75 212 ASP C N 1
ATOM 5179 C CA . ASP C 1 212 ? 28.019 12.303 20.005 1.00 17.77 212 ASP C CA 1
ATOM 5180 C C . ASP C 1 212 ? 28.464 10.886 19.654 1.00 17.57 212 ASP C C 1
ATOM 5181 O O . ASP C 1 212 ? 28.087 10.374 18.593 1.00 18.27 212 ASP C O 1
ATOM 5186 N N . GLU C 1 213 ? 29.271 10.248 20.500 1.00 16.30 213 GLU C N 1
ATOM 5187 C CA . GLU C 1 213 ? 29.627 8.859 20.229 1.00 17.84 213 GLU C CA 1
ATOM 5188 C C . GLU C 1 213 ? 28.417 7.936 20.372 1.00 18.32 213 GLU C C 1
ATOM 5189 O O . GLU C 1 213 ? 28.356 6.894 19.703 1.00 19.47 213 GLU C O 1
ATOM 5195 N N . VAL C 1 214 ? 27.441 8.304 21.207 1.00 16.24 214 VAL C N 1
ATOM 5196 C CA . VAL C 1 214 ? 26.182 7.561 21.269 1.00 15.05 214 VAL C CA 1
ATOM 5197 C C . VAL C 1 214 ? 25.262 7.975 20.128 1.00 17.93 214 VAL C C 1
ATOM 5198 O O . VAL C 1 214 ? 24.673 7.133 19.437 1.00 14.31 214 VAL C O 1
ATOM 5202 N N . ALA C 1 215 ? 25.126 9.287 19.914 1.00 15.76 215 ALA C N 1
ATOM 5203 C CA . ALA C 1 215 ? 24.238 9.795 18.877 1.00 17.21 215 ALA C CA 1
ATOM 5204 C C . ALA C 1 215 ? 24.616 9.268 17.504 1.00 14.94 215 ALA C C 1
ATOM 5205 O O . ALA C 1 215 ? 23.737 9.023 16.679 1.00 14.33 215 ALA C O 1
ATOM 5207 N N . SER C 1 216 ? 25.910 9.057 17.248 1.00 12.82 216 SER C N 1
ATOM 5208 C CA . SER C 1 216 ? 26.319 8.601 15.924 1.00 15.58 216 SER C CA 1
ATOM 5209 C C . SER C 1 216 ? 25.803 7.201 15.628 1.00 14.36 216 SER C C 1
ATOM 5210 O O . SER C 1 216 ? 25.547 6.873 14.467 1.00 14.51 216 SER C O 1
ATOM 5213 N N . VAL C 1 217 ? 25.684 6.362 16.654 1.00 13.40 217 VAL C N 1
ATOM 5214 C CA . VAL C 1 217 ? 25.171 5.013 16.441 1.00 15.10 217 VAL C CA 1
ATOM 5215 C C . VAL C 1 217 ? 23.669 5.052 16.191 1.00 16.78 217 VAL C C 1
ATOM 5216 O O . VAL C 1 217 ? 23.154 4.337 15.319 1.00 14.29 217 VAL C O 1
ATOM 5220 N N . VAL C 1 218 ? 22.942 5.875 16.956 1.00 14.31 218 VAL C N 1
ATOM 5221 C CA . VAL C 1 218 ? 21.520 6.088 16.676 1.00 16.11 218 VAL C CA 1
ATOM 5222 C C . VAL C 1 218 ? 21.337 6.615 15.257 1.00 18.87 218 VAL C C 1
ATOM 5223 O O . VAL C 1 218 ? 20.471 6.148 14.504 1.00 17.12 218 VAL C O 1
ATOM 5227 N N . LYS C 1 219 ? 22.156 7.600 14.870 1.00 16.58 219 LYS C N 1
ATOM 5228 C CA . LYS C 1 219 ? 22.044 8.183 13.537 1.00 17.04 219 LYS C CA 1
ATOM 5229 C C . LYS C 1 219 ? 22.298 7.140 12.451 1.00 17.84 219 LYS C C 1
ATOM 5230 O O . LYS C 1 219 ? 21.593 7.111 11.430 1.00 17.43 219 LYS C O 1
ATOM 5236 N N . PHE C 1 220 ? 23.303 6.280 12.642 1.00 14.98 220 PHE C N 1
ATOM 5237 C CA . PHE C 1 220 ? 23.515 5.199 11.679 1.00 18.34 220 PHE C CA 1
ATOM 5238 C C . PHE C 1 220 ? 22.276 4.312 11.569 1.00 15.20 220 PHE C C 1
ATOM 5239 O O . PHE C 1 220 ? 21.817 3.996 10.464 1.00 15.61 220 PHE C O 1
ATOM 5247 N N . LEU C 1 221 ? 21.726 3.894 12.712 1.00 15.16 221 LEU C N 1
ATOM 5248 C CA . LEU C 1 221 ? 20.582 2.987 12.683 1.00 15.17 221 LEU C CA 1
ATOM 5249 C C . LEU C 1 221 ? 19.381 3.615 11.990 1.00 17.65 221 LEU C C 1
ATOM 5250 O O . LEU C 1 221 ? 18.606 2.908 11.334 1.00 14.99 221 LEU C O 1
ATOM 5255 N N . CYS C 1 222 ? 19.211 4.932 12.120 1.00 15.09 222 CYS C N 1
ATOM 5256 C CA . CYS C 1 222 ? 18.105 5.632 11.472 1.00 16.59 222 CYS C CA 1
ATOM 5257 C C . CYS C 1 222 ? 18.335 5.861 9.989 1.00 14.77 222 CYS C C 1
ATOM 5258 O O . CYS C 1 222 ? 17.384 6.208 9.285 1.00 17.55 222 CYS C O 1
ATOM 5261 N N . SER C 1 223 ? 19.557 5.653 9.497 1.00 17.25 223 SER C N 1
ATOM 5262 C CA . SER C 1 223 ? 19.862 5.896 8.100 1.00 17.54 223 SER C CA 1
ATOM 5263 C C . SER C 1 223 ? 19.317 4.780 7.209 1.00 17.18 223 SER C C 1
ATOM 5264 O O . SER C 1 223 ? 19.036 3.665 7.657 1.00 14.87 223 SER C O 1
ATOM 5267 N N . ASP C 1 224 ? 19.174 5.105 5.917 1.00 14.91 224 ASP C N 1
ATOM 5268 C CA . ASP C 1 224 ? 18.703 4.117 4.942 1.00 18.11 224 ASP C CA 1
ATOM 5269 C C . ASP C 1 224 ? 19.682 2.958 4.784 1.00 19.73 224 ASP C C 1
ATOM 5270 O O . ASP C 1 224 ? 19.287 1.846 4.417 1.00 18.02 224 ASP C O 1
ATOM 5275 N N . GLU C 1 225 ? 20.964 3.200 5.046 1.00 18.08 225 GLU C N 1
ATOM 5276 C CA . GLU C 1 225 ? 21.971 2.171 4.847 1.00 19.01 225 GLU C CA 1
ATOM 5277 C C . GLU C 1 225 ? 21.873 1.052 5.884 1.00 18.89 225 GLU C C 1
ATOM 5278 O O . GLU C 1 225 ? 22.368 -0.055 5.630 1.00 16.63 225 GLU C O 1
ATOM 5284 N N . ALA C 1 226 ? 21.235 1.308 7.033 1.00 13.23 226 ALA C N 1
ATOM 5285 C CA . ALA C 1 226 ? 21.091 0.312 8.090 1.00 15.85 226 ALA C CA 1
ATOM 5286 C C . ALA C 1 226 ? 19.831 -0.535 7.921 1.00 15.36 226 ALA C C 1
ATOM 5287 O O . ALA C 1 226 ? 19.264 -1.012 8.907 1.00 13.68 226 ALA C O 1
ATOM 5289 N N . SER C 1 227 ? 19.393 -0.750 6.687 1.00 13.35 227 SER C N 1
ATOM 5290 C CA . SER C 1 227 ? 18.089 -1.348 6.431 1.00 16.00 227 SER C CA 1
ATOM 5291 C C . SER C 1 227 ? 18.035 -2.851 6.717 1.00 16.23 227 SER C C 1
ATOM 5292 O O . SER C 1 227 ? 16.933 -3.399 6.805 1.00 12.85 227 SER C O 1
ATOM 5295 N N . TYR C 1 228 ? 19.167 -3.539 6.886 1.00 15.24 228 TYR C N 1
ATOM 5296 C CA . TYR C 1 228 ? 19.117 -4.960 7.242 1.00 15.11 228 TYR C CA 1
ATOM 5297 C C . TYR C 1 228 ? 19.438 -5.213 8.712 1.00 14.32 228 TYR C C 1
ATOM 5298 O O . TYR C 1 228 ? 19.592 -6.371 9.117 1.00 13.89 228 TYR C O 1
ATOM 5307 N N . VAL C 1 229 ? 19.546 -4.164 9.518 1.00 13.67 229 VAL C N 1
ATOM 5308 C CA . VAL C 1 229 ? 19.801 -4.287 10.948 1.00 14.15 229 VAL C CA 1
ATOM 5309 C C . VAL C 1 229 ? 18.460 -4.138 11.654 1.00 15.28 229 VAL C C 1
ATOM 5310 O O . VAL C 1 229 ? 17.858 -3.062 11.614 1.00 13.42 229 VAL C O 1
ATOM 5314 N N . THR C 1 230 ? 17.970 -5.204 12.291 1.00 11.86 230 THR C N 1
ATOM 5315 C CA . THR C 1 230 ? 16.790 -5.060 13.137 1.00 12.19 230 THR C CA 1
ATOM 5316 C C . THR C 1 230 ? 16.829 -6.132 14.212 1.00 14.70 230 THR C C 1
ATOM 5317 O O . THR C 1 230 ? 17.505 -7.153 14.064 1.00 15.25 230 THR C O 1
ATOM 5321 N N . ARG C 1 231 ? 16.113 -5.870 15.312 1.00 11.71 231 ARG C N 1
ATOM 5322 C CA . ARG C 1 231 ? 16.047 -6.757 16.474 1.00 13.95 231 ARG C CA 1
ATOM 5323 C C . ARG C 1 231 ? 17.346 -6.764 17.278 1.00 14.58 231 ARG C C 1
ATOM 5324 O O . ARG C 1 231 ? 17.575 -7.668 18.085 1.00 15.14 231 ARG C O 1
ATOM 5332 N N . GLN C 1 232 ? 18.202 -5.764 17.103 1.00 14.65 232 GLN C N 1
ATOM 5333 C CA . GLN C 1 232 ? 19.530 -5.788 17.705 1.00 15.75 232 GLN C CA 1
ATOM 5334 C C . GLN C 1 232 ? 19.626 -4.854 18.906 1.00 15.92 232 GLN C C 1
ATOM 5335 O O . GLN C 1 232 ? 18.954 -3.817 18.967 1.00 14.85 232 GLN C O 1
ATOM 5341 N N . VAL C 1 233 ? 20.491 -5.226 19.850 1.00 14.68 233 VAL C N 1
ATOM 5342 C CA . VAL C 1 233 ? 20.970 -4.338 20.916 1.00 14.26 233 VAL C CA 1
ATOM 5343 C C . VAL C 1 233 ? 22.423 -4.003 20.601 1.00 16.43 233 VAL C C 1
ATOM 5344 O O . VAL C 1 233 ? 23.291 -4.882 20.617 1.00 16.37 233 VAL C O 1
ATOM 5348 N N . ILE C 1 234 ? 22.713 -2.749 20.305 1.00 13.56 234 ILE C N 1
ATOM 5349 C CA . ILE C 1 234 ? 24.073 -2.358 19.954 1.00 16.27 234 ILE C CA 1
ATOM 5350 C C . ILE C 1 234 ? 24.653 -1.569 21.120 1.00 19.09 234 ILE C C 1
ATOM 5351 O O . ILE C 1 234 ? 24.114 -0.525 21.507 1.00 17.13 234 ILE C O 1
ATOM 5356 N N . SER C 1 235 ? 25.734 -2.084 21.692 1.00 15.92 235 SER C N 1
ATOM 5357 C CA . SER C 1 235 ? 26.355 -1.486 22.870 1.00 16.69 235 SER C CA 1
ATOM 5358 C C . SER C 1 235 ? 27.413 -0.473 22.457 1.00 17.91 235 SER C C 1
ATOM 5359 O O . SER C 1 235 ? 28.278 -0.768 21.627 1.00 16.45 235 SER C O 1
ATOM 5362 N N . VAL C 1 236 ? 27.356 0.707 23.060 1.00 16.53 236 VAL C N 1
ATOM 5363 C CA . VAL C 1 236 ? 28.318 1.779 22.813 1.00 18.42 236 VAL C CA 1
ATOM 5364 C C . VAL C 1 236 ? 28.906 2.098 24.182 1.00 14.97 236 VAL C C 1
ATOM 5365 O O . VAL C 1 236 ? 28.404 2.962 24.897 1.00 16.55 236 VAL C O 1
ATOM 5369 N N . ASN C 1 237 ? 29.950 1.365 24.575 1.00 14.97 237 ASN C N 1
ATOM 5370 C CA . ASN C 1 237 ? 30.353 1.359 25.974 1.00 17.87 237 ASN C CA 1
ATOM 5371 C C . ASN C 1 237 ? 31.863 1.301 26.163 1.00 16.47 237 ASN C C 1
ATOM 5372 O O . ASN C 1 237 ? 32.317 0.974 27.266 1.00 16.51 237 ASN C O 1
ATOM 5377 N N . GLY C 1 238 ? 32.649 1.574 25.126 1.00 16.48 238 GLY C N 1
ATOM 5378 C CA . GLY C 1 238 ? 34.089 1.577 25.284 1.00 15.05 238 GLY C CA 1
ATOM 5379 C C . GLY C 1 238 ? 34.705 0.232 25.578 1.00 19.26 238 GLY C C 1
ATOM 5380 O O . GLY C 1 238 ? 35.855 0.174 26.038 1.00 18.83 238 GLY C O 1
ATOM 5381 N N . GLY C 1 239 ? 33.981 -0.858 25.309 1.00 17.47 239 GLY C N 1
ATOM 5382 C CA . GLY C 1 239 ? 34.485 -2.187 25.570 1.00 14.84 239 GLY C CA 1
ATOM 5383 C C . GLY C 1 239 ? 34.087 -2.770 26.904 1.00 17.04 239 GLY C C 1
ATOM 5384 O O . GLY C 1 239 ? 34.584 -3.848 27.258 1.00 17.50 239 GLY C O 1
ATOM 5385 N N . LEU C 1 240 ? 33.205 -2.094 27.649 1.00 17.69 240 LEU C N 1
ATOM 5386 C CA . LEU C 1 240 ? 32.854 -2.525 29.000 1.00 20.77 240 LEU C CA 1
ATOM 5387 C C . LEU C 1 240 ? 32.367 -3.970 29.022 1.00 25.56 240 LEU C C 1
ATOM 5388 O O . LEU C 1 240 ? 32.755 -4.756 29.897 1.00 23.49 240 LEU C O 1
ATOM 5393 N N . ILE C 1 241 ? 31.502 -4.329 28.076 1.00 20.55 241 ILE C N 1
ATOM 5394 C CA . ILE C 1 241 ? 31.090 -5.716 27.859 1.00 20.44 241 ILE C CA 1
ATOM 5395 C C . ILE C 1 241 ? 30.895 -5.948 26.354 1.00 28.83 241 ILE C C 1
ATOM 5396 O O . ILE C 1 241 ? 30.854 -7.089 25.885 1.00 24.56 241 ILE C O 1
ATOM 5402 N N . THR D 1 2 ? 25.739 -50.918 31.228 1.00 31.04 2 THR D N 1
ATOM 5403 C CA . THR D 1 2 ? 25.944 -49.642 31.912 1.00 24.82 2 THR D CA 1
ATOM 5404 C C . THR D 1 2 ? 26.511 -48.597 30.950 1.00 25.58 2 THR D C 1
ATOM 5405 O O . THR D 1 2 ? 27.477 -48.853 30.228 1.00 28.97 2 THR D O 1
ATOM 5409 N N . ARG D 1 3 ? 25.913 -47.412 30.956 1.00 19.80 3 ARG D N 1
ATOM 5410 C CA . ARG D 1 3 ? 26.368 -46.351 30.069 1.00 18.83 3 ARG D CA 1
ATOM 5411 C C . ARG D 1 3 ? 27.769 -45.891 30.462 1.00 20.17 3 ARG D C 1
ATOM 5412 O O . ARG D 1 3 ? 28.085 -45.726 31.645 1.00 20.21 3 ARG D O 1
ATOM 5420 N N . ARG D 1 4 ? 28.622 -45.716 29.456 1.00 17.18 4 ARG D N 1
ATOM 5421 C CA . ARG D 1 4 ? 30.022 -45.378 29.647 1.00 18.47 4 ARG D CA 1
ATOM 5422 C C . ARG D 1 4 ? 30.285 -43.981 29.102 1.00 17.22 4 ARG D C 1
ATOM 5423 O O . ARG D 1 4 ? 29.753 -43.608 28.048 1.00 14.87 4 ARG D O 1
ATOM 5431 N N . ILE D 1 5 ? 31.103 -43.216 29.821 1.00 17.04 5 ILE D N 1
ATOM 5432 C CA . ILE D 1 5 ? 31.420 -41.842 29.440 1.00 16.39 5 ILE D CA 1
ATOM 5433 C C . ILE D 1 5 ? 32.931 -41.686 29.392 1.00 18.30 5 ILE D C 1
ATOM 5434 O O . ILE D 1 5 ? 33.632 -42.121 30.310 1.00 20.24 5 ILE D O 1
ATOM 5439 N N . LEU D 1 6 ? 33.431 -41.069 28.322 1.00 17.99 6 LEU D N 1
ATOM 5440 C CA . LEU D 1 6 ? 34.836 -40.683 28.230 1.00 17.76 6 LEU D CA 1
ATOM 5441 C C . LEU D 1 6 ? 35.000 -39.254 28.734 1.00 16.20 6 LEU D C 1
ATOM 5442 O O . LEU D 1 6 ? 34.236 -38.371 28.336 1.00 16.79 6 LEU D O 1
ATOM 5447 N N . VAL D 1 7 ? 35.989 -39.021 29.597 1.00 16.99 7 VAL D N 1
ATOM 5448 C CA . VAL D 1 7 ? 36.337 -37.662 30.046 1.00 16.01 7 VAL D CA 1
ATOM 5449 C C . VAL D 1 7 ? 37.781 -37.404 29.639 1.00 17.12 7 VAL D C 1
ATOM 5450 O O . VAL D 1 7 ? 38.696 -38.021 30.189 1.00 17.76 7 VAL D O 1
ATOM 5454 N N . THR D 1 8 ? 38.004 -36.505 28.680 1.00 16.71 8 THR D N 1
ATOM 5455 C CA . THR D 1 8 ? 39.385 -36.205 28.327 1.00 17.49 8 THR D CA 1
ATOM 5456 C C . THR D 1 8 ? 40.027 -35.358 29.419 1.00 19.32 8 THR D C 1
ATOM 5457 O O . THR D 1 8 ? 39.371 -34.537 30.068 1.00 19.01 8 THR D O 1
ATOM 5461 N N . GLY D 1 9 ? 41.323 -35.574 29.629 1.00 18.80 9 GLY D N 1
ATOM 5462 C CA . GLY D 1 9 ? 42.045 -34.766 30.595 1.00 21.09 9 GLY D CA 1
ATOM 5463 C C . GLY D 1 9 ? 41.556 -34.969 32.010 1.00 20.71 9 GLY D C 1
ATOM 5464 O O . GLY D 1 9 ? 41.427 -34.001 32.764 1.00 20.22 9 GLY D O 1
ATOM 5465 N N . SER D 1 10 ? 41.276 -36.218 32.386 1.00 20.99 10 SER D N 1
ATOM 5466 C CA . SER D 1 10 ? 40.686 -36.545 33.678 1.00 19.99 10 SER D CA 1
ATOM 5467 C C . SER D 1 10 ? 41.700 -37.143 34.651 1.00 22.68 10 SER D C 1
ATOM 5468 O O . SER D 1 10 ? 41.310 -37.773 35.636 1.00 20.66 10 SER D O 1
ATOM 5471 N N . SER D 1 11 ? 42.995 -36.962 34.398 1.00 21.42 11 SER D N 1
ATOM 5472 C CA . SER D 1 11 ? 43.985 -37.429 35.358 1.00 25.08 11 SER D CA 1
ATOM 5473 C C . SER D 1 11 ? 44.078 -36.526 36.583 1.00 28.15 11 SER D C 1
ATOM 5474 O O . SER D 1 11 ? 44.590 -36.968 37.614 1.00 28.45 11 SER D O 1
ATOM 5477 N N . ARG D 1 12 ? 43.608 -35.281 36.494 1.00 22.38 12 ARG D N 1
ATOM 5478 C CA . ARG D 1 12 ? 43.757 -34.312 37.575 1.00 25.18 12 ARG D CA 1
ATOM 5479 C C . ARG D 1 12 ? 42.828 -33.137 37.301 1.00 26.00 12 ARG D C 1
ATOM 5480 O O . ARG D 1 12 ? 42.203 -33.051 36.239 1.00 23.14 12 ARG D O 1
ATOM 5488 N N . GLY D 1 13 ? 42.759 -32.223 38.273 1.00 21.90 13 GLY D N 1
ATOM 5489 C CA . GLY D 1 13 ? 42.071 -30.954 38.054 1.00 20.33 13 GLY D CA 1
ATOM 5490 C C . GLY D 1 13 ? 40.568 -31.113 37.889 1.00 22.97 13 GLY D C 1
ATOM 5491 O O . GLY D 1 13 ? 39.923 -31.948 38.535 1.00 19.84 13 GLY D O 1
ATOM 5492 N N . ILE D 1 14 ? 39.995 -30.274 37.021 1.00 19.86 14 ILE D N 1
ATOM 5493 C CA . ILE D 1 14 ? 38.553 -30.305 36.783 1.00 18.36 14 ILE D CA 1
ATOM 5494 C C . ILE D 1 14 ? 38.128 -31.641 36.177 1.00 16.65 14 ILE D C 1
ATOM 5495 O O . ILE D 1 14 ? 37.069 -32.180 36.516 1.00 19.11 14 ILE D O 1
ATOM 5500 N N . GLY D 1 15 ? 38.937 -32.194 35.269 1.00 17.95 15 GLY D N 1
ATOM 5501 C CA . GLY D 1 15 ? 38.541 -33.428 34.598 1.00 16.90 15 GLY D CA 1
ATOM 5502 C C . GLY D 1 15 ? 38.463 -34.615 35.544 1.00 19.66 15 GLY D C 1
ATOM 5503 O O . GLY D 1 15 ? 37.592 -35.482 35.403 1.00 17.33 15 GLY D O 1
ATOM 5504 N N . LYS D 1 16 ? 39.379 -34.682 36.512 1.00 20.58 16 LYS D N 1
ATOM 5505 C CA . LYS D 1 16 ? 39.286 -35.720 37.535 1.00 19.69 16 LYS D CA 1
ATOM 5506 C C . LYS D 1 16 ? 38.009 -35.571 38.350 1.00 18.15 16 LYS D C 1
ATOM 5507 O O . LYS D 1 16 ? 37.314 -36.560 38.619 1.00 18.10 16 LYS D O 1
ATOM 5513 N N . ALA D 1 17 ? 37.671 -34.340 38.742 1.00 16.52 17 ALA D N 1
ATOM 5514 C CA . ALA D 1 17 ? 36.462 -34.135 39.532 1.00 16.51 17 ALA D CA 1
ATOM 5515 C C . ALA D 1 17 ? 35.221 -34.542 38.751 1.00 19.13 17 ALA D C 1
ATOM 5516 O O . ALA D 1 17 ? 34.300 -35.159 39.307 1.00 19.02 17 ALA D O 1
ATOM 5518 N N . ILE D 1 18 ? 35.169 -34.182 37.462 1.00 15.75 18 ILE D N 1
ATOM 5519 C CA . ILE D 1 18 ? 34.077 -34.629 36.599 1.00 16.59 18 ILE D CA 1
ATOM 5520 C C . ILE D 1 18 ? 33.999 -36.151 36.592 1.00 15.58 18 ILE D C 1
ATOM 5521 O O . ILE D 1 18 ? 32.925 -36.740 36.763 1.00 15.87 18 ILE D O 1
ATOM 5526 N N . ALA D 1 19 ? 35.138 -36.808 36.369 1.00 15.74 19 ALA D N 1
ATOM 5527 C CA . ALA D 1 19 ? 35.142 -38.268 36.251 1.00 18.02 19 ALA D CA 1
ATOM 5528 C C . ALA D 1 19 ? 34.627 -38.941 37.520 1.00 18.97 19 ALA D C 1
ATOM 5529 O O . ALA D 1 19 ? 33.828 -39.886 37.450 1.00 19.51 19 ALA D O 1
ATOM 5531 N N . LEU D 1 20 ? 35.078 -38.471 38.688 1.00 18.99 20 LEU D N 1
ATOM 5532 C CA . LEU D 1 20 ? 34.625 -39.053 39.948 1.00 19.56 20 LEU D CA 1
ATOM 5533 C C . LEU D 1 20 ? 33.142 -38.786 40.173 1.00 19.17 20 LEU D C 1
ATOM 5534 O O . LEU D 1 20 ? 32.417 -39.658 40.658 1.00 20.48 20 LEU D O 1
ATOM 5539 N N . GLN D 1 21 ? 32.664 -37.593 39.807 1.00 17.86 21 GLN D N 1
ATOM 5540 C CA . GLN D 1 21 ? 31.251 -37.293 40.009 1.00 17.21 21 GLN D CA 1
ATOM 5541 C C . GLN D 1 21 ? 30.359 -38.127 39.093 1.00 20.02 21 GLN D C 1
ATOM 5542 O O . GLN D 1 21 ? 29.263 -38.538 39.496 1.00 19.21 21 GLN D O 1
ATOM 5548 N N . LEU D 1 22 ? 30.794 -38.370 37.851 1.00 18.77 22 LEU D N 1
ATOM 5549 C CA . LEU D 1 22 ? 30.001 -39.199 36.947 1.00 18.61 22 LEU D CA 1
ATOM 5550 C C . LEU D 1 22 ? 29.967 -40.652 37.420 1.00 18.34 22 LEU D C 1
ATOM 5551 O O . LEU D 1 22 ? 28.935 -41.325 37.308 1.00 19.05 22 LEU D O 1
ATOM 5556 N N . ALA D 1 23 ? 31.089 -41.144 37.944 1.00 19.83 23 ALA D N 1
ATOM 5557 C CA . ALA D 1 23 ? 31.125 -42.484 38.541 1.00 20.84 23 ALA D CA 1
ATOM 5558 C C . ALA D 1 23 ? 30.155 -42.598 39.713 1.00 22.16 23 ALA D C 1
ATOM 5559 O O . ALA D 1 23 ? 29.428 -43.592 39.840 1.00 23.37 23 ALA D O 1
ATOM 5561 N N . LYS D 1 24 ? 30.124 -41.582 40.576 1.00 21.99 24 LYS D N 1
ATOM 5562 C CA . LYS D 1 24 ? 29.216 -41.606 41.719 1.00 23.30 24 LYS D CA 1
ATOM 5563 C C . LYS D 1 24 ? 27.762 -41.557 41.278 1.00 27.99 24 LYS D C 1
ATOM 5564 O O . LYS D 1 24 ? 26.887 -42.071 41.982 1.00 23.08 24 LYS D O 1
ATOM 5570 N N . ALA D 1 25 ? 27.479 -40.940 40.121 1.00 23.04 25 ALA D N 1
ATOM 5571 C CA . ALA D 1 25 ? 26.137 -40.958 39.558 1.00 21.22 25 ALA D CA 1
ATOM 5572 C C . ALA D 1 25 ? 25.780 -42.295 38.923 1.00 17.73 25 ALA D C 1
ATOM 5573 O O . ALA D 1 25 ? 24.622 -42.489 38.554 1.00 22.74 25 ALA D O 1
ATOM 5575 N N . GLY D 1 26 ? 26.740 -43.202 38.769 1.00 21.28 26 GLY D N 1
ATOM 5576 C CA . GLY D 1 26 ? 26.476 -44.544 38.288 1.00 21.12 26 GLY D CA 1
ATOM 5577 C C . GLY D 1 26 ? 26.979 -44.853 36.891 1.00 24.44 26 GLY D C 1
ATOM 5578 O O . GLY D 1 26 ? 26.710 -45.949 36.388 1.00 22.19 26 GLY D O 1
ATOM 5579 N N . PHE D 1 27 ? 27.697 -43.942 36.243 1.00 21.44 27 PHE D N 1
ATOM 5580 C CA . PHE D 1 27 ? 28.273 -44.233 34.936 1.00 21.69 27 PHE D CA 1
ATOM 5581 C C . PHE D 1 27 ? 29.585 -44.997 35.086 1.00 19.17 27 PHE D C 1
ATOM 5582 O O . PHE D 1 27 ? 30.359 -44.742 36.015 1.00 22.62 27 PHE D O 1
ATOM 5590 N N . ASP D 1 28 ? 29.845 -45.925 34.164 1.00 18.58 28 ASP D N 1
ATOM 5591 C CA . ASP D 1 28 ? 31.223 -46.336 33.914 1.00 19.08 28 ASP D CA 1
ATOM 5592 C C . ASP D 1 28 ? 31.965 -45.177 33.253 1.00 21.80 28 ASP D C 1
ATOM 5593 O O . ASP D 1 28 ? 31.389 -44.435 32.448 1.00 22.65 28 ASP D O 1
ATOM 5598 N N . VAL D 1 29 ? 33.234 -44.988 33.614 1.00 19.62 29 VAL D N 1
ATOM 5599 C CA . VAL D 1 29 ? 33.958 -43.778 33.232 1.00 18.80 29 VAL D CA 1
ATOM 5600 C C . VAL D 1 29 ? 35.339 -44.163 32.737 1.00 22.40 29 VAL D C 1
ATOM 5601 O O . VAL D 1 29 ? 36.102 -44.813 33.458 1.00 21.36 29 VAL D O 1
ATOM 5605 N N . THR D 1 30 ? 35.671 -43.753 31.518 1.00 17.87 30 THR D N 1
ATOM 5606 C CA . THR D 1 30 ? 36.999 -43.984 30.976 1.00 18.79 30 THR D CA 1
ATOM 5607 C C . THR D 1 30 ? 37.848 -42.737 31.165 1.00 21.11 30 THR D C 1
ATOM 5608 O O . THR D 1 30 ? 37.449 -41.642 30.755 1.00 19.60 30 THR D O 1
ATOM 5612 N N . VAL D 1 31 ? 39.021 -42.911 31.793 1.00 19.83 31 VAL D N 1
ATOM 5613 C CA . VAL D 1 31 ? 39.912 -41.817 32.156 1.00 20.14 31 VAL D CA 1
ATOM 5614 C C . VAL D 1 31 ? 40.874 -41.585 31.003 1.00 18.77 31 VAL D C 1
ATOM 5615 O O . VAL D 1 31 ? 41.201 -42.508 30.253 1.00 22.58 31 VAL D O 1
ATOM 5619 N N . HIS D 1 32 ? 41.299 -40.340 30.816 1.00 17.96 32 HIS D N 1
ATOM 5620 C CA . HIS D 1 32 ? 42.220 -40.046 29.734 1.00 22.44 32 HIS D CA 1
ATOM 5621 C C . HIS D 1 32 ? 43.252 -39.022 30.183 1.00 19.82 32 HIS D C 1
ATOM 5622 O O . HIS D 1 32 ? 42.960 -38.124 30.976 1.00 21.90 32 HIS D O 1
ATOM 5629 N N . ALA D 1 33 ? 44.462 -39.151 29.640 1.00 22.17 33 ALA D N 1
ATOM 5630 C CA . ALA D 1 33 ? 45.499 -38.156 29.865 1.00 24.32 33 ALA D CA 1
ATOM 5631 C C . ALA D 1 33 ? 46.454 -38.161 28.682 1.00 22.35 33 ALA D C 1
ATOM 5632 O O . ALA D 1 33 ? 46.485 -39.106 27.892 1.00 22.96 33 ALA D O 1
ATOM 5634 N N . ARG D 1 34 ? 47.247 -37.090 28.574 1.00 21.86 34 ARG D N 1
ATOM 5635 C CA . ARG D 1 34 ? 48.246 -37.029 27.513 1.00 27.90 34 ARG D CA 1
ATOM 5636 C C . ARG D 1 34 ? 49.534 -37.742 27.905 1.00 28.28 34 ARG D C 1
ATOM 5637 O O . ARG D 1 34 ? 50.121 -38.443 27.079 1.00 28.58 34 ARG D O 1
ATOM 5645 N N . SER D 1 35 ? 50.007 -37.564 29.139 1.00 28.45 35 SER D N 1
ATOM 5646 C CA . SER D 1 35 ? 51.292 -38.160 29.493 1.00 35.42 35 SER D CA 1
ATOM 5647 C C . SER D 1 35 ? 51.373 -38.610 30.950 1.00 36.61 35 SER D C 1
ATOM 5648 O O . SER D 1 35 ? 52.188 -39.476 31.284 1.00 33.91 35 SER D O 1
ATOM 5651 N N . ARG D 1 36 ? 50.554 -38.034 31.829 1.00 32.99 36 ARG D N 1
ATOM 5652 C CA . ARG D 1 36 ? 50.645 -38.329 33.262 1.00 33.93 36 ARG D CA 1
ATOM 5653 C C . ARG D 1 36 ? 49.923 -39.643 33.564 1.00 34.13 36 ARG D C 1
ATOM 5654 O O . ARG D 1 36 ? 48.834 -39.688 34.145 1.00 29.73 36 ARG D O 1
ATOM 5662 N N . GLN D 1 37 ? 50.585 -40.740 33.186 1.00 29.89 37 GLN D N 1
ATOM 5663 C CA . GLN D 1 37 ? 49.976 -42.062 33.270 1.00 32.18 37 GLN D CA 1
ATOM 5664 C C . GLN D 1 37 ? 49.723 -42.478 34.717 1.00 30.70 37 GLN D C 1
ATOM 5665 O O . GLN D 1 37 ? 48.691 -43.092 35.018 1.00 31.77 37 GLN D O 1
ATOM 5671 N N . ALA D 1 38 ? 50.637 -42.139 35.632 1.00 31.95 38 ALA D N 1
ATOM 5672 C CA . ALA D 1 38 ? 50.484 -42.573 37.020 1.00 32.91 38 ALA D CA 1
ATOM 5673 C C . ALA D 1 38 ? 49.267 -41.930 37.675 1.00 31.27 38 ALA D C 1
ATOM 5674 O O . ALA D 1 38 ? 48.530 -42.590 38.415 1.00 28.09 38 ALA D O 1
ATOM 5676 N N . GLU D 1 39 ? 49.035 -40.641 37.415 1.00 28.92 39 GLU D N 1
ATOM 5677 C CA . GLU D 1 39 ? 47.842 -39.997 37.956 1.00 27.79 39 GLU D CA 1
ATOM 5678 C C . GLU D 1 39 ? 46.574 -40.550 37.309 1.00 27.83 39 GLU D C 1
ATOM 5679 O O . GLU D 1 39 ? 45.554 -40.732 37.988 1.00 26.72 39 GLU D O 1
ATOM 5685 N N . ALA D 1 40 ? 46.613 -40.826 36.000 1.00 28.07 40 ALA D N 1
ATOM 5686 C CA . ALA D 1 40 ? 45.482 -41.494 35.352 1.00 26.77 40 ALA D CA 1
ATOM 5687 C C . ALA D 1 40 ? 45.163 -42.824 36.029 1.00 28.91 40 ALA D C 1
ATOM 5688 O O . ALA D 1 40 ? 43.994 -43.130 36.306 1.00 23.52 40 ALA D O 1
ATOM 5690 N N . GLU D 1 41 ? 46.198 -43.625 36.306 1.00 28.36 41 GLU D N 1
ATOM 5691 C CA . GLU D 1 41 ? 45.996 -44.910 36.974 1.00 32.24 41 GLU D CA 1
ATOM 5692 C C . GLU D 1 41 ? 45.348 -44.727 38.342 1.00 24.67 41 GLU D C 1
ATOM 5693 O O . GLU D 1 41 ? 44.494 -45.528 38.743 1.00 27.61 41 GLU D O 1
ATOM 5699 N N . GLN D 1 42 ? 45.748 -43.680 39.072 1.00 29.76 42 GLN D N 1
ATOM 5700 C CA . GLN D 1 42 ? 45.137 -43.386 40.367 1.00 30.71 42 GLN D CA 1
ATOM 5701 C C . GLN D 1 42 ? 43.642 -43.091 40.234 1.00 30.24 42 GLN D C 1
ATOM 5702 O O . GLN D 1 42 ? 42.835 -43.601 41.020 1.00 29.32 42 GLN D O 1
ATOM 5708 N N . VAL D 1 43 ? 43.245 -42.269 39.254 1.00 28.04 43 VAL D N 1
ATOM 5709 C CA . VAL D 1 43 ? 41.821 -41.970 39.093 1.00 24.57 43 VAL D CA 1
ATOM 5710 C C . VAL D 1 43 ? 41.042 -43.227 38.721 1.00 21.05 43 VAL D C 1
ATOM 5711 O O . VAL D 1 43 ? 39.921 -43.447 39.206 1.00 22.05 43 VAL D O 1
ATOM 5715 N N . VAL D 1 44 ? 41.601 -44.052 37.830 1.00 20.99 44 VAL D N 1
ATOM 5716 C CA . VAL D 1 44 ? 40.954 -45.316 37.473 1.00 20.36 44 VAL D CA 1
ATOM 5717 C C . VAL D 1 44 ? 40.672 -46.139 38.729 1.00 24.40 44 VAL D C 1
ATOM 5718 O O . VAL D 1 44 ? 39.571 -46.674 38.919 1.00 24.80 44 VAL D O 1
ATOM 5722 N N . GLN D 1 45 ? 41.667 -46.237 39.612 1.00 26.10 45 GLN D N 1
ATOM 5723 C CA . GLN D 1 45 ? 41.495 -47.016 40.838 1.00 28.89 45 GLN D CA 1
ATOM 5724 C C . GLN D 1 45 ? 40.410 -46.415 41.736 1.00 26.27 45 GLN D C 1
ATOM 5725 O O . GLN D 1 45 ? 39.587 -47.141 42.307 1.00 25.96 45 GLN D O 1
ATOM 5731 N N . GLU D 1 46 ? 40.369 -45.086 41.848 1.00 26.01 46 GLU D N 1
ATOM 5732 C CA . GLU D 1 46 ? 39.329 -44.464 42.660 1.00 25.27 46 GLU D CA 1
ATOM 5733 C C . GLU D 1 46 ? 37.947 -44.715 42.089 1.00 27.86 46 GLU D C 1
ATOM 5734 O O . GLU D 1 46 ? 36.985 -44.884 42.848 1.00 29.41 46 GLU D O 1
ATOM 5740 N N . ILE D 1 47 ? 37.824 -44.745 40.759 1.00 28.36 47 ILE D N 1
ATOM 5741 C CA . ILE D 1 47 ? 36.531 -45.000 40.143 1.00 22.74 47 ILE D CA 1
ATOM 5742 C C . ILE D 1 47 ? 36.131 -46.449 40.336 1.00 21.61 47 ILE D C 1
ATOM 5743 O O . ILE D 1 47 ? 34.968 -46.754 40.628 1.00 24.22 47 ILE D O 1
ATOM 5748 N N . GLN D 1 48 ? 37.077 -47.367 40.137 1.00 25.34 48 GLN D N 1
ATOM 5749 C CA . GLN D 1 48 ? 36.804 -48.778 40.395 1.00 25.25 48 GLN D CA 1
ATOM 5750 C C . GLN D 1 48 ? 36.396 -48.995 41.846 1.00 27.64 48 GLN D C 1
ATOM 5751 O O . GLN D 1 48 ? 35.433 -49.718 42.128 1.00 26.51 48 GLN D O 1
ATOM 5757 N N . ALA D 1 49 ? 37.088 -48.334 42.777 1.00 25.60 49 ALA D N 1
ATOM 5758 C CA . ALA D 1 49 ? 36.760 -48.485 44.192 1.00 30.41 49 ALA D CA 1
ATOM 5759 C C . ALA D 1 49 ? 35.353 -48.001 44.506 1.00 32.96 49 ALA D C 1
ATOM 5760 O O . ALA D 1 49 ? 34.766 -48.448 45.497 1.00 31.41 49 ALA D O 1
ATOM 5762 N N . LEU D 1 50 ? 34.788 -47.121 43.670 1.00 31.63 50 LEU D N 1
ATOM 5763 C CA . LEU D 1 50 ? 33.418 -46.658 43.842 1.00 27.18 50 LEU D CA 1
ATOM 5764 C C . LEU D 1 50 ? 32.382 -47.627 43.299 1.00 31.56 50 LEU D C 1
ATOM 5765 O O . LEU D 1 50 ? 31.184 -47.393 43.489 1.00 35.81 50 LEU D O 1
ATOM 5770 N N . GLY D 1 51 ? 32.800 -48.688 42.621 1.00 27.44 51 GLY D N 1
ATOM 5771 C CA . GLY D 1 51 ? 31.876 -49.673 42.109 1.00 27.43 51 GLY D CA 1
ATOM 5772 C C . GLY D 1 51 ? 31.555 -49.567 40.633 1.00 31.43 51 GLY D C 1
ATOM 5773 O O . GLY D 1 51 ? 30.564 -50.161 40.196 1.00 30.37 51 GLY D O 1
ATOM 5774 N N . GLN D 1 52 ? 32.349 -48.832 39.857 1.00 27.04 52 GLN D N 1
ATOM 5775 C CA . GLN D 1 52 ? 32.115 -48.666 38.431 1.00 24.47 52 GLN D CA 1
ATOM 5776 C C . GLN D 1 52 ? 33.332 -49.153 37.659 1.00 28.08 52 GLN D C 1
ATOM 5777 O O . GLN D 1 52 ? 34.460 -49.122 38.158 1.00 28.52 52 GLN D O 1
ATOM 5783 N N . ASN D 1 53 ? 33.097 -49.603 36.432 1.00 25.74 53 ASN D N 1
ATOM 5784 C CA . ASN D 1 53 ? 34.203 -50.007 35.578 1.00 24.45 53 ASN D CA 1
ATOM 5785 C C . ASN D 1 53 ? 34.984 -48.792 35.094 1.00 26.49 53 ASN D C 1
ATOM 5786 O O . ASN D 1 53 ? 34.414 -47.727 34.841 1.00 22.31 53 ASN D O 1
ATOM 5791 N N . SER D 1 54 ? 36.298 -48.954 34.970 1.00 23.78 54 SER D N 1
ATOM 5792 C CA . SER D 1 54 ? 37.139 -47.857 34.532 1.00 24.05 54 SER D CA 1
ATOM 5793 C C . SER D 1 54 ? 38.462 -48.395 34.015 1.00 27.80 54 SER D C 1
ATOM 5794 O O . SER D 1 54 ? 38.967 -49.420 34.483 1.00 25.28 54 SER D O 1
ATOM 5797 N N . HIS D 1 55 ? 38.997 -47.692 33.025 1.00 21.72 55 HIS D N 1
ATOM 5798 C CA . HIS D 1 55 ? 40.357 -47.866 32.546 1.00 21.91 55 HIS D CA 1
ATOM 5799 C C . HIS D 1 55 ? 40.765 -46.525 31.954 1.00 24.37 55 HIS D C 1
ATOM 5800 O O . HIS D 1 55 ? 39.944 -45.617 31.834 1.00 24.23 55 HIS D O 1
ATOM 5807 N N . TYR D 1 56 ? 42.037 -46.383 31.605 1.00 23.25 56 TYR D N 1
ATOM 5808 C CA . TYR D 1 56 ? 42.513 -45.118 31.067 1.00 24.78 56 TYR D CA 1
ATOM 5809 C C . TYR D 1 56 ? 42.992 -45.296 29.633 1.00 27.73 56 TYR D C 1
ATOM 5810 O O . TYR D 1 56 ? 43.394 -46.388 29.220 1.00 22.90 56 TYR D O 1
ATOM 5819 N N . LEU D 1 57 ? 42.926 -44.204 28.877 1.00 23.61 57 LEU D N 1
ATOM 5820 C CA . LEU D 1 57 ? 43.481 -44.106 27.536 1.00 25.11 57 LEU D CA 1
ATOM 5821 C C . LEU D 1 57 ? 44.469 -42.952 27.518 1.00 23.63 57 LEU D C 1
ATOM 5822 O O . LEU D 1 57 ? 44.204 -41.893 28.090 1.00 23.64 57 LEU D O 1
ATOM 5827 N N . MET D 1 58 ? 45.606 -43.154 26.865 1.00 25.35 58 MET D N 1
ATOM 5828 C CA . MET D 1 58 ? 46.633 -42.127 26.742 1.00 25.68 58 MET D CA 1
ATOM 5829 C C . MET D 1 58 ? 46.716 -41.671 25.291 1.00 21.98 58 MET D C 1
ATOM 5830 O O . MET D 1 58 ? 47.004 -42.480 24.405 1.00 22.37 58 MET D O 1
ATOM 5835 N N . PHE D 1 59 ? 46.478 -40.383 25.044 1.00 21.47 59 PHE D N 1
ATOM 5836 C CA . PHE D 1 59 ? 46.775 -39.841 23.721 1.00 21.69 59 PHE D CA 1
ATOM 5837 C C . PHE D 1 59 ? 46.803 -38.320 23.782 1.00 20.37 59 PHE D C 1
ATOM 5838 O O . PHE D 1 59 ? 46.193 -37.705 24.653 1.00 19.39 59 PHE D O 1
ATOM 5846 N N . ASP D 1 60 ? 47.565 -37.736 22.867 1.00 23.18 60 ASP D N 1
ATOM 5847 C CA . ASP D 1 60 ? 47.481 -36.310 22.569 1.00 21.57 60 ASP D CA 1
ATOM 5848 C C . ASP D 1 60 ? 46.308 -36.089 21.616 1.00 23.53 60 ASP D C 1
ATOM 5849 O O . ASP D 1 60 ? 46.273 -36.677 20.530 1.00 21.07 60 ASP D O 1
ATOM 5854 N N . VAL D 1 61 ? 45.350 -35.241 22.001 1.00 21.30 61 VAL D N 1
ATOM 5855 C CA . VAL D 1 61 ? 44.169 -35.077 21.163 1.00 22.25 61 VAL D CA 1
ATOM 5856 C C . VAL D 1 61 ? 44.499 -34.494 19.794 1.00 20.87 61 VAL D C 1
ATOM 5857 O O . VAL D 1 61 ? 43.664 -34.556 18.891 1.00 19.95 61 VAL D O 1
ATOM 5861 N N . ASN D 1 62 ? 45.708 -33.955 19.607 1.00 20.62 62 ASN D N 1
ATOM 5862 C CA . ASN D 1 62 ? 46.100 -33.396 18.314 1.00 21.79 62 ASN D CA 1
ATOM 5863 C C . ASN D 1 62 ? 46.601 -34.437 17.324 1.00 24.06 62 ASN D C 1
ATOM 5864 O O . ASN D 1 62 ? 46.729 -34.124 16.135 1.00 23.00 62 ASN D O 1
ATOM 5869 N N . GLU D 1 63 ? 46.887 -35.657 17.778 1.00 22.92 63 GLU D N 1
ATOM 5870 C CA . GLU D 1 63 ? 47.422 -36.713 16.914 1.00 26.30 63 GLU D CA 1
ATOM 5871 C C . GLU D 1 63 ? 46.245 -37.457 16.295 1.00 23.96 63 GLU D C 1
ATOM 5872 O O . GLU D 1 63 ? 45.817 -38.516 16.759 1.00 24.45 63 GLU D O 1
ATOM 5878 N N . ARG D 1 64 ? 45.742 -36.893 15.195 1.00 20.70 64 ARG D N 1
ATOM 5879 C CA . ARG D 1 64 ? 44.454 -37.296 14.642 1.00 18.68 64 ARG D CA 1
ATOM 5880 C C . ARG D 1 64 ? 44.371 -38.805 14.387 1.00 21.77 64 ARG D C 1
ATOM 5881 O O . ARG D 1 64 ? 43.410 -39.467 14.800 1.00 20.28 64 ARG D O 1
ATOM 5889 N N . GLN D 1 65 ? 45.359 -39.367 13.692 1.00 20.35 65 GLN D N 1
ATOM 5890 C CA . GLN D 1 65 ? 45.239 -40.773 13.303 1.00 21.90 65 GLN D CA 1
ATOM 5891 C C . GLN D 1 65 ? 45.460 -41.707 14.492 1.00 22.85 65 GLN D C 1
ATOM 5892 O O . GLN D 1 65 ? 44.804 -42.749 14.592 1.00 22.86 65 GLN D O 1
ATOM 5898 N N . THR D 1 66 ? 46.347 -41.338 15.414 1.00 23.25 66 THR D N 1
ATOM 5899 C CA . THR D 1 66 ? 46.523 -42.125 16.630 1.00 24.95 66 THR D CA 1
ATOM 5900 C C . THR D 1 66 ? 45.244 -42.139 17.462 1.00 25.45 66 THR D C 1
ATOM 5901 O O . THR D 1 66 ? 44.822 -43.194 17.960 1.00 23.06 66 THR D O 1
ATOM 5905 N N . VAL D 1 67 ? 44.614 -40.971 17.623 1.00 20.96 67 VAL D N 1
ATOM 5906 C CA . VAL D 1 67 ? 43.378 -40.886 18.391 1.00 18.45 67 VAL D CA 1
ATOM 5907 C C . VAL D 1 67 ? 42.302 -41.747 17.752 1.00 17.06 67 VAL D C 1
ATOM 5908 O O . VAL D 1 67 ? 41.560 -42.456 18.445 1.00 21.40 67 VAL D O 1
ATOM 5912 N N . GLN D 1 68 ? 42.196 -41.707 16.423 1.00 19.23 68 GLN D N 1
ATOM 5913 C CA . GLN D 1 68 ? 41.193 -42.535 15.760 1.00 18.29 68 GLN D CA 1
ATOM 5914 C C . GLN D 1 68 ? 41.431 -44.018 16.040 1.00 20.55 68 GLN D C 1
ATOM 5915 O O . GLN D 1 68 ? 40.487 -44.762 16.339 1.00 19.40 68 GLN D O 1
ATOM 5921 N N . GLN D 1 69 ? 42.686 -44.463 15.956 1.00 20.79 69 GLN D N 1
ATOM 5922 C CA . GLN D 1 69 ? 42.984 -45.881 16.163 1.00 25.01 69 GLN D CA 1
ATOM 5923 C C . GLN D 1 69 ? 42.692 -46.307 17.597 1.00 19.18 69 GLN D C 1
ATOM 5924 O O . GLN D 1 69 ? 42.101 -47.370 17.833 1.00 22.53 69 GLN D O 1
ATOM 5930 N N . ILE D 1 70 ? 43.097 -45.487 18.567 1.00 19.14 70 ILE D N 1
ATOM 5931 C CA . ILE D 1 70 ? 42.884 -45.828 19.968 1.00 20.53 70 ILE D CA 1
ATOM 5932 C C . ILE D 1 70 ? 41.395 -45.880 20.286 1.00 24.12 70 ILE D C 1
ATOM 5933 O O . ILE D 1 70 ? 40.924 -46.795 20.973 1.00 21.75 70 ILE D O 1
ATOM 5938 N N . LEU D 1 71 ? 40.625 -44.915 19.785 1.00 18.77 71 LEU D N 1
ATOM 5939 C CA . LEU D 1 71 ? 39.211 -44.874 20.137 1.00 17.66 71 LEU D CA 1
ATOM 5940 C C . LEU D 1 71 ? 38.432 -45.968 19.418 1.00 18.61 71 LEU D C 1
ATOM 5941 O O . LEU D 1 71 ? 37.495 -46.542 19.984 1.00 21.22 71 LEU D O 1
ATOM 5946 N N . GLU D 1 72 ? 38.809 -46.294 18.178 1.00 18.98 72 GLU D N 1
ATOM 5947 C CA . GLU D 1 72 ? 38.091 -47.355 17.473 1.00 21.45 72 GLU D CA 1
ATOM 5948 C C . GLU D 1 72 ? 38.341 -48.712 18.122 1.00 21.92 72 GLU D C 1
ATOM 5949 O O . GLU D 1 72 ? 37.427 -49.540 18.220 1.00 21.79 72 GLU D O 1
ATOM 5955 N N . GLN D 1 73 ? 39.580 -48.960 18.548 1.00 22.10 73 GLN D N 1
ATOM 5956 C CA . GLN D 1 73 ? 39.877 -50.205 19.249 1.00 24.73 73 GLN D CA 1
ATOM 5957 C C . GLN D 1 73 ? 39.154 -50.247 20.589 1.00 27.46 73 GLN D C 1
ATOM 5958 O O . GLN D 1 73 ? 38.580 -51.280 20.962 1.00 27.15 73 GLN D O 1
ATOM 5964 N N . ASP D 1 74 ? 39.128 -49.113 21.302 1.00 24.36 74 ASP D N 1
ATOM 5965 C CA . ASP D 1 74 ? 38.464 -49.061 22.599 1.00 23.16 74 ASP D CA 1
ATOM 5966 C C . ASP D 1 74 ? 36.971 -49.332 22.473 1.00 23.26 74 ASP D C 1
ATOM 5967 O O . ASP D 1 74 ? 36.387 -50.049 23.300 1.00 24.43 74 ASP D O 1
ATOM 5972 N N . VAL D 1 75 ? 36.334 -48.767 21.445 1.00 22.39 75 VAL D N 1
ATOM 5973 C CA . VAL D 1 75 ? 34.911 -49.000 21.224 1.00 21.74 75 VAL D CA 1
ATOM 5974 C C . VAL D 1 75 ? 34.667 -50.447 20.808 1.00 24.81 75 VAL D C 1
ATOM 5975 O O . VAL D 1 75 ? 33.674 -51.064 21.211 1.00 21.59 75 VAL D O 1
ATOM 5979 N N . GLU D 1 76 ? 35.570 -51.014 20.003 1.00 24.93 76 GLU D N 1
ATOM 5980 C CA . GLU D 1 76 ? 35.432 -52.419 19.632 1.00 29.05 76 GLU D CA 1
ATOM 5981 C C . GLU D 1 76 ? 35.473 -53.307 20.868 1.00 29.87 76 GLU D C 1
ATOM 5982 O O . GLU D 1 76 ? 34.668 -54.235 21.006 1.00 32.36 76 GLU D O 1
ATOM 5988 N N . GLN D 1 77 ? 36.376 -53.003 21.797 1.00 29.50 77 GLN D N 1
ATOM 5989 C CA . GLN D 1 77 ? 36.572 -53.828 22.981 1.00 31.18 77 GLN D CA 1
ATOM 5990 C C . GLN D 1 77 ? 35.524 -53.569 24.064 1.00 31.40 77 GLN D C 1
ATOM 5991 O O . GLN D 1 77 ? 35.142 -54.501 24.780 1.00 28.28 77 GLN D O 1
ATOM 5997 N N . HIS D 1 78 ? 35.031 -52.336 24.199 1.00 23.01 78 HIS D N 1
ATOM 5998 C CA . HIS D 1 78 ? 34.192 -51.992 25.336 1.00 23.81 78 HIS D CA 1
ATOM 5999 C C . HIS D 1 78 ? 32.833 -51.408 24.980 1.00 25.54 78 HIS D C 1
ATOM 6000 O O . HIS D 1 78 ? 32.060 -51.099 25.896 1.00 25.00 78 HIS D O 1
ATOM 6007 N N . GLY D 1 79 ? 32.511 -51.253 23.700 1.00 22.63 79 GLY D N 1
ATOM 6008 C CA . GLY D 1 79 ? 31.239 -50.700 23.290 1.00 21.80 79 GLY D CA 1
ATOM 6009 C C . GLY D 1 79 ? 31.309 -49.191 23.104 1.00 20.11 79 GLY D C 1
ATOM 6010 O O . GLY D 1 79 ? 32.269 -48.523 23.492 1.00 19.10 79 GLY D O 1
ATOM 6011 N N . GLY D 1 80 ? 30.255 -48.652 22.494 1.00 21.05 80 GLY D N 1
ATOM 6012 C CA . GLY D 1 80 ? 30.203 -47.222 22.244 1.00 19.20 80 GLY D CA 1
ATOM 6013 C C . GLY D 1 80 ? 30.093 -46.429 23.532 1.00 22.52 80 GLY D C 1
ATOM 6014 O O . GLY D 1 80 ? 29.607 -46.921 24.555 1.00 20.79 80 GLY D O 1
ATOM 6015 N N . PHE D 1 81 ? 30.584 -45.188 23.482 1.00 14.97 81 PHE D N 1
ATOM 6016 C CA . PHE D 1 81 ? 30.423 -44.241 24.579 1.00 16.75 81 PHE D CA 1
ATOM 6017 C C . PHE D 1 81 ? 29.040 -43.605 24.528 1.00 18.21 81 PHE D C 1
ATOM 6018 O O . PHE D 1 81 ? 28.615 -43.088 23.482 1.00 18.51 81 PHE D O 1
ATOM 6026 N N . TYR D 1 82 ? 28.345 -43.633 25.665 1.00 13.04 82 TYR D N 1
ATOM 6027 C CA . TYR D 1 82 ? 27.099 -42.892 25.807 1.00 14.30 82 TYR D CA 1
ATOM 6028 C C . TYR D 1 82 ? 27.365 -41.393 25.957 1.00 14.93 82 TYR D C 1
ATOM 6029 O O . TYR D 1 82 ? 26.552 -40.567 25.520 1.00 16.76 82 TYR D O 1
ATOM 6038 N N . GLY D 1 83 ? 28.481 -41.032 26.568 1.00 16.76 83 GLY D N 1
ATOM 6039 C CA . GLY D 1 83 ? 28.797 -39.636 26.803 1.00 14.14 83 GLY D CA 1
ATOM 6040 C C . GLY D 1 83 ? 30.255 -39.368 26.506 1.00 16.65 83 GLY D C 1
ATOM 6041 O O . GLY D 1 83 ? 31.109 -40.243 26.637 1.00 15.90 83 GLY D O 1
ATOM 6042 N N . VAL D 1 84 ? 30.531 -38.136 26.079 1.00 15.16 84 VAL D N 1
ATOM 6043 C CA . VAL D 1 84 ? 31.893 -37.658 25.920 1.00 14.58 84 VAL D CA 1
ATOM 6044 C C . VAL D 1 84 ? 31.956 -36.266 26.533 1.00 15.60 84 VAL D C 1
ATOM 6045 O O . VAL D 1 84 ? 31.147 -35.397 26.187 1.00 15.59 84 VAL D O 1
ATOM 6049 N N . VAL D 1 85 ? 32.897 -36.068 27.449 1.00 14.29 85 VAL D N 1
ATOM 6050 C CA . VAL D 1 85 ? 33.169 -34.768 28.049 1.00 15.10 85 VAL D CA 1
ATOM 6051 C C . VAL D 1 85 ? 34.537 -34.329 27.559 1.00 15.95 85 VAL D C 1
ATOM 6052 O O . VAL D 1 85 ? 35.552 -34.945 27.904 1.00 16.87 85 VAL D O 1
ATOM 6056 N N . LEU D 1 86 ? 34.570 -33.254 26.766 1.00 14.90 86 LEU D N 1
ATOM 6057 C CA . LEU D 1 86 ? 35.818 -32.723 26.213 1.00 16.02 86 LEU D CA 1
ATOM 6058 C C . LEU D 1 86 ? 36.345 -31.685 27.187 1.00 19.84 86 LEU D C 1
ATOM 6059 O O . LEU D 1 86 ? 36.037 -30.495 27.088 1.00 17.71 86 LEU D O 1
ATOM 6064 N N . ASN D 1 87 ? 37.171 -32.139 28.125 1.00 16.78 87 ASN D N 1
ATOM 6065 C CA . ASN D 1 87 ? 37.686 -31.278 29.169 1.00 17.06 87 ASN D CA 1
ATOM 6066 C C . ASN D 1 87 ? 39.136 -30.866 28.940 1.00 19.41 87 ASN D C 1
ATOM 6067 O O . ASN D 1 87 ? 39.499 -29.736 29.274 1.00 22.79 87 ASN D O 1
ATOM 6072 N N . ALA D 1 88 ? 39.962 -31.722 28.348 1.00 19.84 88 ALA D N 1
ATOM 6073 C CA . ALA D 1 88 ? 41.367 -31.390 28.145 1.00 21.01 88 ALA D CA 1
ATOM 6074 C C . ALA D 1 88 ? 41.518 -30.087 27.361 1.00 24.16 88 ALA D C 1
ATOM 6075 O O . ALA D 1 88 ? 40.888 -29.900 26.317 1.00 23.17 88 ALA D O 1
ATOM 6077 N N . GLY D 1 89 ? 42.354 -29.184 27.874 1.00 23.97 89 GLY D N 1
ATOM 6078 C CA . GLY D 1 89 ? 42.596 -27.899 27.245 1.00 28.52 89 GLY D CA 1
ATOM 6079 C C . GLY D 1 89 ? 44.014 -27.420 27.505 1.00 28.59 89 GLY D C 1
ATOM 6080 O O . GLY D 1 89 ? 44.802 -28.081 28.184 1.00 25.76 89 GLY D O 1
ATOM 6081 N N . LEU D 1 90 ? 44.335 -26.245 26.968 1.00 22.68 90 LEU D N 1
ATOM 6082 C CA . LEU D 1 90 ? 45.701 -25.741 27.037 1.00 23.99 90 LEU D CA 1
ATOM 6083 C C . LEU D 1 90 ? 45.699 -24.218 26.924 1.00 20.34 90 LEU D C 1
ATOM 6084 O O . LEU D 1 90 ? 44.975 -23.665 26.092 1.00 19.72 90 LEU D O 1
ATOM 6089 N N . THR D 1 91 ? 46.501 -23.548 27.755 1.00 19.44 91 THR D N 1
ATOM 6090 C CA . THR D 1 91 ? 46.775 -22.125 27.566 1.00 20.32 91 THR D CA 1
ATOM 6091 C C . THR D 1 91 ? 48.233 -21.904 27.184 1.00 23.19 91 THR D C 1
ATOM 6092 O O . THR D 1 91 ? 49.109 -22.728 27.450 1.00 23.76 91 THR D O 1
ATOM 6096 N N . HIS D 1 92 ? 48.481 -20.755 26.551 1.00 20.37 92 HIS D N 1
ATOM 6097 C CA . HIS D 1 92 ? 49.827 -20.238 26.278 1.00 18.68 92 HIS D CA 1
ATOM 6098 C C . HIS D 1 92 ? 49.657 -18.719 26.281 1.00 19.87 92 HIS D C 1
ATOM 6099 O O . HIS D 1 92 ? 49.560 -18.094 25.224 1.00 18.90 92 HIS D O 1
ATOM 6106 N N . ASP D 1 93 ? 49.577 -18.140 27.476 1.00 19.38 93 ASP D N 1
ATOM 6107 C CA . ASP D 1 93 ? 49.198 -16.736 27.588 1.00 18.70 93 ASP D CA 1
ATOM 6108 C C . ASP D 1 93 ? 50.319 -15.817 27.108 1.00 24.08 93 ASP D C 1
ATOM 6109 O O . ASP D 1 93 ? 51.503 -16.153 27.169 1.00 22.11 93 ASP D O 1
ATOM 6114 N N . GLY D 1 94 ? 49.927 -14.633 26.636 1.00 20.77 94 GLY D N 1
ATOM 6115 C CA . GLY D 1 94 ? 50.878 -13.615 26.227 1.00 18.43 94 GLY D CA 1
ATOM 6116 C C . GLY D 1 94 ? 50.183 -12.554 25.398 1.00 22.81 94 GLY D C 1
ATOM 6117 O O . GLY D 1 94 ? 49.187 -12.853 24.732 1.00 19.45 94 GLY D O 1
ATOM 6118 N N . ALA D 1 95 ? 50.667 -11.315 25.440 1.00 21.81 95 ALA D N 1
ATOM 6119 C CA . ALA D 1 95 ? 50.118 -10.287 24.569 1.00 23.70 95 ALA D CA 1
ATOM 6120 C C . ALA D 1 95 ? 50.177 -10.749 23.114 1.00 20.23 95 ALA D C 1
ATOM 6121 O O . ALA D 1 95 ? 51.085 -11.475 22.708 1.00 20.69 95 ALA D O 1
ATOM 6123 N N . PHE D 1 96 ? 49.189 -10.327 22.328 1.00 19.01 96 PHE D N 1
ATOM 6124 C CA . PHE D 1 96 ? 49.091 -10.793 20.945 1.00 22.20 96 PHE D CA 1
ATOM 6125 C C . PHE D 1 96 ? 50.359 -10.562 20.122 1.00 21.02 96 PHE D C 1
ATOM 6126 O O . PHE D 1 96 ? 50.772 -11.494 19.413 1.00 19.47 96 PHE D O 1
ATOM 6134 N N . PRO D 1 97 ? 51.025 -9.401 20.166 1.00 22.12 97 PRO D N 1
ATOM 6135 C CA . PRO D 1 97 ? 52.299 -9.274 19.435 1.00 22.71 97 PRO D CA 1
ATOM 6136 C C . PRO D 1 97 ? 53.383 -10.214 19.937 1.00 24.96 97 PRO D C 1
ATOM 6137 O O . PRO D 1 97 ? 54.296 -10.544 19.172 1.00 24.81 97 PRO D O 1
ATOM 6141 N N . ALA D 1 98 ? 53.296 -10.676 21.183 1.00 20.22 98 ALA D N 1
ATOM 6142 C CA . ALA D 1 98 ? 54.333 -11.506 21.777 1.00 23.11 98 ALA D CA 1
ATOM 6143 C C . ALA D 1 98 ? 54.117 -12.995 21.543 1.00 27.78 98 ALA D C 1
ATOM 6144 O O . ALA D 1 98 ? 55.053 -13.782 21.737 1.00 22.24 98 ALA D O 1
ATOM 6146 N N . LEU D 1 99 ? 52.915 -13.408 21.141 1.00 22.48 99 LEU D N 1
ATOM 6147 C CA . LEU D 1 99 ? 52.652 -14.829 20.958 1.00 20.77 99 LEU D CA 1
ATOM 6148 C C . LEU D 1 99 ? 53.524 -15.407 19.851 1.00 20.58 99 LEU D C 1
ATOM 6149 O O . LEU D 1 99 ? 53.693 -14.801 18.788 1.00 23.37 99 LEU D O 1
ATOM 6154 N N . THR D 1 100 ? 54.057 -16.601 20.098 1.00 19.25 100 THR D N 1
ATOM 6155 C CA . THR D 1 100 ? 54.776 -17.360 19.087 1.00 21.53 100 THR D CA 1
ATOM 6156 C C . THR D 1 100 ? 53.800 -18.191 18.262 1.00 21.19 100 THR D C 1
ATOM 6157 O O . THR D 1 100 ? 52.640 -18.376 18.631 1.00 19.63 100 THR D O 1
ATOM 6161 N N . ASP D 1 101 ? 54.295 -18.719 17.138 1.00 18.15 101 ASP D N 1
ATOM 6162 C CA . ASP D 1 101 ? 53.501 -19.662 16.354 1.00 20.53 101 ASP D CA 1
ATOM 6163 C C . ASP D 1 101 ? 53.045 -20.842 17.209 1.00 22.68 101 ASP D C 1
ATOM 6164 O O . ASP D 1 101 ? 51.890 -21.281 17.115 1.00 18.46 101 ASP D O 1
ATOM 6169 N N . GLN D 1 102 ? 53.944 -21.381 18.040 1.00 18.93 102 GLN D N 1
ATOM 6170 C CA . GLN D 1 102 ? 53.559 -22.487 18.913 1.00 20.78 102 GLN D CA 1
ATOM 6171 C C . GLN D 1 102 ? 52.504 -22.053 19.922 1.00 19.43 102 GLN D C 1
ATOM 6172 O O . GLN D 1 102 ? 51.555 -22.801 20.180 1.00 19.65 102 GLN D O 1
ATOM 6178 N N . ASP D 1 103 ? 52.645 -20.847 20.493 1.00 17.34 103 ASP D N 1
ATOM 6179 C CA . ASP D 1 103 ? 51.645 -20.339 21.436 1.00 18.33 103 ASP D CA 1
ATOM 6180 C C . ASP D 1 103 ? 50.260 -20.343 20.810 1.00 16.85 103 ASP D C 1
ATOM 6181 O O . ASP D 1 103 ? 49.274 -20.728 21.450 1.00 17.51 103 ASP D O 1
ATOM 6186 N N . TRP D 1 104 ? 50.167 -19.850 19.572 1.00 18.17 104 TRP D N 1
ATOM 6187 C CA . TRP D 1 104 ? 48.885 -19.778 18.871 1.00 18.25 104 TRP D CA 1
ATOM 6188 C C . TRP D 1 104 ? 48.405 -21.165 18.462 1.00 17.51 104 TRP D C 1
ATOM 6189 O O . TRP D 1 104 ? 47.300 -21.586 18.828 1.00 17.85 104 TRP D O 1
ATOM 6200 N N . ASP D 1 105 ? 49.222 -21.881 17.684 1.00 16.30 105 ASP D N 1
ATOM 6201 C CA . ASP D 1 105 ? 48.769 -23.122 17.054 1.00 20.20 105 ASP D CA 1
ATOM 6202 C C . ASP D 1 105 ? 48.387 -24.182 18.084 1.00 19.97 105 ASP D C 1
ATOM 6203 O O . ASP D 1 105 ? 47.369 -24.869 17.925 1.00 17.34 105 ASP D O 1
ATOM 6208 N N . GLU D 1 106 ? 49.193 -24.344 19.138 1.00 18.44 106 GLU D N 1
ATOM 6209 C CA . GLU D 1 106 ? 48.906 -25.398 20.111 1.00 21.87 106 GLU D CA 1
ATOM 6210 C C . GLU D 1 106 ? 47.620 -25.121 20.880 1.00 18.94 106 GLU D C 1
ATOM 6211 O O . GLU D 1 106 ? 46.892 -26.056 21.228 1.00 17.90 106 GLU D O 1
ATOM 6217 N N . VAL D 1 107 ? 47.308 -23.852 21.140 1.00 17.13 107 VAL D N 1
ATOM 6218 C CA . VAL D 1 107 ? 46.088 -23.555 21.882 1.00 16.37 107 VAL D CA 1
ATOM 6219 C C . VAL D 1 107 ? 44.859 -23.761 21.000 1.00 17.16 107 VAL D C 1
ATOM 6220 O O . VAL D 1 107 ? 43.872 -24.378 21.420 1.00 17.71 107 VAL D O 1
ATOM 6224 N N . ILE D 1 108 ? 44.887 -23.233 19.771 1.00 16.22 108 ILE D N 1
ATOM 6225 C CA . ILE D 1 108 ? 43.750 -23.418 18.866 1.00 14.80 108 ILE D CA 1
ATOM 6226 C C . ILE D 1 108 ? 43.513 -24.896 18.596 1.00 18.68 108 ILE D C 1
ATOM 6227 O O . ILE D 1 108 ? 42.374 -25.378 18.647 1.00 17.66 108 ILE D O 1
ATOM 6232 N N . SER D 1 109 ? 44.582 -25.635 18.270 1.00 13.99 109 SER D N 1
ATOM 6233 C CA . SER D 1 109 ? 44.385 -27.011 17.820 1.00 19.20 109 SER D CA 1
ATOM 6234 C C . SER D 1 109 ? 43.902 -27.912 18.955 1.00 19.99 109 SER D C 1
ATOM 6235 O O . SER D 1 109 ? 43.006 -28.745 18.752 1.00 18.17 109 SER D O 1
ATOM 6238 N N . THR D 1 110 ? 44.450 -27.743 20.165 1.00 18.19 110 THR D N 1
ATOM 6239 C CA . THR D 1 110 ? 44.067 -28.633 21.259 1.00 17.32 110 THR D CA 1
ATOM 6240 C C . THR D 1 110 ? 42.561 -28.580 21.501 1.00 19.73 110 THR D C 1
ATOM 6241 O O . THR D 1 110 ? 41.933 -29.608 21.789 1.00 17.83 110 THR D O 1
ATOM 6245 N N . SER D 1 111 ? 41.954 -27.397 21.334 1.00 18.29 111 SER D N 1
ATOM 6246 C CA . SER D 1 111 ? 40.503 -27.277 21.472 1.00 17.20 111 SER D CA 1
ATOM 6247 C C . SER D 1 111 ? 39.766 -27.726 20.211 1.00 17.63 111 SER D C 1
ATOM 6248 O O . SER D 1 111 ? 38.825 -28.524 20.288 1.00 20.76 111 SER D O 1
ATOM 6251 N N . LEU D 1 112 ? 40.157 -27.208 19.045 1.00 17.99 112 LEU D N 1
ATOM 6252 C CA . LEU D 1 112 ? 39.350 -27.434 17.851 1.00 18.46 112 LEU D CA 1
ATOM 6253 C C . LEU D 1 112 ? 39.722 -28.710 17.110 1.00 19.10 112 LEU D C 1
ATOM 6254 O O . LEU D 1 112 ? 38.817 -29.441 16.689 1.00 18.98 112 LEU D O 1
ATOM 6259 N N . ASP D 1 113 ? 41.021 -28.993 16.918 1.00 18.41 113 ASP D N 1
ATOM 6260 C CA . ASP D 1 113 ? 41.414 -30.314 16.420 1.00 20.80 113 ASP D CA 1
ATOM 6261 C C . ASP D 1 113 ? 40.952 -31.396 17.382 1.00 18.71 113 ASP D C 1
ATOM 6262 O O . ASP D 1 113 ? 40.491 -32.466 16.963 1.00 20.28 113 ASP D O 1
ATOM 6267 N N . GLY D 1 114 ? 41.083 -31.136 18.682 1.00 17.55 114 GLY D N 1
ATOM 6268 C CA . GLY D 1 114 ? 40.657 -32.110 19.670 1.00 19.70 114 GLY D CA 1
ATOM 6269 C C . GLY D 1 114 ? 39.177 -32.432 19.581 1.00 17.73 114 GLY D C 1
ATOM 6270 O O . GLY D 1 114 ? 38.774 -33.589 19.714 1.00 18.63 114 GLY D O 1
ATOM 6271 N N . PHE D 1 115 ? 38.347 -31.414 19.363 1.00 18.57 115 PHE D N 1
ATOM 6272 C CA . PHE D 1 115 ? 36.914 -31.643 19.198 1.00 16.75 115 PHE D CA 1
ATOM 6273 C C . PHE D 1 115 ? 36.663 -32.592 18.034 1.00 14.83 115 PHE D C 1
ATOM 6274 O O . PHE D 1 115 ? 35.938 -33.586 18.159 1.00 15.13 115 PHE D O 1
ATOM 6282 N N . TYR D 1 116 ? 37.302 -32.322 16.904 1.00 15.45 116 TYR D N 1
ATOM 6283 C CA . TYR D 1 116 ? 37.119 -33.143 15.714 1.00 14.50 116 TYR D CA 1
ATOM 6284 C C . TYR D 1 116 ? 37.724 -34.535 15.897 1.00 14.04 116 TYR D C 1
ATOM 6285 O O . TYR D 1 116 ? 37.069 -35.542 15.626 1.00 15.93 116 TYR D O 1
ATOM 6294 N N . ASN D 1 117 ? 38.981 -34.601 16.348 1.00 13.79 117 ASN D N 1
ATOM 6295 C CA . ASN D 1 117 ? 39.708 -35.873 16.429 1.00 16.83 117 ASN D CA 1
ATOM 6296 C C . ASN D 1 117 ? 39.065 -36.856 17.403 1.00 15.88 117 ASN D C 1
ATOM 6297 O O . ASN D 1 117 ? 39.134 -38.078 17.191 1.00 17.53 117 ASN D O 1
ATOM 6302 N N . VAL D 1 118 ? 38.473 -36.360 18.486 1.00 16.29 118 VAL D N 1
ATOM 6303 C CA . VAL D 1 118 ? 37.848 -37.249 19.463 1.00 16.15 118 VAL D CA 1
ATOM 6304 C C . VAL D 1 118 ? 36.406 -37.575 19.081 1.00 18.45 118 VAL D C 1
ATOM 6305 O O . VAL D 1 118 ? 35.956 -38.715 19.225 1.00 14.64 118 VAL D O 1
ATOM 6309 N N . LEU D 1 119 ? 35.641 -36.597 18.599 1.00 12.58 119 LEU D N 1
ATOM 6310 C CA . LEU D 1 119 ? 34.230 -36.876 18.369 1.00 11.96 119 LEU D CA 1
ATOM 6311 C C . LEU D 1 119 ? 33.991 -37.626 17.069 1.00 15.87 119 LEU D C 1
ATOM 6312 O O . LEU D 1 119 ? 33.051 -38.424 17.002 1.00 16.18 119 LEU D O 1
ATOM 6317 N N . LYS D 1 120 ? 34.796 -37.379 16.030 1.00 15.56 120 LYS D N 1
ATOM 6318 C CA . LYS D 1 120 ? 34.533 -38.021 14.740 1.00 15.82 120 LYS D CA 1
ATOM 6319 C C . LYS D 1 120 ? 34.467 -39.542 14.847 1.00 16.68 120 LYS D C 1
ATOM 6320 O O . LYS D 1 120 ? 33.487 -40.124 14.354 1.00 17.84 120 LYS D O 1
ATOM 6326 N N . PRO D 1 121 ? 35.428 -40.236 15.474 1.00 15.92 121 PRO D N 1
ATOM 6327 C CA . PRO D 1 121 ? 35.292 -41.703 15.628 1.00 17.57 121 PRO D CA 1
ATOM 6328 C C . PRO D 1 121 ? 34.176 -42.135 16.573 1.00 19.75 121 PRO D C 1
ATOM 6329 O O . PRO D 1 121 ? 33.818 -43.324 16.566 1.00 18.70 121 PRO D O 1
ATOM 6333 N N . LEU D 1 122 ? 33.614 -41.233 17.383 1.00 17.57 122 LEU D N 1
ATOM 6334 C CA . LEU D 1 122 ? 32.697 -41.644 18.439 1.00 16.83 122 LEU D CA 1
ATOM 6335 C C . LEU D 1 122 ? 31.237 -41.352 18.153 1.00 16.72 122 LEU D C 1
ATOM 6336 O O . LEU D 1 122 ? 30.379 -41.875 18.868 1.00 14.16 122 LEU D O 1
ATOM 6341 N N . ILE D 1 123 ? 30.920 -40.543 17.137 1.00 13.60 123 ILE D N 1
ATOM 6342 C CA . ILE D 1 123 ? 29.523 -40.195 16.900 1.00 14.20 123 ILE D CA 1
ATOM 6343 C C . ILE D 1 123 ? 28.713 -41.432 16.541 1.00 17.58 123 ILE D C 1
ATOM 6344 O O . ILE D 1 123 ? 27.624 -41.661 17.085 1.00 16.24 123 ILE D O 1
ATOM 6349 N N . MET D 1 124 ? 29.207 -42.232 15.581 1.00 17.02 124 MET D N 1
ATOM 6350 C CA . MET D 1 124 ? 28.357 -43.339 15.157 1.00 17.56 124 MET D CA 1
ATOM 6351 C C . MET D 1 124 ? 28.248 -44.379 16.273 1.00 17.22 124 MET D C 1
ATOM 6352 O O . MET D 1 124 ? 27.142 -44.877 16.529 1.00 18.05 124 MET D O 1
ATOM 6357 N N . PRO D 1 125 ? 29.338 -44.731 16.966 1.00 17.46 125 PRO D N 1
ATOM 6358 C CA . PRO D 1 125 ? 29.181 -45.643 18.115 1.00 19.38 125 PRO D CA 1
ATOM 6359 C C . PRO D 1 125 ? 28.194 -45.137 19.156 1.00 18.72 125 PRO D C 1
ATOM 6360 O O . PRO D 1 125 ? 27.486 -45.944 19.763 1.00 18.30 125 PRO D O 1
ATOM 6364 N N . MET D 1 126 ? 28.086 -43.820 19.356 1.00 16.52 126 MET D N 1
ATOM 6365 C CA . MET D 1 126 ? 27.095 -43.314 20.301 1.00 14.92 126 MET D CA 1
ATOM 6366 C C . MET D 1 126 ? 25.682 -43.478 19.754 1.00 16.26 126 MET D C 1
ATOM 6367 O O . MET D 1 126 ? 24.773 -43.920 20.467 1.00 20.56 126 MET D O 1
ATOM 6372 N N . ILE D 1 127 ? 25.470 -43.108 18.491 1.00 14.76 127 ILE D N 1
ATOM 6373 C CA . ILE D 1 127 ? 24.144 -43.240 17.890 1.00 16.36 127 ILE D CA 1
ATOM 6374 C C . ILE D 1 127 ? 23.696 -44.699 17.893 1.00 17.91 127 ILE D C 1
ATOM 6375 O O . ILE D 1 127 ? 22.520 -45.003 18.122 1.00 17.81 127 ILE D O 1
ATOM 6380 N N . HIS D 1 128 ? 24.625 -45.614 17.639 1.00 15.25 128 HIS D N 1
ATOM 6381 C CA . HIS D 1 128 ? 24.295 -47.038 17.558 1.00 21.07 128 HIS D CA 1
ATOM 6382 C C . HIS D 1 128 ? 23.815 -47.609 18.888 1.00 23.49 128 HIS D C 1
ATOM 6383 O O . HIS D 1 128 ? 23.237 -48.700 18.905 1.00 23.08 128 HIS D O 1
ATOM 6390 N N . LEU D 1 129 ? 24.035 -46.908 20.003 1.00 20.44 129 LEU D N 1
ATOM 6391 C CA . LEU D 1 129 ? 23.490 -47.382 21.273 1.00 18.66 129 LEU D CA 1
ATOM 6392 C C . LEU D 1 129 ? 21.973 -47.289 21.307 1.00 22.83 129 LEU D C 1
ATOM 6393 O O . LEU D 1 129 ? 21.343 -47.978 22.114 1.00 20.33 129 LEU D O 1
ATOM 6398 N N . ARG D 1 130 ? 21.382 -46.438 20.464 1.00 20.41 130 ARG D N 1
ATOM 6399 C CA . ARG D 1 130 ? 19.929 -46.247 20.399 1.00 21.77 130 ARG D CA 1
ATOM 6400 C C . ARG D 1 130 ? 19.338 -45.866 21.760 1.00 25.97 130 ARG D C 1
ATOM 6401 O O . ARG D 1 130 ? 18.259 -46.322 22.143 1.00 20.94 130 ARG D O 1
ATOM 6409 N N . LYS D 1 131 ? 20.035 -44.993 22.500 1.00 21.14 131 LYS D N 1
ATOM 6410 C CA . LYS D 1 131 ? 19.492 -44.546 23.781 1.00 22.48 131 LYS D CA 1
ATOM 6411 C C . LYS D 1 131 ? 19.833 -43.089 24.064 1.00 19.26 131 LYS D C 1
ATOM 6412 O O . LYS D 1 131 ? 19.903 -42.689 25.230 1.00 19.64 131 LYS D O 1
ATOM 6418 N N . GLY D 1 132 ? 20.013 -42.287 23.025 1.00 18.53 132 GLY D N 1
ATOM 6419 C CA . GLY D 1 132 ? 20.404 -40.904 23.229 1.00 16.85 132 GLY D CA 1
ATOM 6420 C C . GLY D 1 132 ? 21.880 -40.806 23.573 1.00 15.81 132 GLY D C 1
ATOM 6421 O O . GLY D 1 132 ? 22.676 -41.698 23.285 1.00 17.37 132 GLY D O 1
ATOM 6422 N N . GLY D 1 133 ? 22.252 -39.696 24.196 1.00 13.03 133 GLY D N 1
ATOM 6423 C CA . GLY D 1 133 ? 23.655 -39.510 24.514 1.00 14.35 133 GLY D CA 1
ATOM 6424 C C . GLY D 1 133 ? 23.873 -38.150 25.137 1.00 12.27 133 GLY D C 1
ATOM 6425 O O . GLY D 1 133 ? 22.939 -37.366 25.303 1.00 13.95 133 GLY D O 1
ATOM 6426 N N . ARG D 1 134 ? 25.135 -37.887 25.477 1.00 12.12 134 ARG D N 1
ATOM 6427 C CA . ARG D 1 134 ? 25.523 -36.655 26.157 1.00 13.40 134 ARG D CA 1
ATOM 6428 C C . ARG D 1 134 ? 26.899 -36.241 25.666 1.00 14.19 134 ARG D C 1
ATOM 6429 O O . ARG D 1 134 ? 27.832 -37.044 25.694 1.00 14.64 134 ARG D O 1
ATOM 6437 N N . ILE D 1 135 ? 27.029 -34.996 25.210 1.00 13.32 135 ILE D N 1
ATOM 6438 C CA . ILE D 1 135 ? 28.326 -34.423 24.872 1.00 12.42 135 ILE D CA 1
ATOM 6439 C C . ILE D 1 135 ? 28.428 -33.096 25.608 1.00 12.93 135 ILE D C 1
ATOM 6440 O O . ILE D 1 135 ? 27.507 -32.279 25.544 1.00 15.11 135 ILE D O 1
ATOM 6445 N N . VAL D 1 136 ? 29.510 -32.907 26.354 1.00 12.22 136 VAL D N 1
ATOM 6446 C CA . VAL D 1 136 ? 29.728 -31.668 27.089 1.00 12.96 136 VAL D CA 1
ATOM 6447 C C . VAL D 1 136 ? 31.135 -31.188 26.781 1.00 15.23 136 VAL D C 1
ATOM 6448 O O . VAL D 1 136 ? 32.095 -31.951 26.901 1.00 16.33 136 VAL D O 1
ATOM 6452 N N . THR D 1 137 ? 31.261 -29.923 26.392 1.00 14.36 137 THR D N 1
ATOM 6453 C CA . THR D 1 137 ? 32.562 -29.333 26.136 1.00 15.69 137 THR D CA 1
ATOM 6454 C C . THR D 1 137 ? 32.850 -28.326 27.241 1.00 16.54 137 THR D C 1
ATOM 6455 O O . THR D 1 137 ? 31.929 -27.770 27.839 1.00 14.21 137 THR D O 1
ATOM 6459 N N . LEU D 1 138 ? 34.128 -28.131 27.542 1.00 15.93 138 LEU D N 1
ATOM 6460 C CA . LEU D 1 138 ? 34.542 -27.174 28.563 1.00 17.82 138 LEU D CA 1
ATOM 6461 C C . LEU D 1 138 ? 35.116 -25.955 27.850 1.00 17.01 138 LEU D C 1
ATOM 6462 O O . LEU D 1 138 ? 36.184 -26.027 27.230 1.00 18.94 138 LEU D O 1
ATOM 6467 N N . SER D 1 139 ? 34.388 -24.852 27.908 1.00 17.10 139 SER D N 1
ATOM 6468 C CA . SER D 1 139 ? 34.903 -23.604 27.367 1.00 16.26 139 SER D CA 1
ATOM 6469 C C . SER D 1 139 ? 35.466 -22.780 28.514 1.00 18.37 139 SER D C 1
ATOM 6470 O O . SER D 1 139 ? 36.170 -23.310 29.384 1.00 21.20 139 SER D O 1
ATOM 6473 N N . SER D 1 140 ? 35.143 -21.492 28.538 1.00 18.18 140 SER D N 1
ATOM 6474 C CA . SER D 1 140 ? 35.700 -20.594 29.542 1.00 19.59 140 SER D CA 1
ATOM 6475 C C . SER D 1 140 ? 34.997 -19.263 29.400 1.00 20.27 140 SER D C 1
ATOM 6476 O O . SER D 1 140 ? 34.476 -18.937 28.329 1.00 18.33 140 SER D O 1
ATOM 6479 N N . VAL D 1 141 ? 35.014 -18.484 30.483 1.00 17.29 141 VAL D N 1
ATOM 6480 C CA . VAL D 1 141 ? 34.540 -17.106 30.405 1.00 17.01 141 VAL D CA 1
ATOM 6481 C C . VAL D 1 141 ? 35.282 -16.349 29.310 1.00 18.93 141 VAL D C 1
ATOM 6482 O O . VAL D 1 141 ? 34.700 -15.497 28.628 1.00 19.22 141 VAL D O 1
ATOM 6486 N N . SER D 1 142 ? 36.563 -16.675 29.095 1.00 18.47 142 SER D N 1
ATOM 6487 C CA . SER D 1 142 ? 37.337 -16.039 28.032 1.00 18.66 142 SER D CA 1
ATOM 6488 C C . SER D 1 142 ? 36.750 -16.296 26.647 1.00 17.12 142 SER D C 1
ATOM 6489 O O . SER D 1 142 ? 36.832 -15.427 25.769 1.00 15.66 142 SER D O 1
ATOM 6492 N N . GLY D 1 143 ? 36.184 -17.483 26.422 1.00 14.75 143 GLY D N 1
ATOM 6493 C CA . GLY D 1 143 ? 35.556 -17.779 25.143 1.00 14.68 143 GLY D CA 1
ATOM 6494 C C . GLY D 1 143 ? 34.251 -17.038 24.918 1.00 17.44 143 GLY D C 1
ATOM 6495 O O . GLY D 1 143 ? 33.780 -16.959 23.778 1.00 17.45 143 GLY D O 1
ATOM 6496 N N . ILE D 1 144 ? 33.663 -16.489 25.976 1.00 17.33 144 ILE D N 1
ATOM 6497 C CA . ILE D 1 144 ? 32.450 -15.681 25.854 1.00 13.78 144 ILE D CA 1
ATOM 6498 C C . ILE D 1 144 ? 32.775 -14.198 25.687 1.00 18.79 144 ILE D C 1
ATOM 6499 O O . ILE D 1 144 ? 32.165 -13.509 24.859 1.00 15.88 144 ILE D O 1
ATOM 6504 N N . MET D 1 145 ? 33.714 -13.674 26.481 1.00 17.87 145 MET D N 1
ATOM 6505 C CA . MET D 1 145 ? 33.927 -12.231 26.521 1.00 16.91 145 MET D CA 1
ATOM 6506 C C . MET D 1 145 ? 35.310 -11.781 26.060 1.00 16.39 145 MET D C 1
ATOM 6507 O O . MET D 1 145 ? 35.533 -10.568 25.945 1.00 16.96 145 MET D O 1
ATOM 6512 N N . GLY D 1 146 ? 36.247 -12.702 25.849 1.00 15.77 146 GLY D N 1
ATOM 6513 C CA . GLY D 1 146 ? 37.632 -12.347 25.610 1.00 17.03 146 GLY D CA 1
ATOM 6514 C C . GLY D 1 146 ? 38.377 -12.002 26.894 1.00 16.61 146 GLY D C 1
ATOM 6515 O O . GLY D 1 146 ? 37.793 -11.672 27.922 1.00 16.98 146 GLY D O 1
ATOM 6516 N N . ASN D 1 147 ? 39.710 -12.055 26.815 1.00 17.08 147 ASN D N 1
ATOM 6517 C CA . ASN D 1 147 ? 40.570 -11.745 27.956 1.00 18.31 147 ASN D CA 1
ATOM 6518 C C . ASN D 1 147 ? 41.934 -11.266 27.468 1.00 18.38 147 ASN D C 1
ATOM 6519 O O . ASN D 1 147 ? 42.509 -11.853 26.549 1.00 18.29 147 ASN D O 1
ATOM 6524 N N . ARG D 1 148 ? 42.446 -10.193 28.082 1.00 17.73 148 ARG D N 1
ATOM 6525 C CA . ARG D 1 148 ? 43.792 -9.719 27.765 1.00 19.43 148 ARG D CA 1
ATOM 6526 C C . ARG D 1 148 ? 44.822 -10.823 27.931 1.00 19.67 148 ARG D C 1
ATOM 6527 O O . ARG D 1 148 ? 44.774 -11.605 28.885 1.00 20.79 148 ARG D O 1
ATOM 6535 N N . GLY D 1 149 ? 45.788 -10.854 27.017 1.00 20.08 149 GLY D N 1
ATOM 6536 C CA . GLY D 1 149 ? 46.816 -11.872 27.051 1.00 18.67 149 GLY D CA 1
ATOM 6537 C C . GLY D 1 149 ? 46.346 -13.239 26.620 1.00 21.77 149 GLY D C 1
ATOM 6538 O O . GLY D 1 149 ? 47.115 -14.207 26.720 1.00 17.76 149 GLY D O 1
ATOM 6539 N N . GLN D 1 150 ? 45.110 -13.351 26.141 1.00 17.15 150 GLN D N 1
ATOM 6540 C CA . GLN D 1 150 ? 44.548 -14.650 25.806 1.00 18.03 150 GLN D CA 1
ATOM 6541 C C . GLN D 1 150 ? 43.773 -14.586 24.504 1.00 15.89 150 GLN D C 1
ATOM 6542 O O . GLN D 1 150 ? 42.687 -15.158 24.388 1.00 17.64 150 GLN D O 1
ATOM 6548 N N . VAL D 1 151 ? 44.307 -13.892 23.496 1.00 14.22 151 VAL D N 1
ATOM 6549 C CA . VAL D 1 151 ? 43.618 -13.879 22.207 1.00 15.61 151 VAL D CA 1
ATOM 6550 C C . VAL D 1 151 ? 43.529 -15.293 21.655 1.00 16.59 151 VAL D C 1
ATOM 6551 O O . VAL D 1 151 ? 42.499 -15.695 21.101 1.00 15.38 151 VAL D O 1
ATOM 6555 N N . ASN D 1 152 ? 44.593 -16.084 21.838 1.00 15.61 152 ASN D N 1
ATOM 6556 C CA . ASN D 1 152 ? 44.580 -17.467 21.366 1.00 15.04 152 ASN D CA 1
ATOM 6557 C C . ASN D 1 152 ? 43.578 -18.322 22.139 1.00 16.55 152 ASN D C 1
ATOM 6558 O O . ASN D 1 152 ? 42.763 -19.035 21.538 1.00 16.92 152 ASN D O 1
ATOM 6563 N N . TYR D 1 153 ? 43.624 -18.275 23.472 1.00 15.19 153 TYR D N 1
ATOM 6564 C CA . TYR D 1 153 ? 42.709 -19.094 24.264 1.00 16.98 153 TYR D CA 1
ATOM 6565 C C . TYR D 1 153 ? 41.264 -18.644 24.080 1.00 15.33 153 TYR D C 1
ATOM 6566 O O . TYR D 1 153 ? 40.350 -19.473 24.019 1.00 15.30 153 TYR D O 1
ATOM 6575 N N . SER D 1 154 ? 41.035 -17.330 23.998 1.00 13.76 154 SER D N 1
ATOM 6576 C CA . SER D 1 154 ? 39.684 -16.831 23.771 1.00 14.52 154 SER D CA 1
ATOM 6577 C C . SER D 1 154 ? 39.124 -17.351 22.454 1.00 15.06 154 SER D C 1
ATOM 6578 O O . SER D 1 154 ? 37.963 -17.763 22.391 1.00 15.28 154 SER D O 1
ATOM 6581 N N . ALA D 1 155 ? 39.926 -17.312 21.382 1.00 15.93 155 ALA D N 1
ATOM 6582 C CA . ALA D 1 155 ? 39.480 -17.852 20.096 1.00 13.64 155 ALA D CA 1
ATOM 6583 C C . ALA D 1 155 ? 39.218 -19.347 20.196 1.00 14.95 155 ALA D C 1
ATOM 6584 O O . ALA D 1 155 ? 38.218 -19.859 19.667 1.00 16.05 155 ALA D O 1
ATOM 6586 N N . ALA D 1 156 ? 40.099 -20.063 20.880 1.00 14.45 156 ALA D N 1
ATOM 6587 C CA . ALA D 1 156 ? 39.949 -21.513 20.982 1.00 13.35 156 ALA D CA 1
ATOM 6588 C C . ALA D 1 156 ? 38.673 -21.888 21.728 1.00 16.17 156 ALA D C 1
ATOM 6589 O O . ALA D 1 156 ? 37.921 -22.779 21.295 1.00 14.29 156 ALA D O 1
ATOM 6591 N N . LYS D 1 157 ? 38.413 -21.224 22.852 1.00 13.96 157 LYS D N 1
ATOM 6592 C CA . LYS D 1 157 ? 37.249 -21.551 23.661 1.00 16.41 157 LYS D CA 1
ATOM 6593 C C . LYS D 1 157 ? 35.959 -21.003 23.058 1.00 15.43 157 LYS D C 1
ATOM 6594 O O . LYS D 1 157 ? 34.895 -21.607 23.236 1.00 14.58 157 LYS D O 1
ATOM 6600 N N . ALA D 1 158 ? 36.023 -19.864 22.360 1.00 13.00 158 ALA D N 1
ATOM 6601 C CA . ALA D 1 158 ? 34.867 -19.406 21.593 1.00 13.71 158 ALA D CA 1
ATOM 6602 C C . ALA D 1 158 ? 34.540 -20.371 20.457 1.00 13.34 158 ALA D C 1
ATOM 6603 O O . ALA D 1 158 ? 33.370 -20.686 20.222 1.00 12.36 158 ALA D O 1
ATOM 6605 N N . GLY D 1 159 ? 35.559 -20.842 19.736 1.00 13.76 159 GLY D N 1
ATOM 6606 C CA . GLY D 1 159 ? 35.310 -21.774 18.646 1.00 14.07 159 GLY D CA 1
ATOM 6607 C C . GLY D 1 159 ? 34.661 -23.053 19.118 1.00 14.95 159 GLY D C 1
ATOM 6608 O O . GLY D 1 159 ? 33.859 -23.657 18.391 1.00 14.06 159 GLY D O 1
ATOM 6609 N N . LEU D 1 160 ? 34.994 -23.477 20.343 1.00 15.46 160 LEU D N 1
ATOM 6610 C CA . LEU D 1 160 ? 34.362 -24.645 20.946 1.00 15.92 160 LEU D CA 1
ATOM 6611 C C . LEU D 1 160 ? 32.874 -24.410 21.161 1.00 16.66 160 LEU D C 1
ATOM 6612 O O . LEU D 1 160 ? 32.066 -25.333 21.014 1.00 13.83 160 LEU D O 1
ATOM 6617 N N . ILE D 1 161 ? 32.495 -23.179 21.524 1.00 13.91 161 ILE D N 1
ATOM 6618 C CA . ILE D 1 161 ? 31.080 -22.862 21.715 1.00 13.78 161 ILE D CA 1
ATOM 6619 C C . ILE D 1 161 ? 30.326 -22.989 20.396 1.00 16.29 161 ILE D C 1
ATOM 6620 O O . ILE D 1 161 ? 29.229 -23.562 20.337 1.00 17.18 161 ILE D O 1
ATOM 6625 N N . GLY D 1 162 ? 30.893 -22.433 19.322 1.00 13.93 162 GLY D N 1
ATOM 6626 C CA . GLY D 1 162 ? 30.236 -22.524 18.027 1.00 12.00 162 GLY D CA 1
ATOM 6627 C C . GLY D 1 162 ? 30.096 -23.962 17.564 1.00 13.62 162 GLY D C 1
ATOM 6628 O O . GLY D 1 162 ? 29.035 -24.374 17.092 1.00 12.80 162 GLY D O 1
ATOM 6629 N N . ALA D 1 163 ? 31.160 -24.746 17.713 1.00 12.35 163 ALA D N 1
ATOM 6630 C CA . ALA D 1 163 ? 31.092 -26.158 17.328 1.00 14.97 163 ALA D CA 1
ATOM 6631 C C . ALA D 1 163 ? 30.063 -26.912 18.165 1.00 12.58 163 ALA D C 1
ATOM 6632 O O . ALA D 1 163 ? 29.319 -27.748 17.638 1.00 13.85 163 ALA D O 1
ATOM 6634 N N . THR D 1 164 ? 30.002 -26.618 19.469 1.00 11.71 164 THR D N 1
ATOM 6635 C CA . THR D 1 164 ? 29.050 -27.276 20.363 1.00 14.37 164 THR D CA 1
ATOM 6636 C C . THR D 1 164 ? 27.611 -26.976 19.958 1.00 15.14 164 THR D C 1
ATOM 6637 O O . THR D 1 164 ? 26.749 -27.865 19.945 1.00 12.18 164 THR D O 1
ATOM 6641 N N . LYS D 1 165 ? 27.322 -25.709 19.665 1.00 12.97 165 LYS D N 1
ATOM 6642 C CA . LYS D 1 165 ? 25.956 -25.340 19.318 1.00 13.92 165 LYS D CA 1
ATOM 6643 C C . LYS D 1 165 ? 25.537 -25.964 17.997 1.00 13.96 165 LYS D C 1
ATOM 6644 O O . LYS D 1 165 ? 24.395 -26.423 17.853 1.00 14.73 165 LYS D O 1
ATOM 6650 N N . ALA D 1 166 ? 26.445 -25.981 17.017 1.00 12.23 166 ALA D N 1
ATOM 6651 C CA . ALA D 1 166 ? 26.115 -26.570 15.721 1.00 12.84 166 ALA D CA 1
ATOM 6652 C C . ALA D 1 166 ? 25.897 -28.068 15.852 1.00 13.75 166 ALA D C 1
ATOM 6653 O O . ALA D 1 166 ? 24.943 -28.614 15.288 1.00 15.22 166 ALA D O 1
ATOM 6655 N N . LEU D 1 167 ? 26.760 -28.745 16.606 1.00 13.48 167 LEU D N 1
ATOM 6656 C CA . LEU D 1 167 ? 26.590 -30.189 16.764 1.00 13.51 167 LEU D CA 1
ATOM 6657 C C . LEU D 1 167 ? 25.305 -30.519 17.519 1.00 14.35 167 LEU D C 1
ATOM 6658 O O . LEU D 1 167 ? 24.670 -31.549 17.243 1.00 14.95 167 LEU D O 1
ATOM 6663 N N . ALA D 1 168 ? 24.916 -29.667 18.477 1.00 13.69 168 ALA D N 1
ATOM 6664 C CA . ALA D 1 168 ? 23.643 -29.847 19.167 1.00 13.93 168 ALA D CA 1
ATOM 6665 C C . ALA D 1 168 ? 22.497 -29.914 18.171 1.00 15.77 168 ALA D C 1
ATOM 6666 O O . ALA D 1 168 ? 21.597 -30.755 18.301 1.00 12.71 168 ALA D O 1
ATOM 6668 N N . LEU D 1 169 ? 22.518 -29.032 17.161 1.00 12.82 169 LEU D N 1
ATOM 6669 C CA . LEU D 1 169 ? 21.455 -29.025 16.166 1.00 15.86 169 LEU D CA 1
ATOM 6670 C C . LEU D 1 169 ? 21.442 -30.318 15.370 1.00 14.59 169 LEU D C 1
ATOM 6671 O O . LEU D 1 169 ? 20.372 -30.849 15.067 1.00 15.96 169 LEU D O 1
ATOM 6676 N N . GLU D 1 170 ? 22.620 -30.838 15.034 1.00 14.09 170 GLU D N 1
ATOM 6677 C CA . GLU D 1 170 ? 22.686 -32.025 14.189 1.00 16.10 170 GLU D CA 1
ATOM 6678 C C . GLU D 1 170 ? 22.254 -33.277 14.932 1.00 18.26 170 GLU D C 1
ATOM 6679 O O . GLU D 1 170 ? 21.700 -34.195 14.318 1.00 16.51 170 GLU D O 1
ATOM 6685 N N . LEU D 1 171 ? 22.503 -33.350 16.234 1.00 14.32 171 LEU D N 1
ATOM 6686 C CA . LEU D 1 171 ? 22.293 -34.593 16.969 1.00 17.06 171 LEU D CA 1
ATOM 6687 C C . LEU D 1 171 ? 21.015 -34.588 17.795 1.00 17.27 171 LEU D C 1
ATOM 6688 O O . LEU D 1 171 ? 20.689 -35.605 18.413 1.00 15.97 171 LEU D O 1
ATOM 6693 N N . ALA D 1 172 ? 20.300 -33.466 17.827 1.00 14.40 172 ALA D N 1
ATOM 6694 C CA . ALA D 1 172 ? 19.080 -33.368 18.617 1.00 16.73 172 ALA D CA 1
ATOM 6695 C C . ALA D 1 172 ? 18.066 -34.451 18.250 1.00 19.52 172 ALA D C 1
ATOM 6696 O O . ALA D 1 172 ? 17.422 -35.020 19.139 1.00 18.24 172 ALA D O 1
ATOM 6698 N N . LYS D 1 173 ? 17.893 -34.746 16.952 1.00 17.81 173 LYS D N 1
ATOM 6699 C CA . LYS D 1 173 ? 16.867 -35.730 16.594 1.00 22.00 173 LYS D CA 1
ATOM 6700 C C . LYS D 1 173 ? 17.219 -37.125 17.085 1.00 22.76 173 LYS D C 1
ATOM 6701 O O . LYS D 1 173 ? 16.347 -37.996 17.113 1.00 23.31 173 LYS D O 1
ATOM 6707 N N . ARG D 1 174 ? 18.470 -37.369 17.462 1.00 20.59 174 ARG D N 1
ATOM 6708 C CA . ARG D 1 174 ? 18.860 -38.659 18.020 1.00 19.04 174 ARG D CA 1
ATOM 6709 C C . ARG D 1 174 ? 18.853 -38.672 19.551 1.00 20.32 174 ARG D C 1
ATOM 6710 O O . ARG D 1 174 ? 19.356 -39.629 20.148 1.00 20.00 174 ARG D O 1
ATOM 6718 N N . LYS D 1 175 ? 18.313 -37.623 20.186 1.00 18.30 175 LYS D N 1
ATOM 6719 C CA . LYS D 1 175 ? 18.219 -37.492 21.649 1.00 18.68 175 LYS D CA 1
ATOM 6720 C C . LYS D 1 175 ? 19.590 -37.423 22.313 1.00 18.82 175 LYS D C 1
ATOM 6721 O O . LYS D 1 175 ? 19.764 -37.821 23.473 1.00 17.53 175 LYS D O 1
ATOM 6727 N N . ILE D 1 176 ? 20.576 -36.916 21.590 1.00 18.77 176 ILE D N 1
ATOM 6728 C CA . ILE D 1 176 ? 21.898 -36.652 22.140 1.00 11.96 176 ILE D CA 1
ATOM 6729 C C . ILE D 1 176 ? 21.954 -35.155 22.417 1.00 17.52 176 ILE D C 1
ATOM 6730 O O . ILE D 1 176 ? 21.873 -34.355 21.485 1.00 15.72 176 ILE D O 1
ATOM 6735 N N . THR D 1 177 ? 22.074 -34.758 23.685 1.00 15.58 177 THR D N 1
ATOM 6736 C CA . THR D 1 177 ? 22.207 -33.335 23.982 1.00 13.12 177 THR D CA 1
ATOM 6737 C C . THR D 1 177 ? 23.677 -32.946 23.922 1.00 11.67 177 THR D C 1
ATOM 6738 O O . THR D 1 177 ? 24.567 -33.749 24.209 1.00 13.48 177 THR D O 1
ATOM 6742 N N . VAL D 1 178 ? 23.928 -31.711 23.499 1.00 13.82 178 VAL D N 1
ATOM 6743 C CA . VAL D 1 178 ? 25.279 -31.207 23.313 1.00 14.32 178 VAL D CA 1
ATOM 6744 C C . VAL D 1 178 ? 25.328 -29.826 23.951 1.00 13.81 178 VAL D C 1
ATOM 6745 O O . VAL D 1 178 ? 24.618 -28.908 23.514 1.00 13.05 178 VAL D O 1
ATOM 6749 N N . ASN D 1 179 ? 26.140 -29.692 24.998 1.00 13.42 179 ASN D N 1
ATOM 6750 C CA . ASN D 1 179 ? 26.180 -28.469 25.786 1.00 13.29 179 ASN D CA 1
ATOM 6751 C C . ASN D 1 179 ? 27.617 -28.118 26.135 1.00 15.28 179 ASN D C 1
ATOM 6752 O O . ASN D 1 179 ? 28.528 -28.942 26.074 1.00 14.11 179 ASN D O 1
ATOM 6757 N N . CYS D 1 180 ? 27.792 -26.872 26.546 1.00 16.20 180 CYS D N 1
ATOM 6758 C CA . CYS D 1 180 ? 29.085 -26.340 26.924 1.00 14.11 180 CYS D CA 1
ATOM 6759 C C . CYS D 1 180 ? 29.026 -25.864 28.369 1.00 16.15 180 CYS D C 1
ATOM 6760 O O . CYS D 1 180 ? 28.016 -25.300 28.799 1.00 17.30 180 CYS D O 1
ATOM 6763 N N . VAL D 1 181 ? 30.102 -26.084 29.122 1.00 15.23 181 VAL D N 1
ATOM 6764 C CA . VAL D 1 181 ? 30.252 -25.510 30.455 1.00 13.54 181 VAL D CA 1
ATOM 6765 C C . VAL D 1 181 ? 31.411 -24.526 30.410 1.00 15.97 181 VAL D C 1
ATOM 6766 O O . VAL D 1 181 ? 32.514 -24.879 29.972 1.00 16.97 181 VAL D O 1
ATOM 6770 N N . ALA D 1 182 ? 31.162 -23.286 30.835 1.00 16.18 182 ALA D N 1
ATOM 6771 C CA . ALA D 1 182 ? 32.170 -22.230 30.740 1.00 16.83 182 ALA D CA 1
ATOM 6772 C C . ALA D 1 182 ? 32.579 -21.776 32.136 1.00 16.22 182 ALA D C 1
ATOM 6773 O O . ALA D 1 182 ? 31.965 -20.858 32.697 1.00 17.11 182 ALA D O 1
ATOM 6775 N N . PRO D 1 183 ? 33.609 -22.371 32.733 1.00 18.18 183 PRO D N 1
ATOM 6776 C CA . PRO D 1 183 ? 34.032 -21.947 34.075 1.00 17.32 183 PRO D CA 1
ATOM 6777 C C . PRO D 1 183 ? 34.645 -20.557 34.065 1.00 18.21 183 PRO D C 1
ATOM 6778 O O . PRO D 1 183 ? 35.160 -20.072 33.051 1.00 17.85 183 PRO D O 1
ATOM 6782 N N . GLY D 1 184 ? 34.586 -19.923 35.234 1.00 18.27 184 GLY D N 1
ATOM 6783 C CA . GLY D 1 184 ? 35.344 -18.710 35.474 1.00 18.74 184 GLY D CA 1
ATOM 6784 C C . GLY D 1 184 ? 36.711 -19.072 36.023 1.00 24.31 184 GLY D C 1
ATOM 6785 O O . GLY D 1 184 ? 37.398 -19.931 35.466 1.00 23.91 184 GLY D O 1
ATOM 6786 N N . LEU D 1 185 ? 37.107 -18.456 37.130 1.00 21.54 185 LEU D N 1
ATOM 6787 C CA . LEU D 1 185 ? 38.404 -18.722 37.741 1.00 22.65 185 LEU D CA 1
ATOM 6788 C C . LEU D 1 185 ? 38.240 -19.816 38.787 1.00 19.87 185 LEU D C 1
ATOM 6789 O O . LEU D 1 185 ? 37.549 -19.619 39.790 1.00 21.49 185 LEU D O 1
ATOM 6794 N N . ILE D 1 186 ? 38.892 -20.953 38.558 1.00 18.75 186 ILE D N 1
ATOM 6795 C CA . ILE D 1 186 ? 38.752 -22.148 39.378 1.00 19.21 186 ILE D CA 1
ATOM 6796 C C . ILE D 1 186 ? 40.080 -22.424 40.073 1.00 21.84 186 ILE D C 1
ATOM 6797 O O . ILE D 1 186 ? 41.140 -22.380 39.438 1.00 22.77 186 ILE D O 1
ATOM 6802 N N . GLU D 1 187 ? 40.018 -22.727 41.366 1.00 22.65 187 GLU D N 1
ATOM 6803 C CA . GLU D 1 187 ? 41.202 -23.105 42.134 1.00 28.82 187 GLU D CA 1
ATOM 6804 C C . GLU D 1 187 ? 41.552 -24.546 41.793 1.00 32.66 187 GLU D C 1
ATOM 6805 O O . GLU D 1 187 ? 40.812 -25.468 42.144 1.00 34.03 187 GLU D O 1
ATOM 6811 N N . THR D 1 188 ? 42.667 -24.749 41.095 1.00 31.93 188 THR D N 1
ATOM 6812 C CA . THR D 1 188 ? 43.166 -26.090 40.838 1.00 43.07 188 THR D CA 1
ATOM 6813 C C . THR D 1 188 ? 44.376 -26.451 41.691 1.00 53.74 188 THR D C 1
ATOM 6814 O O . THR D 1 188 ? 44.648 -27.643 41.872 1.00 57.16 188 THR D O 1
ATOM 6818 N N . GLU D 1 189 ? 45.128 -25.461 42.175 1.00 54.84 189 GLU D N 1
ATOM 6819 C CA . GLU D 1 189 ? 46.002 -25.634 43.332 1.00 62.11 189 GLU D CA 1
ATOM 6820 C C . GLU D 1 189 ? 46.300 -24.244 43.881 1.00 65.20 189 GLU D C 1
ATOM 6821 O O . GLU D 1 189 ? 45.444 -23.352 43.768 1.00 62.38 189 GLU D O 1
ATOM 6827 N N . MET D 1 190 ? 47.480 -24.050 44.482 1.00 66.24 190 MET D N 1
ATOM 6828 C CA . MET D 1 190 ? 47.767 -22.784 45.150 1.00 66.64 190 MET D CA 1
ATOM 6829 C C . MET D 1 190 ? 46.625 -22.553 46.158 1.00 69.34 190 MET D C 1
ATOM 6830 O O . MET D 1 190 ? 46.669 -21.691 47.026 1.00 74.76 190 MET D O 1
ATOM 6835 N N . ASP D 1 193 ? 49.204 -15.297 47.072 1.00 78.42 193 ASP D N 1
ATOM 6836 C CA . ASP D 1 193 ? 48.455 -14.363 47.891 1.00 78.82 193 ASP D CA 1
ATOM 6837 C C . ASP D 1 193 ? 47.815 -13.320 46.988 1.00 77.77 193 ASP D C 1
ATOM 6838 O O . ASP D 1 193 ? 46.750 -12.785 47.288 1.00 73.94 193 ASP D O 1
ATOM 6843 N N . GLU D 1 194 ? 48.493 -13.049 45.869 1.00 78.39 194 GLU D N 1
ATOM 6844 C CA . GLU D 1 194 ? 48.002 -12.069 44.905 1.00 75.77 194 GLU D CA 1
ATOM 6845 C C . GLU D 1 194 ? 46.748 -12.564 44.190 1.00 72.11 194 GLU D C 1
ATOM 6846 O O . GLU D 1 194 ? 45.817 -11.784 43.955 1.00 69.42 194 GLU D O 1
ATOM 6852 N N . VAL D 1 195 ? 46.700 -13.853 43.838 1.00 68.75 195 VAL D N 1
ATOM 6853 C CA . VAL D 1 195 ? 45.563 -14.367 43.077 1.00 70.06 195 VAL D CA 1
ATOM 6854 C C . VAL D 1 195 ? 44.332 -14.497 43.967 1.00 65.08 195 VAL D C 1
ATOM 6855 O O . VAL D 1 195 ? 43.196 -14.410 43.485 1.00 60.80 195 VAL D O 1
ATOM 6859 N N . LYS D 1 196 ? 44.526 -14.687 45.274 1.00 64.66 196 LYS D N 1
ATOM 6860 C CA . LYS D 1 196 ? 43.388 -14.724 46.185 1.00 66.17 196 LYS D CA 1
ATOM 6861 C C . LYS D 1 196 ? 42.817 -13.331 46.434 1.00 65.90 196 LYS D C 1
ATOM 6862 O O . LYS D 1 196 ? 41.597 -13.185 46.592 1.00 61.53 196 LYS D O 1
ATOM 6868 N N . GLU D 1 197 ? 43.667 -12.300 46.461 1.00 63.68 197 GLU D N 1
ATOM 6869 C CA . GLU D 1 197 ? 43.156 -10.934 46.529 1.00 66.13 197 GLU D CA 1
ATOM 6870 C C . GLU D 1 197 ? 42.538 -10.499 45.204 1.00 60.02 197 GLU D C 1
ATOM 6871 O O . GLU D 1 197 ? 41.597 -9.695 45.195 1.00 55.77 197 GLU D O 1
ATOM 6877 N N . HIS D 1 198 ? 43.046 -11.014 44.079 1.00 55.95 198 HIS D N 1
ATOM 6878 C CA . HIS D 1 198 ? 42.414 -10.725 42.798 1.00 57.48 198 HIS D CA 1
ATOM 6879 C C . HIS D 1 198 ? 41.014 -11.319 42.717 1.00 56.18 198 HIS D C 1
ATOM 6880 O O . HIS D 1 198 ? 40.118 -10.718 42.111 1.00 50.02 198 HIS D O 1
ATOM 6887 N N . ALA D 1 199 ? 40.804 -12.493 43.318 1.00 50.92 199 ALA D N 1
ATOM 6888 C CA . ALA D 1 199 ? 39.472 -13.088 43.331 1.00 45.94 199 ALA D CA 1
ATOM 6889 C C . ALA D 1 199 ? 38.525 -12.301 44.228 1.00 44.61 199 ALA D C 1
ATOM 6890 O O . ALA D 1 199 ? 37.342 -12.141 43.903 1.00 43.26 199 ALA D O 1
ATOM 6892 N N . LEU D 1 200 ? 39.022 -11.802 45.361 1.00 47.63 200 LEU D N 1
ATOM 6893 C CA . LEU D 1 200 ? 38.159 -11.035 46.258 1.00 50.12 200 LEU D CA 1
ATOM 6894 C C . LEU D 1 200 ? 37.614 -9.784 45.577 1.00 48.18 200 LEU D C 1
ATOM 6895 O O . LEU D 1 200 ? 36.438 -9.439 45.746 1.00 50.67 200 LEU D O 1
ATOM 6900 N N . LYS D 1 201 ? 38.440 -9.103 44.787 1.00 49.49 201 LYS D N 1
ATOM 6901 C CA . LYS D 1 201 ? 37.995 -7.856 44.178 1.00 49.78 201 LYS D CA 1
ATOM 6902 C C . LYS D 1 201 ? 37.103 -8.109 42.964 1.00 43.75 201 LYS D C 1
ATOM 6903 O O . LYS D 1 201 ? 36.052 -7.476 42.844 1.00 51.13 201 LYS D O 1
ATOM 6909 N N . MET D 1 202 ? 37.487 -9.006 42.057 1.00 42.12 202 MET D N 1
ATOM 6910 C CA . MET D 1 202 ? 36.864 -9.098 40.738 1.00 40.14 202 MET D CA 1
ATOM 6911 C C . MET D 1 202 ? 35.606 -9.970 40.670 1.00 37.41 202 MET D C 1
ATOM 6912 O O . MET D 1 202 ? 34.729 -9.700 39.843 1.00 36.69 202 MET D O 1
ATOM 6917 N N . ILE D 1 203 ? 35.484 -11.008 41.483 1.00 30.63 203 ILE D N 1
ATOM 6918 C CA . ILE D 1 203 ? 34.411 -11.996 41.353 1.00 27.59 203 ILE D CA 1
ATOM 6919 C C . ILE D 1 203 ? 33.306 -11.661 42.350 1.00 23.09 203 ILE D C 1
ATOM 6920 O O . ILE D 1 203 ? 33.598 -11.512 43.544 1.00 24.62 203 ILE D O 1
ATOM 6925 N N . PRO D 1 204 ? 32.047 -11.530 41.917 1.00 20.85 204 PRO D N 1
ATOM 6926 C CA . PRO D 1 204 ? 30.984 -11.225 42.895 1.00 21.50 204 PRO D CA 1
ATOM 6927 C C . PRO D 1 204 ? 30.959 -12.153 44.101 1.00 22.56 204 PRO D C 1
ATOM 6928 O O . PRO D 1 204 ? 30.773 -11.673 45.225 1.00 22.01 204 PRO D O 1
ATOM 6932 N N . LEU D 1 205 ? 31.155 -13.461 43.916 1.00 17.56 205 LEU D N 1
ATOM 6933 C CA . LEU D 1 205 ? 31.173 -14.349 45.076 1.00 21.68 205 LEU D CA 1
ATOM 6934 C C . LEU D 1 205 ? 32.451 -14.228 45.908 1.00 25.60 205 LEU D C 1
ATOM 6935 O O . LEU D 1 205 ? 32.532 -14.872 46.959 1.00 24.20 205 LEU D O 1
ATOM 6940 N N . GLN D 1 206 ? 33.443 -13.452 45.456 1.00 23.89 206 GLN D N 1
ATOM 6941 C CA . GLN D 1 206 ? 34.618 -13.064 46.239 1.00 29.29 206 GLN D CA 1
ATOM 6942 C C . GLN D 1 206 ? 35.597 -14.210 46.459 1.00 34.01 206 GLN D C 1
ATOM 6943 O O . GLN D 1 206 ? 36.409 -14.167 47.389 1.00 28.71 206 GLN D O 1
ATOM 6949 N N . ARG D 1 207 ? 35.550 -15.237 45.615 1.00 26.11 207 ARG D N 1
ATOM 6950 C CA . ARG D 1 207 ? 36.435 -16.377 45.763 1.00 25.05 207 ARG D CA 1
ATOM 6951 C C . ARG D 1 207 ? 36.511 -17.112 44.437 1.00 27.84 207 ARG D C 1
ATOM 6952 O O . ARG D 1 207 ? 35.625 -16.994 43.581 1.00 21.32 207 ARG D O 1
ATOM 6960 N N . MET D 1 208 ? 37.592 -17.863 44.278 1.00 23.41 208 MET D N 1
ATOM 6961 C CA . MET D 1 208 ? 37.685 -18.769 43.153 1.00 24.41 208 MET D CA 1
ATOM 6962 C C . MET D 1 208 ? 36.685 -19.908 43.322 1.00 21.65 208 MET D C 1
ATOM 6963 O O . MET D 1 208 ? 36.242 -20.224 44.429 1.00 19.71 208 MET D O 1
ATOM 6968 N N . GLY D 1 209 ? 36.328 -20.534 42.203 1.00 18.54 209 GLY D N 1
ATOM 6969 C CA . GLY D 1 209 ? 35.518 -21.730 42.286 1.00 17.24 209 GLY D CA 1
ATOM 6970 C C . GLY D 1 209 ? 36.352 -22.952 42.629 1.00 20.44 209 GLY D C 1
ATOM 6971 O O . GLY D 1 209 ? 37.567 -22.966 42.465 1.00 22.69 209 GLY D O 1
ATOM 6972 N N . GLN D 1 210 ? 35.684 -23.987 43.121 1.00 20.36 210 GLN D N 1
ATOM 6973 C CA . GLN D 1 210 ? 36.317 -25.272 43.387 1.00 23.18 210 GLN D CA 1
ATOM 6974 C C . GLN D 1 210 ? 36.016 -26.240 42.247 1.00 21.17 210 GLN D C 1
ATOM 6975 O O . GLN D 1 210 ? 35.017 -26.086 41.546 1.00 19.26 210 GLN D O 1
ATOM 6981 N N . VAL D 1 211 ? 36.893 -27.240 42.054 1.00 20.26 211 VAL D N 1
ATOM 6982 C CA . VAL D 1 211 ? 36.726 -28.137 40.910 1.00 19.81 211 VAL D CA 1
ATOM 6983 C C . VAL D 1 211 ? 35.355 -28.807 40.947 1.00 20.81 211 VAL D C 1
ATOM 6984 O O . VAL D 1 211 ? 34.730 -29.025 39.897 1.00 18.67 211 VAL D O 1
ATOM 6988 N N . ASP D 1 212 ? 34.851 -29.122 42.146 1.00 21.38 212 ASP D N 1
ATOM 6989 C CA . ASP D 1 212 ? 33.564 -29.812 42.235 1.00 21.73 212 ASP D CA 1
ATOM 6990 C C . ASP D 1 212 ? 32.397 -28.912 41.879 1.00 19.85 212 ASP D C 1
ATOM 6991 O O . ASP D 1 212 ? 31.326 -29.422 41.520 1.00 19.85 212 ASP D O 1
ATOM 6996 N N . GLU D 1 213 ? 32.569 -27.591 41.971 1.00 18.24 213 GLU D N 1
ATOM 6997 C CA . GLU D 1 213 ? 31.497 -26.691 41.561 1.00 18.07 213 GLU D CA 1
ATOM 6998 C C . GLU D 1 213 ? 31.361 -26.647 40.042 1.00 17.78 213 GLU D C 1
ATOM 6999 O O . GLU D 1 213 ? 30.282 -26.333 39.523 1.00 19.65 213 GLU D O 1
ATOM 7005 N N . VAL D 1 214 ? 32.441 -26.934 39.318 1.00 16.36 214 VAL D N 1
ATOM 7006 C CA . VAL D 1 214 ? 32.345 -27.113 37.872 1.00 17.43 214 VAL D CA 1
ATOM 7007 C C . VAL D 1 214 ? 31.869 -28.523 37.542 1.00 17.08 214 VAL D C 1
ATOM 7008 O O . VAL D 1 214 ? 30.996 -28.718 36.687 1.00 16.31 214 VAL D O 1
ATOM 7012 N N . ALA D 1 215 ? 32.419 -29.523 38.232 1.00 17.63 215 ALA D N 1
ATOM 7013 C CA . ALA D 1 215 ? 32.068 -30.912 37.947 1.00 17.77 215 ALA D CA 1
ATOM 7014 C C . ALA D 1 215 ? 30.586 -31.172 38.154 1.00 18.34 215 ALA D C 1
ATOM 7015 O O . ALA D 1 215 ? 29.989 -31.978 37.426 1.00 16.88 215 ALA D O 1
ATOM 7017 N N . SER D 1 216 ? 29.971 -30.499 39.133 1.00 16.90 216 SER D N 1
ATOM 7018 C CA . SER D 1 216 ? 28.552 -30.722 39.409 1.00 20.02 216 SER D CA 1
ATOM 7019 C C . SER D 1 216 ? 27.662 -30.260 38.264 1.00 20.13 216 SER D C 1
ATOM 7020 O O . SER D 1 216 ? 26.611 -30.861 38.032 1.00 18.57 216 SER D O 1
ATOM 7023 N N . VAL D 1 217 ? 28.030 -29.179 37.571 1.00 17.57 217 VAL D N 1
ATOM 7024 C CA . VAL D 1 217 ? 27.216 -28.726 36.449 1.00 16.61 217 VAL D CA 1
ATOM 7025 C C . VAL D 1 217 ? 27.331 -29.708 35.288 1.00 17.38 217 VAL D C 1
ATOM 7026 O O . VAL D 1 217 ? 26.328 -30.044 34.645 1.00 15.55 217 VAL D O 1
ATOM 7030 N N . VAL D 1 218 ? 28.554 -30.185 35.009 1.00 16.31 218 VAL D N 1
ATOM 7031 C CA . VAL D 1 218 ? 28.756 -31.201 33.978 1.00 17.45 218 VAL D CA 1
ATOM 7032 C C . VAL D 1 218 ? 27.990 -32.464 34.334 1.00 18.71 218 VAL D C 1
ATOM 7033 O O . VAL D 1 218 ? 27.347 -33.081 33.475 1.00 16.88 218 VAL D O 1
ATOM 7037 N N . LYS D 1 219 ? 28.056 -32.876 35.605 1.00 16.92 219 LYS D N 1
ATOM 7038 C CA . LYS D 1 219 ? 27.322 -34.062 36.042 1.00 18.78 219 LYS D CA 1
ATOM 7039 C C . LYS D 1 219 ? 25.821 -33.886 35.843 1.00 17.43 219 LYS D C 1
ATOM 7040 O O . LYS D 1 219 ? 25.132 -34.811 35.386 1.00 15.76 219 LYS D O 1
ATOM 7046 N N . PHE D 1 220 ? 25.293 -32.705 36.180 1.00 15.94 220 PHE D N 1
ATOM 7047 C CA . PHE D 1 220 ? 23.874 -32.463 35.955 1.00 16.79 220 PHE D CA 1
ATOM 7048 C C . PHE D 1 220 ? 23.516 -32.580 34.474 1.00 18.91 220 PHE D C 1
ATOM 7049 O O . PHE D 1 220 ? 22.478 -33.154 34.122 1.00 18.34 220 PHE D O 1
ATOM 7057 N N . LEU D 1 221 ? 24.341 -32.009 33.593 1.00 15.20 221 LEU D N 1
ATOM 7058 C CA . LEU D 1 221 ? 24.021 -32.058 32.169 1.00 15.38 221 LEU D CA 1
ATOM 7059 C C . LEU D 1 221 ? 24.072 -33.486 31.637 1.00 14.80 221 LEU D C 1
ATOM 7060 O O . LEU D 1 221 ? 23.303 -33.831 30.741 1.00 15.59 221 LEU D O 1
ATOM 7065 N N . CYS D 1 222 ? 24.960 -34.319 32.173 1.00 15.02 222 CYS D N 1
ATOM 7066 C CA . CYS D 1 222 ? 25.012 -35.711 31.742 1.00 14.39 222 CYS D CA 1
ATOM 7067 C C . CYS D 1 222 ? 23.894 -36.564 32.316 1.00 17.80 222 CYS D C 1
ATOM 7068 O O . CYS D 1 222 ? 23.728 -37.709 31.874 1.00 18.56 222 CYS D O 1
ATOM 7071 N N . SER D 1 223 ? 23.123 -36.048 33.265 1.00 20.28 223 SER D N 1
ATOM 7072 C CA . SER D 1 223 ? 22.077 -36.841 33.893 1.00 23.39 223 SER D CA 1
ATOM 7073 C C . SER D 1 223 ? 20.839 -36.922 32.999 1.00 20.55 223 SER D C 1
ATOM 7074 O O . SER D 1 223 ? 20.609 -36.077 32.130 1.00 16.44 223 SER D O 1
ATOM 7077 N N . ASP D 1 224 ? 20.015 -37.951 33.248 1.00 19.09 224 ASP D N 1
ATOM 7078 C CA . ASP D 1 224 ? 18.761 -38.092 32.508 1.00 24.63 224 ASP D CA 1
ATOM 7079 C C . ASP D 1 224 ? 17.817 -36.923 32.737 1.00 22.12 224 ASP D C 1
ATOM 7080 O O . ASP D 1 224 ? 16.947 -36.664 31.901 1.00 22.63 224 ASP D O 1
ATOM 7085 N N . GLU D 1 225 ? 17.967 -36.219 33.854 1.00 21.92 225 GLU D N 1
ATOM 7086 C CA A GLU D 1 225 ? 17.092 -35.100 34.201 0.46 22.57 225 GLU D CA 1
ATOM 7087 C CA B GLU D 1 225 ? 17.048 -35.136 34.152 0.54 22.72 225 GLU D CA 1
ATOM 7088 C C . GLU D 1 225 ? 17.289 -33.909 33.273 1.00 21.33 225 GLU D C 1
ATOM 7089 O O . GLU D 1 225 ? 16.355 -33.124 33.059 1.00 20.60 225 GLU D O 1
ATOM 7100 N N . ALA D 1 226 ? 18.503 -33.732 32.742 1.00 17.75 226 ALA D N 1
ATOM 7101 C CA . ALA D 1 226 ? 18.802 -32.611 31.854 1.00 20.29 226 ALA D CA 1
ATOM 7102 C C . ALA D 1 226 ? 18.440 -32.880 30.387 1.00 19.04 226 ALA D C 1
ATOM 7103 O O . ALA D 1 226 ? 19.092 -32.329 29.490 1.00 18.13 226 ALA D O 1
ATOM 7105 N N . SER D 1 227 ? 17.388 -33.667 30.114 1.00 18.45 227 SER D N 1
ATOM 7106 C CA . SER D 1 227 ? 17.090 -34.117 28.751 1.00 16.91 227 SER D CA 1
ATOM 7107 C C . SER D 1 227 ? 16.532 -33.027 27.828 1.00 19.14 227 SER D C 1
ATOM 7108 O O . SER D 1 227 ? 16.513 -33.227 26.606 1.00 16.44 227 SER D O 1
ATOM 7111 N N . TYR D 1 228 ? 16.077 -31.886 28.355 1.00 17.28 228 TYR D N 1
ATOM 7112 C CA . TYR D 1 228 ? 15.583 -30.811 27.505 1.00 16.89 228 TYR D CA 1
ATOM 7113 C C . TYR D 1 228 ? 16.568 -29.660 27.400 1.00 16.06 228 TYR D C 1
ATOM 7114 O O . TYR D 1 228 ? 16.228 -28.616 26.841 1.00 18.39 228 TYR D O 1
ATOM 7123 N N . VAL D 1 229 ? 17.779 -29.828 27.913 1.00 17.38 229 VAL D N 1
ATOM 7124 C CA . VAL D 1 229 ? 18.811 -28.804 27.819 1.00 17.61 229 VAL D CA 1
ATOM 7125 C C . VAL D 1 229 ? 19.767 -29.213 26.718 1.00 12.56 229 VAL D C 1
ATOM 7126 O O . VAL D 1 229 ? 20.450 -30.233 26.837 1.00 15.57 229 VAL D O 1
ATOM 7130 N N . THR D 1 230 ? 19.816 -28.427 25.644 1.00 12.60 230 THR D N 1
ATOM 7131 C CA . THR D 1 230 ? 20.811 -28.662 24.613 1.00 12.73 230 THR D CA 1
ATOM 7132 C C . THR D 1 230 ? 21.073 -27.344 23.905 1.00 13.46 230 THR D C 1
ATOM 7133 O O . THR D 1 230 ? 20.250 -26.428 23.955 1.00 14.07 230 THR D O 1
ATOM 7137 N N . ARG D 1 231 ? 22.251 -27.255 23.273 1.00 12.84 231 ARG D N 1
ATOM 7138 C CA . ARG D 1 231 ? 22.729 -26.064 22.565 1.00 13.71 231 ARG D CA 1
ATOM 7139 C C . ARG D 1 231 ? 23.095 -24.925 23.518 1.00 12.97 231 ARG D C 1
ATOM 7140 O O . ARG D 1 231 ? 23.170 -23.769 23.094 1.00 14.66 231 ARG D O 1
ATOM 7148 N N . GLN D 1 232 ? 23.337 -25.219 24.799 1.00 12.73 232 GLN D N 1
ATOM 7149 C CA . GLN D 1 232 ? 23.487 -24.184 25.821 1.00 14.10 232 GLN D CA 1
ATOM 7150 C C . GLN D 1 232 ? 24.948 -24.028 26.237 1.00 18.09 232 GLN D C 1
ATOM 7151 O O . GLN D 1 232 ? 25.721 -24.983 26.200 1.00 15.60 232 GLN D O 1
ATOM 7157 N N . VAL D 1 233 ? 25.314 -22.800 26.619 1.00 15.91 233 VAL D N 1
ATOM 7158 C CA . VAL D 1 233 ? 26.575 -22.499 27.289 1.00 16.46 233 VAL D CA 1
ATOM 7159 C C . VAL D 1 233 ? 26.217 -22.137 28.723 1.00 17.71 233 VAL D C 1
ATOM 7160 O O . VAL D 1 233 ? 25.630 -21.078 28.968 1.00 18.40 233 VAL D O 1
ATOM 7164 N N . ILE D 1 234 ? 26.556 -23.001 29.669 1.00 14.68 234 ILE D N 1
ATOM 7165 C CA . ILE D 1 234 ? 26.278 -22.749 31.081 1.00 16.68 234 ILE D CA 1
ATOM 7166 C C . ILE D 1 234 ? 27.546 -22.216 31.739 1.00 14.10 234 ILE D C 1
ATOM 7167 O O . ILE D 1 234 ? 28.568 -22.910 31.797 1.00 15.00 234 ILE D O 1
ATOM 7172 N N . SER D 1 235 ? 27.490 -20.970 32.216 1.00 14.29 235 SER D N 1
ATOM 7173 C CA . SER D 1 235 ? 28.631 -20.332 32.861 1.00 14.15 235 SER D CA 1
ATOM 7174 C C . SER D 1 235 ? 28.621 -20.623 34.354 1.00 14.86 235 SER D C 1
ATOM 7175 O O . SER D 1 235 ? 27.604 -20.414 35.025 1.00 15.85 235 SER D O 1
ATOM 7178 N N . VAL D 1 236 ? 29.755 -21.080 34.868 1.00 15.96 236 VAL D N 1
ATOM 7179 C CA . VAL D 1 236 ? 29.917 -21.380 36.295 1.00 15.20 236 VAL D CA 1
ATOM 7180 C C . VAL D 1 236 ? 31.102 -20.539 36.763 1.00 14.69 236 VAL D C 1
ATOM 7181 O O . VAL D 1 236 ? 32.265 -20.960 36.754 1.00 18.34 236 VAL D O 1
ATOM 7185 N N . ASN D 1 237 ? 30.813 -19.289 37.125 1.00 16.73 237 ASN D N 1
ATOM 7186 C CA . ASN D 1 237 ? 31.877 -18.295 37.222 1.00 16.78 237 ASN D CA 1
ATOM 7187 C C . ASN D 1 237 ? 31.718 -17.354 38.412 1.00 16.38 237 ASN D C 1
ATOM 7188 O O . ASN D 1 237 ? 32.371 -16.303 38.446 1.00 17.58 237 ASN D O 1
ATOM 7193 N N . GLY D 1 238 ? 30.872 -17.693 39.383 1.00 17.67 238 GLY D N 1
ATOM 7194 C CA . GLY D 1 238 ? 30.727 -16.861 40.564 1.00 16.05 238 GLY D CA 1
ATOM 7195 C C . GLY D 1 238 ? 30.143 -15.491 40.298 1.00 18.20 238 GLY D C 1
ATOM 7196 O O . GLY D 1 238 ? 30.277 -14.599 41.142 1.00 18.33 238 GLY D O 1
ATOM 7197 N N . GLY D 1 239 ? 29.489 -15.303 39.143 1.00 15.69 239 GLY D N 1
ATOM 7198 C CA . GLY D 1 239 ? 28.874 -14.040 38.789 1.00 15.32 239 GLY D CA 1
ATOM 7199 C C . GLY D 1 239 ? 29.741 -13.126 37.961 1.00 17.43 239 GLY D C 1
ATOM 7200 O O . GLY D 1 239 ? 29.344 -11.982 37.709 1.00 19.41 239 GLY D O 1
ATOM 7201 N N . LEU D 1 240 ? 30.907 -13.602 37.522 1.00 17.35 240 LEU D N 1
ATOM 7202 C CA . LEU D 1 240 ? 31.829 -12.774 36.753 1.00 19.83 240 LEU D CA 1
ATOM 7203 C C . LEU D 1 240 ? 31.140 -12.149 35.539 1.00 24.95 240 LEU D C 1
ATOM 7204 O O . LEU D 1 240 ? 31.349 -10.968 35.230 1.00 22.22 240 LEU D O 1
ATOM 7209 N N . ILE D 1 241 ? 30.281 -12.912 34.869 1.00 21.60 241 ILE D N 1
ATOM 7210 C CA . ILE D 1 241 ? 29.476 -12.397 33.767 1.00 25.14 241 ILE D CA 1
ATOM 7211 C C . ILE D 1 241 ? 28.219 -13.262 33.653 1.00 32.60 241 ILE D C 1
ATOM 7212 O O . ILE D 1 241 ? 28.206 -14.386 34.176 1.00 26.80 241 ILE D O 1
#

Nearest PDB structures (foldseek):
  7cax-assembly1_D  TM=1.004E+00  e=5.849E-49  Acinetobacter baumannii
  7cax-assembly1_A  TM=9.983E-01  e=2.936E-48  Acinetobacter baumannii
  7cax-assembly1_C  TM=9.965E-01  e=3.124E-48  Acinetobacter baumannii
  7caw-assembly1_D  TM=9.940E-01  e=3.976E-47  Acinetobacter baumannii
  7caw-assembly1_A  TM=9.984E-01  e=3.278E-46  Acinetobacter baumannii

Sequence (947 aa):
TRRILVTGSSRGIGKAIALQLAKAGFDVTVHARSRQAEAEQVVQEIQALGQNSHYLMFDVNERQTVQQILEQDVEQHGGFYGVVLNAGLTHDGAFPALTDQDWDEVISTSLDGFYNVLKPLIMPMIHLRKGGRIVTLSSVSGIMGNRGQVNYSAAKAGLIGATKALALELAKRKITVNCVAPGLIETEVKEHALKMIPLQRMGQVDEVASVVKFLCSDEASYVTRQVISVNGGLIMTRRILVTGSSRGIGKAIALQLAKAGFDVTVHARSRQAEAEEQVVQEIQALGQNSHYLMFDVNERQTVQQILEQDVEQHGGFYGVVLNAGLTHDGAFPALTDQDWDEVISTSLDGFYNVLKPLIMPMIHLRKGGRIVTLSSVSGIMMGNRGQVNYSAAKAGLIGATKALALELAKRKITVNCVAPGLIETEVKEHALKMIPLQRMGQVDEVASVVKFLCSDEASYVTRQVISVNGGLITRRILVTGSSRGIGKAIALQLAKAGFDVTVHARSRQAEAEQVVQEIQALGQNSHYLMFDVNERQTVQQILEQDVEQHGGFYGVVLNAGLTHDGAFPALTDQDWDEVISTSLDGFYNVLKPLIMPMIHLRKGGRIVTLSSVSGIMMGNRGQVNYSAAKAGLIGATKALALELAKRKITVNCVAPGLIETVTDEVKEHALKMIPLQRMGQVDEVASVVKFLCSDEASYVTRQVISVNGGLITRRILVTGSSRGIGKAIALQLAKAGFDVTVHARSRQAEAEQVVQEIQALGQNSHYLMFDVNERQTVQQILEQDVEQHGGFYGVVLNAGLTHDGAFPALTDQDWDEVISTSLDGFYNVLKPLIMPMIHLRKGGRIVTLSSVSGIMGNRGQVNYSAAKAGLIGATKALALELAKRKITVNCVAPGLIETEMDEVKEHALKMIPLQRMGQVDEVASVVKFLCSDEEASYVTRQVISVNGGLI

Secondary structure (DSSP, 8-state):
--EEEETT-SSHHHHHHHHHHHHHT-EEEEEESS-HHHHHHHHHHHHHTT----EEE--TT-HHHHHHHHHHHHHHH---SEEEE---------GGG--HHHHHHHHHHHHHHHHHHHHHHHHHHHTTSS-EEEEEE--HHHHH--TT-HHHHHHHHHHHHHHHHHHHHHGGGTEEEEEEEE-SB---HHHHHHHHSTTSSPBPHHHHHHHHHHHHSGGGTT--S-EEEESTT--/---EEEETT-SSHHHHHHHHHHHHTT-EEEEEESS-HHHHHHHHHHHHHTTS---EEE--TT-HHHHHHHHHHHHHHH---SEEEE---------GGG--HHHHHHHHHHHHHHHHHHHHHHHHHHHTT-S-EEEEEE--HHHHH--TT-HHHHHHHHHHHHHHHHHHHHHGGGTEEEEEEEE-SEE---HHHHHHHSTTSSPEEHHHHHHHHHHHHSGGGTT--S-EEEESTT--/--EEEETT-SSHHHHHHHHHHHHTT-EEEEEESS-HHHHHHHHHHHHHHT----EEE--TT-HHHHHHHHHHHHHHH---SEEEE---------GGG--HHHHHHHHHHHHHHHHHHHHHHHHHHHHT-S-EEEEEE--HHHHH--TT-HHHHHHHHHHHHHHHHHHHHHGGGTEEEEEEEE-SB----HHHHHHHHHHSTTSSPBPHHHHHHHHHHHHSGGGTT--S-EEEESTT--/--EEEETT-SSHHHHHHHHHHHHTT-EEEEEESS-HHHHHHHHHHHHHTTS---EEE--TT-HHHHHHHHHHHHHHH---SEEEE---------GGG--HHHHHHHHHHHHHHHHHHHHHHHHHHHTTSS-EEEEEE--HHHHH--TT-HHHHHHHHHHHHHHHHHHHHHGGGTEEEEEEEE-SEES---HHHHHHHHHSTTSSPEEHHHHHHHHHHHHSGGGTT--S-EEEESTT--

Foldseek 3Di:
DAEEEQEPCLAFLSVLLQQLLLLVPHAYEYEDAPCQVSSVVSQVSSVVSVHHYYYDYHQLLPQVVLLVRVVVVCVVPFAHQEYEAEDADADFDAPVPADPCRQVVRQCSQPVSCVRNPVSRPVSNLVVLPAGEYEYEAAPCLVPNDGRGPRNVVNRVVNLVVQLVVQVVCVVSLYAGEYEHEYAEPSVVLVVQLPQAQQSGHHYSNLRSVVSSVCRDPVVSPDHSYYHYHYRRND/DFAEEEQEPCLAFLSVLLQQLLLLVPHAYEYEYAPPVVSSVVSQVNSVVSPHHYYYDYHQLLPQVVLLVRQLVVCVVPFAHQEYEAEDADADFAAPVPDDPCRQPRRQCSQPSSVCSNVVNRVVRNLVVLPAGEYEYEAAVCLVPNDGRGPRNVVNRVVNLVVQLVVQVVCVVSLHAGEYEHEYAEDGPCLCVQLVQALQRGHHYSNLRSVVVSVCRDPVVSPDHSYYHYHYRRND/DAEEEQEPCLAFLSVLLQLLLLLVPHAYEYEDAPPQVSRVVSQVSSVVSPHHYYYDYHQLLPQVVLLVRVLVVCVVPFAHQEYEAEWADADFDAPVPADPCRQPVGQCRQVSSCCRNVVSRPVRNLVVLPAGEYEYEAAVCLVPNDGRGPRNVVNRVVNLVVQLVVQVVCVVSLHAGEYEHEYAEPSDDPVRLCVLQPQAQQRGHHYSNLRSVVVSVRRDPVVSVDHSYYHYSYNRND/DAEEEQEPCLAFLSVLLQQLLLLVPHAYEAEYAPPVVSSVVSQVSSVVSPHHYDYDYHQLLPQVVLLVRVLVVCVVPFAHQEYEAEDADADFAAPVPADPCRQPVRQCSQPSSVCSNVVNRVVRNLVVLPAGEYEYEAAVCLVPNDGRGPRNVVNRVVNLVVQLVVQVVCVVSLHAGEYEHEYAEDRDDVVVLCVQQPQAQQRGHHYSNLRSVVSSVCRDPVVSPDHSYYHYSYNRND

Radius of gyration: 27.79 Å; Cα contacts (8 Å, |Δi|>4): 2430; chains: 4; bounding box: 66×81×75 Å

B-factor: mean 25.34, std 11.35, range [10.19, 97.49]

Solvent-accessible surface area: 34732 Å² total; per-residue (Å²): 129,75,22,0,0,0,1,19,0,6,121,31,30,0,61,9,0,0,31,18,0,2,146,60,32,13,13,0,1,0,2,3,162,78,113,88,78,61,0,69,84,1,14,105,50,0,95,88,74,64,37,107,12,48,56,21,52,7,37,12,55,101,42,114,57,0,65,120,45,0,96,130,6,26,151,132,84,34,14,0,5,0,1,1,14,25,35,36,64,65,54,93,24,55,0,45,72,2,74,69,112,31,1,53,61,1,9,26,13,6,0,31,4,0,2,4,0,0,51,17,0,0,76,30,0,21,109,54,188,110,12,0,9,0,1,0,6,5,13,28,6,5,45,26,7,64,125,18,20,0,0,33,0,0,0,8,4,0,5,19,0,0,0,35,0,0,0,10,29,6,1,111,109,156,0,3,0,1,0,0,0,10,17,66,16,83,135,195,91,98,110,100,0,97,161,85,6,12,16,75,74,19,0,81,38,77,18,0,0,2,1,0,44,13,0,1,25,84,70,0,34,0,0,1,14,19,43,12,8,0,0,0,0,54,41,178,68,74,19,0,0,0,3,16,0,8,125,28,31,0,76,7,0,0,22,20,0,2,148,56,33,12,15,0,1,0,2,3,165,74,116,89,80,57,0,68,118,3,4,102,73,0,94,92,67,58,41,108,12,47,63,20,44,8,34,13,50,92,40,112,54,0,79,121,44,0,90,118,8,24,152,133,66,21,11,0,5,0,0,0,15,22,32,41,59,64,53,92,22,53,0,67,71,6,74,62,112,30,1,51,60,1,10,24,16,8,0,36,4,2,7,4,0,0,49,23,0,1,72,32,0,24,118,52,218,102,11,0,10,1,2,0,6,5,10,24,6,4,46,23,8,64,117,17,20,0,0,33,0,0,0,8,4,0,5,19,1,0,0,33,0,0,1,11,22,5,1,132,119,144,0,3,0,1,0,0,0,10,15,65,19,63,86,190,137,147,119,105,1,76,147,87,6,12,17,77,85,26,0,81,37,75,18,0,0,3,2,0,54,17,0,1,20,72,87,0,32,0,0,0,14,18,41,10,7,0,0,0,0,55,34,122,71,21,0,0,0,0,27,0,6,130,32,30,1,60,8,0,0,29,21,0,2,139,58,36,13,11,0,1,0,8,4,162,68,114,96,82,61,0,64,104,0,5,88,68,0,92,92,78,60,41,108,12,47,59,22,47,9,45,11,52,96,54,148,61,0,77,124,36,0,88,120,7,26,156,134,85,34,13,0,5,0,1,0,0,36,9,44,64,64,50,95,24,59,0,37,73,2,72,56,110,33,0,51,63,0,10,24,13,0,0,35,0,0,4,4,0,0,54,29,0,0,72,29,1,25,128,56,223,121,11,0,9,0,1,0,8,5,12,14,8,5,51,36,0,60,125,17,18,0,0,32,0,0,0,7,4,0,0,19,0,0,1,26,0,0,0,10,24,6,2,127,106,154,1,3,0,1,0,0,0,10,16,58,14,74,128,110,75,106,117,44,108,96,102,3,91,150,64,3,11,17,86,81,20,0,84,38,74,19,0,0,3,2,0,55,17,0,1,22,74,92,1,33,0,1,1,24,18,42,10,7,0,0,0,0,42,34,129,74,22,0,0,0,2,18,0,7,124,28,30,0,58,8,0,0,27,18,0,2,133,59,32,14,13,1,1,0,3,4,158,64,115,84,78,62,0,86,98,0,16,116,50,0,92,90,80,62,38,107,11,49,63,21,51,9,46,10,49,99,38,110,62,0,80,124,46,0,90,122,6,25,146,123,82,33,14,0,4,0,1,0,14,22,32,43,63,64,50,91,23,54,0,59,72,6,76,64,110,31,1,54,64,2,10,25,16,8,0,36,4,2,6,4,0,0,49,21,0,2,79,27,1,37,123,56,211,117,10,0,10,0,1,0,7,4,10,14,6,5,54,38,2,67,126,16,17,0,0,35,0,0,0,7,4,0,6,17,0,0,0,28,0,0,1,7,16,7,1,94,123,154,1,2,0,1,0,0,0,10,13,63,22,52,75,131,119,126,120,59,117,122,94,2,110,135,79,2,11,15,68,89,35,0,80,36,75,17,0,0,3,2,0,39,13,0,1,27,86,68,0,32,0,1,0,26,19,42,10,6,0,0,0,0,41,40